Protein AF-A0A926VDU8-F1 (afdb_monomer)

Sequence (762 aa):
MTSNTVKDFLETVKPGHSGITCPACGSILGIRRQGTYDMILTKKARLELDSSITNYRSFLEGLEAVLEQINIIGIKSTSVNSSYRKEKADNPFLAEGGVYKNTQGAQAVEEYVSKNIDYFEWGQNFWSFYRRSDFEAVVATNLDANKDKVQKIYNRAKEILLSGLEPRSLSGPLIDLIFEQRYVAQWMKKFYGERASLEALLDEVCPNLLFYLKCILQLDKALNGTPDPNLAEAVLRIQFILALMLGHRSQQNIQVVSLIGIKTNVLFILPRLTYVSPKLLHRLLCSEVVLGNPNLGWDSKFVQAVRQLGINPTTNEAALGSGAVNGNQPDVVARIVEFLGTQIYKFVHFACSGLVGDIPENSTTNNLLNYDWENDKCGWYPKPEETHSVILLGSPGTGKSTVMLTGFTTFYTNAAALGATVSFDSPDDEARMNELNQEYWAGRMPKPNPLGVRRSIKLSVEFPNTSFGKSHFVFTDIPGEVAAQSLTKSGSEPWVLRILKNAETIVFFFDLSIEPSIREKLTKGDQDGTWKGLEDNYNRVNSSRQNAAQVSQLQLLQKLLSDLQDQKGAEHLKTTKFVCVIPKIDLFVNEDDTARFFFTNFYESLKQRRLLVPSRHYRNESFAGLYSLGGTGTQIANSRGIELQKSISKFISDEALKCLGNIGNALEEDEELQPLKTSLVDTIGVRLVATVKHTFSSGDNIYFLPVSAQGEDSKSIELGHPPNQKLSEYVFMLPIALCAEKAVTPQSEGQAANAFNKRTSI

Structure (mmCIF, N/CA/C/O backbone):
data_AF-A0A926VDU8-F1
#
_entry.id   AF-A0A926VDU8-F1
#
loop_
_atom_site.group_PDB
_atom_site.id
_atom_site.type_symbol
_atom_site.label_atom_id
_atom_site.label_alt_id
_atom_site.label_comp_id
_atom_site.label_asym_id
_atom_site.label_entity_id
_atom_site.label_seq_id
_atom_site.pdbx_PDB_ins_code
_atom_site.Cartn_x
_atom_site.Cartn_y
_atom_site.Cartn_z
_atom_site.occupancy
_atom_site.B_iso_or_equiv
_atom_site.auth_seq_id
_atom_site.auth_comp_id
_atom_site.auth_asym_id
_atom_site.auth_atom_id
_atom_site.pdbx_PDB_model_num
ATOM 1 N N . MET A 1 1 ? -22.950 -0.282 -1.957 1.00 45.56 1 MET A N 1
ATOM 2 C CA . MET A 1 1 ? -21.649 0.292 -1.542 1.00 45.56 1 MET A CA 1
ATOM 3 C C . MET A 1 1 ? -20.704 0.208 -2.730 1.00 45.56 1 MET A C 1
ATOM 5 O O . MET A 1 1 ? -20.922 -0.658 -3.563 1.00 45.56 1 MET A O 1
ATOM 9 N N . THR A 1 2 ? -19.734 1.119 -2.862 1.00 56.62 2 THR A N 1
ATOM 10 C CA . THR A 1 2 ? -18.671 0.925 -3.865 1.00 56.62 2 THR A CA 1
ATOM 11 C C . THR A 1 2 ? -17.658 -0.022 -3.243 1.00 56.62 2 THR A C 1
ATOM 13 O O . THR A 1 2 ? -17.050 0.325 -2.236 1.00 56.62 2 THR A O 1
ATOM 16 N N . SER A 1 3 ? -17.516 -1.218 -3.804 1.00 68.50 3 SER A N 1
ATOM 17 C CA . SER A 1 3 ? -16.590 -2.251 -3.323 1.00 68.50 3 SER A CA 1
ATOM 18 C C . SER A 1 3 ? -15.117 -1.893 -3.585 1.00 68.50 3 SER A C 1
ATOM 20 O O . SER A 1 3 ? -14.206 -2.667 -3.288 1.00 68.50 3 SER A O 1
ATOM 22 N N . ASN A 1 4 ? -14.876 -0.692 -4.136 1.00 83.56 4 ASN A N 1
ATOM 23 C CA . ASN A 1 4 ? -13.571 -0.130 -4.475 1.00 83.56 4 ASN A CA 1
ATOM 24 C C . ASN A 1 4 ? -12.752 -1.076 -5.365 1.00 83.56 4 ASN A C 1
ATOM 26 O O . ASN A 1 4 ? -11.528 -1.188 -5.242 1.00 83.56 4 ASN A O 1
ATOM 30 N N . THR A 1 5 ? -13.452 -1.740 -6.284 1.00 87.25 5 THR A N 1
ATOM 31 C CA . THR A 1 5 ? -12.868 -2.696 -7.219 1.00 87.25 5 THR A CA 1
ATOM 32 C C . THR A 1 5 ? -12.325 -2.002 -8.464 1.00 87.25 5 THR A C 1
ATOM 34 O O . THR A 1 5 ? -12.638 -0.847 -8.773 1.00 87.25 5 THR A O 1
ATOM 37 N N . VAL A 1 6 ? -11.524 -2.734 -9.239 1.00 86.94 6 VAL A N 1
ATOM 38 C CA . VAL A 1 6 ? -11.087 -2.306 -10.576 1.00 86.94 6 VAL A CA 1
ATOM 39 C C . VAL A 1 6 ? -12.293 -1.993 -11.460 1.00 86.94 6 VAL A C 1
ATOM 41 O O . VAL A 1 6 ? -12.267 -1.007 -12.192 1.00 86.94 6 VAL A O 1
ATOM 44 N N . LYS A 1 7 ? -13.365 -2.789 -11.368 1.00 84.25 7 LYS A N 1
ATOM 45 C CA . LYS A 1 7 ? -14.595 -2.558 -12.129 1.00 84.25 7 LYS A CA 1
ATOM 46 C C . LYS A 1 7 ? -15.209 -1.202 -11.778 1.00 84.25 7 LYS A C 1
ATOM 48 O O . LYS A 1 7 ? -15.467 -0.414 -12.686 1.00 84.25 7 LYS A O 1
ATOM 53 N N . ASP A 1 8 ? -15.349 -0.902 -10.487 1.00 86.06 8 ASP A N 1
ATOM 54 C CA . ASP A 1 8 ? -15.890 0.379 -10.017 1.00 86.06 8 ASP A CA 1
ATOM 55 C C . ASP A 1 8 ? -15.044 1.560 -10.517 1.00 86.06 8 ASP A C 1
ATOM 57 O O . ASP A 1 8 ? -15.576 2.569 -10.978 1.00 86.06 8 ASP A O 1
ATOM 61 N N . PHE A 1 9 ? -13.712 1.431 -10.482 1.00 87.00 9 PHE A N 1
ATOM 62 C CA . PHE A 1 9 ? -12.810 2.454 -11.015 1.00 87.00 9 PHE A CA 1
ATOM 63 C C . PHE A 1 9 ? -12.997 2.661 -12.523 1.00 87.00 9 PHE A C 1
ATOM 65 O O . PHE A 1 9 ? -13.075 3.801 -12.985 1.00 87.00 9 PHE A O 1
ATOM 72 N N . LEU A 1 10 ? -13.084 1.586 -13.305 1.00 83.06 10 LEU A N 1
ATOM 73 C CA . LEU A 1 10 ? -13.241 1.670 -14.757 1.00 83.06 10 LEU A CA 1
ATOM 74 C C . LEU A 1 10 ? -14.590 2.277 -15.158 1.00 83.06 10 LEU A C 1
ATOM 76 O O . LEU A 1 10 ? -14.658 3.034 -16.126 1.00 83.06 10 LEU A O 1
ATOM 80 N N . GLU A 1 11 ? -15.650 2.037 -14.385 1.00 82.94 11 GLU A N 1
ATOM 81 C CA . GLU A 1 11 ? -16.963 2.651 -14.613 1.00 82.94 11 GLU A CA 1
ATOM 82 C C . GLU A 1 11 ? -16.946 4.182 -14.485 1.00 82.94 11 GLU A C 1
ATOM 84 O O . GLU A 1 11 ? -17.774 4.857 -15.104 1.00 82.94 11 GLU A O 1
ATOM 89 N N . THR A 1 12 ? -15.945 4.758 -13.807 1.00 83.56 12 THR A N 1
ATOM 90 C CA . THR A 1 12 ? -15.761 6.218 -13.714 1.00 83.56 12 THR A CA 1
ATOM 91 C C . THR A 1 12 ? -15.459 6.895 -15.058 1.00 83.56 12 THR A C 1
ATOM 93 O O . THR A 1 12 ? -15.487 8.125 -15.153 1.00 83.56 12 THR A O 1
ATOM 96 N N . VAL A 1 13 ? -15.204 6.120 -16.120 1.00 80.19 13 VAL A N 1
ATOM 97 C CA . VAL A 1 13 ? -15.112 6.629 -17.494 1.00 80.19 13 VAL A CA 1
ATOM 98 C C . VAL A 1 13 ? -16.462 7.115 -18.032 1.00 80.19 13 VAL A C 1
ATOM 100 O O . VAL A 1 13 ? -16.482 7.913 -18.971 1.00 80.19 13 VAL A O 1
ATOM 103 N N . LYS A 1 14 ? -17.595 6.676 -17.466 1.00 79.44 14 LYS A N 1
ATOM 104 C CA . LYS A 1 14 ? -18.945 7.072 -17.902 1.00 79.44 14 LYS A CA 1
ATOM 105 C C . LYS A 1 14 ? -19.320 8.468 -17.360 1.00 79.44 14 LYS A C 1
ATOM 107 O O . LYS A 1 14 ? -18.897 8.835 -16.262 1.00 79.44 14 LYS A O 1
ATOM 112 N N . PRO A 1 15 ? -20.098 9.283 -18.103 1.00 74.62 15 PRO A N 1
ATOM 113 C CA . PRO A 1 15 ? -20.588 10.568 -17.598 1.00 74.62 15 PRO A CA 1
ATOM 114 C C . PRO A 1 15 ? -21.444 10.390 -16.334 1.00 74.62 15 PRO A C 1
ATOM 116 O O . PRO A 1 15 ? -22.195 9.427 -16.236 1.00 74.62 15 PRO A O 1
ATOM 119 N N . GLY A 1 16 ? -21.349 11.325 -15.382 1.00 71.94 16 GLY A N 1
ATOM 120 C CA . GLY A 1 16 ? -22.169 11.331 -14.160 1.00 71.94 16 GLY A CA 1
ATOM 121 C C . GLY A 1 16 ? -21.586 10.580 -12.954 1.00 71.94 16 GLY A C 1
ATOM 122 O O . GLY A 1 16 ? -22.099 10.742 -11.850 1.00 71.94 16 GLY A O 1
ATOM 123 N N . HIS A 1 17 ? -20.496 9.818 -13.108 1.00 77.12 17 HIS A N 1
ATOM 124 C CA . HIS A 1 17 ? -19.868 9.126 -11.977 1.00 77.12 17 HIS A CA 1
ATOM 125 C C . HIS A 1 17 ? -18.996 10.073 -11.135 1.00 77.12 17 HIS A C 1
ATOM 127 O O . HIS A 1 17 ? -18.121 10.772 -11.650 1.00 77.12 17 HIS A O 1
ATOM 133 N N . SER A 1 18 ? -19.158 10.047 -9.811 1.00 73.94 18 SER A N 1
ATOM 134 C CA . SER A 1 18 ? -18.404 10.899 -8.881 1.00 73.94 18 SER A CA 1
ATOM 135 C C . SER A 1 18 ? -16.979 10.416 -8.574 1.00 73.94 18 SER A C 1
ATOM 137 O O . SER A 1 18 ? -16.336 11.016 -7.724 1.00 73.94 18 SER A O 1
ATOM 139 N N . GLY A 1 19 ? -16.469 9.376 -9.243 1.00 84.81 19 GLY A N 1
ATOM 140 C CA . GLY A 1 19 ? -15.264 8.633 -8.830 1.00 84.81 19 GLY A CA 1
ATOM 141 C C . GLY A 1 19 ? -15.494 7.610 -7.702 1.00 84.81 19 GLY A C 1
ATOM 142 O O . GLY A 1 19 ? -16.591 7.543 -7.144 1.00 84.81 19 GLY A O 1
ATOM 143 N N . ILE A 1 20 ? -14.455 6.836 -7.376 1.00 88.50 20 ILE A N 1
ATOM 144 C CA . ILE A 1 20 ? -14.372 5.938 -6.207 1.00 88.50 20 ILE A CA 1
ATOM 145 C C . ILE A 1 20 ? -13.561 6.601 -5.089 1.00 88.50 20 ILE A C 1
ATOM 147 O O . ILE A 1 20 ? -12.764 7.498 -5.354 1.00 88.50 20 ILE A O 1
ATOM 151 N N . THR A 1 21 ? -13.745 6.191 -3.835 1.00 88.62 21 THR A N 1
ATOM 152 C CA . THR A 1 21 ? -13.056 6.818 -2.693 1.00 88.62 21 THR A CA 1
ATOM 153 C C . THR A 1 21 ? -11.965 5.901 -2.165 1.00 88.62 21 THR A C 1
ATOM 155 O O . THR A 1 21 ? -12.237 4.769 -1.787 1.00 88.62 21 THR A O 1
ATOM 158 N N . CYS A 1 22 ? -10.738 6.409 -2.080 1.00 89.50 22 CYS A N 1
ATOM 159 C CA . CYS A 1 22 ? -9.611 5.694 -1.504 1.00 89.50 22 CYS A CA 1
ATOM 160 C C . CYS A 1 22 ? -9.888 5.322 -0.034 1.00 89.50 22 CYS A C 1
ATOM 162 O O . CYS A 1 22 ? -10.040 6.235 0.785 1.00 89.50 22 CYS A O 1
ATOM 164 N N . PRO A 1 23 ? -9.874 4.030 0.340 1.00 87.88 23 PRO A N 1
ATOM 165 C CA . PRO A 1 23 ? -10.076 3.598 1.725 1.00 87.88 23 PRO A CA 1
ATOM 166 C C . PRO A 1 23 ? -8.922 4.003 2.659 1.00 87.88 23 PRO A C 1
ATOM 168 O O . PRO A 1 23 ? -9.102 4.067 3.868 1.00 87.88 23 PRO A O 1
ATOM 171 N N . ALA A 1 24 ? -7.740 4.318 2.118 1.00 87.44 24 ALA A N 1
ATOM 172 C CA . ALA A 1 24 ? -6.585 4.723 2.921 1.00 87.44 24 ALA A CA 1
ATOM 173 C C . ALA A 1 24 ? -6.554 6.228 3.231 1.00 87.44 24 ALA A C 1
ATOM 175 O O . ALA A 1 24 ? -6.152 6.622 4.323 1.00 87.44 24 ALA A O 1
ATOM 176 N N . CYS A 1 25 ? -6.953 7.085 2.279 1.00 84.81 25 CYS A N 1
ATOM 177 C CA . CYS A 1 25 ? -6.818 8.538 2.441 1.00 84.81 25 CYS A CA 1
ATOM 178 C C . CYS A 1 25 ? -8.086 9.368 2.224 1.00 84.81 25 CYS A C 1
ATOM 180 O O . CYS A 1 25 ? -8.047 10.582 2.412 1.00 84.81 25 CYS A O 1
ATOM 182 N N . GLY A 1 26 ? -9.194 8.760 1.795 1.00 84.44 26 GLY A N 1
ATOM 183 C CA . GLY A 1 26 ? -10.440 9.470 1.498 1.00 84.44 26 GLY A CA 1
ATOM 184 C C . GLY A 1 26 ? -10.394 10.324 0.224 1.00 84.44 26 GLY A C 1
ATOM 185 O O . GLY A 1 26 ? -11.355 11.036 -0.069 1.00 84.44 26 GLY A O 1
ATOM 186 N N . SER A 1 27 ? -9.299 10.283 -0.544 1.00 87.50 27 SER A N 1
ATOM 187 C CA . SER A 1 27 ? -9.212 10.954 -1.847 1.00 87.50 27 SER A CA 1
ATOM 188 C C . SER A 1 27 ? -10.115 10.273 -2.866 1.00 87.50 27 SER A C 1
ATOM 190 O O . SER A 1 27 ? -10.300 9.060 -2.827 1.00 87.50 27 SER A O 1
ATOM 192 N N . ILE A 1 28 ? -10.665 11.048 -3.795 1.00 87.19 28 ILE A N 1
ATOM 193 C CA . ILE A 1 28 ? -11.542 10.519 -4.838 1.00 87.19 28 ILE A CA 1
ATOM 194 C C . ILE A 1 28 ? -10.714 10.230 -6.089 1.00 87.19 28 ILE A C 1
ATOM 196 O O . ILE A 1 28 ? -10.104 11.150 -6.631 1.00 87.19 28 ILE A O 1
ATOM 200 N N . LEU A 1 29 ? -10.740 8.988 -6.567 1.00 88.06 29 LEU A N 1
ATOM 201 C CA . LEU A 1 29 ? -10.109 8.557 -7.810 1.00 88.06 29 LEU A CA 1
ATOM 202 C C . LEU A 1 29 ? -11.145 8.463 -8.929 1.00 88.06 29 LEU A C 1
ATOM 204 O O . LEU A 1 29 ? -12.255 7.971 -8.727 1.00 88.06 29 LEU A O 1
ATOM 208 N N . GLY A 1 30 ? -10.776 8.872 -10.137 1.00 85.88 30 GLY A N 1
ATOM 209 C CA . GLY A 1 30 ? -11.588 8.581 -11.313 1.00 85.88 30 GLY A CA 1
ATOM 210 C C . GLY A 1 30 ? -10.892 8.944 -12.612 1.00 85.88 30 GLY A C 1
ATOM 211 O O . GLY A 1 30 ? -10.146 9.917 -12.675 1.00 85.88 30 GLY A O 1
ATOM 212 N N . ILE A 1 31 ? -11.193 8.199 -13.674 1.00 82.94 31 ILE A N 1
ATOM 213 C CA . ILE A 1 31 ? -10.560 8.341 -14.993 1.00 82.94 31 ILE A CA 1
ATOM 214 C C . ILE A 1 31 ? -10.738 9.760 -15.549 1.00 82.94 31 ILE A C 1
ATOM 216 O O . ILE A 1 31 ? -9.809 10.327 -16.117 1.00 82.94 31 ILE A O 1
ATOM 220 N N . ARG A 1 32 ? -11.913 10.367 -15.335 1.00 77.81 32 ARG A N 1
ATOM 221 C CA . ARG A 1 32 ? -12.224 11.739 -15.777 1.00 77.81 32 ARG A CA 1
ATOM 222 C C . ARG A 1 32 ? -11.646 12.841 -14.882 1.00 77.81 32 ARG A C 1
ATOM 224 O O . ARG A 1 32 ? -11.793 14.015 -15.211 1.00 77.81 32 ARG A O 1
ATOM 231 N N . ARG A 1 33 ? -11.026 12.501 -13.748 1.00 78.94 33 ARG A N 1
ATOM 232 C CA . ARG A 1 33 ? -10.470 13.468 -12.794 1.00 78.94 33 ARG A CA 1
ATOM 233 C C . ARG A 1 33 ? -8.949 13.486 -12.906 1.00 78.94 33 ARG A C 1
ATOM 235 O O . ARG A 1 33 ? -8.269 12.592 -12.400 1.00 78.94 33 ARG A O 1
ATOM 242 N N . GLN A 1 34 ? -8.426 14.512 -13.573 1.00 76.06 34 GLN A N 1
ATOM 243 C CA . GLN A 1 34 ? -6.984 14.693 -13.749 1.00 76.06 34 GLN A CA 1
ATOM 244 C C . GLN A 1 34 ? -6.261 14.760 -12.394 1.00 76.06 34 GLN A C 1
ATOM 246 O O . GLN A 1 34 ? -6.769 15.353 -11.446 1.00 76.06 34 GLN A O 1
ATOM 251 N N . GLY A 1 35 ? -5.087 14.127 -12.311 1.00 77.75 35 GLY A N 1
ATOM 252 C CA . GLY A 1 35 ? -4.224 14.148 -11.123 1.00 77.75 35 GLY A CA 1
ATOM 253 C C . GLY A 1 35 ? -4.712 13.321 -9.928 1.00 77.75 35 GLY A C 1
ATOM 254 O O . GLY A 1 35 ? -4.151 13.445 -8.847 1.00 77.75 35 GLY A O 1
ATOM 255 N N . THR A 1 36 ? -5.754 12.494 -10.086 1.00 84.38 36 THR A N 1
ATOM 256 C CA . THR A 1 36 ? -6.293 11.691 -8.968 1.00 84.38 36 THR A CA 1
ATOM 257 C C . THR A 1 36 ? -5.663 10.308 -8.819 1.00 84.38 36 THR A C 1
ATOM 259 O O . THR A 1 36 ? -5.806 9.680 -7.766 1.00 84.38 36 THR A O 1
ATOM 262 N N . TYR A 1 37 ? -4.968 9.836 -9.852 1.00 88.81 37 TYR A N 1
ATOM 263 C CA . TYR A 1 37 ? -4.274 8.559 -9.854 1.00 88.81 37 TYR A CA 1
ATOM 264 C C . TYR A 1 37 ? -2.974 8.630 -10.660 1.00 88.81 37 TYR A C 1
ATOM 266 O O . TYR A 1 37 ? -2.862 9.382 -11.631 1.00 88.81 37 TYR A O 1
ATOM 274 N N . ASP A 1 38 ? -2.031 7.785 -10.270 1.00 88.06 38 ASP A N 1
ATOM 275 C CA . ASP A 1 38 ? -0.828 7.443 -11.004 1.00 88.06 38 ASP A CA 1
ATOM 276 C C . ASP A 1 38 ? -0.985 6.040 -11.590 1.00 88.06 38 ASP A C 1
ATOM 278 O O . ASP A 1 38 ? -1.699 5.191 -11.053 1.00 88.06 38 ASP A O 1
ATOM 282 N N . MET A 1 39 ? -0.308 5.780 -12.700 1.00 88.94 39 MET A N 1
ATOM 283 C CA . MET A 1 39 ? -0.259 4.453 -13.302 1.00 88.94 39 MET A CA 1
ATOM 284 C C . MET A 1 39 ? 1.087 3.822 -12.994 1.00 88.94 39 MET A C 1
ATOM 286 O O . MET A 1 39 ? 2.129 4.356 -13.367 1.00 88.94 39 MET A O 1
ATOM 290 N N . ILE A 1 40 ? 1.046 2.695 -12.293 1.00 89.56 40 ILE A N 1
ATOM 291 C CA . ILE A 1 40 ? 2.224 1.958 -11.843 1.00 89.56 40 ILE A CA 1
ATOM 292 C C . ILE A 1 40 ? 2.176 0.571 -12.466 1.00 89.56 40 ILE A C 1
ATOM 294 O O . ILE A 1 40 ? 1.133 -0.075 -12.435 1.00 89.56 40 ILE A O 1
ATOM 298 N N . LEU A 1 41 ? 3.275 0.081 -13.030 1.00 90.06 41 LEU A N 1
ATOM 299 C CA . LEU A 1 41 ? 3.308 -1.280 -13.566 1.00 90.06 41 LEU A CA 1
ATOM 300 C C . LEU A 1 41 ? 3.041 -2.320 -12.473 1.00 90.06 41 LEU A C 1
ATOM 302 O O . LEU A 1 41 ? 3.541 -2.209 -11.351 1.00 90.06 41 LEU A O 1
ATOM 306 N N . THR A 1 42 ? 2.293 -3.374 -12.807 1.00 89.06 42 THR A N 1
ATOM 307 C CA . THR A 1 42 ? 2.158 -4.515 -11.893 1.00 89.06 42 THR A CA 1
ATOM 308 C C . THR A 1 42 ? 3.509 -5.203 -11.703 1.00 89.06 42 THR A C 1
ATOM 310 O O . THR A 1 42 ? 4.369 -5.182 -12.587 1.00 89.06 42 THR A O 1
ATOM 313 N N . LYS A 1 43 ? 3.699 -5.889 -10.566 1.00 86.69 43 LYS A N 1
ATOM 314 C CA . LYS A 1 43 ? 4.932 -6.658 -10.302 1.00 86.69 43 LYS A CA 1
ATOM 315 C C . LYS A 1 43 ? 5.255 -7.625 -11.444 1.00 86.69 43 LYS A C 1
ATOM 317 O O . LYS A 1 43 ? 6.418 -7.756 -11.814 1.00 86.69 43 LYS A O 1
ATOM 322 N N . LYS A 1 44 ? 4.226 -8.281 -11.989 1.00 87.94 44 LYS A N 1
ATOM 323 C CA . LYS A 1 44 ? 4.351 -9.217 -13.105 1.00 87.94 44 LYS A CA 1
ATOM 324 C C . LYS A 1 44 ? 4.825 -8.504 -14.369 1.00 87.9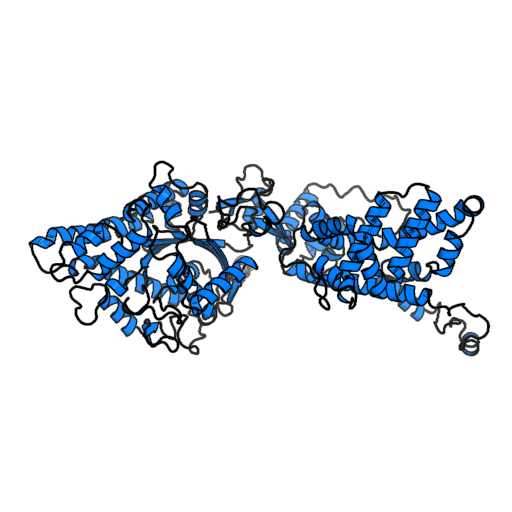4 44 LYS A C 1
ATOM 326 O O . LYS A 1 44 ? 5.842 -8.895 -14.924 1.00 87.94 44 LYS A O 1
ATOM 331 N N . ALA A 1 45 ? 4.140 -7.433 -14.775 1.00 89.38 45 ALA A N 1
ATOM 332 C CA . ALA A 1 45 ? 4.522 -6.663 -15.954 1.00 89.38 45 ALA A CA 1
ATOM 333 C C . ALA A 1 45 ? 5.948 -6.115 -15.841 1.00 89.38 45 ALA A C 1
ATOM 335 O O . ALA A 1 45 ? 6.738 -6.269 -16.764 1.00 89.38 45 ALA A O 1
ATOM 336 N N . ARG A 1 46 ? 6.308 -5.559 -14.680 1.00 91.19 46 ARG A N 1
ATOM 337 C CA . ARG A 1 46 ? 7.659 -5.059 -14.412 1.00 91.19 46 ARG A CA 1
ATOM 338 C C . ARG A 1 46 ? 8.726 -6.147 -14.572 1.00 91.19 46 ARG A C 1
ATOM 340 O O . ARG A 1 46 ? 9.710 -5.913 -15.257 1.00 91.19 46 ARG A O 1
ATOM 347 N N . LEU A 1 47 ? 8.529 -7.325 -13.971 1.00 88.81 47 LEU A N 1
ATOM 348 C CA . LEU A 1 47 ? 9.490 -8.437 -14.059 1.00 88.81 47 LEU A CA 1
ATOM 349 C C . LEU A 1 47 ? 9.672 -8.942 -15.499 1.00 88.81 47 LEU A C 1
ATOM 351 O O . LEU A 1 47 ? 10.791 -9.223 -15.918 1.00 88.81 47 LEU A O 1
ATOM 355 N N . GLU A 1 48 ? 8.588 -9.021 -16.270 1.00 87.25 48 GLU A N 1
ATOM 356 C CA . GLU A 1 48 ? 8.652 -9.398 -17.687 1.00 87.25 48 GLU A CA 1
ATOM 357 C C . GLU A 1 48 ? 9.389 -8.347 -18.536 1.00 87.25 48 GLU A C 1
ATOM 359 O O . GLU A 1 48 ? 10.171 -8.680 -19.432 1.00 87.25 48 GLU A O 1
ATOM 364 N N . LEU A 1 49 ? 9.197 -7.061 -18.231 1.00 86.81 49 LEU A N 1
ATOM 365 C CA . LEU A 1 49 ? 9.943 -5.983 -18.878 1.00 86.81 49 LEU A CA 1
ATOM 366 C C . LEU A 1 49 ? 11.419 -5.961 -18.443 1.00 86.81 49 LEU A C 1
ATOM 368 O O . LEU A 1 49 ? 12.270 -5.711 -19.290 1.00 86.81 49 LEU A O 1
ATOM 372 N N . ASP A 1 50 ? 11.756 -6.306 -17.196 1.00 86.69 50 ASP A N 1
ATOM 373 C CA . ASP A 1 50 ? 13.151 -6.470 -16.741 1.00 86.69 50 ASP A CA 1
ATOM 374 C C . ASP A 1 50 ? 13.892 -7.556 -17.545 1.00 86.69 50 ASP A C 1
ATOM 376 O O . ASP A 1 50 ? 15.067 -7.395 -17.892 1.00 86.69 50 ASP A O 1
ATOM 380 N N . SER A 1 51 ? 13.209 -8.653 -17.894 1.00 81.31 51 SER A N 1
ATOM 381 C CA . SER A 1 51 ? 13.766 -9.678 -18.789 1.00 81.31 51 SER A CA 1
ATOM 382 C C . SER A 1 51 ? 14.059 -9.100 -20.178 1.00 81.31 51 SER A C 1
ATOM 384 O O . SER A 1 51 ? 15.137 -9.321 -20.730 1.00 81.31 51 SER A O 1
ATOM 386 N N . SER A 1 52 ? 13.163 -8.259 -20.696 1.00 80.50 52 SER A N 1
ATOM 387 C CA . SER A 1 52 ? 13.368 -7.557 -21.969 1.00 80.50 52 SER A CA 1
ATOM 388 C C . SER A 1 52 ? 14.528 -6.550 -21.903 1.00 80.50 52 SER A C 1
ATOM 390 O O . SER A 1 52 ? 15.304 -6.448 -22.852 1.00 80.50 52 SER A O 1
ATOM 392 N N . ILE A 1 53 ? 14.715 -5.860 -20.769 1.00 83.19 53 ILE A N 1
ATOM 393 C CA . ILE A 1 53 ? 15.880 -4.986 -20.521 1.00 83.19 53 ILE A CA 1
ATOM 394 C C . ILE A 1 53 ? 17.167 -5.807 -20.521 1.00 83.19 53 ILE A C 1
ATOM 396 O O . ILE A 1 53 ? 18.183 -5.375 -21.061 1.00 83.19 53 ILE A O 1
ATOM 400 N N . THR A 1 54 ? 17.132 -7.005 -19.941 1.00 81.88 54 THR A N 1
ATOM 401 C CA . THR A 1 54 ? 18.289 -7.906 -19.922 1.00 81.88 54 THR A CA 1
ATOM 402 C C . THR A 1 54 ? 18.675 -8.341 -21.333 1.00 81.88 54 THR A C 1
ATOM 404 O O . THR A 1 54 ? 19.850 -8.255 -21.681 1.00 81.88 54 THR A O 1
ATOM 407 N N . ASN A 1 55 ? 17.700 -8.690 -22.176 1.00 77.00 55 ASN A N 1
ATOM 408 C CA . ASN A 1 55 ? 17.955 -9.005 -23.584 1.00 77.00 55 ASN A CA 1
ATOM 409 C C . ASN A 1 55 ? 18.554 -7.806 -24.331 1.00 77.00 55 ASN A C 1
ATOM 411 O O . ASN A 1 55 ? 19.511 -7.960 -25.088 1.00 77.00 55 ASN A O 1
ATOM 415 N N . TYR A 1 56 ? 18.035 -6.600 -24.079 1.00 78.44 56 TYR A N 1
ATOM 416 C CA . TYR A 1 56 ? 18.577 -5.377 -24.665 1.00 78.44 56 TYR A CA 1
ATOM 417 C C . TYR A 1 56 ? 20.022 -5.106 -24.223 1.00 78.44 56 TYR A C 1
ATOM 419 O O . TYR A 1 56 ? 20.859 -4.730 -25.039 1.00 78.44 56 TYR A O 1
ATOM 427 N N . ARG A 1 57 ? 20.356 -5.359 -22.953 1.00 83.69 57 ARG A N 1
ATOM 428 C CA . ARG A 1 57 ? 21.736 -5.273 -22.461 1.00 83.69 57 ARG A CA 1
ATOM 429 C C . ARG A 1 57 ? 22.650 -6.256 -23.189 1.00 83.69 57 ARG A C 1
ATOM 431 O O . ARG A 1 57 ? 23.680 -5.833 -23.701 1.00 83.69 57 ARG A O 1
ATOM 438 N N . SER A 1 58 ? 22.275 -7.532 -23.269 1.00 80.62 58 SER A N 1
ATOM 439 C CA . SER A 1 58 ? 23.067 -8.546 -23.979 1.00 80.62 58 SER A CA 1
ATOM 440 C C . SER A 1 58 ? 23.272 -8.189 -25.451 1.00 80.62 58 SER A C 1
ATOM 442 O O . SER A 1 58 ? 24.348 -8.420 -25.995 1.00 80.62 58 SER A O 1
ATOM 444 N N . PHE A 1 59 ? 22.275 -7.563 -26.078 1.00 77.44 59 PHE A N 1
ATOM 445 C CA . PHE A 1 59 ? 22.407 -7.009 -27.420 1.00 77.44 59 PHE A CA 1
ATOM 446 C C . PHE A 1 59 ? 23.470 -5.899 -27.494 1.00 77.44 59 PHE A C 1
ATOM 448 O O . PHE A 1 59 ? 24.351 -5.972 -28.347 1.00 77.44 59 PHE A O 1
ATOM 455 N N . LEU A 1 60 ? 23.443 -4.910 -26.592 1.00 80.56 60 LEU A N 1
ATOM 456 C CA . LEU A 1 60 ? 24.447 -3.834 -26.555 1.00 80.56 60 LEU A CA 1
ATOM 457 C C . LEU A 1 60 ? 25.871 -4.365 -26.316 1.00 80.56 60 LEU A C 1
ATOM 459 O O . LEU A 1 60 ? 26.829 -3.860 -26.893 1.00 80.56 60 LEU A O 1
ATOM 463 N N . GLU A 1 61 ? 26.010 -5.398 -25.487 1.00 81.56 61 GLU A N 1
ATOM 464 C CA . GLU A 1 61 ? 27.290 -6.064 -25.223 1.00 81.56 61 GLU A CA 1
ATOM 465 C C . GLU A 1 61 ? 27.803 -6.824 -26.448 1.00 81.56 61 GLU A C 1
ATOM 467 O O . GLU A 1 61 ? 28.976 -6.713 -26.802 1.00 81.56 61 GLU A O 1
ATOM 472 N N . GLY A 1 62 ? 26.921 -7.573 -27.117 1.00 74.25 62 GLY A N 1
ATOM 473 C CA . GLY A 1 62 ? 27.246 -8.250 -28.369 1.00 74.25 62 GLY A CA 1
ATOM 474 C C . GLY A 1 62 ? 27.639 -7.257 -29.459 1.00 74.25 62 GLY A C 1
ATOM 475 O O . GLY A 1 62 ? 28.579 -7.505 -30.210 1.00 74.25 62 GLY A O 1
ATOM 476 N N . LEU A 1 63 ? 26.974 -6.104 -29.502 1.00 76.00 63 LEU A N 1
ATOM 477 C CA . LEU A 1 63 ? 27.305 -5.034 -30.426 1.00 76.00 63 LEU A CA 1
ATOM 478 C C . LEU A 1 63 ? 28.713 -4.472 -30.190 1.00 76.00 63 LEU A C 1
ATOM 480 O O . LEU A 1 63 ? 29.490 -4.361 -31.136 1.00 76.00 63 LEU A O 1
ATOM 484 N N . GLU A 1 64 ? 29.058 -4.146 -28.945 1.00 82.75 64 GLU A N 1
ATOM 485 C CA . GLU A 1 64 ? 30.406 -3.680 -28.602 1.00 82.75 64 GLU A CA 1
ATOM 486 C C . GLU A 1 64 ? 31.472 -4.705 -29.024 1.00 82.75 64 GLU A C 1
ATOM 488 O O . GLU A 1 64 ? 32.463 -4.333 -29.651 1.00 82.75 64 GLU A O 1
ATOM 493 N N . ALA A 1 65 ? 31.229 -5.999 -28.784 1.00 77.31 65 ALA A N 1
ATOM 494 C CA . ALA A 1 65 ? 32.137 -7.073 -29.184 1.00 77.31 65 ALA A CA 1
ATOM 495 C C . ALA A 1 65 ? 32.285 -7.205 -30.714 1.00 77.31 65 ALA A C 1
ATOM 497 O O . ALA A 1 65 ? 33.383 -7.445 -31.215 1.00 77.31 65 ALA A O 1
ATOM 498 N N . VAL A 1 66 ? 31.203 -7.033 -31.482 1.00 73.62 66 VAL A N 1
ATOM 499 C CA . VAL A 1 66 ? 31.263 -7.034 -32.957 1.00 73.62 66 VAL A CA 1
ATOM 500 C C . VAL A 1 66 ? 32.073 -5.840 -33.465 1.00 73.62 66 VAL A C 1
ATOM 502 O O . VAL A 1 66 ? 32.926 -6.001 -34.338 1.00 73.62 66 VAL A O 1
ATOM 505 N N . LEU A 1 67 ? 31.856 -4.648 -32.906 1.00 75.81 67 LEU A N 1
ATOM 506 C CA . LEU A 1 67 ? 32.619 -3.455 -33.278 1.00 75.81 67 LEU A CA 1
ATOM 507 C C . LEU A 1 67 ? 34.104 -3.591 -32.917 1.00 75.81 67 LEU A C 1
ATOM 509 O O . LEU A 1 67 ? 34.956 -3.180 -33.706 1.00 75.81 67 LEU A O 1
ATOM 513 N N . GLU A 1 68 ? 34.424 -4.211 -31.781 1.00 78.38 68 GLU A N 1
ATOM 514 C CA . GLU A 1 68 ? 35.794 -4.577 -31.417 1.00 78.38 68 GLU A CA 1
ATOM 515 C C . GLU A 1 68 ? 36.414 -5.504 -32.474 1.00 78.38 68 GLU A C 1
ATOM 517 O O . GLU A 1 68 ? 37.484 -5.203 -33.001 1.00 78.38 68 GLU A O 1
ATOM 522 N N . GLN A 1 69 ? 35.718 -6.575 -32.873 1.00 70.69 69 GLN A N 1
ATOM 523 C CA . GLN A 1 69 ? 36.192 -7.506 -33.907 1.00 70.69 69 GLN A CA 1
ATOM 524 C C . GLN A 1 69 ? 36.438 -6.826 -35.259 1.00 70.69 69 GLN A C 1
ATOM 526 O O . GLN A 1 69 ? 37.428 -7.128 -35.927 1.00 70.69 69 GLN A O 1
ATOM 531 N N . ILE A 1 70 ? 35.573 -5.892 -35.659 1.00 69.88 70 ILE A N 1
ATOM 532 C CA . ILE A 1 70 ? 35.742 -5.095 -36.884 1.00 69.88 70 ILE A CA 1
ATOM 533 C C . ILE A 1 70 ? 36.988 -4.200 -36.799 1.00 69.88 70 ILE A C 1
ATOM 535 O O . ILE A 1 70 ? 37.672 -3.992 -37.807 1.00 69.88 70 ILE A O 1
ATOM 539 N N . ASN A 1 71 ? 37.285 -3.678 -35.608 1.00 70.50 71 ASN A N 1
ATOM 540 C CA . ASN A 1 71 ? 38.390 -2.755 -35.358 1.00 70.50 71 ASN A CA 1
ATOM 541 C C . ASN A 1 71 ? 39.739 -3.448 -35.101 1.00 70.50 71 ASN A C 1
ATOM 543 O O . ASN A 1 71 ? 40.780 -2.808 -35.268 1.00 70.50 71 ASN A O 1
ATOM 547 N N . ILE A 1 72 ? 39.761 -4.739 -34.753 1.00 71.75 72 ILE A N 1
ATOM 548 C CA . ILE A 1 72 ? 41.002 -5.515 -34.652 1.00 71.75 72 ILE A CA 1
ATOM 549 C C . ILE A 1 72 ? 41.637 -5.629 -36.049 1.00 71.75 72 ILE A C 1
ATOM 551 O O . ILE A 1 72 ? 41.106 -6.242 -36.979 1.00 71.75 72 ILE A O 1
ATOM 555 N N . ILE A 1 73 ? 42.815 -5.018 -36.195 1.00 50.72 73 ILE A N 1
ATOM 556 C CA . ILE A 1 73 ? 43.656 -5.040 -37.397 1.00 50.72 73 ILE A CA 1
ATOM 557 C C . ILE A 1 73 ? 43.961 -6.501 -37.764 1.00 50.72 73 ILE A C 1
ATOM 559 O O . ILE A 1 73 ? 44.847 -7.118 -37.182 1.00 50.72 73 ILE A O 1
ATOM 563 N N . GLY A 1 74 ? 43.240 -7.076 -38.731 1.00 45.34 74 GLY A N 1
ATOM 564 C CA . GLY A 1 74 ? 43.510 -8.464 -39.120 1.00 45.34 74 GLY A CA 1
ATOM 565 C C . GLY A 1 74 ? 42.609 -9.072 -40.181 1.00 45.34 74 GLY A C 1
ATOM 566 O O . GLY A 1 74 ? 43.118 -9.772 -41.050 1.00 45.34 74 GLY A O 1
ATOM 567 N N . ILE A 1 75 ? 41.310 -8.763 -40.220 1.00 42.41 75 ILE A N 1
ATOM 568 C CA . ILE A 1 75 ? 40.443 -9.286 -41.290 1.00 42.41 75 ILE A CA 1
ATOM 569 C C . ILE A 1 75 ? 40.499 -8.336 -42.489 1.00 42.41 75 ILE A C 1
ATOM 571 O O . ILE A 1 75 ? 39.514 -7.747 -42.926 1.00 42.41 75 ILE A O 1
ATOM 575 N N . LYS A 1 76 ? 41.687 -8.147 -43.069 1.00 38.78 76 LYS A N 1
ATOM 576 C CA . LYS A 1 76 ? 41.701 -8.050 -44.531 1.00 38.78 76 LYS A CA 1
ATOM 577 C C . LYS A 1 76 ? 41.240 -9.429 -44.982 1.00 38.78 76 LYS A C 1
ATOM 579 O O . LYS A 1 76 ? 41.814 -10.412 -44.527 1.00 38.78 76 LYS A O 1
ATOM 584 N N . SER A 1 77 ? 40.222 -9.527 -45.833 1.00 40.69 77 SER A N 1
ATOM 585 C CA . SER A 1 77 ? 40.025 -10.749 -46.610 1.00 40.69 77 SER A CA 1
ATOM 586 C C . SER A 1 77 ? 41.280 -10.920 -47.470 1.00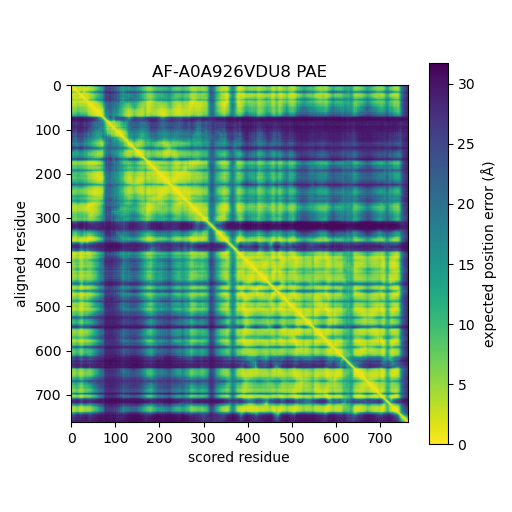 40.69 77 SER A C 1
ATOM 588 O O . SER A 1 77 ? 41.364 -10.434 -48.597 1.00 40.69 77 SER A O 1
ATOM 590 N N . THR A 1 78 ? 42.337 -11.488 -46.903 1.00 37.00 78 THR A N 1
ATOM 591 C CA . THR A 1 78 ? 43.554 -11.816 -47.619 1.00 37.00 78 THR A CA 1
ATOM 592 C C . THR A 1 78 ? 43.208 -13.036 -48.445 1.00 37.00 78 THR A C 1
ATOM 594 O O . THR A 1 78 ? 43.381 -14.178 -48.033 1.00 37.00 78 THR A O 1
ATOM 597 N N . SER A 1 79 ? 42.739 -12.764 -49.659 1.00 42.38 79 SER A N 1
ATOM 598 C CA . SER A 1 79 ? 42.519 -13.699 -50.765 1.00 42.38 79 SER A CA 1
ATOM 599 C C . SER A 1 79 ? 43.781 -14.466 -51.200 1.00 42.38 79 SER A C 1
ATOM 601 O O . SER A 1 79 ? 43.824 -15.043 -52.285 1.00 42.38 79 SER A O 1
ATOM 603 N N . VAL A 1 80 ? 44.838 -14.493 -50.384 1.00 43.94 80 VAL A N 1
ATOM 604 C CA . VAL A 1 80 ? 46.138 -15.026 -50.785 1.00 43.94 80 VAL A CA 1
ATOM 605 C C . VAL A 1 80 ? 46.381 -16.434 -50.231 1.00 43.94 80 VAL A C 1
ATOM 607 O O . VAL A 1 80 ? 46.962 -17.225 -50.964 1.00 43.94 80 VAL A O 1
ATOM 610 N N . ASN A 1 81 ? 45.844 -16.823 -49.062 1.00 46.97 81 ASN A N 1
ATOM 611 C CA . ASN A 1 81 ? 45.950 -18.197 -48.527 1.00 46.97 81 ASN A CA 1
ATOM 612 C C . ASN A 1 81 ? 44.763 -18.570 -47.608 1.00 46.97 81 ASN A C 1
ATOM 614 O O . ASN A 1 81 ? 44.897 -18.586 -46.389 1.00 46.97 81 ASN A O 1
ATOM 618 N N . SER A 1 82 ? 43.595 -18.880 -48.180 1.00 50.38 82 SER A N 1
ATOM 619 C CA . SER A 1 82 ? 42.496 -19.492 -47.413 1.00 50.38 82 SER A CA 1
ATOM 620 C C . SER A 1 82 ? 42.836 -20.946 -47.058 1.00 50.38 82 SER A C 1
ATOM 622 O O . SER A 1 82 ? 43.179 -21.731 -47.945 1.00 50.38 82 SER A O 1
ATOM 624 N N . SER A 1 83 ? 42.691 -21.329 -45.785 1.00 51.16 83 SER A N 1
ATOM 625 C CA . SER A 1 83 ? 42.824 -22.721 -45.313 1.00 51.16 83 SER A CA 1
ATOM 626 C C . SER A 1 83 ? 41.854 -23.680 -46.018 1.00 51.16 83 SER A C 1
ATOM 628 O O . SER A 1 83 ? 42.129 -24.869 -46.123 1.00 51.16 83 SER A O 1
ATOM 630 N N . TYR A 1 84 ? 40.759 -23.143 -46.564 1.00 55.38 84 TYR A N 1
ATOM 631 C CA . TYR A 1 84 ? 39.676 -23.872 -47.224 1.00 55.38 84 TYR A CA 1
ATOM 632 C C . TYR A 1 84 ? 39.826 -23.920 -48.751 1.00 55.38 84 TYR A C 1
ATOM 634 O O . TYR A 1 84 ? 38.908 -24.330 -49.453 1.00 55.38 84 TYR A O 1
ATOM 642 N N . ARG A 1 85 ? 40.965 -23.491 -49.320 1.00 58.75 85 ARG A N 1
ATOM 643 C CA . ARG A 1 85 ? 41.138 -23.384 -50.784 1.00 58.75 85 ARG A CA 1
ATOM 644 C C . ARG A 1 85 ? 41.036 -24.734 -51.506 1.00 58.75 85 ARG A C 1
ATOM 646 O O . ARG A 1 85 ? 40.500 -24.777 -52.607 1.00 58.75 85 ARG A O 1
ATOM 653 N N . LYS A 1 86 ? 41.533 -25.816 -50.887 1.00 61.41 86 LYS A N 1
ATOM 654 C CA . LYS A 1 86 ? 41.361 -27.194 -51.388 1.00 61.41 86 LYS A CA 1
ATOM 655 C C . LYS A 1 86 ? 39.902 -27.641 -51.278 1.00 61.41 86 LYS A C 1
ATOM 657 O O . LYS A 1 86 ? 39.317 -28.049 -52.268 1.00 61.41 86 LYS A O 1
ATOM 662 N N . GLU A 1 87 ? 39.294 -27.462 -50.112 1.00 58.84 87 GLU A N 1
ATOM 663 C CA . GLU A 1 87 ? 37.918 -27.899 -49.843 1.00 58.84 87 GLU A CA 1
ATOM 664 C C . GLU A 1 87 ? 36.870 -27.107 -50.637 1.00 58.84 87 GLU A C 1
ATOM 666 O O . GLU A 1 87 ? 35.839 -27.656 -50.995 1.00 58.84 87 GLU A O 1
ATOM 671 N N . LYS A 1 88 ? 37.140 -25.846 -50.992 1.00 64.31 88 LYS A N 1
ATOM 672 C CA . LYS A 1 88 ? 36.306 -25.038 -51.897 1.00 64.31 88 LYS A CA 1
ATOM 673 C C . LYS A 1 88 ? 36.353 -25.532 -53.347 1.00 64.31 88 LYS A C 1
ATOM 675 O O . LYS A 1 88 ? 35.382 -25.351 -54.077 1.00 64.31 88 LYS A O 1
ATOM 680 N N . ALA A 1 89 ? 37.465 -26.137 -53.774 1.00 68.94 89 ALA A N 1
ATOM 681 C CA . ALA A 1 89 ? 37.537 -26.776 -55.087 1.00 68.94 89 ALA A CA 1
ATOM 682 C C . ALA A 1 89 ? 36.648 -28.032 -55.139 1.00 68.94 89 ALA A C 1
ATOM 684 O O . ALA A 1 89 ? 36.003 -28.272 -56.156 1.00 68.94 89 ALA A O 1
ATOM 685 N N . ASP A 1 90 ? 36.563 -28.768 -54.027 1.00 67.38 90 ASP A N 1
ATOM 686 C CA . ASP A 1 90 ? 35.740 -29.977 -53.897 1.00 67.38 90 ASP A CA 1
ATOM 687 C C . ASP A 1 90 ? 34.270 -29.670 -53.540 1.00 67.38 90 ASP A C 1
ATOM 689 O O . ASP A 1 90 ? 33.364 -30.425 -53.889 1.00 67.38 90 ASP A O 1
ATOM 693 N N . ASN A 1 91 ? 34.013 -28.542 -52.870 1.00 69.94 91 ASN A N 1
ATOM 694 C CA . ASN A 1 91 ? 32.691 -28.058 -52.486 1.00 69.94 91 ASN A CA 1
ATOM 695 C C . ASN A 1 91 ? 32.496 -26.602 -52.946 1.00 69.94 91 ASN A C 1
ATOM 697 O O . ASN A 1 91 ? 32.850 -25.671 -52.216 1.00 69.94 91 ASN A O 1
ATOM 701 N N . PRO A 1 92 ? 31.860 -26.368 -54.112 1.00 71.38 92 PRO A N 1
ATOM 702 C CA . PRO A 1 92 ? 31.708 -25.025 -54.684 1.00 71.38 92 PRO A CA 1
ATOM 703 C C . PRO A 1 92 ? 30.861 -24.082 -53.815 1.00 71.38 92 PRO A C 1
ATOM 705 O O . PRO A 1 92 ? 30.902 -22.864 -53.983 1.00 71.38 92 PRO A O 1
ATOM 708 N N . PHE A 1 93 ? 30.108 -24.641 -52.868 1.00 68.62 93 PHE A N 1
ATOM 709 C CA . PHE A 1 93 ? 29.291 -23.915 -51.906 1.00 68.62 93 PHE A CA 1
ATOM 710 C C . PHE A 1 93 ? 30.078 -23.424 -50.678 1.00 68.62 93 PHE A C 1
ATOM 712 O O . PHE A 1 93 ? 29.564 -22.604 -49.929 1.00 68.62 93 PHE A O 1
ATOM 719 N N . LEU A 1 94 ? 31.311 -23.879 -50.437 1.00 62.28 94 LEU A N 1
ATOM 720 C CA . LEU A 1 94 ? 32.116 -23.466 -49.283 1.00 62.28 94 LEU A CA 1
ATOM 721 C C . LEU A 1 94 ? 32.842 -22.137 -49.568 1.00 62.28 94 LEU A C 1
ATOM 723 O O . LEU A 1 94 ? 33.667 -22.035 -50.476 1.00 62.28 94 LEU A O 1
ATOM 727 N N . ALA A 1 95 ? 32.547 -21.087 -48.802 1.00 62.56 95 ALA A N 1
ATOM 728 C CA . ALA A 1 95 ? 33.229 -19.801 -48.921 1.00 62.56 95 ALA A CA 1
ATOM 729 C C . ALA A 1 95 ? 34.664 -19.865 -48.366 1.00 62.56 95 ALA A C 1
ATOM 731 O O . ALA A 1 95 ? 34.999 -20.713 -47.546 1.00 62.56 95 ALA A O 1
ATOM 732 N N . GLU A 1 96 ? 35.510 -18.902 -48.750 1.00 49.59 96 GLU A N 1
ATOM 733 C CA . GLU A 1 96 ? 36.927 -18.842 -48.330 1.00 49.59 96 GLU A CA 1
ATOM 734 C C . GLU A 1 96 ? 37.146 -18.698 -46.813 1.00 49.59 96 GLU A C 1
ATOM 736 O O . GLU A 1 96 ? 38.267 -18.894 -46.346 1.00 49.59 96 GLU A O 1
ATOM 741 N N . GLY A 1 97 ? 36.090 -18.412 -46.048 1.00 53.62 97 GLY A N 1
ATOM 742 C CA . GLY A 1 97 ? 36.088 -18.405 -44.582 1.00 53.62 97 GLY A CA 1
ATOM 743 C C . GLY A 1 97 ? 35.605 -19.704 -43.922 1.00 53.62 97 GLY A C 1
ATOM 744 O O . GLY A 1 97 ? 35.388 -19.696 -42.718 1.00 53.62 97 GLY A O 1
ATOM 745 N N . GLY A 1 98 ? 35.386 -20.789 -44.676 1.00 54.03 98 GLY A N 1
ATOM 746 C CA . GLY A 1 98 ? 34.908 -22.070 -44.131 1.00 54.03 98 GLY A CA 1
ATOM 747 C C . GLY A 1 98 ? 33.399 -22.131 -43.878 1.00 54.03 98 GLY A C 1
ATOM 748 O O . GLY A 1 98 ? 32.917 -23.038 -43.207 1.00 54.03 98 GLY A O 1
ATOM 749 N N . VAL A 1 99 ? 32.640 -21.172 -44.415 1.00 60.97 99 VAL A N 1
ATOM 750 C CA . VAL A 1 99 ? 31.179 -21.092 -44.269 1.00 60.97 99 VAL A CA 1
ATOM 751 C C . VAL A 1 99 ? 30.517 -21.540 -45.565 1.00 60.97 99 VAL A C 1
ATOM 753 O O . VAL A 1 99 ? 30.784 -20.964 -46.620 1.00 60.97 99 VAL A O 1
ATOM 756 N N . TYR A 1 100 ? 29.651 -22.551 -45.505 1.00 63.31 100 TYR A N 1
ATOM 757 C CA . TYR A 1 100 ? 28.841 -22.950 -46.656 1.00 63.31 100 TYR A CA 1
ATOM 758 C C . TYR A 1 100 ? 27.826 -21.845 -46.989 1.00 63.31 100 TYR A C 1
ATOM 760 O O . TYR A 1 100 ? 27.112 -21.374 -46.113 1.00 63.31 100 TYR A O 1
ATOM 768 N N . LYS A 1 101 ? 27.763 -21.430 -48.254 1.00 64.50 101 LYS A N 1
ATOM 769 C CA . LYS A 1 101 ? 26.801 -20.482 -48.826 1.00 64.50 101 LYS A CA 1
ATOM 770 C C . LYS A 1 101 ? 25.988 -21.179 -49.915 1.00 64.50 101 LYS A C 1
ATOM 772 O O . LYS A 1 101 ? 26.489 -22.078 -50.581 1.00 64.50 101 LYS A O 1
ATOM 777 N N . ASN A 1 102 ? 24.746 -20.745 -50.130 1.00 63.78 102 ASN A N 1
ATOM 778 C CA . ASN A 1 102 ? 23.846 -21.270 -51.172 1.00 63.78 102 ASN A CA 1
ATOM 779 C C . ASN A 1 102 ? 23.471 -22.764 -51.042 1.00 63.78 102 ASN A C 1
ATOM 781 O O . ASN A 1 102 ? 22.975 -23.353 -52.001 1.00 63.78 102 ASN A O 1
ATOM 785 N N . THR A 1 103 ? 23.672 -23.384 -49.876 1.00 73.94 103 THR A N 1
ATOM 786 C CA . THR A 1 103 ? 23.055 -24.680 -49.551 1.00 73.94 103 THR A CA 1
ATOM 787 C C . THR A 1 103 ? 21.734 -24.445 -48.826 1.00 73.94 103 THR A C 1
ATOM 789 O O . THR A 1 103 ? 21.595 -23.450 -48.118 1.00 73.94 103 THR A O 1
ATOM 792 N N . GLN A 1 104 ? 20.774 -25.368 -48.945 1.00 68.44 104 GLN A N 1
ATOM 793 C CA . GLN A 1 104 ? 19.497 -25.260 -48.223 1.00 68.44 104 GLN A CA 1
ATOM 794 C C . GLN A 1 104 ? 19.695 -25.163 -46.704 1.00 68.44 104 GLN A C 1
ATOM 796 O O . GLN A 1 104 ? 19.000 -24.400 -46.048 1.00 68.44 104 GLN A O 1
ATOM 801 N N . GLY A 1 105 ? 20.672 -25.889 -46.146 1.00 64.06 105 GLY A N 1
ATOM 802 C CA . GLY A 1 105 ? 21.007 -25.808 -44.723 1.00 64.06 105 GLY A CA 1
ATOM 803 C C . GLY A 1 105 ? 21.600 -24.454 -44.323 1.00 64.06 105 GLY A C 1
ATOM 804 O O . GLY A 1 105 ? 21.193 -23.895 -43.312 1.00 64.06 105 GLY A O 1
ATOM 805 N N . ALA A 1 106 ? 22.511 -23.893 -45.125 1.00 61.50 106 ALA A N 1
ATOM 806 C CA . ALA A 1 106 ? 23.067 -22.565 -44.868 1.00 61.50 106 ALA A CA 1
ATOM 807 C C . ALA A 1 106 ? 22.011 -21.466 -45.013 1.00 61.50 106 ALA A C 1
ATOM 809 O O . ALA A 1 106 ? 21.945 -20.591 -44.163 1.00 61.50 106 ALA A O 1
ATOM 810 N N . GLN A 1 107 ? 21.152 -21.552 -46.032 1.00 65.88 107 GLN A N 1
ATOM 811 C CA . GLN A 1 107 ? 20.024 -20.640 -46.215 1.00 65.88 107 GLN A CA 1
ATOM 812 C C . GLN A 1 107 ? 19.029 -20.754 -45.064 1.00 65.88 107 GLN A C 1
ATOM 814 O O . GLN A 1 107 ? 18.631 -19.733 -44.534 1.00 65.88 107 GLN A O 1
ATOM 819 N N . ALA A 1 108 ? 18.686 -21.963 -44.614 1.00 61.69 108 ALA A N 1
ATOM 820 C CA . ALA A 1 108 ? 17.797 -22.155 -43.473 1.00 61.69 108 ALA A CA 1
ATOM 821 C C . ALA A 1 108 ? 18.401 -21.622 -42.166 1.00 61.69 108 ALA A C 1
ATOM 823 O O . ALA A 1 108 ? 17.680 -21.048 -41.358 1.00 61.69 108 ALA A O 1
ATOM 824 N N . VAL A 1 109 ? 19.713 -21.777 -41.949 1.00 57.78 109 VAL A N 1
ATOM 825 C CA . VAL A 1 109 ? 20.407 -21.211 -40.781 1.00 57.78 109 VAL A CA 1
ATOM 826 C C . VAL A 1 109 ? 20.511 -19.691 -40.886 1.00 57.78 109 VAL A C 1
ATOM 828 O O . VAL A 1 109 ? 20.240 -19.014 -39.906 1.00 57.78 109 VAL A O 1
ATOM 831 N N . GLU A 1 110 ? 20.853 -19.135 -42.046 1.00 61.56 110 GLU A N 1
ATOM 832 C CA . GLU A 1 110 ? 20.925 -17.688 -42.284 1.00 61.56 110 GLU A CA 1
ATOM 833 C C . GLU A 1 110 ? 19.539 -17.036 -42.187 1.00 61.56 110 GLU A C 1
ATOM 835 O O . GLU A 1 110 ? 19.388 -15.985 -41.573 1.00 61.56 110 GLU A O 1
ATOM 840 N N . GLU A 1 111 ? 18.501 -17.697 -42.694 1.00 61.53 111 GLU A N 1
ATOM 841 C CA . GLU A 1 111 ? 17.100 -17.303 -42.568 1.00 61.53 111 GLU A CA 1
ATOM 842 C C . GLU A 1 111 ? 16.615 -17.441 -41.120 1.00 61.53 111 GLU A C 1
ATOM 844 O O . GLU A 1 111 ? 15.919 -16.566 -40.616 1.00 61.53 111 GLU A O 1
ATOM 849 N N . TYR A 1 112 ? 17.026 -18.488 -40.400 1.00 56.62 112 TYR A N 1
ATOM 850 C CA . TYR A 1 112 ? 16.713 -18.639 -38.981 1.00 56.62 112 TYR A CA 1
ATOM 851 C C . TYR A 1 112 ? 17.409 -17.573 -38.134 1.00 56.62 112 TYR A C 1
ATOM 853 O O . TYR A 1 112 ? 16.768 -16.975 -37.274 1.00 56.62 112 TYR A O 1
ATOM 861 N N . VAL A 1 113 ? 18.694 -17.310 -38.380 1.00 54.28 113 VAL A N 1
ATOM 862 C CA . VAL A 1 113 ? 19.462 -16.263 -37.704 1.00 54.28 113 VAL A CA 1
ATOM 863 C C . VAL A 1 113 ? 18.847 -14.906 -38.025 1.00 54.28 113 VAL A C 1
ATOM 865 O O . VAL A 1 113 ? 18.477 -14.212 -37.095 1.00 54.28 113 VAL A O 1
ATOM 868 N N . SER A 1 114 ? 18.629 -14.545 -39.288 1.00 54.84 114 SER A N 1
ATOM 869 C CA . SER A 1 114 ? 18.031 -13.250 -39.663 1.00 54.84 114 SER A CA 1
ATOM 870 C C . SER A 1 114 ? 16.597 -13.064 -39.153 1.00 54.84 114 SER A C 1
ATOM 872 O O . SER A 1 114 ? 16.256 -11.981 -38.694 1.00 54.84 114 SER A O 1
ATOM 874 N N . LYS A 1 115 ? 15.755 -14.105 -39.155 1.00 52.44 115 LYS A N 1
ATOM 875 C CA . LYS A 1 115 ? 14.354 -13.990 -38.705 1.00 52.44 115 LYS A CA 1
ATOM 876 C C . LYS A 1 115 ? 14.153 -14.154 -37.202 1.00 52.44 115 LYS A C 1
ATOM 878 O O . LYS A 1 115 ? 13.167 -13.643 -36.686 1.00 52.44 115 LYS A O 1
ATOM 883 N N . ASN A 1 116 ? 15.027 -14.879 -36.502 1.00 45.16 116 ASN A N 1
ATOM 884 C CA . ASN A 1 116 ? 14.806 -15.240 -35.094 1.00 45.16 116 ASN A CA 1
ATOM 885 C C . ASN A 1 116 ? 15.896 -14.736 -34.135 1.00 45.16 116 ASN A C 1
ATOM 887 O O . ASN A 1 116 ? 15.656 -14.721 -32.931 1.00 45.16 116 ASN A O 1
ATOM 891 N N . ILE A 1 117 ? 17.079 -14.346 -34.626 1.00 44.47 117 ILE A N 1
ATOM 892 C CA . ILE A 1 117 ? 18.228 -13.929 -33.795 1.00 44.47 117 ILE A CA 1
ATOM 893 C C . ILE A 1 117 ? 18.657 -12.484 -34.111 1.00 44.47 117 ILE A C 1
ATOM 895 O O . ILE A 1 117 ? 18.832 -11.684 -33.198 1.00 44.47 117 ILE A O 1
ATOM 899 N N . ASP A 1 118 ? 18.777 -12.129 -35.390 1.00 47.69 118 ASP A N 1
ATOM 900 C CA . ASP A 1 118 ? 19.153 -10.817 -35.925 1.00 47.69 118 ASP A CA 1
ATOM 901 C C . ASP A 1 118 ? 17.937 -10.106 -36.546 1.00 47.69 118 ASP A C 1
ATOM 903 O O . ASP A 1 118 ? 17.966 -9.632 -37.679 1.00 47.69 118 ASP A O 1
ATOM 907 N N . TYR A 1 119 ? 16.839 -10.063 -35.784 1.00 44.38 119 TYR A N 1
ATOM 908 C CA . TYR A 1 119 ? 15.503 -9.642 -36.232 1.00 44.38 119 TYR A CA 1
ATOM 909 C C . TYR A 1 119 ? 15.432 -8.244 -36.874 1.00 44.38 119 TYR A C 1
ATOM 911 O O . TYR A 1 119 ? 14.497 -7.967 -37.619 1.00 44.38 119 TYR A O 1
ATOM 919 N N . PHE A 1 120 ? 16.401 -7.357 -36.616 1.00 49.75 120 PHE A N 1
ATOM 920 C CA . PHE A 1 120 ? 16.462 -6.045 -37.278 1.00 49.75 120 PHE A CA 1
ATOM 921 C C . PHE A 1 120 ? 17.695 -5.856 -38.173 1.00 49.75 120 PHE A C 1
ATOM 923 O O . PHE A 1 120 ? 18.137 -4.727 -38.390 1.00 49.75 120 PHE A O 1
ATOM 930 N N . GLU A 1 121 ? 18.255 -6.956 -38.682 1.00 53.56 121 GLU A N 1
ATOM 931 C CA . GLU A 1 121 ? 19.384 -6.954 -39.623 1.00 53.56 121 GLU A CA 1
ATOM 932 C C . GLU A 1 121 ? 20.629 -6.244 -39.060 1.00 53.56 121 GLU A C 1
ATOM 934 O O . GLU A 1 121 ? 21.466 -5.723 -39.798 1.00 53.56 121 GLU A O 1
ATOM 939 N N . TRP A 1 122 ? 20.760 -6.161 -37.736 1.00 55.59 122 TRP A N 1
ATOM 940 C CA . TRP A 1 122 ? 21.837 -5.443 -37.066 1.00 55.59 122 TRP A CA 1
ATOM 941 C C . TRP A 1 122 ? 23.180 -6.116 -37.291 1.00 55.59 122 TRP A C 1
ATOM 943 O O . TRP A 1 122 ? 24.165 -5.423 -37.506 1.00 55.59 122 TRP A O 1
ATOM 953 N N . GLY A 1 123 ? 23.235 -7.444 -37.305 1.00 53.38 123 GLY A N 1
ATOM 954 C CA . GLY A 1 123 ? 24.408 -8.198 -37.720 1.00 53.38 123 GLY A CA 1
ATOM 955 C C . GLY A 1 123 ? 24.841 -7.778 -39.121 1.00 53.38 123 GLY A C 1
ATOM 956 O O . GLY A 1 123 ? 25.970 -7.327 -39.296 1.00 53.38 123 GLY A O 1
ATOM 957 N N . GLN A 1 124 ? 23.948 -7.820 -40.111 1.00 58.59 124 GLN A N 1
ATOM 958 C CA . GLN A 1 124 ? 24.275 -7.360 -41.471 1.00 58.59 124 GLN A CA 1
ATOM 959 C C . GLN A 1 124 ? 24.700 -5.881 -41.518 1.00 58.59 124 GLN A C 1
ATOM 961 O O . GLN A 1 124 ? 25.705 -5.544 -42.150 1.00 58.59 124 GLN A O 1
ATOM 966 N N . ASN A 1 125 ? 23.987 -4.998 -40.816 1.00 59.44 125 ASN A N 1
ATOM 967 C CA . ASN A 1 125 ? 24.252 -3.561 -40.801 1.00 59.44 125 ASN A CA 1
ATOM 968 C C . ASN A 1 125 ? 25.571 -3.212 -40.087 1.00 59.44 125 ASN A C 1
ATOM 970 O O . ASN A 1 125 ? 26.328 -2.377 -40.587 1.00 59.44 125 ASN A O 1
ATOM 974 N N . PHE A 1 126 ? 25.902 -3.871 -38.977 1.00 57.78 126 PHE A N 1
ATOM 975 C CA . PHE A 1 126 ? 27.128 -3.619 -38.220 1.00 57.78 126 PHE A CA 1
ATOM 976 C C . PHE A 1 126 ? 28.352 -4.313 -38.803 1.00 57.78 126 PHE A C 1
ATOM 978 O O . PHE A 1 126 ? 29.416 -3.708 -38.816 1.00 57.78 126 PHE A O 1
ATOM 985 N N . TRP A 1 127 ? 28.230 -5.505 -39.392 1.00 57.59 127 TRP A N 1
ATOM 986 C CA . TRP A 1 127 ? 29.333 -6.092 -40.167 1.00 57.59 127 TRP A CA 1
ATOM 987 C C . TRP A 1 127 ? 29.689 -5.256 -41.406 1.00 57.59 127 TRP A C 1
ATOM 989 O O . TRP A 1 127 ? 30.813 -5.335 -41.900 1.00 57.59 127 TRP A O 1
ATOM 999 N N . SER A 1 128 ? 28.757 -4.421 -41.884 1.00 60.44 128 SER A N 1
ATOM 1000 C CA . SER A 1 128 ? 28.987 -3.426 -42.940 1.00 60.44 128 SER A CA 1
ATOM 1001 C C . SER A 1 128 ? 29.493 -2.066 -42.431 1.00 60.44 128 SER A C 1
ATOM 1003 O O . SER A 1 128 ? 29.685 -1.147 -43.232 1.00 60.44 128 SER A O 1
ATOM 1005 N N . PHE A 1 129 ? 29.691 -1.908 -41.117 1.00 66.69 129 PHE A N 1
ATOM 1006 C CA . PHE A 1 129 ? 30.093 -0.640 -40.516 1.00 66.69 129 PHE A CA 1
ATOM 1007 C C . PHE A 1 129 ? 31.541 -0.286 -40.873 1.00 66.69 129 PHE A C 1
ATOM 1009 O O . PHE A 1 129 ? 32.421 -1.147 -40.928 1.00 66.69 129 PHE A O 1
ATOM 1016 N N . TYR A 1 130 ? 31.792 1.000 -41.125 1.00 69.69 130 TYR A N 1
ATOM 1017 C CA . TYR A 1 130 ? 33.139 1.483 -41.426 1.00 69.69 130 TYR A CA 1
ATOM 1018 C C . TYR A 1 130 ? 34.055 1.298 -40.219 1.00 69.69 130 TYR A C 1
ATOM 1020 O O . TYR A 1 130 ? 33.639 1.525 -39.083 1.00 69.69 130 TYR A O 1
ATOM 1028 N N . ARG A 1 131 ? 35.318 0.938 -40.471 1.00 71.94 131 ARG A N 1
ATOM 1029 C CA . ARG A 1 131 ? 36.309 0.766 -39.405 1.00 71.94 131 ARG A CA 1
ATOM 1030 C C . ARG A 1 131 ? 36.660 2.106 -38.784 1.00 71.94 131 ARG A C 1
ATOM 1032 O O . ARG A 1 131 ? 36.599 3.148 -39.440 1.00 71.94 131 ARG A O 1
ATOM 1039 N N . ARG A 1 132 ? 37.173 2.059 -37.557 1.00 74.94 132 ARG A N 1
ATOM 1040 C CA . ARG A 1 132 ? 37.763 3.215 -36.873 1.00 74.94 132 ARG A CA 1
ATOM 1041 C C . ARG A 1 132 ? 38.762 3.990 -37.743 1.00 74.94 132 ARG A C 1
ATOM 1043 O O . ARG A 1 132 ? 38.630 5.203 -37.879 1.00 74.94 132 ARG A O 1
ATOM 1050 N N . SER A 1 133 ? 39.678 3.288 -38.414 1.00 70.88 133 SER A N 1
ATOM 1051 C CA . SER A 1 133 ? 40.657 3.896 -39.329 1.00 70.88 133 SER A CA 1
ATOM 1052 C C . SER A 1 133 ? 40.016 4.627 -40.511 1.00 70.88 133 SER A C 1
ATOM 1054 O O . SER A 1 133 ? 40.539 5.635 -40.980 1.00 70.88 133 SER A O 1
ATOM 1056 N N . ASP A 1 134 ? 38.884 4.118 -41.000 1.00 72.19 134 ASP A N 1
ATOM 1057 C CA . ASP A 1 134 ? 38.194 4.679 -42.159 1.00 72.19 134 ASP A CA 1
ATOM 1058 C C . ASP A 1 134 ? 37.458 5.965 -41.767 1.00 72.19 134 ASP A C 1
ATOM 1060 O O . ASP A 1 134 ? 37.498 6.947 -42.507 1.00 72.19 134 ASP A O 1
ATOM 1064 N N . PHE A 1 135 ? 36.848 5.994 -40.576 1.00 73.44 135 PHE A N 1
ATOM 1065 C CA . PHE A 1 135 ? 36.261 7.209 -40.007 1.00 73.44 135 PHE A CA 1
ATOM 1066 C C . PHE A 1 135 ? 37.312 8.289 -39.750 1.00 73.44 135 PHE A C 1
ATOM 1068 O O . PHE A 1 135 ? 37.114 9.432 -40.156 1.00 73.44 135 PHE A O 1
ATOM 1075 N N . GLU A 1 136 ? 38.439 7.939 -39.128 1.00 73.94 136 GLU A N 1
ATOM 1076 C CA . GLU A 1 136 ? 39.530 8.884 -38.854 1.00 73.94 136 GLU A CA 1
ATOM 1077 C C . GLU A 1 136 ? 40.095 9.480 -40.156 1.00 73.94 136 GLU A C 1
ATOM 1079 O O . GLU A 1 136 ? 40.293 10.693 -40.249 1.00 73.94 136 GLU A O 1
ATOM 1084 N N . ALA A 1 137 ? 40.257 8.665 -41.204 1.00 73.69 137 ALA A N 1
ATOM 1085 C CA . ALA A 1 137 ? 40.695 9.132 -42.520 1.00 73.69 137 ALA A CA 1
ATOM 1086 C C . ALA A 1 137 ? 39.683 10.081 -43.192 1.00 73.69 137 ALA A C 1
ATOM 1088 O O . ALA A 1 137 ? 40.083 11.038 -43.861 1.00 73.69 137 ALA A O 1
ATOM 1089 N N . VAL A 1 138 ? 38.380 9.833 -43.017 1.00 71.00 138 VAL A N 1
ATOM 1090 C CA . VAL A 1 138 ? 37.291 10.662 -43.567 1.00 71.00 138 VAL A CA 1
ATOM 1091 C C . VAL A 1 138 ? 37.163 11.993 -42.823 1.00 71.00 138 VAL A C 1
ATOM 1093 O O . VAL A 1 138 ? 36.970 13.027 -43.455 1.00 71.00 138 VAL A O 1
ATOM 1096 N N . VAL A 1 139 ? 37.322 11.997 -41.499 1.00 67.38 139 VAL A N 1
ATOM 1097 C CA . VAL A 1 139 ? 37.337 13.230 -40.691 1.00 67.38 139 VAL A CA 1
ATOM 1098 C C . VAL A 1 139 ? 38.564 14.092 -41.018 1.00 67.38 139 VAL A C 1
ATOM 1100 O O . VAL A 1 139 ? 38.475 15.317 -41.006 1.00 67.38 139 VAL A O 1
ATOM 1103 N N . ALA A 1 140 ? 39.697 13.471 -41.355 1.00 69.31 140 ALA A N 1
ATOM 1104 C CA . ALA A 1 140 ? 40.930 14.168 -41.719 1.00 69.31 140 ALA A CA 1
ATOM 1105 C C . ALA A 1 140 ? 40.972 14.687 -43.175 1.00 69.31 140 ALA A C 1
ATOM 1107 O O . ALA A 1 140 ? 41.920 15.385 -43.541 1.00 69.31 140 ALA A O 1
ATOM 1108 N N . THR A 1 141 ? 40.000 14.347 -44.033 1.00 68.25 141 THR A N 1
ATOM 1109 C CA . THR A 1 141 ? 40.011 14.747 -45.454 1.00 68.25 141 THR A CA 1
ATOM 1110 C C . THR A 1 141 ? 39.388 16.131 -45.683 1.00 68.25 141 THR A C 1
ATOM 1112 O O . THR A 1 141 ? 38.478 16.543 -44.972 1.00 68.25 141 THR A O 1
ATOM 1115 N N . ASN A 1 142 ? 39.849 16.854 -46.715 1.00 62.31 142 ASN A N 1
ATOM 1116 C CA . ASN A 1 142 ? 39.277 18.155 -47.087 1.00 62.31 142 ASN A CA 1
ATOM 1117 C C . ASN A 1 142 ? 37.799 18.003 -47.519 1.00 62.31 142 ASN A C 1
ATOM 1119 O O . ASN A 1 142 ? 37.505 17.298 -48.492 1.00 62.31 142 ASN A O 1
ATOM 1123 N N . LEU A 1 143 ? 36.891 18.665 -46.793 1.00 66.25 143 LEU A N 1
ATOM 1124 C CA . LEU A 1 143 ? 35.437 18.570 -46.966 1.00 66.25 143 LEU A CA 1
ATOM 1125 C C . LEU A 1 143 ? 34.950 19.068 -48.326 1.00 66.25 143 LEU A C 1
ATOM 1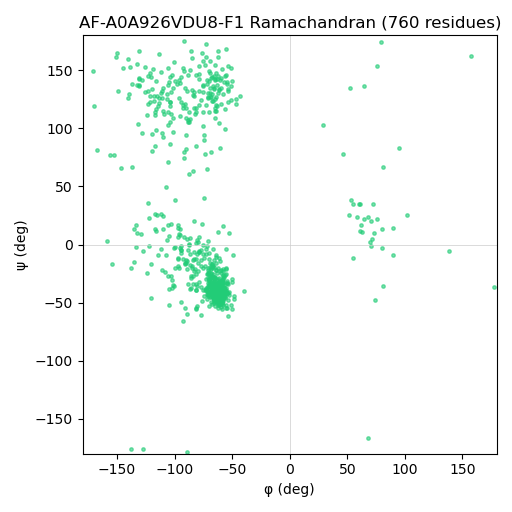127 O O . LEU A 1 143 ? 34.056 18.446 -48.901 1.00 66.25 143 LEU A O 1
ATOM 1131 N N . ASP A 1 144 ? 35.554 20.125 -48.871 1.00 63.69 144 ASP A N 1
ATOM 1132 C CA . ASP A 1 144 ? 35.074 20.758 -50.107 1.00 63.69 144 ASP A CA 1
ATOM 1133 C C . ASP A 1 144 ? 35.188 19.830 -51.328 1.00 63.69 144 ASP A C 1
ATOM 1135 O O . ASP A 1 144 ? 34.382 19.909 -52.252 1.00 63.69 144 ASP A O 1
ATOM 1139 N N . ALA A 1 145 ? 36.141 18.892 -51.311 1.00 62.19 145 ALA A N 1
ATOM 1140 C CA . ALA A 1 145 ? 36.364 17.934 -52.395 1.00 62.19 145 ALA A CA 1
ATOM 1141 C C . ALA A 1 145 ? 35.589 16.610 -52.236 1.00 62.19 145 ALA A C 1
ATOM 1143 O O . ALA A 1 145 ? 35.477 15.853 -53.196 1.00 62.19 145 ALA A O 1
ATOM 1144 N N . ASN A 1 146 ? 35.080 16.296 -51.036 1.00 71.19 146 ASN A N 1
ATOM 1145 C CA . ASN A 1 146 ? 34.515 14.977 -50.704 1.00 71.19 146 ASN A CA 1
ATOM 1146 C C . ASN A 1 146 ? 33.162 15.037 -49.973 1.00 71.19 146 ASN A C 1
ATOM 1148 O O . ASN A 1 146 ? 32.735 14.034 -49.392 1.00 71.19 146 ASN A O 1
ATOM 1152 N N . LYS A 1 147 ? 32.473 16.183 -50.012 1.00 77.69 147 LYS A N 1
ATOM 1153 C CA . LYS A 1 147 ? 31.235 16.446 -49.263 1.00 77.69 147 LYS A CA 1
ATOM 1154 C C . LYS A 1 147 ? 30.185 15.336 -49.391 1.00 77.69 147 LYS A C 1
ATOM 1156 O O . LYS A 1 147 ? 29.665 14.884 -48.377 1.00 77.69 147 LYS A O 1
ATOM 1161 N N . ASP A 1 148 ? 29.949 14.813 -50.594 1.00 77.06 148 ASP A N 1
ATOM 1162 C CA . ASP A 1 148 ? 28.969 13.737 -50.829 1.00 77.06 148 ASP A CA 1
ATOM 1163 C C . ASP A 1 148 ? 29.343 12.410 -50.153 1.00 77.06 148 ASP A C 1
ATOM 1165 O O . ASP A 1 148 ? 28.480 11.685 -49.654 1.00 77.06 148 ASP A O 1
ATOM 1169 N N . LYS A 1 149 ? 30.638 12.077 -50.115 1.00 75.56 149 LYS A N 1
ATOM 1170 C CA . LYS A 1 149 ? 31.139 10.864 -49.455 1.00 75.56 149 LYS A CA 1
ATOM 1171 C C . LYS A 1 149 ? 31.020 10.994 -47.936 1.00 75.56 149 LYS A C 1
ATOM 1173 O O . LYS A 1 149 ? 30.549 10.063 -47.287 1.00 75.56 149 LYS A O 1
ATOM 1178 N N . VAL A 1 150 ? 31.392 12.154 -47.391 1.00 76.75 150 VAL A N 1
ATOM 1179 C CA . VAL A 1 150 ? 31.269 12.475 -45.960 1.00 76.75 150 VAL A CA 1
ATOM 1180 C C . VAL A 1 150 ? 29.797 12.464 -45.534 1.00 76.75 150 VAL A C 1
ATOM 1182 O O . VAL A 1 150 ? 29.460 11.840 -44.532 1.00 76.75 150 VAL A O 1
ATOM 1185 N N . GLN A 1 151 ? 28.900 13.053 -46.333 1.00 81.94 151 GLN A N 1
ATOM 1186 C CA . GLN A 1 151 ? 27.459 13.070 -46.073 1.00 81.94 151 GLN A CA 1
ATOM 1187 C C . GLN A 1 151 ? 26.846 11.663 -46.077 1.00 81.94 151 GLN A C 1
ATOM 1189 O O . GLN A 1 151 ? 26.033 11.354 -45.208 1.00 81.94 151 GLN A O 1
ATOM 1194 N N . LYS A 1 152 ? 27.237 10.788 -47.015 1.00 80.62 152 LYS A N 1
ATOM 1195 C CA . LYS A 1 152 ? 26.772 9.387 -47.046 1.00 80.62 152 LYS A CA 1
ATOM 1196 C C . LYS A 1 152 ? 27.195 8.616 -45.798 1.00 80.62 152 LYS A C 1
ATOM 1198 O O . LYS A 1 152 ? 26.369 7.925 -45.208 1.00 80.62 152 LYS A O 1
ATOM 1203 N N . ILE A 1 153 ? 28.454 8.759 -45.383 1.00 76.94 153 ILE A N 1
ATOM 1204 C CA . ILE A 1 153 ? 28.988 8.102 -44.182 1.00 76.94 153 ILE A CA 1
ATOM 1205 C C . ILE A 1 153 ? 28.300 8.645 -42.926 1.00 76.94 153 ILE A C 1
ATOM 1207 O O . ILE A 1 153 ? 27.858 7.860 -42.093 1.00 76.94 153 ILE A O 1
ATOM 1211 N N . TYR A 1 154 ? 28.136 9.966 -42.822 1.00 81.00 154 TYR A N 1
ATOM 1212 C CA . TYR A 1 154 ? 27.401 10.607 -41.732 1.00 81.00 154 TYR A CA 1
ATOM 1213 C C . TYR A 1 154 ? 25.947 10.126 -41.657 1.00 81.00 154 TYR A C 1
ATOM 1215 O O . TYR A 1 154 ? 25.521 9.686 -40.595 1.00 81.00 154 TYR A O 1
ATOM 1223 N N . ASN A 1 155 ? 25.201 10.135 -42.768 1.00 80.62 155 ASN A N 1
ATOM 1224 C CA . ASN A 1 155 ? 23.805 9.685 -42.794 1.00 80.62 155 ASN A CA 1
ATOM 1225 C C . ASN A 1 155 ? 23.683 8.212 -42.385 1.00 80.62 155 ASN A C 1
ATOM 1227 O O . ASN A 1 155 ? 22.818 7.880 -41.579 1.00 80.62 155 ASN A O 1
ATOM 1231 N N . ARG A 1 156 ? 24.577 7.347 -42.881 1.00 75.38 156 ARG A N 1
ATOM 1232 C CA . ARG A 1 156 ? 24.583 5.918 -42.547 1.00 75.38 156 ARG A CA 1
ATOM 1233 C C . ARG A 1 156 ? 24.949 5.663 -41.084 1.00 75.38 156 ARG A C 1
ATOM 1235 O O . ARG A 1 156 ? 24.307 4.852 -40.426 1.00 75.38 156 ARG A O 1
ATOM 1242 N N . ALA A 1 157 ? 25.948 6.369 -40.556 1.00 74.94 157 ALA A N 1
ATOM 1243 C CA . ALA A 1 157 ? 26.336 6.278 -39.150 1.00 74.94 157 ALA A CA 1
ATOM 1244 C C . ALA A 1 157 ? 25.224 6.797 -38.229 1.00 74.94 157 ALA A C 1
ATOM 1246 O O . ALA A 1 157 ? 24.890 6.150 -37.241 1.00 74.94 157 ALA A O 1
ATOM 1247 N N . LYS A 1 158 ? 24.611 7.933 -38.583 1.00 77.19 158 LYS A N 1
ATOM 1248 C CA . LYS A 1 158 ? 23.468 8.527 -37.881 1.00 77.19 158 LYS A CA 1
ATOM 1249 C C . LYS A 1 158 ? 22.268 7.578 -37.865 1.00 77.19 158 LYS A C 1
ATOM 1251 O O . LYS A 1 158 ? 21.639 7.405 -36.828 1.00 77.19 158 LYS A O 1
ATOM 1256 N N . GLU A 1 159 ? 21.963 6.940 -38.989 1.00 74.12 159 GLU A N 1
ATOM 1257 C CA . GLU A 1 159 ? 20.898 5.941 -39.098 1.00 74.12 159 GLU A CA 1
ATOM 1258 C C . GLU A 1 159 ? 21.173 4.729 -38.194 1.00 74.12 159 GLU A C 1
ATOM 1260 O O . GLU A 1 159 ? 20.369 4.425 -37.321 1.00 74.12 159 GLU A O 1
ATOM 1265 N N . ILE A 1 160 ? 22.334 4.086 -38.323 1.00 69.62 160 ILE A N 1
ATOM 1266 C CA . ILE A 1 160 ? 22.645 2.857 -37.577 1.00 69.62 160 ILE A CA 1
ATOM 1267 C C . ILE A 1 160 ? 22.823 3.120 -36.074 1.00 69.62 160 ILE A C 1
ATOM 1269 O O . ILE A 1 160 ? 22.302 2.373 -35.252 1.00 69.62 160 ILE A O 1
ATOM 1273 N N . LEU A 1 161 ? 23.558 4.166 -35.685 1.00 71.88 161 LEU A N 1
ATOM 1274 C CA . LEU A 1 161 ? 23.895 4.401 -34.278 1.00 71.88 161 LEU A CA 1
ATOM 1275 C C . LEU A 1 161 ? 22.855 5.232 -33.548 1.00 71.88 161 LEU A C 1
ATOM 1277 O O . LEU A 1 161 ? 22.640 4.982 -32.373 1.00 71.88 161 LEU A O 1
ATOM 1281 N N . LEU A 1 162 ? 22.192 6.192 -34.197 1.00 69.50 162 LEU A N 1
ATOM 1282 C CA . LEU A 1 162 ? 21.107 6.914 -33.533 1.00 69.50 162 LEU A CA 1
ATOM 1283 C C . LEU A 1 162 ? 19.783 6.233 -33.782 1.00 69.50 162 LEU A C 1
ATOM 1285 O O . LEU A 1 162 ? 19.145 5.866 -32.823 1.00 69.50 162 LEU A O 1
ATOM 1289 N N . SER A 1 163 ? 19.372 5.985 -35.026 1.00 61.25 163 SER A N 1
ATOM 1290 C CA . SER A 1 163 ? 18.051 5.359 -35.242 1.00 61.25 163 SER A CA 1
ATOM 1291 C C . SER A 1 163 ? 18.012 3.884 -34.824 1.00 61.25 163 SER A C 1
ATOM 1293 O O . SER A 1 163 ? 16.931 3.363 -34.545 1.00 61.25 163 SER A O 1
ATOM 1295 N N . GLY A 1 164 ? 19.176 3.227 -34.757 1.00 59.44 164 GLY A N 1
ATOM 1296 C CA . GLY A 1 164 ? 19.326 1.920 -34.136 1.00 59.44 164 GLY A CA 1
ATOM 1297 C C . GLY A 1 164 ? 19.348 1.986 -32.604 1.00 59.44 164 GLY A C 1
ATOM 1298 O O . GLY A 1 164 ? 18.506 1.351 -31.968 1.00 59.44 164 GLY A O 1
ATOM 1299 N N . LEU A 1 165 ? 20.311 2.692 -31.986 1.00 62.97 165 LEU A N 1
ATOM 1300 C CA . LEU A 1 165 ? 20.489 2.670 -30.516 1.00 62.97 165 LEU A CA 1
ATOM 1301 C C . LEU A 1 165 ? 19.491 3.565 -29.769 1.00 62.97 165 LEU A C 1
ATOM 1303 O O . LEU A 1 165 ? 19.102 3.248 -28.645 1.00 62.97 165 LEU A O 1
ATOM 1307 N N . GLU A 1 166 ? 19.075 4.683 -30.369 1.00 59.38 166 GLU A N 1
ATOM 1308 C CA . GLU A 1 166 ? 17.878 5.415 -29.957 1.00 59.38 166 GLU A CA 1
ATOM 1309 C C . GLU A 1 166 ? 16.680 4.724 -30.610 1.00 59.38 166 GLU A C 1
ATOM 1311 O O . GLU A 1 166 ? 16.541 4.720 -31.837 1.00 59.38 166 GLU A O 1
ATOM 1316 N N . PRO A 1 167 ? 15.798 4.075 -29.846 1.00 52.81 167 PRO A N 1
ATOM 1317 C CA . PRO A 1 167 ? 15.050 3.000 -30.444 1.00 52.81 167 PRO A CA 1
ATOM 1318 C C . PRO A 1 167 ? 13.800 3.576 -31.105 1.00 52.81 167 PRO A C 1
ATOM 1320 O O . PRO A 1 167 ? 12.805 3.891 -30.452 1.00 52.81 167 PRO A O 1
ATOM 1323 N N . ARG A 1 168 ? 13.826 3.648 -32.437 1.00 46.59 168 ARG A N 1
ATOM 1324 C CA . ARG A 1 168 ? 12.606 3.561 -33.259 1.00 46.59 168 ARG A CA 1
ATOM 1325 C C . ARG A 1 168 ? 12.077 2.117 -33.349 1.00 46.59 168 ARG A C 1
ATOM 1327 O O . ARG A 1 168 ? 11.057 1.883 -33.987 1.00 46.59 168 ARG A O 1
ATOM 1334 N N . SER A 1 169 ? 12.764 1.165 -32.711 1.00 50.66 169 SER A N 1
ATOM 1335 C CA . SER A 1 169 ? 12.443 -0.262 -32.656 1.00 50.66 169 SER A CA 1
ATOM 1336 C C . SER A 1 169 ? 11.512 -0.633 -31.488 1.00 50.66 169 SER A C 1
ATOM 1338 O O . SER A 1 169 ? 11.105 0.201 -30.678 1.00 50.66 169 SER A O 1
ATOM 1340 N N . LEU A 1 170 ? 11.210 -1.928 -31.381 1.00 50.81 170 LEU A N 1
ATOM 1341 C CA . LEU A 1 170 ? 10.404 -2.572 -30.337 1.00 50.81 170 LEU A CA 1
ATOM 1342 C C . LEU A 1 170 ? 10.807 -2.239 -28.896 1.00 50.81 170 LEU A C 1
ATOM 1344 O O . LEU A 1 170 ? 9.946 -2.195 -28.018 1.00 50.81 170 LEU A O 1
ATOM 1348 N N . SER A 1 171 ? 12.089 -1.950 -28.663 1.00 59.00 171 SER A N 1
ATOM 1349 C CA . SER A 1 171 ? 12.635 -1.561 -27.356 1.00 59.00 171 SER A CA 1
ATOM 1350 C C . SER A 1 171 ? 12.452 -0.068 -27.043 1.00 59.00 171 SER A C 1
ATOM 1352 O O . SER A 1 171 ? 12.720 0.359 -25.925 1.00 59.00 171 SER A O 1
ATOM 1354 N N . GLY A 1 172 ? 11.962 0.737 -27.990 1.00 70.38 172 GLY A N 1
ATOM 1355 C CA . GLY A 1 172 ? 11.717 2.183 -27.850 1.00 70.38 172 GLY A CA 1
ATOM 1356 C C . GLY A 1 172 ? 10.838 2.516 -26.657 1.00 70.38 172 GLY A C 1
ATOM 1357 O O . GLY A 1 172 ? 11.271 3.246 -25.766 1.00 70.38 172 GLY A O 1
ATOM 1358 N N . PRO A 1 173 ? 9.650 1.899 -26.565 1.00 74.56 173 PRO A N 1
ATOM 1359 C CA . PRO A 1 173 ? 8.779 2.037 -25.406 1.00 74.56 173 PRO A CA 1
ATOM 1360 C C . PRO A 1 173 ? 9.427 1.591 -24.083 1.00 74.56 173 PRO A C 1
ATOM 1362 O O . PRO A 1 173 ? 9.107 2.138 -23.033 1.00 74.56 173 PRO A O 1
ATOM 1365 N N . LEU A 1 174 ? 10.349 0.622 -24.105 1.00 77.56 174 LEU A N 1
ATOM 1366 C CA . LEU A 1 174 ? 11.054 0.158 -22.906 1.00 77.56 174 LEU A CA 1
ATOM 1367 C C . LEU A 1 174 ? 12.101 1.175 -22.429 1.00 77.56 174 LEU A C 1
ATOM 1369 O O . LEU A 1 174 ? 12.242 1.413 -21.234 1.00 77.56 174 LEU A O 1
ATOM 1373 N N . ILE A 1 175 ? 12.815 1.808 -23.357 1.00 80.69 175 ILE A N 1
ATOM 1374 C CA . ILE A 1 175 ? 13.766 2.878 -23.044 1.00 80.69 175 ILE A CA 1
ATOM 1375 C C . ILE A 1 175 ? 13.034 4.146 -22.612 1.00 80.69 175 ILE A C 1
ATOM 1377 O O . ILE A 1 175 ? 13.421 4.764 -21.622 1.00 80.69 175 ILE A O 1
ATOM 1381 N N . ASP A 1 176 ? 11.951 4.510 -23.299 1.00 81.94 176 ASP A N 1
ATOM 1382 C CA . ASP A 1 176 ? 11.072 5.602 -22.879 1.00 81.94 176 ASP A CA 1
ATOM 1383 C C . ASP A 1 176 ? 10.574 5.373 -21.442 1.00 81.94 176 ASP A C 1
ATOM 1385 O O . ASP A 1 176 ? 10.587 6.311 -20.654 1.00 81.94 176 ASP A O 1
ATOM 1389 N N . LEU A 1 177 ? 10.242 4.131 -21.063 1.00 85.94 177 LEU A N 1
ATOM 1390 C CA . LEU A 1 177 ? 9.871 3.777 -19.688 1.00 85.94 177 LEU A CA 1
ATOM 1391 C C . LEU A 1 177 ? 10.982 4.062 -18.680 1.00 85.94 177 LEU A C 1
ATOM 1393 O O . LEU A 1 177 ? 10.692 4.598 -17.614 1.00 85.94 177 LEU A O 1
ATOM 1397 N N . ILE A 1 178 ? 12.236 3.741 -19.005 1.00 85.81 178 ILE A N 1
ATOM 1398 C CA . ILE A 1 178 ? 13.382 4.044 -18.138 1.00 85.81 178 ILE A CA 1
ATOM 1399 C C . ILE A 1 178 ? 13.522 5.562 -17.961 1.00 85.81 178 ILE A C 1
ATOM 1401 O O . ILE A 1 178 ? 13.633 6.033 -16.833 1.00 85.81 178 ILE A O 1
ATOM 1405 N N . PHE A 1 179 ? 13.467 6.336 -19.048 1.00 81.94 179 PHE A N 1
ATOM 1406 C CA . PHE A 1 179 ? 13.606 7.798 -18.989 1.00 81.94 179 PHE A CA 1
ATOM 1407 C C . PHE A 1 179 ? 12.415 8.521 -18.367 1.00 81.94 179 PHE A C 1
ATOM 1409 O O . PHE A 1 179 ? 12.585 9.620 -17.843 1.00 81.94 179 PHE A O 1
ATOM 1416 N N . GLU A 1 180 ? 11.223 7.926 -18.408 1.00 82.81 180 GLU A N 1
ATOM 1417 C CA . GLU A 1 180 ? 10.047 8.496 -17.755 1.00 82.81 180 GLU A CA 1
ATOM 1418 C C . GLU A 1 180 ? 10.157 8.441 -16.225 1.00 82.81 180 GLU A C 1
ATOM 1420 O O . GLU A 1 180 ? 9.499 9.210 -15.521 1.00 82.81 180 GLU A O 1
ATOM 1425 N N . GLN A 1 181 ? 11.027 7.577 -15.692 1.00 83.25 181 GLN A N 1
ATOM 1426 C CA . GLN A 1 181 ? 11.270 7.555 -14.261 1.00 83.25 181 GLN A CA 1
ATOM 1427 C C . GLN A 1 181 ? 11.991 8.837 -13.828 1.00 83.25 181 GLN A C 1
ATOM 1429 O O . GLN A 1 181 ? 13.047 9.201 -14.351 1.00 83.25 181 GLN A O 1
ATOM 1434 N N . ARG A 1 182 ? 11.431 9.531 -12.832 1.00 71.94 182 ARG A N 1
ATOM 1435 C CA . ARG A 1 182 ? 11.866 10.885 -12.452 1.00 71.94 182 ARG A CA 1
ATOM 1436 C C . ARG A 1 182 ? 13.337 10.969 -12.056 1.00 71.94 182 ARG A C 1
ATOM 1438 O O . ARG A 1 182 ? 14.008 11.933 -12.423 1.00 71.94 182 ARG A O 1
ATOM 1445 N N . TYR A 1 183 ? 13.851 9.955 -11.365 1.00 73.06 183 TYR A N 1
ATOM 1446 C CA . TYR A 1 183 ? 15.256 9.902 -10.968 1.00 73.06 183 TYR A CA 1
ATOM 1447 C C . TYR A 1 183 ? 16.198 9.834 -12.184 1.00 73.06 183 TYR A C 1
ATOM 1449 O O . TYR A 1 183 ? 17.234 10.493 -12.175 1.00 73.06 183 TYR A O 1
ATOM 1457 N N . VAL A 1 184 ? 15.819 9.146 -13.271 1.00 75.44 184 VAL A N 1
ATOM 1458 C CA . VAL A 1 184 ? 16.626 9.062 -14.505 1.00 75.44 184 VAL A CA 1
ATOM 1459 C C . VAL A 1 184 ? 16.724 10.427 -15.173 1.00 75.44 184 VAL A C 1
ATOM 1461 O O . VAL A 1 184 ? 17.816 10.849 -15.550 1.00 75.44 184 VAL A O 1
ATOM 1464 N N . ALA A 1 185 ? 15.609 11.155 -15.264 1.00 72.88 185 ALA A N 1
ATOM 1465 C CA . ALA A 1 185 ? 15.601 12.511 -15.808 1.00 72.88 185 ALA A CA 1
ATOM 1466 C C . ALA A 1 185 ? 16.486 13.466 -14.983 1.00 72.88 185 ALA A C 1
ATOM 1468 O O . ALA A 1 185 ? 17.228 14.276 -15.545 1.00 72.88 185 ALA A O 1
ATOM 1469 N N . GLN A 1 186 ? 16.453 13.350 -13.650 1.00 78.12 186 GLN A N 1
ATOM 1470 C CA . GLN A 1 186 ? 17.323 14.126 -12.763 1.00 78.12 186 GLN A CA 1
ATOM 1471 C C . GLN A 1 186 ? 18.802 13.759 -12.935 1.00 78.12 186 GLN A C 1
ATOM 1473 O O . GLN A 1 186 ? 19.638 14.660 -13.024 1.00 78.12 186 GLN A O 1
ATOM 1478 N N . TRP A 1 187 ? 19.138 12.467 -13.006 1.00 81.88 187 TRP A N 1
ATOM 1479 C CA . TRP A 1 187 ? 20.510 12.014 -13.241 1.00 81.88 187 TRP A CA 1
ATOM 1480 C C . TRP A 1 187 ? 21.029 12.524 -14.586 1.00 81.88 187 TRP A C 1
ATOM 1482 O O . TRP A 1 187 ? 22.085 13.149 -14.631 1.00 81.88 187 TRP A O 1
ATOM 1492 N N . MET A 1 188 ? 20.253 12.376 -15.662 1.00 79.25 188 MET A N 1
ATOM 1493 C CA . MET A 1 188 ? 20.635 12.858 -16.992 1.00 79.25 188 MET A CA 1
ATOM 1494 C C . MET A 1 188 ? 20.889 14.374 -17.002 1.00 79.25 188 MET A C 1
ATOM 1496 O O . MET A 1 188 ? 21.875 14.832 -17.578 1.00 79.25 188 MET A O 1
ATOM 1500 N N . LYS A 1 189 ? 20.057 15.162 -16.303 1.00 78.25 189 LYS A N 1
ATOM 1501 C CA . LYS A 1 189 ? 20.248 16.615 -16.178 1.00 78.25 189 LYS A CA 1
ATOM 1502 C C . LYS A 1 189 ? 21.552 16.979 -15.459 1.00 78.25 189 LYS A C 1
ATOM 1504 O O . LYS A 1 189 ? 22.203 17.938 -15.867 1.00 78.25 189 LYS A O 1
ATOM 1509 N N . LYS A 1 190 ? 21.955 16.227 -14.426 1.00 75.94 190 LYS A N 1
ATOM 1510 C CA . LYS A 1 190 ? 23.244 16.431 -13.732 1.00 75.94 190 LYS A CA 1
ATOM 1511 C C . LYS A 1 190 ? 24.426 16.207 -14.681 1.00 75.94 190 LYS A C 1
ATOM 1513 O O . LYS A 1 190 ? 25.332 17.033 -14.743 1.00 75.94 190 LYS A O 1
ATOM 1518 N N . PHE A 1 191 ? 24.366 15.159 -15.500 1.00 73.19 191 PHE A N 1
ATOM 1519 C CA . PHE A 1 191 ? 25.430 14.829 -16.454 1.00 73.19 191 PHE A CA 1
ATOM 1520 C C . PHE A 1 191 ? 25.489 15.729 -17.693 1.00 73.19 191 PHE A C 1
ATOM 1522 O O . PHE A 1 191 ? 26.484 15.693 -18.414 1.00 73.19 191 PHE A O 1
ATOM 1529 N N . TYR A 1 192 ? 24.502 16.606 -17.903 1.00 70.56 192 TYR A N 1
ATOM 1530 C CA . TYR A 1 192 ? 24.600 17.659 -18.916 1.00 70.56 192 TYR A CA 1
ATOM 1531 C C . TYR A 1 192 ? 25.788 18.608 -18.643 1.00 70.56 192 TYR A C 1
ATOM 1533 O O . TYR A 1 192 ? 26.418 19.088 -19.583 1.00 70.56 192 TYR A O 1
ATOM 1541 N N . GLY A 1 193 ? 26.131 18.842 -17.366 1.00 69.38 193 GLY A N 1
ATOM 1542 C CA . GLY A 1 193 ? 27.281 19.658 -16.946 1.00 69.38 193 GLY A CA 1
ATOM 1543 C C . GLY A 1 193 ? 28.593 18.885 -16.742 1.00 69.38 193 GLY A C 1
ATOM 1544 O O . GLY A 1 193 ? 29.656 19.496 -16.719 1.00 69.38 193 GLY A O 1
ATOM 1545 N N . GLU A 1 194 ? 28.539 17.554 -16.637 1.00 75.25 194 GLU A N 1
ATOM 1546 C CA . GLU A 1 194 ? 29.681 16.676 -16.315 1.00 75.25 194 GLU A CA 1
ATOM 1547 C C . GLU A 1 194 ? 29.915 15.603 -17.391 1.00 75.25 194 GLU A C 1
ATOM 1549 O O . GLU A 1 194 ? 30.296 14.464 -17.111 1.00 75.25 194 GLU A O 1
ATOM 1554 N N . ARG A 1 195 ? 29.680 15.956 -18.660 1.00 81.44 195 ARG A N 1
ATOM 1555 C CA . ARG A 1 195 ? 29.746 15.011 -19.787 1.00 81.44 195 ARG A CA 1
ATOM 1556 C C . ARG A 1 195 ? 31.085 14.268 -19.879 1.00 81.44 195 ARG A C 1
ATOM 1558 O O . ARG A 1 195 ? 31.096 13.100 -20.241 1.00 81.44 195 ARG A O 1
ATOM 1565 N N . ALA A 1 196 ? 32.193 14.907 -19.500 1.00 85.75 196 ALA A N 1
ATOM 1566 C CA . ALA A 1 196 ? 33.519 14.284 -19.493 1.00 85.75 196 ALA A CA 1
ATOM 1567 C C . ALA A 1 196 ? 33.607 13.061 -18.559 1.00 85.75 196 ALA A C 1
ATOM 1569 O O . ALA A 1 196 ? 34.211 12.057 -18.926 1.00 85.75 196 ALA A O 1
ATOM 1570 N N . SER A 1 197 ? 32.962 13.112 -17.389 1.00 86.06 197 SER A N 1
ATOM 1571 C CA . SER A 1 197 ? 32.920 11.996 -16.435 1.00 86.06 197 SER A CA 1
ATOM 1572 C C . SER A 1 197 ? 32.123 10.813 -16.992 1.00 86.06 197 SER A C 1
ATOM 1574 O O . SER A 1 197 ? 32.521 9.660 -16.840 1.00 86.06 197 SER A O 1
ATOM 1576 N N . LEU A 1 198 ? 31.013 11.101 -17.684 1.00 88.56 198 LEU A N 1
ATOM 1577 C CA . LEU A 1 198 ? 30.218 10.087 -18.379 1.00 88.56 198 LEU A CA 1
ATOM 1578 C C . LEU A 1 198 ? 31.018 9.448 -19.523 1.00 88.56 198 LEU A C 1
ATOM 1580 O O . LEU A 1 198 ? 30.994 8.234 -19.690 1.00 88.56 198 LEU A O 1
ATOM 1584 N N . GLU A 1 199 ? 31.755 10.247 -20.293 1.00 91.12 199 GLU A N 1
ATOM 1585 C CA . GLU A 1 199 ? 32.614 9.734 -21.360 1.00 91.12 199 GLU A CA 1
ATOM 1586 C C . GLU A 1 199 ? 33.756 8.867 -20.829 1.00 91.12 199 GLU A C 1
ATOM 1588 O O . GLU A 1 199 ? 34.027 7.837 -21.430 1.00 91.12 199 GLU A O 1
ATOM 1593 N N . ALA A 1 200 ? 34.384 9.228 -19.707 1.00 91.31 200 ALA A N 1
ATOM 1594 C CA . ALA A 1 200 ? 35.428 8.411 -19.084 1.00 91.31 200 ALA A CA 1
ATOM 1595 C C . ALA A 1 200 ? 34.904 7.031 -18.647 1.00 91.31 200 ALA A C 1
ATOM 1597 O O . ALA A 1 200 ? 35.565 6.019 -18.867 1.00 91.31 200 ALA A O 1
ATOM 1598 N N . LEU A 1 201 ? 33.687 6.978 -18.092 1.00 92.12 201 LEU A N 1
ATOM 1599 C CA . LEU A 1 201 ? 33.012 5.717 -17.773 1.00 92.12 201 LEU A CA 1
ATOM 1600 C C . LEU A 1 201 ? 32.750 4.879 -19.034 1.00 92.12 201 LEU A C 1
ATOM 1602 O O . LEU A 1 201 ? 32.976 3.672 -19.038 1.00 92.12 201 LEU A O 1
ATOM 1606 N N . LEU A 1 202 ? 32.250 5.501 -20.102 1.00 93.19 202 LEU A N 1
ATOM 1607 C CA . LEU A 1 202 ? 31.949 4.788 -21.345 1.00 93.19 202 LEU A CA 1
ATOM 1608 C C . LEU A 1 202 ? 33.212 4.330 -22.082 1.00 93.19 202 LEU A C 1
ATOM 1610 O O . LEU A 1 202 ? 33.168 3.297 -22.738 1.00 93.19 202 LEU A O 1
ATOM 1614 N N . ASP A 1 203 ? 34.322 5.057 -21.960 1.00 93.88 203 ASP A N 1
ATOM 1615 C CA . ASP A 1 203 ? 35.615 4.675 -22.536 1.00 93.88 203 ASP A CA 1
ATOM 1616 C C . ASP A 1 203 ? 36.169 3.410 -21.865 1.00 93.88 203 ASP A C 1
ATOM 1618 O O . ASP A 1 203 ? 36.755 2.557 -22.521 1.00 93.88 203 ASP A O 1
ATOM 1622 N N . GLU A 1 204 ? 35.907 3.237 -20.567 1.00 92.00 204 GLU A N 1
ATOM 1623 C CA . GLU A 1 204 ? 36.250 2.014 -19.837 1.00 92.00 204 GLU A CA 1
ATOM 1624 C C . GLU A 1 204 ? 35.375 0.819 -20.252 1.00 92.00 204 GLU A C 1
ATOM 1626 O O . GLU A 1 204 ? 35.868 -0.301 -20.369 1.00 92.00 204 GLU A O 1
ATOM 1631 N N . VAL A 1 205 ? 34.068 1.032 -20.432 1.00 90.69 205 VAL A N 1
ATOM 1632 C CA . VAL A 1 205 ? 33.088 -0.067 -20.489 1.00 90.69 205 VAL A CA 1
ATOM 1633 C C . VAL A 1 205 ? 32.649 -0.438 -21.912 1.00 90.69 205 VAL A C 1
ATOM 1635 O O . VAL A 1 205 ? 32.370 -1.607 -22.179 1.00 90.69 205 VAL A O 1
ATOM 1638 N N . CYS A 1 206 ? 32.554 0.534 -22.819 1.00 91.69 206 CYS A N 1
ATOM 1639 C CA . CYS A 1 206 ? 32.167 0.341 -24.221 1.00 91.69 206 CYS A CA 1
ATOM 1640 C C . CYS A 1 206 ? 32.897 1.346 -25.146 1.00 91.69 206 CYS A C 1
ATOM 1642 O O . CYS A 1 206 ? 32.268 2.244 -25.731 1.00 91.69 206 CYS A O 1
ATOM 1644 N N . PRO A 1 207 ? 34.236 1.240 -25.259 1.00 90.75 207 PRO A N 1
ATOM 1645 C CA . PRO A 1 207 ? 35.067 2.213 -25.969 1.00 90.75 207 PRO A CA 1
ATOM 1646 C C . PRO A 1 207 ? 34.737 2.351 -27.460 1.00 90.75 207 PRO A C 1
ATOM 1648 O O . PRO A 1 207 ? 34.836 3.452 -28.009 1.00 90.75 207 PRO A O 1
ATOM 1651 N N . ASN A 1 208 ? 34.342 1.273 -28.146 1.00 86.38 208 ASN A N 1
ATOM 1652 C CA . ASN A 1 208 ? 34.066 1.326 -29.582 1.00 86.38 208 ASN A CA 1
ATOM 1653 C C . ASN A 1 208 ? 32.770 2.089 -29.862 1.00 86.38 208 ASN A C 1
ATOM 1655 O O . ASN A 1 208 ? 32.757 2.989 -30.704 1.00 86.38 208 ASN A O 1
ATOM 1659 N N . LEU A 1 209 ? 31.697 1.792 -29.126 1.00 86.75 209 LEU A N 1
ATOM 1660 C CA . LEU A 1 209 ? 30.447 2.548 -29.208 1.00 86.75 209 LEU A CA 1
ATOM 1661 C C . LEU A 1 209 ? 30.658 4.031 -28.885 1.00 86.75 209 LEU A C 1
ATOM 1663 O O . LEU A 1 209 ? 30.177 4.892 -29.627 1.00 86.75 209 LEU A O 1
ATOM 1667 N N . LEU A 1 210 ? 31.424 4.347 -27.834 1.00 90.38 210 LEU A N 1
ATOM 1668 C CA . LEU A 1 210 ? 31.753 5.733 -27.501 1.00 90.38 210 LEU A CA 1
ATOM 1669 C C . LEU A 1 210 ? 32.500 6.432 -28.643 1.00 90.38 210 LEU A C 1
ATOM 1671 O O . LEU A 1 210 ? 32.167 7.571 -28.986 1.00 90.38 210 LEU A O 1
ATOM 1675 N N . PHE A 1 211 ? 33.493 5.764 -29.234 1.00 87.69 211 PHE A N 1
ATOM 1676 C CA . PHE A 1 211 ? 34.270 6.299 -30.347 1.00 87.69 211 PHE A CA 1
ATOM 1677 C C . PHE A 1 211 ? 33.362 6.712 -31.511 1.00 87.69 211 PHE A C 1
ATOM 1679 O O . PHE A 1 211 ? 33.407 7.863 -31.951 1.00 87.69 211 PHE A O 1
ATOM 1686 N N . TYR A 1 212 ? 32.480 5.822 -31.971 1.00 84.94 212 TYR A N 1
ATOM 1687 C CA . TYR A 1 212 ? 31.634 6.136 -33.119 1.00 84.94 212 TYR A CA 1
ATOM 1688 C C . TYR A 1 212 ? 30.578 7.211 -32.818 1.00 84.94 212 TYR A C 1
ATOM 1690 O O . TYR A 1 212 ? 30.295 8.044 -33.683 1.00 84.94 212 TYR A O 1
ATOM 1698 N N . LEU A 1 213 ? 30.044 7.267 -31.591 1.00 87.81 213 LEU A N 1
ATOM 1699 C CA . LEU A 1 213 ? 29.164 8.360 -31.158 1.00 87.81 213 LEU A CA 1
ATOM 1700 C C . LEU A 1 213 ? 29.881 9.722 -31.208 1.00 87.81 213 LEU A C 1
ATOM 1702 O O . LEU A 1 213 ? 29.298 10.711 -31.659 1.00 87.81 213 LEU A O 1
ATOM 1706 N N . LYS A 1 214 ? 31.162 9.777 -30.814 1.00 87.00 214 LYS A N 1
ATOM 1707 C CA . LYS A 1 214 ? 31.995 10.987 -30.938 1.00 87.00 214 LYS A CA 1
ATOM 1708 C C . LYS A 1 214 ? 32.243 11.359 -32.400 1.00 87.00 214 LYS A C 1
ATOM 1710 O O . LYS A 1 214 ? 32.143 12.536 -32.748 1.00 87.00 214 LYS A O 1
ATOM 1715 N N . CYS A 1 215 ? 32.505 10.380 -33.265 1.00 83.00 215 CYS A N 1
ATOM 1716 C CA . CYS A 1 215 ? 32.694 10.618 -34.696 1.00 83.00 215 CYS A CA 1
ATOM 1717 C C . CYS A 1 215 ? 31.453 11.222 -35.363 1.00 83.00 215 CYS A C 1
ATOM 1719 O O . CYS A 1 215 ? 31.596 12.132 -36.174 1.00 83.00 215 CYS A O 1
ATOM 1721 N N . ILE A 1 216 ? 30.240 10.784 -35.003 1.00 85.31 216 ILE A N 1
ATOM 1722 C CA . ILE A 1 216 ? 29.000 11.367 -35.545 1.00 85.31 216 ILE A CA 1
ATOM 1723 C C . ILE A 1 216 ? 28.908 12.863 -35.231 1.00 85.31 216 ILE A C 1
ATOM 1725 O O . ILE A 1 216 ? 28.605 13.653 -36.123 1.00 85.31 216 ILE A O 1
ATOM 1729 N N . LEU A 1 217 ? 29.211 13.267 -33.994 1.00 85.88 217 LEU A N 1
ATOM 1730 C CA . LEU A 1 217 ? 29.195 14.680 -33.597 1.00 85.88 217 LEU A CA 1
ATOM 1731 C C . LEU A 1 217 ? 30.267 15.502 -34.328 1.00 85.88 217 LEU A C 1
ATOM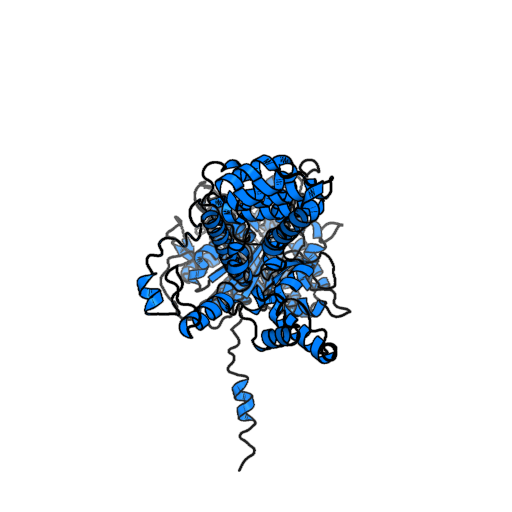 1733 O O . LEU A 1 217 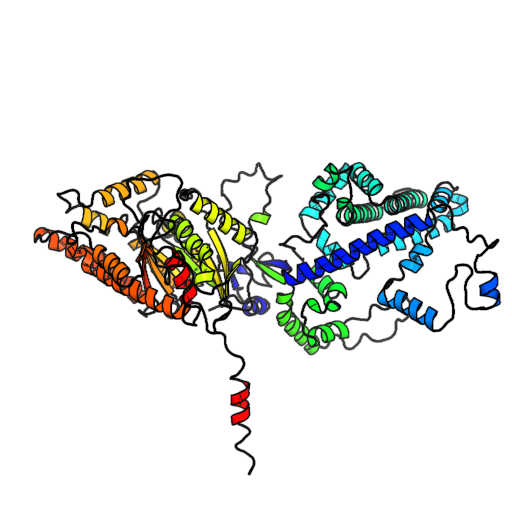? 30.031 16.655 -34.689 1.00 85.88 217 LEU A O 1
ATOM 1737 N N . GLN A 1 218 ? 31.443 14.917 -34.566 1.00 84.31 218 GLN A N 1
ATOM 1738 C CA . GLN A 1 218 ? 32.515 15.565 -35.325 1.00 84.31 218 GLN A CA 1
ATOM 1739 C C . GLN A 1 218 ? 32.139 15.751 -36.800 1.00 84.31 218 GLN A C 1
ATOM 1741 O O . GLN A 1 218 ? 32.345 16.834 -37.345 1.00 84.31 218 GLN A O 1
ATOM 1746 N N . LEU A 1 219 ? 31.552 14.726 -37.425 1.00 81.62 219 LEU A N 1
ATOM 1747 C CA . LEU A 1 219 ? 31.070 14.780 -38.806 1.00 81.62 219 LEU A CA 1
ATOM 1748 C C . LEU A 1 219 ? 29.922 15.782 -38.974 1.00 81.62 219 LEU A C 1
ATOM 1750 O O . LEU A 1 219 ? 29.899 16.514 -39.958 1.00 81.62 219 LEU A O 1
ATOM 1754 N N . ASP A 1 220 ? 29.012 15.869 -38.003 1.00 84.69 220 ASP A N 1
ATOM 1755 C CA . ASP A 1 220 ? 27.932 16.860 -38.008 1.00 84.69 220 ASP A CA 1
ATOM 1756 C C . ASP A 1 220 ? 28.471 18.292 -37.992 1.00 84.69 220 ASP A C 1
ATOM 1758 O O . ASP A 1 220 ? 28.112 19.113 -38.837 1.00 84.69 220 ASP A O 1
ATOM 1762 N N . LYS A 1 221 ? 29.409 18.571 -37.079 1.00 82.81 221 LYS A N 1
ATOM 1763 C CA . LYS A 1 221 ? 30.082 19.870 -36.989 1.00 82.81 221 LYS A CA 1
ATOM 1764 C C . LYS A 1 221 ? 30.836 20.205 -38.278 1.00 82.81 221 LYS A C 1
ATOM 1766 O O . LYS A 1 221 ? 30.822 21.353 -38.711 1.00 82.81 221 LYS A O 1
ATOM 1771 N N . ALA A 1 222 ? 31.482 19.213 -38.885 1.00 78.56 222 ALA A N 1
ATOM 1772 C CA . ALA A 1 222 ? 32.203 19.362 -40.142 1.00 78.56 222 ALA A CA 1
ATOM 1773 C C . ALA A 1 222 ? 31.277 19.676 -41.334 1.00 78.56 222 ALA A C 1
ATOM 1775 O O . ALA A 1 222 ? 31.628 20.501 -42.173 1.00 78.56 222 ALA A O 1
ATOM 1776 N N . LEU A 1 223 ? 30.096 19.053 -41.405 1.00 79.88 223 LEU A N 1
ATOM 1777 C CA . LEU A 1 223 ? 29.138 19.222 -42.505 1.00 79.88 223 LEU A CA 1
ATOM 1778 C C . LEU A 1 223 ? 28.274 20.486 -42.376 1.00 79.88 223 LEU A C 1
ATOM 1780 O O . LEU A 1 223 ? 28.005 21.143 -43.383 1.00 79.88 223 LEU A O 1
ATOM 1784 N N . ASN A 1 224 ? 27.849 20.821 -41.154 1.00 78.25 224 ASN A N 1
ATOM 1785 C CA . ASN A 1 224 ? 26.851 21.862 -40.882 1.00 78.25 224 ASN A CA 1
ATOM 1786 C C . ASN A 1 224 ? 27.443 23.144 -40.268 1.00 78.25 224 ASN A C 1
ATOM 1788 O O . ASN A 1 224 ? 26.740 24.146 -40.145 1.00 78.25 224 ASN A O 1
ATOM 1792 N N . GLY A 1 225 ? 28.722 23.141 -39.872 1.00 72.12 225 GLY A N 1
ATOM 1793 C CA . GLY A 1 225 ? 29.418 24.265 -39.231 1.00 72.12 225 GLY A CA 1
ATOM 1794 C C . GLY A 1 225 ? 29.011 24.488 -37.768 1.00 72.12 225 GLY A C 1
ATOM 1795 O O . GLY A 1 225 ? 29.870 24.584 -36.889 1.00 72.12 225 GLY A O 1
ATOM 1796 N N . THR A 1 226 ? 27.707 24.512 -37.487 1.00 72.56 226 THR A N 1
ATOM 1797 C CA . THR A 1 226 ? 27.134 24.491 -36.134 1.00 72.56 226 THR A CA 1
ATOM 1798 C C . THR A 1 226 ? 26.587 23.099 -35.808 1.00 72.56 226 THR A C 1
ATOM 1800 O O . THR A 1 226 ? 25.825 22.573 -36.619 1.00 72.56 226 THR A O 1
ATOM 1803 N N . PRO A 1 227 ? 26.922 22.511 -34.642 1.00 71.88 227 PRO A N 1
ATOM 1804 C CA . PRO A 1 227 ? 26.366 21.226 -34.221 1.00 71.88 227 PRO A CA 1
ATOM 1805 C C . PRO A 1 227 ? 24.842 21.303 -34.073 1.00 71.88 227 PRO A C 1
ATOM 1807 O O . PRO A 1 227 ? 24.343 22.235 -33.438 1.00 71.88 227 PRO A O 1
ATOM 1810 N N . ASP A 1 228 ? 24.112 20.323 -34.603 1.00 78.69 228 ASP A N 1
ATOM 1811 C CA . ASP A 1 228 ? 22.670 20.190 -34.378 1.00 78.69 228 ASP A CA 1
ATOM 1812 C C . ASP A 1 228 ? 22.409 19.910 -32.880 1.00 78.69 228 ASP A C 1
ATOM 1814 O O . ASP A 1 228 ? 22.855 18.883 -32.351 1.00 78.69 228 ASP A O 1
ATOM 1818 N N . PRO A 1 229 ? 21.704 20.801 -32.157 1.00 77.00 229 PRO A N 1
ATOM 1819 C CA . PRO A 1 229 ? 21.446 20.612 -30.733 1.00 77.00 229 PRO A CA 1
ATOM 1820 C C . PRO A 1 229 ? 20.618 19.351 -30.453 1.00 77.00 229 PRO A C 1
ATOM 1822 O O . PRO A 1 229 ? 20.859 18.684 -29.447 1.00 77.00 229 PRO A O 1
ATOM 1825 N N . ASN A 1 230 ? 19.714 18.964 -31.362 1.00 78.81 230 ASN A N 1
ATOM 1826 C CA . ASN A 1 230 ? 18.902 17.755 -31.203 1.00 78.81 230 ASN A CA 1
ATOM 1827 C C . ASN A 1 230 ? 19.759 16.491 -31.335 1.00 78.81 230 ASN A C 1
ATOM 1829 O O . ASN A 1 230 ? 19.548 15.508 -30.628 1.00 78.81 230 ASN A O 1
ATOM 1833 N N . LEU A 1 231 ? 20.761 16.523 -32.218 1.00 81.62 231 LEU A N 1
ATOM 1834 C CA . LEU A 1 231 ? 21.728 15.441 -32.367 1.00 81.62 231 LEU A CA 1
ATOM 1835 C C . LEU A 1 231 ? 22.584 15.286 -31.104 1.00 81.62 231 LEU A C 1
ATOM 1837 O O . LEU A 1 231 ? 22.812 14.169 -30.638 1.00 81.62 231 LEU A O 1
ATOM 1841 N N . ALA A 1 232 ? 23.060 16.399 -30.547 1.00 81.00 232 ALA A N 1
ATOM 1842 C CA . ALA A 1 232 ? 23.864 16.385 -29.332 1.00 81.00 232 ALA A CA 1
ATOM 1843 C C . ALA A 1 232 ? 23.089 15.814 -28.133 1.00 81.00 232 ALA A C 1
ATOM 1845 O O . ALA A 1 232 ? 23.670 15.052 -27.351 1.00 81.00 232 ALA A O 1
ATOM 1846 N N . GLU A 1 233 ? 21.798 16.145 -28.019 1.00 80.19 233 GLU A N 1
ATOM 1847 C CA . GLU A 1 233 ? 20.879 15.600 -27.016 1.00 80.19 233 GLU A CA 1
ATOM 1848 C C . GLU A 1 233 ? 20.612 14.102 -27.234 1.00 80.19 233 GLU A C 1
ATOM 1850 O O . GLU A 1 233 ? 20.736 13.323 -26.290 1.00 80.19 233 GLU A O 1
ATOM 1855 N N . ALA A 1 234 ? 20.349 13.668 -28.472 1.00 80.00 234 ALA A N 1
ATOM 1856 C CA . ALA A 1 234 ? 20.153 12.254 -28.806 1.00 80.00 234 ALA A CA 1
ATOM 1857 C C . ALA A 1 234 ? 21.393 11.402 -28.479 1.00 80.00 234 ALA A C 1
ATOM 1859 O O . ALA A 1 234 ? 21.285 10.345 -27.854 1.00 80.00 234 ALA A O 1
ATOM 1860 N N . VAL A 1 235 ? 22.596 11.884 -28.816 1.00 85.06 235 VAL A N 1
ATOM 1861 C CA . VAL A 1 235 ? 23.852 11.205 -28.457 1.00 85.06 235 VAL A CA 1
ATOM 1862 C C . VAL A 1 235 ? 24.030 11.142 -26.942 1.00 85.06 235 VAL A C 1
ATOM 1864 O O . VAL A 1 235 ? 24.413 10.095 -26.427 1.00 85.06 235 VAL A O 1
ATOM 1867 N N . LEU A 1 236 ? 23.737 12.224 -26.212 1.00 84.19 236 LEU A N 1
ATOM 1868 C CA . LEU A 1 236 ? 23.812 12.222 -24.749 1.00 84.19 236 LEU A CA 1
ATOM 1869 C C . LEU A 1 236 ? 22.837 11.205 -24.142 1.00 84.19 236 LEU A C 1
ATOM 1871 O O . LEU A 1 236 ? 23.205 10.468 -23.229 1.00 84.19 236 LEU A O 1
ATOM 1875 N N . ARG A 1 237 ? 21.616 11.124 -24.676 1.00 83.62 237 ARG A N 1
ATOM 1876 C CA . ARG A 1 237 ? 20.614 10.141 -24.262 1.00 83.62 237 ARG A CA 1
ATOM 1877 C C . ARG A 1 237 ? 21.130 8.713 -24.451 1.00 83.62 237 ARG A C 1
ATOM 1879 O O . ARG A 1 237 ? 21.039 7.916 -23.521 1.00 83.62 237 ARG A O 1
ATOM 1886 N N . ILE A 1 238 ? 21.730 8.400 -25.602 1.00 85.31 238 ILE A N 1
ATOM 1887 C CA . ILE A 1 238 ? 22.336 7.083 -25.871 1.00 85.31 238 ILE A CA 1
ATOM 1888 C C . ILE A 1 238 ? 23.513 6.812 -24.930 1.00 85.31 238 ILE A C 1
ATOM 1890 O O . ILE A 1 238 ? 23.578 5.739 -24.337 1.00 85.31 238 ILE A O 1
ATOM 1894 N N . GLN A 1 239 ? 24.411 7.781 -24.737 1.00 88.69 239 GLN A N 1
ATOM 1895 C CA . GLN A 1 239 ? 25.517 7.681 -23.777 1.00 88.69 239 GLN A CA 1
ATOM 1896 C C . GLN A 1 239 ? 24.998 7.342 -22.371 1.00 88.69 239 GLN A C 1
ATOM 1898 O O . GLN A 1 239 ? 25.545 6.476 -21.691 1.00 88.69 239 GLN A O 1
ATOM 1903 N N . PHE A 1 240 ? 23.895 7.967 -21.960 1.00 88.25 240 PHE A N 1
ATOM 1904 C CA . PHE A 1 240 ? 23.263 7.695 -20.676 1.00 88.25 240 PHE A CA 1
ATOM 1905 C C . PHE A 1 240 ? 22.643 6.289 -20.604 1.00 88.25 240 PHE A C 1
ATOM 1907 O O . PHE A 1 240 ? 22.799 5.612 -19.591 1.00 88.25 240 PHE A O 1
ATOM 1914 N N . ILE A 1 241 ? 22.009 5.801 -21.680 1.00 87.75 241 ILE A N 1
ATOM 1915 C CA . ILE A 1 241 ? 21.517 4.410 -21.772 1.00 87.75 241 ILE A CA 1
ATOM 1916 C C . ILE A 1 241 ? 22.672 3.420 -21.628 1.00 87.75 241 ILE A C 1
ATOM 1918 O O . ILE A 1 241 ? 22.563 2.470 -20.857 1.00 87.75 241 ILE A O 1
ATOM 1922 N N . LEU A 1 242 ? 23.772 3.631 -22.353 1.00 89.75 242 LEU A N 1
ATOM 1923 C CA . LEU A 1 242 ? 24.944 2.758 -22.298 1.00 89.75 242 LEU A CA 1
ATOM 1924 C C . LEU A 1 242 ? 25.522 2.716 -20.881 1.00 89.75 242 LEU A C 1
ATOM 1926 O O . LEU A 1 242 ? 25.775 1.635 -20.353 1.00 89.75 242 LEU A O 1
ATOM 1930 N N . ALA A 1 243 ? 25.632 3.871 -20.223 1.00 90.19 243 ALA A N 1
ATOM 1931 C CA . ALA A 1 243 ? 26.087 3.943 -18.842 1.00 90.19 243 ALA A CA 1
ATOM 1932 C C . ALA A 1 243 ? 25.121 3.231 -17.881 1.00 90.19 243 ALA A C 1
ATOM 1934 O O . ALA A 1 243 ? 25.571 2.486 -17.011 1.00 90.19 243 ALA A O 1
ATOM 1935 N N . LEU A 1 244 ? 23.805 3.381 -18.072 1.00 88.81 244 LEU A N 1
ATOM 1936 C CA . LEU A 1 244 ? 22.804 2.685 -17.264 1.00 88.81 244 LEU A CA 1
ATOM 1937 C C . LEU A 1 244 ? 22.848 1.159 -17.449 1.00 88.81 244 LEU A C 1
ATOM 1939 O O . LEU A 1 244 ? 22.703 0.390 -16.500 1.00 88.81 244 LEU A O 1
ATOM 1943 N N . MET A 1 245 ? 23.007 0.694 -18.686 1.00 88.25 245 MET A N 1
ATOM 1944 C CA . MET A 1 245 ? 22.935 -0.731 -19.005 1.00 88.25 245 MET A CA 1
ATOM 1945 C C . MET A 1 245 ? 24.242 -1.460 -18.698 1.00 88.25 245 MET A C 1
ATOM 1947 O O . MET A 1 245 ? 24.201 -2.582 -18.183 1.00 88.25 245 MET A O 1
ATOM 1951 N N . LEU A 1 246 ? 25.385 -0.829 -18.979 1.00 90.62 246 LEU A N 1
ATOM 1952 C CA . LEU A 1 246 ? 26.706 -1.462 -18.968 1.00 90.62 246 LEU A CA 1
ATOM 1953 C C . LEU A 1 246 ? 27.610 -0.967 -17.832 1.00 90.62 246 LEU A C 1
ATOM 1955 O O . LEU A 1 246 ? 28.507 -1.698 -17.421 1.00 90.62 246 LEU A O 1
ATOM 1959 N N . GLY A 1 247 ? 27.356 0.217 -17.263 1.00 88.56 247 GLY A N 1
ATOM 1960 C CA . GLY A 1 247 ? 28.240 0.865 -16.283 1.00 88.56 247 GLY A CA 1
ATOM 1961 C C . GLY A 1 247 ? 28.536 0.041 -15.026 1.00 88.56 247 GLY A C 1
ATOM 1962 O O . GLY A 1 247 ? 29.574 0.234 -14.404 1.00 88.56 247 GLY A O 1
ATOM 1963 N N . HIS A 1 248 ? 27.691 -0.943 -14.693 1.00 87.56 248 HIS A N 1
ATOM 1964 C CA . HIS A 1 248 ? 27.919 -1.896 -13.600 1.00 87.56 248 HIS A CA 1
ATOM 1965 C C . HIS A 1 248 ? 29.254 -2.666 -13.699 1.00 87.56 248 HIS A C 1
ATOM 1967 O O . HIS A 1 248 ? 29.707 -3.191 -12.681 1.00 87.56 248 HIS A O 1
ATOM 1973 N N . ARG A 1 249 ? 29.856 -2.739 -14.899 1.00 86.69 249 ARG A N 1
ATOM 1974 C CA . ARG A 1 249 ? 31.146 -3.392 -15.190 1.00 86.69 249 ARG A CA 1
ATOM 1975 C C . ARG A 1 249 ? 32.368 -2.553 -14.815 1.00 86.69 249 ARG A C 1
ATOM 1977 O O . ARG A 1 249 ? 33.469 -3.091 -14.765 1.00 86.69 249 ARG A O 1
ATOM 1984 N N . SER A 1 250 ? 32.186 -1.254 -14.588 1.00 88.62 250 SER A N 1
ATOM 1985 C CA . SER A 1 250 ? 33.287 -0.345 -14.282 1.00 88.62 250 SER A CA 1
ATOM 1986 C C . SER A 1 250 ? 33.939 -0.683 -12.941 1.00 88.62 250 SER A C 1
ATOM 1988 O O . SER A 1 250 ? 33.264 -0.876 -11.925 1.00 88.62 250 SER A O 1
ATOM 1990 N N . GLN A 1 251 ? 35.267 -0.718 -12.945 1.00 87.31 251 GLN A N 1
ATOM 1991 C CA . GLN A 1 251 ? 36.119 -0.886 -11.771 1.00 87.31 251 GLN A CA 1
ATOM 1992 C C . GLN A 1 251 ? 36.844 0.417 -11.410 1.00 87.31 25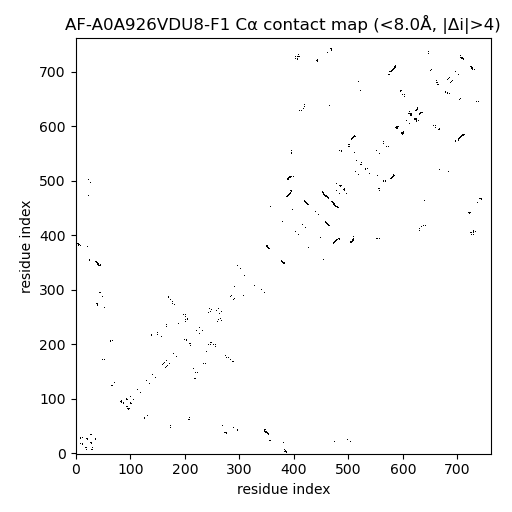1 GLN A C 1
ATOM 1994 O O . GLN A 1 251 ? 37.226 0.599 -10.256 1.00 87.31 251 GLN A O 1
ATOM 1999 N N . GLN A 1 252 ? 37.020 1.329 -12.371 1.00 87.38 252 GLN A N 1
ATOM 2000 C CA . GLN A 1 252 ? 37.788 2.566 -12.198 1.00 87.38 252 GLN A CA 1
ATOM 2001 C C . GLN A 1 252 ? 36.889 3.786 -11.950 1.00 87.38 252 GLN A C 1
ATOM 2003 O O . GLN A 1 252 ? 37.213 4.638 -11.124 1.00 87.38 252 GLN A O 1
ATOM 2008 N N . ASN A 1 253 ? 35.717 3.847 -12.585 1.00 87.69 253 ASN A N 1
ATOM 2009 C CA . ASN A 1 253 ? 34.791 4.983 -12.527 1.00 87.69 253 ASN A CA 1
ATOM 2010 C C . ASN A 1 253 ? 33.620 4.768 -11.542 1.00 87.69 253 ASN A C 1
ATOM 2012 O O . ASN A 1 253 ? 32.491 5.201 -11.780 1.00 87.69 253 ASN A O 1
ATOM 2016 N N . ILE A 1 254 ? 33.881 4.140 -10.387 1.00 85.00 254 ILE A N 1
ATOM 2017 C CA . ILE A 1 254 ? 32.860 3.770 -9.379 1.00 85.00 254 ILE A CA 1
ATOM 2018 C C . ILE A 1 254 ? 32.060 4.987 -8.881 1.00 85.00 254 ILE A C 1
ATOM 2020 O O . ILE A 1 254 ? 30.855 4.893 -8.644 1.00 85.00 254 ILE A O 1
ATOM 2024 N N . GLN A 1 255 ? 32.710 6.147 -8.743 1.00 83.44 255 GLN A N 1
ATOM 2025 C CA . GLN A 1 255 ? 32.044 7.382 -8.316 1.00 83.44 255 GLN A CA 1
ATOM 2026 C C . GLN A 1 255 ? 30.973 7.827 -9.322 1.00 83.44 255 GLN A C 1
ATOM 2028 O O . GLN A 1 255 ? 29.874 8.200 -8.918 1.00 83.44 255 GLN A O 1
ATOM 2033 N N . VAL A 1 256 ? 31.256 7.711 -10.623 1.00 84.88 256 VAL A N 1
ATOM 2034 C CA . VAL A 1 256 ? 30.308 8.037 -11.699 1.00 84.88 256 VAL A CA 1
ATOM 2035 C C . VAL A 1 256 ? 29.145 7.042 -11.709 1.00 84.88 256 VAL A C 1
ATOM 2037 O O . VAL A 1 256 ? 27.992 7.451 -11.799 1.00 84.88 256 VAL A O 1
ATOM 2040 N N . VAL A 1 257 ? 29.421 5.745 -11.523 1.00 84.06 257 VAL A N 1
ATOM 2041 C CA . VAL A 1 257 ? 28.389 4.692 -11.424 1.00 84.06 257 VAL A CA 1
ATOM 2042 C C . VAL A 1 257 ? 27.433 4.947 -10.251 1.00 84.06 257 VAL A C 1
ATOM 2044 O O . VAL A 1 257 ? 26.216 4.859 -10.416 1.00 84.06 257 VAL A O 1
ATOM 2047 N N . SER A 1 258 ? 27.975 5.345 -9.096 1.00 80.69 258 SER A N 1
ATOM 2048 C CA . SER A 1 258 ? 27.191 5.729 -7.915 1.00 80.69 258 SER A CA 1
ATOM 2049 C C . SER A 1 258 ? 26.315 6.964 -8.173 1.00 80.69 258 SER A C 1
ATOM 2051 O O . SER A 1 258 ? 25.143 6.982 -7.798 1.00 80.69 258 SER A O 1
ATOM 2053 N N . LEU A 1 259 ? 26.838 7.976 -8.879 1.00 80.44 259 LEU A N 1
ATOM 2054 C CA . LEU A 1 259 ? 26.082 9.178 -9.267 1.00 80.44 259 LEU A CA 1
ATOM 2055 C C . LEU A 1 259 ? 24.939 8.882 -10.252 1.00 80.44 259 LEU A C 1
ATOM 2057 O O . LEU A 1 259 ? 23.911 9.558 -10.215 1.00 80.44 259 LEU A O 1
ATOM 2061 N N . ILE A 1 260 ? 25.103 7.864 -11.101 1.00 75.88 260 ILE A N 1
ATOM 2062 C CA . ILE A 1 260 ? 24.072 7.332 -12.009 1.00 75.88 260 ILE A CA 1
ATOM 2063 C C . ILE A 1 260 ? 23.101 6.391 -11.257 1.00 75.88 260 ILE A C 1
ATOM 2065 O O . ILE A 1 260 ? 22.182 5.838 -11.848 1.00 75.88 260 ILE A O 1
ATOM 2069 N N . GLY A 1 261 ? 23.263 6.211 -9.941 1.00 72.19 261 GLY A N 1
ATOM 2070 C CA . GLY A 1 261 ? 22.345 5.446 -9.093 1.00 72.19 261 GLY A CA 1
ATOM 2071 C C . GLY A 1 261 ? 22.363 3.937 -9.330 1.00 72.19 261 GLY A C 1
ATOM 2072 O O . GLY A 1 261 ? 21.415 3.240 -8.962 1.00 72.19 261 GLY A O 1
ATOM 2073 N N . ILE A 1 262 ? 23.438 3.419 -9.927 1.00 76.94 262 ILE A N 1
ATOM 2074 C CA . ILE A 1 262 ? 23.666 1.986 -10.122 1.00 76.94 262 ILE A CA 1
ATOM 2075 C C . ILE A 1 262 ? 24.667 1.496 -9.079 1.00 76.94 262 ILE A C 1
ATOM 2077 O O . ILE A 1 262 ? 25.584 2.210 -8.680 1.00 76.94 262 ILE A O 1
ATOM 2081 N N . LYS A 1 263 ? 24.498 0.254 -8.618 1.00 74.88 263 LYS A N 1
ATOM 2082 C CA . LYS A 1 263 ? 25.484 -0.412 -7.761 1.00 74.88 263 LYS A CA 1
ATOM 2083 C C . LYS A 1 263 ? 26.476 -1.180 -8.634 1.00 74.88 263 LYS A C 1
ATOM 2085 O O . LYS A 1 263 ? 26.068 -1.903 -9.540 1.00 74.88 263 LYS A O 1
ATOM 2090 N N . THR A 1 264 ? 27.769 -1.066 -8.345 1.00 73.50 264 THR A N 1
ATOM 2091 C CA . THR A 1 264 ? 28.813 -1.862 -9.012 1.00 73.50 264 THR A CA 1
ATOM 2092 C C . THR A 1 264 ? 28.494 -3.355 -8.906 1.00 73.50 264 THR A C 1
ATOM 2094 O O . THR A 1 264 ? 28.057 -3.815 -7.850 1.00 73.50 264 THR A O 1
ATOM 2097 N N . ASN A 1 265 ? 28.694 -4.111 -9.990 1.00 77.56 265 ASN A N 1
ATOM 2098 C CA . ASN A 1 265 ? 28.355 -5.538 -10.105 1.00 77.56 265 ASN A CA 1
ATOM 2099 C C . ASN A 1 265 ? 26.865 -5.891 -9.931 1.00 77.56 265 ASN A C 1
ATOM 2101 O O . ASN A 1 265 ? 26.526 -7.069 -9.824 1.00 77.56 265 ASN A O 1
ATOM 2105 N N . VAL A 1 266 ? 25.961 -4.907 -9.919 1.00 82.38 266 VAL A N 1
ATOM 2106 C CA . VAL A 1 266 ? 24.514 -5.143 -9.893 1.00 82.38 266 VAL A CA 1
ATOM 2107 C C . VAL A 1 266 ? 23.901 -4.569 -11.160 1.00 82.38 266 VAL A C 1
ATOM 2109 O O . VAL A 1 266 ? 24.034 -3.385 -11.463 1.00 82.38 266 VAL A O 1
ATOM 2112 N N . LEU A 1 267 ? 23.212 -5.428 -11.904 1.00 84.31 267 LEU A N 1
ATOM 2113 C CA . LEU A 1 267 ? 22.530 -5.045 -13.131 1.00 84.31 267 LEU A CA 1
ATOM 2114 C C . LEU A 1 267 ? 21.397 -4.058 -12.836 1.00 84.31 267 LEU A C 1
ATOM 2116 O O . LEU A 1 267 ? 20.657 -4.216 -11.863 1.00 84.31 267 LEU A O 1
ATOM 2120 N N . PHE A 1 268 ? 21.226 -3.071 -13.716 1.00 84.19 268 PHE A N 1
ATOM 2121 C CA . PHE A 1 268 ? 20.059 -2.198 -13.668 1.00 84.19 268 PHE A CA 1
ATOM 2122 C C . PHE A 1 268 ? 18.772 -3.010 -13.869 1.00 84.19 268 PHE A C 1
ATOM 2124 O O . PHE A 1 268 ? 18.674 -3.817 -14.801 1.00 84.19 268 PHE A O 1
ATOM 2131 N N . ILE A 1 269 ? 17.790 -2.750 -13.011 1.00 85.75 269 ILE A N 1
ATOM 2132 C CA . ILE A 1 269 ? 16.426 -3.277 -13.067 1.00 85.75 269 ILE A CA 1
ATOM 2133 C C . ILE A 1 269 ? 15.449 -2.120 -12.868 1.00 85.75 269 ILE A C 1
ATOM 2135 O O . ILE A 1 269 ? 15.793 -1.112 -12.244 1.00 85.75 269 ILE A O 1
ATOM 2139 N N . LEU A 1 270 ? 14.221 -2.264 -13.359 1.00 85.50 270 LEU A N 1
ATOM 2140 C CA . LEU A 1 270 ? 13.170 -1.291 -13.100 1.00 85.50 270 LEU A CA 1
ATOM 2141 C C . LEU A 1 270 ? 12.858 -1.238 -11.594 1.00 85.50 270 LEU A C 1
ATOM 2143 O O . LEU A 1 270 ? 12.730 -2.290 -10.951 1.00 85.50 270 LEU A O 1
ATOM 2147 N N . PRO A 1 271 ? 12.674 -0.042 -11.012 1.00 81.50 271 PRO A N 1
ATOM 2148 C CA . PRO A 1 271 ? 12.293 0.103 -9.613 1.00 81.50 271 PRO A CA 1
ATOM 2149 C C . PRO A 1 271 ? 10.971 -0.592 -9.313 1.00 81.50 271 PRO A C 1
ATOM 2151 O O . PRO A 1 271 ? 10.077 -0.645 -10.155 1.00 81.50 271 PRO A O 1
ATOM 2154 N N . ARG A 1 272 ? 10.794 -1.056 -8.072 1.00 77.19 272 ARG A N 1
ATOM 2155 C CA . ARG A 1 272 ? 9.558 -1.737 -7.642 1.00 77.19 272 ARG A CA 1
ATOM 2156 C C . ARG A 1 272 ? 8.297 -0.897 -7.905 1.00 77.19 272 ARG A C 1
ATOM 2158 O O . ARG A 1 272 ? 7.275 -1.480 -8.252 1.00 77.19 272 ARG A O 1
ATOM 2165 N N . LEU A 1 273 ? 8.390 0.431 -7.804 1.00 80.50 273 LEU A N 1
ATOM 2166 C CA . LEU A 1 273 ? 7.378 1.378 -8.279 1.00 80.50 273 LEU A CA 1
ATOM 2167 C C . LEU A 1 273 ? 7.839 1.975 -9.615 1.00 80.50 273 LEU A C 1
ATOM 2169 O O . LEU A 1 273 ? 8.651 2.894 -9.637 1.00 80.50 273 LEU A O 1
ATOM 2173 N N . THR A 1 274 ? 7.352 1.421 -10.726 1.00 87.44 274 THR A N 1
ATOM 2174 C CA . THR A 1 274 ? 7.635 1.944 -12.072 1.00 87.44 274 THR A CA 1
ATOM 2175 C C . THR A 1 274 ? 6.421 2.706 -12.587 1.00 87.44 274 THR A C 1
ATOM 2177 O O . THR A 1 274 ? 5.383 2.091 -12.845 1.00 87.44 274 THR A O 1
ATOM 2180 N N . TYR A 1 275 ? 6.545 4.023 -12.738 1.00 87.25 275 TYR A N 1
ATOM 2181 C CA . TYR A 1 275 ? 5.468 4.879 -13.237 1.00 87.25 275 TYR A CA 1
ATOM 2182 C C . TYR A 1 275 ? 5.398 4.844 -14.764 1.00 87.25 275 TYR A C 1
ATOM 2184 O O . TYR A 1 275 ? 6.424 4.731 -15.434 1.00 87.25 275 TYR A O 1
ATOM 2192 N N . VAL A 1 276 ? 4.190 4.941 -15.317 1.00 87.69 276 VAL A N 1
ATOM 2193 C CA . VAL A 1 276 ? 3.966 4.949 -16.766 1.00 87.69 276 VAL A CA 1
ATOM 2194 C C . VAL A 1 276 ? 2.885 5.955 -17.152 1.00 87.69 276 VAL A C 1
ATOM 2196 O O . VAL A 1 276 ? 1.784 5.947 -16.612 1.00 87.69 276 VAL A O 1
ATOM 2199 N N . SER A 1 277 ? 3.162 6.825 -18.116 1.00 84.88 277 SER A N 1
ATOM 2200 C CA . SER A 1 277 ? 2.207 7.813 -18.611 1.00 84.88 277 SER A CA 1
ATOM 2201 C C . SER A 1 277 ? 1.158 7.159 -19.510 1.00 84.88 277 SER A C 1
ATOM 2203 O O . SER A 1 277 ? 1.422 6.124 -20.123 1.00 84.88 277 SER A O 1
ATOM 2205 N N . PRO A 1 278 ? -0.026 7.772 -19.700 1.00 81.94 278 PRO A N 1
ATOM 2206 C CA . PRO A 1 278 ? -1.025 7.241 -20.634 1.00 81.94 278 PRO A CA 1
ATOM 2207 C C . PRO A 1 278 ? -0.489 7.087 -22.058 1.00 81.94 278 PRO A C 1
ATOM 2209 O O . PRO A 1 278 ? -0.783 6.106 -22.740 1.00 81.94 278 PRO A O 1
ATOM 2212 N N . LYS A 1 279 ? 0.349 8.037 -22.490 1.00 77.81 279 LYS A N 1
ATOM 2213 C CA . LYS A 1 279 ? 0.982 8.014 -23.810 1.00 77.81 279 LYS A CA 1
ATOM 2214 C C . LYS A 1 279 ? 1.955 6.844 -23.941 1.00 77.81 279 LYS A C 1
ATOM 2216 O O . LYS A 1 279 ? 1.950 6.168 -24.969 1.00 77.81 279 LYS A O 1
ATOM 2221 N N . LEU A 1 280 ? 2.780 6.606 -22.923 1.00 79.56 280 LEU A N 1
ATOM 2222 C CA . LEU A 1 280 ? 3.733 5.506 -22.940 1.00 79.56 280 LEU A CA 1
ATOM 2223 C C . LEU A 1 280 ? 3.052 4.149 -22.766 1.00 79.56 280 LEU A C 1
ATOM 2225 O O . LEU A 1 280 ? 3.406 3.205 -23.463 1.00 79.56 280 LEU A O 1
ATOM 2229 N N . LEU A 1 281 ? 2.032 4.059 -21.914 1.00 82.38 281 LEU A N 1
ATOM 2230 C CA . LEU A 1 281 ? 1.222 2.857 -21.753 1.00 82.38 281 LEU A CA 1
ATOM 2231 C C . LEU A 1 281 ? 0.614 2.431 -23.089 1.00 82.38 281 LEU A C 1
ATOM 2233 O O . LEU A 1 281 ? 0.720 1.271 -23.465 1.00 82.38 281 LEU A O 1
ATOM 2237 N N . HIS A 1 282 ? 0.049 3.375 -23.844 1.00 76.31 282 HIS A N 1
ATOM 2238 C CA . HIS A 1 282 ? -0.442 3.104 -25.192 1.00 76.31 282 HIS A CA 1
ATOM 2239 C C . HIS A 1 282 ? 0.666 2.557 -26.109 1.00 76.31 282 HIS A C 1
ATOM 2241 O O . HIS A 1 282 ? 0.470 1.544 -26.771 1.00 76.31 282 HIS A O 1
ATOM 2247 N N . ARG A 1 283 ? 1.855 3.177 -26.117 1.00 74.19 283 ARG A N 1
ATOM 2248 C CA . ARG A 1 283 ? 3.002 2.693 -26.911 1.00 74.19 283 ARG A CA 1
ATOM 2249 C C . ARG A 1 283 ? 3.451 1.288 -26.505 1.00 74.19 283 ARG A C 1
ATOM 2251 O O . ARG A 1 283 ? 3.753 0.486 -27.380 1.00 74.19 283 ARG A O 1
ATOM 2258 N N . LEU A 1 284 ? 3.488 0.995 -25.205 1.00 76.44 284 LEU A N 1
ATOM 2259 C CA . LEU A 1 284 ? 3.843 -0.317 -24.666 1.00 76.44 284 LEU A CA 1
ATOM 2260 C C . LEU A 1 284 ? 2.810 -1.371 -25.059 1.00 76.44 284 LEU A C 1
ATOM 2262 O O . LEU A 1 284 ? 3.185 -2.418 -25.561 1.00 76.44 284 LEU A O 1
ATOM 2266 N N . LEU A 1 285 ? 1.516 -1.091 -24.898 1.00 74.81 285 LEU A N 1
ATOM 2267 C CA . LEU A 1 285 ? 0.450 -2.032 -25.259 1.00 74.81 285 LEU A CA 1
ATOM 2268 C C . LEU A 1 285 ? 0.399 -2.338 -26.762 1.00 74.81 285 LEU A C 1
ATOM 2270 O O . LEU A 1 285 ? -0.119 -3.383 -27.142 1.00 74.81 285 LEU A O 1
ATOM 2274 N N . CYS A 1 286 ? 0.948 -1.458 -27.600 1.00 72.00 286 CYS A N 1
ATOM 2275 C CA . CYS A 1 286 ? 1.062 -1.657 -29.042 1.00 72.00 286 CYS A CA 1
ATOM 2276 C C . CYS A 1 286 ? 2.414 -2.249 -29.483 1.00 72.00 286 CYS A C 1
ATOM 2278 O O . CYS A 1 286 ? 2.614 -2.447 -30.679 1.00 72.00 286 CYS A O 1
ATOM 2280 N N . SER A 1 287 ? 3.355 -2.513 -28.569 1.00 71.19 287 SER A N 1
ATOM 2281 C CA . SER A 1 287 ? 4.680 -3.036 -28.921 1.00 71.19 287 SER A CA 1
ATOM 2282 C C . SER A 1 287 ? 4.718 -4.567 -28.900 1.00 71.19 287 SER A C 1
ATOM 2284 O O . SER A 1 287 ? 4.041 -5.208 -28.093 1.00 71.19 287 SER A O 1
ATOM 2286 N N . GLU A 1 288 ? 5.560 -5.191 -29.735 1.00 67.69 288 GLU A N 1
ATOM 2287 C CA . GLU A 1 288 ? 5.773 -6.649 -29.658 1.00 67.69 288 GLU A CA 1
ATOM 2288 C C . GLU A 1 288 ? 6.483 -7.064 -28.360 1.00 67.69 288 GLU A C 1
ATOM 2290 O O . GLU A 1 288 ? 6.341 -8.209 -27.951 1.00 67.69 288 GLU A O 1
ATOM 2295 N N . VAL A 1 289 ? 7.156 -6.152 -27.643 1.00 69.88 289 VAL A N 1
ATOM 2296 C CA . VAL A 1 289 ? 7.715 -6.452 -26.307 1.00 69.88 289 VAL A CA 1
ATOM 2297 C C . VAL A 1 289 ? 6.610 -6.866 -25.331 1.00 69.88 289 VAL A C 1
ATOM 2299 O O . VAL A 1 289 ? 6.808 -7.757 -24.509 1.00 69.88 289 VAL A O 1
ATOM 2302 N N . VAL A 1 290 ? 5.425 -6.257 -25.436 1.00 73.81 290 VAL A N 1
ATOM 2303 C CA . VAL A 1 290 ? 4.267 -6.590 -24.594 1.00 73.81 290 VAL A CA 1
ATOM 2304 C C . VAL A 1 290 ? 3.364 -7.612 -25.275 1.00 73.81 290 VAL A C 1
ATOM 2306 O O . VAL A 1 290 ? 2.999 -8.614 -24.664 1.00 73.81 290 VAL A O 1
ATOM 2309 N N . LEU A 1 291 ? 2.996 -7.392 -26.538 1.00 70.12 291 LEU A N 1
ATOM 2310 C CA . LEU A 1 291 ? 2.058 -8.263 -27.250 1.00 70.12 291 LEU A CA 1
ATOM 2311 C C . LEU A 1 291 ? 2.672 -9.610 -27.622 1.00 70.12 291 LEU A C 1
ATOM 2313 O O . LEU A 1 291 ? 1.943 -10.591 -27.751 1.00 70.12 291 LEU A O 1
ATOM 2317 N N . GLY A 1 292 ? 3.983 -9.660 -27.848 1.00 68.62 292 GLY A N 1
ATOM 2318 C CA . GLY A 1 292 ? 4.758 -10.860 -28.156 1.00 68.62 292 GLY A CA 1
ATOM 2319 C C . GLY A 1 292 ? 5.137 -11.674 -26.924 1.00 68.62 292 GLY A C 1
ATOM 2320 O O . GLY A 1 292 ? 5.528 -12.825 -27.084 1.00 68.62 292 GLY A O 1
ATOM 2321 N N . ASN A 1 293 ? 4.980 -11.126 -25.713 1.00 73.19 293 ASN A N 1
ATOM 2322 C CA . ASN A 1 293 ? 5.336 -11.821 -24.483 1.00 73.19 293 ASN A CA 1
ATOM 2323 C C . ASN A 1 293 ? 4.154 -12.668 -23.953 1.00 73.19 293 ASN A C 1
ATOM 2325 O O . ASN A 1 293 ? 3.193 -12.117 -23.400 1.00 73.19 293 ASN A O 1
ATOM 2329 N N . PRO A 1 294 ? 4.214 -14.012 -24.061 1.00 72.00 294 PRO A N 1
ATOM 2330 C CA . PRO A 1 294 ? 3.145 -14.889 -23.589 1.00 72.00 294 PRO A CA 1
ATOM 2331 C C . PRO A 1 294 ? 3.015 -14.896 -22.058 1.00 72.00 294 PRO A C 1
ATOM 2333 O O . PRO A 1 294 ? 1.923 -15.122 -21.530 1.00 72.00 294 PRO A O 1
ATOM 2336 N N . ASN A 1 295 ? 4.093 -14.601 -21.326 1.00 77.75 295 ASN A N 1
ATOM 2337 C CA . ASN A 1 295 ? 4.125 -14.696 -19.869 1.00 77.75 295 ASN A CA 1
ATOM 2338 C C . ASN A 1 295 ? 3.270 -13.628 -19.197 1.00 77.75 295 ASN A C 1
ATOM 2340 O O . ASN A 1 295 ? 2.779 -13.860 -18.093 1.00 77.75 295 ASN A O 1
ATOM 2344 N N . LEU A 1 296 ? 3.000 -12.493 -19.854 1.00 78.44 296 LEU A N 1
ATOM 2345 C CA . LEU A 1 296 ? 2.100 -11.463 -19.326 1.00 78.44 296 LEU A CA 1
ATOM 2346 C C . LEU A 1 296 ? 0.678 -12.000 -19.079 1.00 78.44 296 LEU A C 1
ATOM 2348 O O . LEU A 1 296 ? -0.011 -11.513 -18.180 1.00 78.44 296 LEU A O 1
ATOM 2352 N N . GLY A 1 297 ? 0.283 -13.100 -19.731 1.00 73.06 297 GLY A N 1
ATOM 2353 C CA . GLY A 1 297 ? -0.996 -13.776 -19.478 1.00 73.06 297 GLY A CA 1
ATOM 2354 C C . GLY A 1 297 ? -2.193 -12.989 -20.011 1.00 73.06 297 GLY A C 1
ATOM 2355 O O . GLY A 1 297 ? -3.260 -12.952 -19.384 1.00 73.06 297 GLY A O 1
ATOM 2356 N N . TRP A 1 298 ? -1.983 -12.317 -21.142 1.00 79.06 298 TRP A N 1
ATOM 2357 C CA . TRP A 1 298 ? -3.038 -11.679 -21.910 1.00 79.06 298 TRP A CA 1
ATOM 2358 C C . TRP A 1 298 ? -4.033 -12.716 -22.423 1.00 79.06 298 TRP A C 1
ATOM 2360 O O . TRP A 1 298 ? -3.658 -13.832 -22.785 1.00 79.06 298 TRP A O 1
ATOM 2370 N N . ASP A 1 299 ? -5.305 -12.334 -22.487 1.00 78.12 299 ASP A N 1
ATOM 2371 C CA . ASP A 1 299 ? -6.297 -13.156 -23.168 1.00 78.12 299 ASP A CA 1
ATOM 2372 C C . ASP A 1 299 ? -5.938 -13.280 -24.660 1.00 78.12 299 ASP A C 1
ATOM 2374 O O . ASP A 1 299 ? -5.668 -12.282 -25.332 1.00 78.12 299 ASP A O 1
ATOM 2378 N N . SER A 1 300 ? -5.933 -14.506 -25.187 1.00 74.81 300 SER A N 1
ATOM 2379 C CA . SER A 1 300 ? -5.584 -14.769 -26.591 1.00 74.81 300 SER A CA 1
ATOM 2380 C C . SER A 1 300 ? -6.458 -13.996 -27.587 1.00 74.81 300 SER A C 1
ATOM 2382 O O . SER A 1 300 ? -5.950 -13.531 -28.607 1.00 74.81 300 SER A O 1
ATOM 2384 N N . LYS A 1 301 ? -7.742 -13.783 -27.273 1.00 73.31 301 LYS A N 1
ATOM 2385 C CA . LYS A 1 301 ? -8.670 -12.993 -28.087 1.00 73.31 301 LYS A CA 1
ATOM 2386 C C . LYS A 1 301 ? -8.333 -11.510 -28.020 1.00 73.31 301 LYS A C 1
ATOM 2388 O O . LYS A 1 301 ? -8.431 -10.837 -29.038 1.00 73.31 301 LYS A O 1
ATOM 2393 N N . PHE A 1 302 ? -7.894 -11.011 -26.862 1.00 74.38 302 PHE A N 1
ATOM 2394 C CA . PHE A 1 302 ? -7.402 -9.636 -26.731 1.00 74.38 302 PHE A CA 1
ATOM 2395 C C . PHE A 1 302 ? -6.145 -9.424 -27.581 1.00 74.38 302 PHE A C 1
ATOM 2397 O O . PHE A 1 302 ? -6.108 -8.499 -28.387 1.00 74.38 302 PHE A O 1
ATOM 2404 N N . VAL A 1 303 ? -5.151 -10.314 -27.476 1.00 73.00 303 VAL A N 1
ATOM 2405 C CA . VAL A 1 303 ? -3.917 -10.223 -28.278 1.00 73.00 303 VAL A CA 1
ATOM 2406 C C . VAL A 1 303 ? -4.232 -10.282 -29.771 1.00 73.00 303 VAL A C 1
ATOM 2408 O O . VAL A 1 303 ? -3.708 -9.479 -30.537 1.00 73.00 303 VAL A O 1
ATOM 2411 N N . GLN A 1 304 ? -5.110 -11.197 -30.192 1.00 71.69 304 GLN A N 1
ATOM 2412 C CA . GLN A 1 304 ? -5.539 -11.294 -31.587 1.00 71.69 304 GLN A CA 1
ATOM 2413 C C . GLN A 1 304 ? -6.278 -10.037 -32.049 1.00 71.69 304 GLN A C 1
ATOM 2415 O O . GLN A 1 304 ? -5.949 -9.525 -33.112 1.00 71.69 304 GLN A O 1
ATOM 2420 N N . ALA A 1 305 ? -7.209 -9.502 -31.256 1.00 67.31 305 ALA A N 1
ATOM 2421 C CA . ALA A 1 305 ? -7.946 -8.289 -31.605 1.00 67.31 305 ALA A CA 1
ATOM 2422 C C . ALA A 1 305 ? -7.017 -7.073 -31.756 1.00 67.31 305 ALA A C 1
ATOM 2424 O O . ALA A 1 305 ? -7.142 -6.327 -32.724 1.00 67.31 305 ALA A O 1
ATOM 2425 N N . VAL A 1 306 ? -6.050 -6.901 -30.847 1.00 67.06 306 VAL A N 1
ATOM 2426 C CA . VAL A 1 306 ? -5.066 -5.809 -30.924 1.00 67.06 306 VAL A CA 1
ATOM 2427 C C . VAL A 1 306 ? -4.132 -5.991 -32.126 1.00 67.06 306 VAL A C 1
ATOM 2429 O O . VAL A 1 306 ? -3.908 -5.037 -32.866 1.00 67.06 306 VAL A O 1
ATOM 2432 N N . ARG A 1 307 ? -3.633 -7.211 -32.381 1.00 67.38 307 ARG A N 1
ATOM 2433 C CA . ARG A 1 307 ? -2.743 -7.500 -33.523 1.00 67.38 307 ARG A CA 1
ATOM 2434 C C . ARG A 1 307 ? -3.441 -7.392 -34.878 1.00 67.38 307 ARG A C 1
ATOM 2436 O O . ARG A 1 307 ? -2.829 -6.923 -35.822 1.00 67.38 307 ARG A O 1
ATOM 2443 N N . GLN A 1 308 ? -4.706 -7.795 -34.986 1.00 61.59 308 GLN A N 1
ATOM 2444 C CA . GLN A 1 308 ? -5.475 -7.734 -36.238 1.00 61.59 308 GLN A CA 1
ATOM 2445 C C . GLN A 1 308 ? -5.850 -6.305 -36.651 1.00 61.59 308 GLN A C 1
ATOM 2447 O O . GLN A 1 308 ? -6.147 -6.063 -37.817 1.00 61.59 308 GLN A O 1
ATOM 2452 N N . LEU A 1 309 ? -5.836 -5.360 -35.709 1.00 52.97 309 LEU A N 1
ATOM 2453 C CA . LEU A 1 309 ? -6.051 -3.932 -35.968 1.00 52.97 309 LEU A CA 1
ATOM 2454 C C . LEU A 1 309 ? -4.738 -3.150 -36.086 1.00 52.97 309 LEU A C 1
ATOM 2456 O O . LEU A 1 309 ? -4.740 -2.007 -36.545 1.00 52.97 309 LEU A O 1
ATOM 2460 N N . GLY A 1 310 ? -3.622 -3.777 -35.710 1.00 44.19 310 GLY A N 1
ATOM 2461 C CA . GLY A 1 310 ? -2.277 -3.312 -35.998 1.00 44.19 310 GLY A CA 1
ATOM 2462 C C . GLY A 1 310 ? -1.926 -3.573 -37.459 1.00 44.19 310 GLY A C 1
ATOM 2463 O O . GLY A 1 310 ? -1.788 -4.711 -37.894 1.00 44.19 310 GLY A O 1
ATOM 2464 N N . ILE A 1 311 ? -1.753 -2.494 -38.216 1.00 40.72 311 ILE A N 1
ATOM 2465 C CA . ILE A 1 311 ? -0.972 -2.477 -39.455 1.00 40.72 311 ILE A CA 1
ATOM 2466 C C . ILE A 1 311 ? 0.353 -3.206 -39.172 1.00 40.72 311 ILE A C 1
ATOM 2468 O O . ILE A 1 311 ? 1.084 -2.795 -38.272 1.00 40.72 311 ILE A O 1
ATOM 2472 N N . ASN A 1 312 ? 0.646 -4.284 -39.908 1.00 30.14 312 ASN A N 1
ATOM 2473 C CA . ASN A 1 312 ? 1.942 -4.967 -39.860 1.00 30.14 312 ASN A CA 1
ATOM 2474 C C . ASN A 1 312 ? 3.084 -3.936 -39.943 1.00 30.14 312 ASN A C 1
ATOM 2476 O O . ASN A 1 312 ? 3.139 -3.199 -40.932 1.00 30.14 312 ASN A O 1
ATOM 2480 N N . PRO A 1 313 ? 4.037 -3.899 -38.999 1.00 33.38 313 PRO A N 1
ATOM 2481 C CA . PRO A 1 313 ? 5.286 -3.188 -39.194 1.00 33.38 313 PRO A CA 1
ATOM 2482 C C . PRO A 1 313 ? 6.254 -4.114 -39.942 1.00 33.38 313 PRO A C 1
ATOM 2484 O O . PRO A 1 313 ? 7.277 -4.518 -39.406 1.00 33.38 313 PRO A O 1
ATOM 2487 N N . THR A 1 314 ? 5.932 -4.501 -41.177 1.00 29.56 314 THR A N 1
ATOM 2488 C CA . THR A 1 314 ? 6.906 -5.187 -42.035 1.00 29.56 314 THR A CA 1
ATOM 2489 C C . THR A 1 314 ? 7.480 -4.210 -43.046 1.00 29.56 314 THR A C 1
ATOM 2491 O O . THR A 1 314 ? 6.801 -3.837 -43.998 1.00 29.56 314 THR A O 1
ATOM 2494 N N . THR A 1 315 ? 8.754 -3.889 -42.799 1.00 30.38 315 THR A N 1
ATOM 2495 C CA . THR A 1 315 ? 9.833 -3.575 -43.750 1.00 30.38 315 THR A CA 1
ATOM 2496 C C . THR A 1 315 ? 9.719 -2.323 -44.626 1.00 30.38 315 THR A C 1
ATOM 2498 O O . THR A 1 315 ? 8.689 -1.998 -45.203 1.00 30.38 315 THR A O 1
ATOM 2501 N N . ASN A 1 316 ? 10.859 -1.636 -44.701 1.00 30.84 316 ASN A N 1
ATOM 2502 C CA . ASN A 1 316 ? 11.132 -0.400 -45.423 1.00 30.84 316 ASN A CA 1
ATOM 2503 C C . ASN A 1 316 ? 10.548 -0.351 -46.848 1.00 30.84 316 ASN A C 1
ATOM 2505 O O . ASN A 1 316 ? 10.815 -1.223 -47.662 1.00 30.84 316 ASN A O 1
ATOM 2509 N N . GLU A 1 317 ? 9.818 0.740 -47.098 1.00 32.88 317 GLU A N 1
ATOM 2510 C CA . GLU A 1 317 ? 9.418 1.361 -48.370 1.00 32.88 317 GLU A CA 1
ATOM 2511 C C . GLU A 1 317 ? 8.732 0.534 -49.485 1.00 32.88 317 GLU A C 1
ATOM 2513 O O . GLU A 1 317 ? 9.175 -0.512 -49.938 1.00 32.88 317 GLU A O 1
ATOM 2518 N N . ALA A 1 318 ? 7.673 1.165 -50.017 1.00 29.88 318 ALA A N 1
ATOM 2519 C CA . ALA A 1 318 ? 6.926 0.861 -51.242 1.00 29.88 318 ALA A CA 1
ATOM 2520 C C . ALA A 1 318 ? 5.857 -0.254 -51.199 1.00 29.88 318 ALA A C 1
ATOM 2522 O O . ALA A 1 318 ? 5.911 -1.218 -51.954 1.00 29.88 318 ALA A O 1
ATOM 2523 N N . ALA A 1 319 ? 4.777 -0.019 -50.442 1.00 23.42 319 ALA A N 1
ATOM 2524 C CA . ALA A 1 319 ? 3.419 -0.400 -50.863 1.00 23.42 319 ALA A CA 1
ATOM 2525 C C . ALA A 1 319 ? 2.350 0.456 -50.154 1.00 23.42 319 ALA A C 1
ATOM 2527 O O . ALA A 1 319 ? 1.661 0.023 -49.232 1.00 23.42 319 ALA A O 1
ATOM 2528 N N . LEU A 1 320 ? 2.182 1.697 -50.618 1.00 34.94 320 LEU A N 1
ATOM 2529 C CA . LEU A 1 320 ? 0.885 2.372 -50.546 1.00 34.94 320 LEU A CA 1
ATOM 2530 C C . LEU A 1 320 ? -0.107 1.535 -51.368 1.00 34.94 320 LEU A C 1
ATOM 2532 O O . LEU A 1 320 ? -0.056 1.547 -52.594 1.00 34.94 320 LEU A O 1
ATOM 2536 N N . GLY A 1 321 ? -0.980 0.783 -50.697 1.00 25.97 321 GLY A N 1
ATOM 2537 C CA . GLY A 1 321 ? -1.954 -0.080 -51.362 1.00 25.97 321 GLY A CA 1
ATOM 2538 C C . GLY A 1 321 ? -3.031 -0.604 -50.417 1.00 25.97 321 GLY A C 1
ATOM 2539 O O . GLY A 1 321 ? -2.952 -1.729 -49.945 1.00 25.97 321 GLY A O 1
ATOM 2540 N N . SER A 1 322 ? -4.041 0.232 -50.157 1.00 30.02 322 SER A N 1
ATOM 2541 C CA . SER A 1 322 ? -5.423 -0.166 -49.829 1.00 30.02 322 SER A CA 1
ATOM 2542 C C . SER A 1 322 ? -5.630 -1.282 -48.785 1.00 30.02 322 SER A C 1
ATOM 2544 O O . SER A 1 322 ? -6.018 -2.396 -49.120 1.00 30.02 322 SER A O 1
ATOM 2546 N N . GLY A 1 323 ? -5.493 -0.941 -47.501 1.00 30.77 323 GLY A N 1
ATOM 2547 C CA . GLY A 1 323 ? -6.073 -1.711 -46.385 1.00 30.77 323 GLY A CA 1
ATOM 2548 C C . GLY A 1 323 ? -6.795 -0.855 -45.334 1.00 30.77 323 GLY A C 1
ATOM 2549 O O . GLY A 1 323 ? -7.368 -1.377 -44.382 1.00 30.77 323 GLY A O 1
ATOM 2550 N N . ALA A 1 324 ? -6.799 0.469 -45.502 1.00 33.59 324 ALA A N 1
ATOM 2551 C CA . ALA A 1 324 ? -7.399 1.417 -44.571 1.00 33.59 324 ALA A CA 1
ATOM 2552 C C . ALA A 1 324 ? -8.858 1.723 -44.945 1.00 33.59 324 ALA A C 1
ATOM 2554 O O . ALA A 1 324 ? -9.136 2.796 -45.469 1.00 33.59 324 ALA A O 1
ATOM 2555 N N . VAL A 1 325 ? -9.795 0.795 -44.703 1.00 37.72 325 VAL A N 1
ATOM 2556 C CA . VAL A 1 325 ? -11.241 1.135 -44.725 1.00 37.72 325 VAL A CA 1
ATOM 2557 C C . VAL A 1 325 ? -12.061 0.488 -43.593 1.00 37.72 325 VAL A C 1
ATOM 2559 O O . VAL A 1 325 ? -13.083 1.046 -43.217 1.00 37.72 325 VAL A O 1
ATOM 2562 N N . ASN A 1 326 ? -11.618 -0.595 -42.937 1.00 36.72 326 ASN A N 1
ATOM 2563 C CA . ASN A 1 326 ? -12.491 -1.315 -41.983 1.00 36.72 326 ASN A CA 1
ATOM 2564 C C . ASN A 1 326 ? -12.173 -1.136 -40.480 1.00 36.72 326 ASN A C 1
ATOM 2566 O O . ASN A 1 326 ? -12.851 -1.729 -39.646 1.00 36.72 326 ASN A O 1
ATOM 2570 N N . GLY A 1 327 ? -11.201 -0.295 -40.103 1.00 40.03 327 GLY A N 1
ATOM 2571 C CA . GLY A 1 327 ? -10.790 -0.098 -38.697 1.00 40.03 327 GLY A CA 1
ATOM 2572 C C . GLY A 1 327 ? -11.686 0.814 -37.840 1.00 40.03 327 GLY A C 1
ATOM 2573 O O . GLY A 1 327 ? -11.475 0.906 -36.636 1.00 40.03 327 GLY A O 1
ATOM 2574 N N . ASN A 1 328 ? -12.690 1.472 -38.432 1.00 43.72 328 ASN A N 1
ATOM 2575 C CA . ASN A 1 328 ? -13.519 2.497 -37.775 1.00 43.72 328 ASN A CA 1
ATOM 2576 C C . ASN A 1 328 ? -14.980 2.067 -37.548 1.00 43.72 328 ASN A C 1
ATOM 2578 O O . ASN A 1 328 ? -15.866 2.918 -37.491 1.00 43.72 328 ASN A O 1
ATOM 2582 N N . GLN A 1 329 ? -15.277 0.768 -37.430 1.00 50.16 329 GLN A N 1
ATOM 2583 C CA . GLN A 1 329 ? -16.610 0.355 -36.980 1.00 50.16 329 GLN A CA 1
ATOM 2584 C C . GLN A 1 329 ? -16.754 0.640 -35.471 1.00 50.16 329 GLN A C 1
ATOM 2586 O O . GLN A 1 329 ? -15.988 0.074 -34.684 1.00 50.16 329 GLN A O 1
ATOM 2591 N N . PRO A 1 330 ? -17.718 1.481 -35.041 1.00 54.31 330 PRO A N 1
ATOM 2592 C CA . PRO A 1 330 ? -17.903 1.842 -33.631 1.00 54.31 330 PRO A CA 1
ATOM 2593 C C . PRO A 1 330 ? -18.044 0.625 -32.709 1.00 54.31 330 PRO A C 1
ATOM 2595 O O . PRO A 1 330 ? -17.527 0.636 -31.595 1.00 54.31 330 PRO A O 1
ATOM 2598 N N . ASP A 1 331 ? -18.660 -0.451 -33.206 1.00 57.81 331 ASP A N 1
ATOM 2599 C CA . ASP A 1 331 ? -18.865 -1.701 -32.469 1.00 57.81 331 ASP A CA 1
ATOM 2600 C C . ASP A 1 331 ? -17.560 -2.468 -32.200 1.00 57.81 331 ASP A C 1
ATOM 2602 O O . ASP A 1 331 ? -17.414 -3.108 -31.158 1.00 57.81 331 ASP A O 1
ATOM 2606 N N . VAL A 1 332 ? -16.584 -2.390 -33.111 1.00 54.50 332 VAL A N 1
ATOM 2607 C CA . VAL A 1 332 ? -15.267 -3.028 -32.953 1.00 54.50 332 VAL A CA 1
ATOM 2608 C C . VAL A 1 332 ? -14.431 -2.254 -31.935 1.00 54.50 332 VAL A C 1
ATOM 2610 O O . VAL A 1 332 ? -13.863 -2.852 -31.022 1.00 54.50 332 VAL A O 1
ATOM 2613 N N . VAL A 1 333 ? -14.434 -0.920 -32.023 1.00 52.41 333 VAL A N 1
ATOM 2614 C CA . VAL A 1 333 ? -13.763 -0.039 -31.052 1.00 52.41 333 VAL A CA 1
ATOM 2615 C C . VAL A 1 333 ? -14.368 -0.202 -29.656 1.00 52.41 333 VAL A C 1
ATOM 2617 O O . VAL A 1 333 ? -13.627 -0.355 -28.686 1.00 52.41 333 VAL A O 1
ATOM 2620 N N . ALA A 1 334 ? -15.698 -0.248 -29.541 1.00 58.31 334 ALA A N 1
ATOM 2621 C CA . ALA A 1 334 ? -16.387 -0.460 -28.269 1.00 58.31 334 ALA A CA 1
ATOM 2622 C C . ALA A 1 334 ? -16.011 -1.804 -27.622 1.00 58.31 334 ALA A C 1
ATOM 2624 O O . ALA A 1 334 ? -15.687 -1.837 -26.434 1.00 58.31 334 ALA A O 1
ATOM 2625 N N . ARG A 1 335 ? -15.959 -2.892 -28.405 1.00 62.22 335 ARG A N 1
ATOM 2626 C CA . ARG A 1 335 ? -15.524 -4.214 -27.918 1.00 62.22 335 ARG A CA 1
ATOM 2627 C C . ARG A 1 335 ? -14.071 -4.221 -27.445 1.00 62.22 335 ARG A C 1
ATOM 2629 O O . ARG A 1 335 ? -13.764 -4.852 -26.442 1.00 62.22 335 ARG A O 1
ATOM 2636 N N . ILE A 1 336 ? -13.167 -3.518 -28.124 1.00 60.28 336 ILE A N 1
ATOM 2637 C CA . ILE A 1 336 ? -11.756 -3.427 -27.704 1.00 60.28 336 ILE A CA 1
ATOM 2638 C C . ILE A 1 336 ? -11.616 -2.619 -26.428 1.00 60.28 336 ILE A C 1
ATOM 2640 O O . ILE A 1 336 ? -10.838 -3.000 -25.564 1.00 60.28 336 ILE A O 1
ATOM 2644 N N . VAL A 1 337 ? -12.363 -1.524 -26.288 1.00 62.03 337 VAL A N 1
ATOM 2645 C CA . VAL A 1 337 ? -12.380 -0.729 -25.055 1.00 62.03 337 VAL A CA 1
ATOM 2646 C C . VAL A 1 337 ? -12.898 -1.570 -23.886 1.00 62.03 337 VAL A C 1
ATOM 2648 O O . VAL A 1 337 ? -12.335 -1.509 -22.794 1.00 62.03 337 VAL A O 1
ATOM 2651 N N . GLU A 1 338 ? -13.906 -2.410 -24.121 1.00 65.75 338 GLU A N 1
ATOM 2652 C CA . GLU A 1 338 ? -14.417 -3.366 -23.136 1.00 65.75 338 GLU A CA 1
ATOM 2653 C C . GLU A 1 338 ? -13.366 -4.433 -22.768 1.00 65.75 338 GLU A C 1
ATOM 2655 O O . GLU A 1 338 ? -13.058 -4.620 -21.588 1.00 65.75 338 GLU A O 1
ATOM 2660 N N . PHE A 1 339 ? -12.720 -5.071 -23.753 1.00 69.12 339 PHE A N 1
ATOM 2661 C CA . PHE A 1 339 ? -11.638 -6.030 -23.497 1.00 69.12 339 PHE A CA 1
ATOM 2662 C C . PHE A 1 339 ? -10.433 -5.385 -22.808 1.00 69.12 339 PHE A C 1
ATOM 2664 O O . PHE A 1 339 ? -9.892 -5.954 -21.863 1.00 69.12 339 PHE A O 1
ATOM 2671 N N . LEU A 1 340 ? -10.035 -4.183 -23.222 1.00 68.62 340 LEU A N 1
ATOM 2672 C CA . LEU A 1 340 ? -8.944 -3.442 -22.605 1.00 68.62 340 LEU A CA 1
ATOM 2673 C C . LEU A 1 340 ? -9.275 -3.123 -21.147 1.00 68.62 340 LEU A C 1
ATOM 2675 O O . LEU A 1 340 ? -8.449 -3.382 -20.278 1.00 68.62 340 LEU A O 1
ATOM 2679 N N . GLY A 1 341 ? -10.492 -2.657 -20.854 1.00 67.25 341 GLY A N 1
ATOM 2680 C CA . GLY A 1 341 ? -10.949 -2.448 -19.480 1.00 67.25 341 GLY A CA 1
ATOM 2681 C C . GLY A 1 341 ? -10.802 -3.710 -18.622 1.00 67.25 341 GLY A C 1
ATOM 2682 O O . GLY A 1 341 ? -10.294 -3.648 -17.507 1.00 67.25 341 GLY A O 1
ATOM 2683 N N . THR A 1 342 ? -11.138 -4.883 -19.161 1.00 71.06 342 THR A N 1
ATOM 2684 C CA . THR A 1 342 ? -11.046 -6.155 -18.417 1.00 71.06 342 THR A CA 1
ATOM 2685 C C . THR A 1 342 ? -9.639 -6.754 -18.316 1.00 71.06 342 THR A C 1
ATOM 2687 O O . THR A 1 342 ? -9.467 -7.751 -17.617 1.00 71.06 342 THR A O 1
ATOM 2690 N N . GLN A 1 343 ? -8.625 -6.198 -18.988 1.00 77.44 343 GLN A N 1
ATOM 2691 C CA . GLN A 1 343 ? -7.264 -6.759 -18.992 1.00 77.44 343 GLN A CA 1
ATOM 2692 C C . GLN A 1 343 ? -6.192 -5.768 -18.522 1.00 77.44 343 GLN A C 1
ATOM 2694 O O . GLN A 1 343 ? -5.157 -6.195 -18.015 1.00 77.44 343 GLN A O 1
ATOM 2699 N N . ILE A 1 344 ? -6.422 -4.457 -18.641 1.00 80.81 344 ILE A N 1
ATOM 2700 C CA . ILE A 1 344 ? -5.410 -3.418 -18.387 1.00 80.81 344 ILE A CA 1
ATOM 2701 C C . ILE A 1 344 ? -4.865 -3.452 -16.954 1.00 80.81 344 ILE A C 1
ATOM 2703 O O . ILE A 1 344 ? -3.679 -3.202 -16.747 1.00 80.81 344 ILE A O 1
ATOM 2707 N N . TYR A 1 345 ? -5.682 -3.864 -15.979 1.00 81.31 345 TYR A N 1
ATOM 2708 C CA . TYR A 1 345 ? -5.268 -3.989 -14.578 1.00 81.31 345 TYR A CA 1
ATOM 2709 C C . TYR A 1 345 ? -4.216 -5.084 -14.337 1.00 81.31 345 TYR A C 1
ATOM 2711 O O . TYR A 1 345 ? -3.544 -5.077 -13.307 1.00 81.31 345 TYR A O 1
ATOM 2719 N N . LYS A 1 346 ? -4.055 -6.034 -15.271 1.00 83.50 346 LYS A N 1
ATOM 2720 C CA . LYS A 1 346 ? -2.978 -7.036 -15.224 1.00 83.50 346 LYS A CA 1
ATOM 2721 C C . LYS A 1 346 ? -1.617 -6.412 -15.532 1.00 83.50 346 LYS A C 1
ATOM 2723 O O . LYS A 1 346 ? -0.593 -6.940 -15.099 1.00 83.50 346 LYS A O 1
ATOM 2728 N N . PHE A 1 347 ? -1.608 -5.298 -16.264 1.00 85.88 3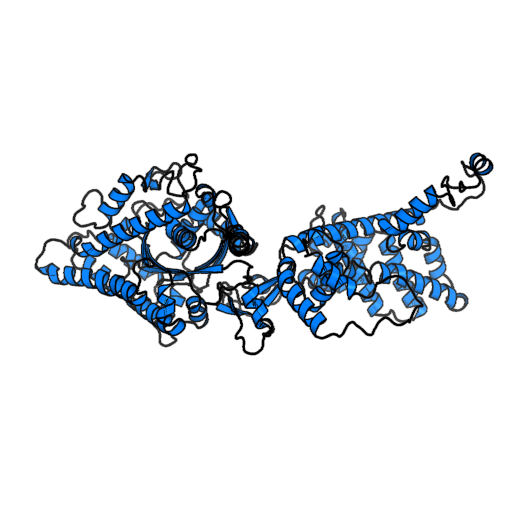47 PHE A N 1
ATOM 2729 C CA . PHE A 1 347 ? -0.398 -4.605 -16.698 1.00 85.88 347 PHE A CA 1
ATOM 2730 C C . PHE A 1 347 ? -0.091 -3.364 -15.853 1.00 85.88 347 PHE A C 1
ATOM 2732 O O . PHE A 1 347 ? 1.068 -3.139 -15.509 1.00 85.88 347 PHE A O 1
ATOM 2739 N N . VAL A 1 348 ? -1.118 -2.618 -15.432 1.00 89.50 348 VAL A N 1
ATOM 2740 C CA . VAL A 1 348 ? -0.987 -1.388 -14.635 1.00 89.50 348 VAL A CA 1
ATOM 2741 C C . VAL A 1 348 ? -1.946 -1.365 -13.443 1.00 89.50 348 VAL A C 1
ATOM 2743 O O . VAL A 1 348 ? -3.130 -1.656 -13.572 1.00 89.50 348 VAL A O 1
ATOM 2746 N N . HIS A 1 349 ? -1.451 -0.923 -12.292 1.00 90.06 349 HIS A N 1
ATOM 2747 C CA . HIS A 1 349 ? -2.232 -0.471 -11.148 1.00 90.06 349 HIS A CA 1
ATOM 2748 C C . HIS A 1 349 ? -2.522 1.033 -11.247 1.00 90.06 349 HIS A C 1
ATOM 2750 O O . HIS A 1 349 ? -1.614 1.836 -11.462 1.00 90.06 349 HIS A O 1
ATOM 2756 N N . PHE A 1 350 ? -3.783 1.420 -11.038 1.00 89.50 350 PHE A N 1
ATOM 2757 C CA . PHE A 1 350 ? -4.210 2.821 -10.942 1.00 89.50 350 PHE A CA 1
ATOM 2758 C C . PHE A 1 350 ? -4.128 3.282 -9.482 1.00 89.50 350 PHE A C 1
ATOM 2760 O O . PHE A 1 350 ? -5.105 3.225 -8.735 1.00 89.50 350 PHE A O 1
ATOM 2767 N N . ALA A 1 351 ? -2.929 3.659 -9.051 1.00 89.88 351 ALA A N 1
ATOM 2768 C CA . ALA A 1 351 ? -2.628 3.999 -7.669 1.00 89.88 351 ALA A CA 1
ATOM 2769 C C . ALA A 1 351 ? -3.086 5.412 -7.306 1.00 89.88 351 ALA A C 1
ATOM 2771 O O . ALA A 1 351 ? -2.983 6.344 -8.090 1.00 89.88 351 ALA A O 1
ATOM 2772 N N . CYS A 1 352 ? -3.585 5.584 -6.089 1.00 89.12 352 CYS A N 1
ATOM 2773 C CA . CYS A 1 352 ? -4.070 6.847 -5.564 1.00 89.12 352 CYS A CA 1
ATOM 2774 C C . CYS A 1 352 ? -2.923 7.844 -5.385 1.00 89.12 352 CYS A C 1
ATOM 2776 O O . CYS A 1 352 ? -1.997 7.594 -4.610 1.00 89.12 352 CYS A O 1
ATOM 2778 N N . SER A 1 353 ? -3.058 9.011 -6.016 1.00 84.69 353 SER A N 1
ATOM 2779 C CA . SER A 1 353 ? -2.114 10.132 -5.897 1.00 84.69 353 SER A CA 1
ATOM 2780 C C . SER A 1 353 ? -2.407 11.059 -4.714 1.00 84.69 353 SER A C 1
ATOM 2782 O O . SER A 1 353 ? -1.788 12.111 -4.595 1.00 84.69 353 SER A O 1
ATOM 2784 N N . GLY A 1 354 ? -3.380 10.717 -3.860 1.00 80.31 354 GLY A N 1
ATOM 2785 C CA . GLY A 1 354 ? -3.684 11.489 -2.653 1.00 80.31 354 GLY A CA 1
ATOM 2786 C C . GLY A 1 354 ? -2.501 11.521 -1.683 1.00 80.31 354 GLY A C 1
ATOM 2787 O O . GLY A 1 354 ? -1.623 10.672 -1.764 1.00 80.31 354 GLY A O 1
ATOM 2788 N N . LEU A 1 355 ? -2.488 12.465 -0.744 1.00 72.81 355 LEU A N 1
ATOM 2789 C CA . LEU A 1 355 ? -1.375 12.619 0.197 1.00 72.81 355 LEU A CA 1
ATOM 2790 C C . LEU A 1 355 ? -1.338 11.487 1.241 1.00 72.81 355 LEU A C 1
ATOM 2792 O O . LEU A 1 355 ? -2.385 11.052 1.749 1.00 72.81 355 LEU A O 1
ATOM 2796 N N . VAL A 1 356 ? -0.132 11.028 1.583 1.00 67.75 356 VAL A N 1
ATOM 2797 C CA . VAL A 1 356 ? 0.147 10.244 2.795 1.00 67.75 356 VAL A CA 1
ATOM 2798 C C . VAL A 1 356 ? -0.112 11.148 3.996 1.00 67.75 356 VAL A C 1
ATOM 2800 O O . VAL A 1 356 ? 0.075 12.358 3.935 1.00 67.75 356 VAL A O 1
ATOM 2803 N N . GLY A 1 357 ? -0.611 10.575 5.090 1.00 57.12 357 GLY A N 1
ATOM 2804 C CA . GLY A 1 357 ? -0.907 11.357 6.289 1.00 57.12 357 GLY A CA 1
ATOM 2805 C C . GLY A 1 357 ? 0.333 11.824 7.054 1.00 57.12 357 GLY A C 1
ATOM 2806 O O . GLY A 1 357 ? 0.151 12.496 8.060 1.00 57.12 357 GLY A O 1
ATOM 2807 N N . ASP A 1 358 ? 1.539 11.460 6.594 1.00 53.56 358 ASP A N 1
ATOM 2808 C CA . ASP A 1 358 ? 2.838 11.628 7.262 1.00 53.56 358 ASP A CA 1
ATOM 2809 C C . ASP A 1 358 ? 3.538 12.968 6.968 1.00 53.56 358 ASP A C 1
ATOM 2811 O O . ASP A 1 358 ? 4.646 13.192 7.449 1.00 53.56 358 ASP A O 1
ATOM 2815 N N . ILE A 1 359 ? 2.899 13.883 6.231 1.00 46.12 359 ILE A N 1
ATOM 2816 C CA . ILE A 1 359 ? 3.501 15.170 5.853 1.00 46.12 359 ILE A CA 1
ATOM 2817 C C . ILE A 1 359 ? 3.375 16.167 7.020 1.00 46.12 359 ILE A C 1
ATOM 2819 O O . ILE A 1 359 ? 2.255 16.525 7.393 1.00 46.12 359 ILE A O 1
ATOM 2823 N N . PRO A 1 360 ? 4.484 16.662 7.601 1.00 39.06 360 PRO A N 1
ATOM 2824 C CA . PRO A 1 360 ? 4.437 17.703 8.623 1.00 39.06 360 PRO A CA 1
ATOM 2825 C C . PRO A 1 360 ? 3.991 19.042 8.018 1.00 39.06 360 PRO A C 1
ATOM 2827 O O . PRO A 1 360 ? 4.621 19.529 7.084 1.00 39.06 360 PRO A O 1
ATOM 2830 N N . GLU A 1 361 ? 3.014 19.725 8.622 1.00 37.62 361 GLU A N 1
ATOM 2831 C CA . GLU A 1 361 ? 2.665 21.119 8.265 1.00 37.62 361 GLU A CA 1
ATOM 2832 C C . GLU A 1 361 ? 3.831 22.113 8.479 1.00 37.62 361 GLU A C 1
ATOM 2834 O O . GLU A 1 361 ? 3.820 23.218 7.943 1.00 37.62 361 GLU A O 1
ATOM 2839 N N . ASN A 1 362 ? 4.880 21.705 9.207 1.00 34.94 362 ASN A N 1
ATOM 2840 C CA . ASN A 1 362 ? 6.075 22.504 9.497 1.00 34.94 362 ASN A CA 1
ATOM 2841 C C . ASN A 1 362 ? 7.313 22.139 8.659 1.00 34.94 362 ASN A C 1
ATOM 2843 O O . ASN A 1 362 ? 8.426 22.534 9.025 1.00 34.94 362 ASN A O 1
ATOM 2847 N N . SER A 1 363 ? 7.174 21.435 7.527 1.00 37.72 363 SER A N 1
ATOM 2848 C CA . SER A 1 363 ? 8.243 21.416 6.519 1.00 37.72 363 SER A CA 1
ATOM 2849 C C . SER A 1 363 ? 8.338 22.809 5.888 1.00 37.72 363 SER A C 1
ATOM 2851 O O . SER A 1 363 ? 7.781 23.095 4.829 1.00 37.72 363 SER A O 1
ATOM 2853 N N . THR A 1 364 ? 9.000 23.715 6.601 1.00 33.72 364 THR A N 1
ATOM 2854 C CA . THR A 1 364 ? 9.334 25.048 6.120 1.00 33.72 364 THR A CA 1
ATOM 2855 C C . THR A 1 364 ? 10.019 24.927 4.763 1.00 33.72 364 THR A C 1
ATOM 2857 O O . THR A 1 364 ? 10.896 24.092 4.540 1.00 33.72 364 THR A O 1
ATOM 2860 N N . THR A 1 365 ? 9.602 25.808 3.864 1.00 36.00 365 THR A N 1
ATOM 2861 C CA . THR A 1 365 ? 9.978 25.999 2.457 1.00 36.00 365 THR A CA 1
ATOM 2862 C C . THR A 1 365 ? 11.483 26.132 2.156 1.00 36.00 365 THR A C 1
ATOM 2864 O O . THR A 1 365 ? 11.848 26.436 1.028 1.00 36.00 365 THR A O 1
ATOM 2867 N N . ASN A 1 366 ? 12.383 25.879 3.110 1.00 29.77 366 ASN A N 1
ATOM 2868 C CA . ASN A 1 366 ? 13.827 26.077 2.956 1.00 29.77 366 ASN A CA 1
ATOM 2869 C C . ASN A 1 366 ? 14.632 24.797 2.657 1.00 29.77 366 ASN A C 1
ATOM 2871 O O . ASN A 1 366 ? 15.820 24.904 2.376 1.00 29.77 366 ASN A O 1
ATOM 2875 N N . ASN A 1 367 ? 14.005 23.613 2.621 1.00 32.19 367 ASN A N 1
ATOM 2876 C CA . ASN A 1 367 ? 14.637 22.355 2.173 1.00 32.19 367 ASN A CA 1
ATOM 2877 C C . ASN A 1 367 ? 14.085 21.834 0.825 1.00 32.19 367 ASN A C 1
ATOM 2879 O O . ASN A 1 367 ? 14.185 20.649 0.514 1.00 32.19 367 ASN A O 1
ATOM 2883 N N . LEU A 1 368 ? 13.529 22.720 -0.010 1.00 32.97 368 LEU A N 1
ATOM 2884 C CA . LEU A 1 368 ? 12.871 22.393 -1.290 1.00 32.97 368 LEU A CA 1
ATOM 2885 C C . LEU A 1 368 ? 13.790 21.840 -2.399 1.00 32.97 368 LEU A C 1
ATOM 2887 O O . LEU A 1 368 ? 13.297 21.482 -3.463 1.00 32.97 368 LEU A O 1
ATOM 2891 N N . LEU A 1 369 ? 15.106 21.757 -2.186 1.00 33.94 369 LEU A N 1
ATOM 2892 C CA . LEU A 1 369 ? 16.037 21.234 -3.196 1.00 33.94 369 LEU A CA 1
ATOM 2893 C C . LEU A 1 369 ? 16.404 19.752 -3.004 1.00 33.94 369 LEU A C 1
ATOM 2895 O O . LEU A 1 369 ? 16.938 19.164 -3.936 1.00 33.94 369 LEU A O 1
ATOM 2899 N N . ASN A 1 370 ? 16.083 19.145 -1.851 1.00 32.88 370 ASN A N 1
ATOM 2900 C CA . ASN A 1 370 ? 16.416 17.745 -1.525 1.00 32.88 370 ASN A CA 1
ATOM 2901 C C . ASN A 1 370 ? 15.231 16.932 -0.950 1.00 32.88 370 ASN A C 1
ATOM 2903 O O . ASN A 1 370 ? 15.440 15.831 -0.445 1.00 32.88 370 ASN A O 1
ATOM 2907 N N . TYR A 1 371 ? 14.002 17.460 -0.978 1.00 33.53 371 TYR A N 1
ATOM 2908 C CA . TYR A 1 371 ? 12.824 16.788 -0.416 1.00 33.53 371 TYR A CA 1
ATOM 2909 C C . TYR A 1 371 ? 12.069 16.010 -1.506 1.00 33.53 371 TYR A C 1
ATOM 2911 O O . TYR A 1 371 ? 11.486 16.614 -2.408 1.00 33.53 371 TYR A O 1
ATOM 2919 N N . ASP A 1 372 ? 12.102 14.677 -1.437 1.00 40.06 372 ASP A N 1
ATOM 2920 C CA . ASP A 1 372 ? 11.439 13.775 -2.389 1.00 40.06 372 ASP A CA 1
ATOM 2921 C C . ASP A 1 372 ? 9.945 13.630 -2.045 1.00 40.06 372 ASP A C 1
ATOM 2923 O O . ASP A 1 372 ? 9.502 12.700 -1.376 1.00 40.06 372 ASP A O 1
ATOM 2927 N N . TRP A 1 373 ? 9.152 14.572 -2.547 1.00 36.81 373 TRP A N 1
ATOM 2928 C CA . TRP A 1 373 ? 7.682 14.630 -2.510 1.00 36.81 373 TRP A CA 1
ATOM 2929 C C . TRP A 1 373 ? 6.966 13.393 -3.103 1.00 36.81 373 TRP A C 1
ATOM 2931 O O . TRP A 1 373 ? 5.738 13.314 -3.088 1.00 36.81 373 TRP A O 1
ATOM 2941 N N . GLU A 1 374 ? 7.698 12.425 -3.665 1.00 43.00 374 GLU A N 1
ATOM 2942 C CA . GLU A 1 374 ? 7.150 11.154 -4.158 1.00 43.00 374 GLU A CA 1
ATOM 2943 C C . GLU A 1 374 ? 6.948 10.098 -3.068 1.00 43.00 374 GLU A C 1
ATOM 2945 O O . GLU A 1 374 ? 6.092 9.230 -3.247 1.00 43.00 374 GLU A O 1
ATOM 2950 N N . ASN A 1 375 ? 7.640 10.205 -1.927 1.00 50.50 375 ASN A N 1
ATOM 2951 C CA . ASN A 1 375 ? 7.408 9.335 -0.764 1.00 50.50 375 ASN A CA 1
ATOM 2952 C C . ASN A 1 375 ? 6.087 9.659 -0.031 1.00 50.50 375 ASN A C 1
ATOM 2954 O O . ASN A 1 375 ? 5.680 8.941 0.881 1.00 50.50 375 ASN A O 1
ATOM 2958 N N . ASP A 1 376 ? 5.382 10.705 -0.475 1.00 59.44 376 ASP A N 1
ATOM 2959 C CA . ASP A 1 376 ? 4.192 11.264 0.167 1.00 59.44 376 ASP A CA 1
ATOM 2960 C C . ASP A 1 376 ? 2.881 10.922 -0.562 1.00 59.44 376 ASP A C 1
ATOM 2962 O O . ASP A 1 376 ? 1.840 11.539 -0.313 1.00 59.44 376 ASP A O 1
ATOM 2966 N N . LYS A 1 377 ? 2.877 9.923 -1.457 1.00 73.19 377 LYS A N 1
ATOM 2967 C CA . LYS A 1 377 ? 1.662 9.465 -2.156 1.00 73.19 377 LYS A CA 1
ATOM 2968 C C . LYS A 1 377 ? 0.995 8.269 -1.486 1.00 73.19 377 LYS A C 1
ATOM 2970 O O . LYS A 1 377 ? 1.627 7.311 -1.059 1.00 73.19 377 LYS A O 1
ATOM 2975 N N . CYS A 1 378 ? -0.333 8.307 -1.430 1.00 79.56 378 CYS A N 1
ATOM 2976 C CA . CYS A 1 378 ? -1.152 7.310 -0.763 1.00 79.56 378 CYS A CA 1
ATOM 2977 C C . CYS A 1 378 ? -0.894 5.911 -1.322 1.00 79.56 378 CYS A C 1
ATOM 2979 O O . CYS A 1 378 ? -0.818 4.970 -0.542 1.00 79.56 378 CYS A O 1
ATOM 2981 N N . GLY A 1 379 ? -0.787 5.753 -2.642 1.00 80.00 379 GLY A N 1
ATOM 2982 C CA . GLY A 1 379 ? -0.330 4.516 -3.283 1.00 80.00 379 GLY A CA 1
ATOM 2983 C C . GLY A 1 379 ? -1.297 3.325 -3.206 1.00 80.00 379 GLY A C 1
ATOM 2984 O O . GLY A 1 379 ? -1.004 2.269 -3.755 1.00 80.00 379 GLY A O 1
ATOM 2985 N N . TRP A 1 380 ? -2.461 3.458 -2.557 1.00 89.31 380 TRP A N 1
ATOM 2986 C CA . TRP A 1 380 ? -3.518 2.442 -2.646 1.00 89.31 380 TRP A CA 1
ATOM 2987 C C . TRP A 1 380 ? -4.077 2.388 -4.069 1.00 89.31 380 TRP A C 1
ATOM 2989 O O . TRP A 1 380 ? -4.371 3.433 -4.637 1.00 89.31 380 TRP A O 1
ATOM 2999 N N . TYR A 1 381 ? -4.297 1.200 -4.618 1.00 90.12 381 TYR A N 1
ATOM 3000 C CA . TYR A 1 381 ? -4.952 1.004 -5.913 1.00 90.12 381 TYR A CA 1
ATOM 3001 C C . TYR A 1 381 ? -6.145 0.043 -5.778 1.00 90.12 381 TYR A C 1
ATOM 3003 O O . TYR A 1 381 ? -6.127 -0.809 -4.879 1.00 90.12 381 TYR A O 1
ATOM 3011 N N . PRO A 1 382 ? -7.167 0.156 -6.649 1.00 89.19 382 PRO A N 1
ATOM 3012 C CA . PRO A 1 382 ? -8.296 -0.768 -6.684 1.00 89.19 382 PRO A CA 1
ATOM 3013 C C . PRO A 1 382 ? -7.855 -2.156 -7.169 1.00 89.19 382 PRO A C 1
ATOM 3015 O O . PRO A 1 382 ? -7.008 -2.267 -8.061 1.00 89.19 382 PRO A O 1
ATOM 3018 N N . LYS A 1 383 ? -8.443 -3.214 -6.600 1.00 88.25 383 LYS A N 1
ATOM 3019 C CA . LYS A 1 383 ? -8.145 -4.621 -6.930 1.00 88.25 383 LYS A CA 1
ATOM 3020 C C . LYS A 1 383 ? -9.340 -5.312 -7.596 1.00 88.25 383 LYS A C 1
ATOM 3022 O O . LYS A 1 383 ? -10.438 -4.754 -7.586 1.00 88.25 383 LYS A O 1
ATOM 3027 N N . PRO A 1 384 ? -9.144 -6.469 -8.253 1.00 83.81 384 PRO A N 1
ATOM 3028 C CA . PRO A 1 384 ? -10.260 -7.269 -8.751 1.00 83.81 384 PRO A CA 1
ATOM 3029 C C . PRO A 1 384 ? -11.202 -7.698 -7.622 1.00 83.81 384 PRO A C 1
ATOM 3031 O O . PRO A 1 384 ? -12.415 -7.594 -7.779 1.00 83.81 384 PRO A O 1
ATOM 3034 N N . GLU A 1 385 ? -10.641 -8.125 -6.490 1.00 85.81 385 GLU A N 1
ATOM 3035 C CA . GLU A 1 385 ? -11.380 -8.442 -5.269 1.00 85.81 385 GLU A CA 1
ATOM 3036 C C . GLU A 1 385 ? -11.622 -7.189 -4.412 1.00 85.81 385 GLU A C 1
ATOM 3038 O O . GLU A 1 385 ? -10.933 -6.170 -4.546 1.00 85.81 385 GLU A O 1
ATOM 3043 N N . GLU A 1 386 ? -12.603 -7.267 -3.512 1.00 84.50 386 GLU A N 1
ATOM 3044 C CA . GLU A 1 386 ? -12.974 -6.153 -2.639 1.00 84.50 386 GLU A CA 1
ATOM 3045 C C . GLU A 1 386 ? -11.839 -5.771 -1.678 1.00 84.50 386 GLU A C 1
ATOM 3047 O O . GLU A 1 386 ? -11.027 -6.599 -1.250 1.00 84.50 386 GLU A O 1
ATOM 3052 N N . THR A 1 387 ? -11.768 -4.479 -1.349 1.00 89.38 387 THR A N 1
ATOM 3053 C CA . THR A 1 387 ? -10.853 -3.976 -0.322 1.00 89.38 387 THR A CA 1
ATOM 3054 C C . THR A 1 387 ? -11.624 -3.548 0.916 1.00 89.38 387 THR A C 1
ATOM 3056 O O . THR A 1 387 ? -12.280 -2.507 0.917 1.00 89.38 387 THR A O 1
ATOM 3059 N N . HIS A 1 388 ? -11.426 -4.287 2.001 1.00 90.62 388 HIS A N 1
ATOM 3060 C CA . HIS A 1 388 ? -12.053 -4.048 3.288 1.00 90.62 388 HIS A CA 1
ATOM 3061 C C . HIS A 1 388 ? -11.351 -2.912 4.045 1.00 90.62 388 HIS A C 1
ATOM 3063 O O . HIS A 1 388 ? -10.157 -2.973 4.360 1.00 90.62 388 HIS A O 1
ATOM 3069 N N . SER A 1 389 ? -12.096 -1.854 4.359 1.00 91.19 389 SER A N 1
ATOM 3070 C CA . SER A 1 389 ? -11.589 -0.704 5.117 1.00 91.19 389 SER A CA 1
ATOM 3071 C C . SER A 1 389 ? -11.812 -0.893 6.619 1.00 91.19 389 SER A C 1
ATOM 3073 O O . SER A 1 389 ? -12.960 -0.979 7.066 1.00 91.19 389 SER A O 1
ATOM 3075 N N . VAL A 1 390 ? -10.730 -0.874 7.403 1.00 93.06 390 VAL A N 1
ATOM 3076 C CA . VAL A 1 390 ? -10.736 -0.970 8.871 1.00 93.06 390 VAL A CA 1
ATOM 3077 C C . VAL A 1 390 ? -10.177 0.321 9.466 1.00 93.06 390 VAL A C 1
ATOM 3079 O O . VAL A 1 390 ? -9.017 0.666 9.248 1.00 93.06 390 VAL A O 1
ATOM 3082 N N . ILE A 1 391 ? -10.995 1.050 10.222 1.00 92.06 391 ILE A N 1
ATOM 3083 C CA . ILE A 1 391 ? -10.616 2.354 10.783 1.00 92.06 391 ILE A CA 1
ATOM 3084 C C . ILE A 1 391 ? -10.463 2.248 12.295 1.00 92.06 391 ILE A C 1
ATOM 3086 O O . ILE A 1 391 ? -11.407 1.851 12.974 1.00 92.06 391 ILE A O 1
ATOM 3090 N N . LEU A 1 392 ? -9.310 2.658 12.819 1.00 92.38 392 LEU A N 1
ATOM 3091 C CA . LEU A 1 392 ? -9.047 2.773 14.249 1.00 92.38 392 LEU A CA 1
ATOM 3092 C C . LEU A 1 392 ? -9.288 4.221 14.697 1.00 92.38 392 LEU A C 1
ATOM 3094 O O . LEU A 1 392 ? -8.733 5.167 14.137 1.00 92.38 392 LEU A O 1
ATOM 3098 N N . LEU A 1 393 ? -10.131 4.384 15.715 1.00 91.00 393 LEU A N 1
ATOM 3099 C CA . LEU A 1 393 ? -10.623 5.661 16.228 1.00 91.00 393 LEU A CA 1
ATOM 3100 C C . LEU A 1 393 ? -10.666 5.660 17.753 1.00 91.00 393 LEU A C 1
ATOM 3102 O O . LEU A 1 393 ? -10.827 4.627 18.389 1.00 91.00 393 LEU A O 1
ATOM 3106 N N . GLY A 1 394 ? -10.538 6.834 18.357 1.00 88.56 394 GLY A N 1
ATOM 3107 C CA . GLY A 1 394 ? -10.623 7.005 19.807 1.00 88.56 394 GLY A CA 1
ATOM 3108 C C . GLY A 1 394 ? -9.922 8.280 20.238 1.00 88.56 394 GLY A C 1
ATOM 3109 O O . GLY A 1 394 ? -9.092 8.809 19.495 1.00 88.56 394 GLY A O 1
ATOM 3110 N N . SER A 1 395 ? -10.214 8.768 21.441 1.00 85.38 395 SER A N 1
ATOM 3111 C CA . SER A 1 395 ? -9.597 9.997 21.952 1.00 85.38 395 SER A CA 1
ATOM 3112 C C . SER A 1 395 ? -8.069 9.848 22.092 1.00 85.38 395 SER A C 1
ATOM 3114 O O . SER A 1 395 ? -7.543 8.724 22.037 1.00 85.38 395 SER A O 1
ATOM 3116 N N . PRO A 1 396 ? -7.316 10.947 22.289 1.00 81.31 396 PRO A N 1
ATOM 3117 C CA . PRO A 1 396 ? -5.897 10.871 22.636 1.00 81.31 396 PRO A CA 1
ATOM 3118 C C . PRO A 1 396 ? -5.665 9.930 23.828 1.00 81.31 396 PRO A C 1
ATOM 3120 O O . PRO A 1 396 ? -6.555 9.754 24.660 1.00 81.31 396 PRO A O 1
ATOM 3123 N N . GLY A 1 397 ? -4.487 9.302 23.914 1.00 77.19 397 GLY A N 1
ATOM 3124 C CA . GLY A 1 397 ? -4.036 8.481 25.057 1.00 77.19 397 GLY A CA 1
ATOM 3125 C C . GLY A 1 397 ? -4.843 7.216 25.402 1.00 77.19 397 GLY A C 1
ATOM 3126 O O . GLY A 1 397 ? -4.585 6.608 26.440 1.00 77.19 397 GLY A O 1
ATOM 3127 N N . THR A 1 398 ? -5.766 6.794 24.537 1.00 82.88 398 THR A N 1
ATOM 3128 C CA . THR A 1 398 ? -6.528 5.533 24.659 1.00 82.88 398 THR A CA 1
ATOM 3129 C C . THR A 1 398 ? -5.696 4.280 24.369 1.00 82.88 398 THR A C 1
ATOM 3131 O O . THR A 1 398 ? -6.159 3.172 24.589 1.00 82.88 398 THR A O 1
ATOM 3134 N N . GLY A 1 399 ? -4.458 4.419 23.882 1.00 80.94 399 GLY A N 1
ATOM 3135 C CA . GLY A 1 399 ? -3.583 3.277 23.587 1.00 80.94 399 GLY A CA 1
ATOM 3136 C C . GLY A 1 399 ? -3.705 2.711 22.168 1.00 80.94 399 GLY A C 1
ATOM 3137 O O . GLY A 1 399 ? -3.169 1.638 21.920 1.00 80.94 399 GLY A O 1
ATOM 3138 N N . LYS A 1 400 ? -4.338 3.431 21.225 1.00 86.56 400 LYS A N 1
ATOM 3139 C CA . LYS A 1 400 ? -4.434 3.031 19.802 1.00 86.56 400 LYS A CA 1
ATOM 3140 C C . LYS A 1 400 ? -3.087 2.664 19.193 1.00 86.56 400 LYS A C 1
ATOM 3142 O O . LYS A 1 400 ? -2.910 1.549 18.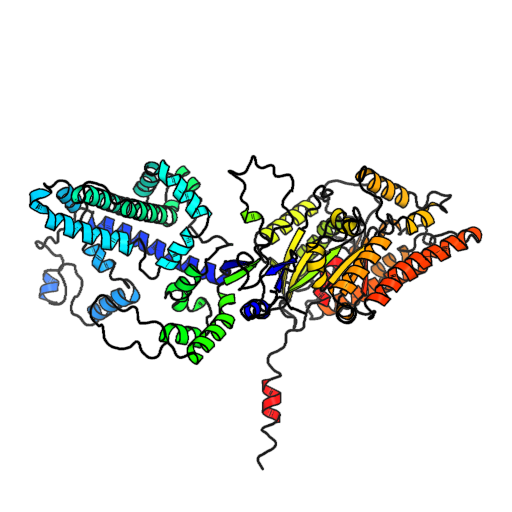724 1.00 86.56 400 LYS A O 1
ATOM 3147 N N . SER A 1 401 ? -2.119 3.579 19.261 1.00 82.06 401 SER A N 1
ATOM 3148 C CA . SER A 1 401 ? -0.788 3.363 18.690 1.00 82.06 401 SER A CA 1
ATOM 3149 C C . SER A 1 401 ? -0.034 2.244 19.408 1.00 82.06 401 SER A C 1
ATOM 3151 O O . SER A 1 401 ? 0.719 1.517 18.772 1.00 82.06 401 SER A O 1
ATOM 3153 N N . THR A 1 402 ? -0.271 2.052 20.712 1.00 82.88 402 THR A N 1
ATOM 3154 C CA . THR A 1 402 ? 0.276 0.911 21.458 1.00 82.88 402 THR A CA 1
ATOM 3155 C C . THR A 1 402 ? -0.288 -0.402 20.930 1.00 82.88 402 THR A C 1
ATOM 3157 O O . THR A 1 402 ? 0.491 -1.284 20.607 1.00 82.88 402 THR A O 1
ATOM 3160 N N . VAL A 1 403 ? -1.609 -0.507 20.757 1.00 85.94 403 VAL A N 1
ATOM 3161 C CA . VAL A 1 403 ? -2.253 -1.688 20.162 1.00 85.94 403 VAL A CA 1
ATOM 3162 C C . VAL A 1 403 ? -1.835 -1.887 18.705 1.00 85.94 403 VAL A C 1
ATOM 3164 O O . VAL A 1 403 ? -1.674 -3.021 18.269 1.00 85.94 403 VAL A O 1
ATOM 3167 N N . MET A 1 404 ? -1.596 -0.810 17.956 1.00 86.12 404 MET A N 1
ATOM 3168 C CA . MET A 1 404 ? -1.023 -0.893 16.615 1.00 86.12 404 MET A CA 1
ATOM 3169 C C . MET A 1 404 ? 0.385 -1.498 16.644 1.00 86.12 404 MET A C 1
ATOM 3171 O O . MET A 1 404 ? 0.689 -2.353 15.826 1.00 86.12 404 MET A O 1
ATOM 3175 N N . LEU A 1 405 ? 1.231 -1.117 17.604 1.00 84.25 405 LEU A N 1
ATOM 3176 C CA . LEU A 1 405 ? 2.560 -1.708 17.761 1.00 84.25 405 LEU A CA 1
ATOM 3177 C C . LEU A 1 405 ? 2.485 -3.177 18.197 1.00 84.25 405 LEU A C 1
ATOM 3179 O O . LEU A 1 405 ? 3.126 -4.033 17.595 1.00 84.25 405 LEU A O 1
ATOM 3183 N N . THR A 1 406 ? 1.730 -3.477 19.251 1.00 80.50 406 THR A N 1
ATOM 3184 C CA . THR A 1 406 ? 1.711 -4.797 19.897 1.00 80.50 406 THR A CA 1
ATOM 3185 C C . THR A 1 406 ? 0.838 -5.791 19.139 1.00 80.50 406 THR A C 1
ATOM 3187 O O . THR A 1 406 ? 1.302 -6.864 18.753 1.00 80.50 406 THR A O 1
ATOM 3190 N N . GLY A 1 407 ? -0.412 -5.422 18.875 1.00 83.94 407 GLY A N 1
ATOM 3191 C CA . GLY A 1 407 ? -1.432 -6.279 18.295 1.00 83.94 407 GLY A CA 1
ATOM 3192 C C . GLY A 1 407 ? -1.185 -6.564 16.826 1.00 83.94 407 GLY A C 1
ATOM 3193 O O . GLY A 1 407 ? -1.287 -7.715 16.408 1.00 83.94 407 GLY A O 1
ATOM 3194 N N . PHE A 1 408 ? -0.800 -5.556 16.038 1.00 86.56 408 PHE A N 1
ATOM 3195 C CA . PHE A 1 408 ? -0.548 -5.759 14.611 1.00 86.56 408 PHE A CA 1
ATOM 3196 C C . PHE A 1 408 ? 0.737 -6.557 14.366 1.00 86.56 408 PHE A C 1
ATOM 3198 O O . PHE A 1 408 ? 0.753 -7.450 13.522 1.00 86.56 408 PHE A O 1
ATOM 3205 N N . THR A 1 409 ? 1.792 -6.308 15.150 1.00 84.94 409 THR A N 1
ATOM 3206 C CA . THR A 1 409 ? 3.038 -7.092 15.088 1.00 84.94 409 THR A CA 1
ATOM 3207 C C . THR A 1 409 ? 2.823 -8.531 15.526 1.00 84.94 409 THR A C 1
ATOM 3209 O O . THR A 1 409 ? 3.291 -9.453 14.855 1.00 84.94 409 THR A O 1
ATOM 3212 N N . THR A 1 410 ? 2.061 -8.744 16.602 1.00 78.75 410 THR A N 1
ATOM 3213 C CA . THR A 1 410 ? 1.680 -10.092 17.043 1.00 78.75 410 THR A CA 1
ATOM 3214 C C . THR A 1 410 ? 0.813 -10.778 15.993 1.00 78.75 410 THR A C 1
ATOM 3216 O O . THR A 1 410 ? 1.015 -11.960 15.727 1.00 78.75 410 THR A O 1
ATOM 3219 N N . PHE A 1 411 ? -0.099 -10.050 15.341 1.00 83.19 411 PHE A N 1
ATOM 3220 C CA . PHE A 1 411 ? -0.871 -10.579 14.222 1.00 83.19 411 PHE A CA 1
ATOM 3221 C C . PHE A 1 411 ? 0.045 -11.050 13.082 1.00 83.19 411 PHE A C 1
ATOM 3223 O O . PHE A 1 411 ? 0.006 -12.210 12.672 1.00 83.19 411 PHE A O 1
ATOM 3230 N N . TYR A 1 412 ? 0.907 -10.151 12.610 1.00 84.62 412 TYR A N 1
ATOM 3231 C CA . TYR A 1 412 ? 1.781 -10.369 11.464 1.00 84.62 412 TYR A CA 1
ATOM 3232 C C . TYR A 1 412 ? 2.772 -11.518 11.680 1.00 84.62 412 TYR A C 1
ATOM 3234 O O . TYR A 1 412 ? 2.869 -12.409 10.839 1.00 84.62 412 TYR A O 1
ATOM 3242 N N . THR A 1 413 ? 3.457 -11.537 12.829 1.00 76.81 413 THR A N 1
ATOM 3243 C CA . THR A 1 413 ? 4.494 -12.535 13.167 1.00 76.81 413 THR A CA 1
ATOM 3244 C C . THR A 1 413 ? 3.960 -13.964 13.127 1.00 76.81 413 THR A C 1
ATOM 3246 O O . THR A 1 413 ? 4.691 -14.918 12.882 1.00 76.81 413 THR A O 1
ATOM 3249 N N . ASN A 1 414 ? 2.661 -14.110 13.344 1.00 72.31 414 ASN A N 1
ATOM 3250 C CA . ASN A 1 414 ? 2.056 -15.386 13.639 1.00 72.31 414 ASN A CA 1
ATOM 3251 C C . ASN A 1 414 ? 0.964 -15.777 12.639 1.00 72.31 414 ASN A C 1
ATOM 3253 O O . ASN A 1 414 ? 0.392 -16.854 12.777 1.00 72.31 414 ASN A O 1
ATOM 3257 N N . ALA A 1 415 ? 0.651 -14.945 11.641 1.00 77.06 415 ALA A N 1
ATOM 3258 C CA . ALA A 1 415 ? -0.434 -15.188 10.687 1.00 77.06 415 ALA A CA 1
ATOM 3259 C C . ALA A 1 415 ? -0.385 -16.601 10.063 1.00 77.06 415 ALA A C 1
ATOM 3261 O O . ALA A 1 415 ? -1.425 -17.230 9.857 1.00 77.06 415 ALA A O 1
ATOM 3262 N N . ALA A 1 416 ? 0.820 -17.154 9.876 1.00 73.06 416 ALA A N 1
ATOM 3263 C CA . ALA A 1 416 ? 1.040 -18.525 9.415 1.00 73.06 416 ALA A CA 1
ATOM 3264 C C . ALA A 1 416 ? 0.387 -19.599 10.311 1.00 73.06 416 ALA A C 1
ATOM 3266 O O . ALA A 1 416 ? -0.081 -20.616 9.801 1.00 73.06 416 ALA A O 1
ATOM 3267 N N . ALA A 1 417 ? 0.293 -19.376 11.625 1.00 66.12 417 ALA A N 1
ATOM 3268 C CA . ALA A 1 417 ? -0.385 -20.272 12.563 1.00 66.12 417 ALA A CA 1
ATOM 3269 C C . ALA A 1 417 ? -1.906 -20.343 12.325 1.00 66.12 417 ALA A C 1
ATOM 3271 O O . ALA A 1 417 ? -2.520 -21.367 12.610 1.00 66.12 417 ALA A O 1
ATOM 3272 N N . LEU A 1 418 ? -2.513 -19.305 11.735 1.00 66.81 418 LEU A N 1
ATOM 3273 C CA . LEU A 1 418 ? -3.910 -19.331 11.270 1.00 66.81 418 LEU A CA 1
ATOM 3274 C C . LEU A 1 418 ? -4.067 -20.002 9.899 1.00 66.81 418 LEU A C 1
ATOM 3276 O O . LEU A 1 418 ? -5.171 -20.032 9.353 1.00 66.81 418 LEU A O 1
ATOM 3280 N N . GLY A 1 419 ? -2.973 -20.498 9.315 1.00 72.06 419 GLY A N 1
ATOM 3281 C CA . GLY A 1 419 ? -2.931 -20.921 7.921 1.00 72.06 419 GLY A CA 1
ATOM 3282 C C . GLY A 1 419 ? -3.070 -19.750 6.948 1.00 72.06 419 GLY A C 1
ATOM 3283 O O . GLY A 1 419 ? -3.529 -19.966 5.828 1.00 72.06 419 GLY A O 1
ATOM 3284 N N . ALA A 1 420 ? -2.722 -18.532 7.378 1.00 78.88 420 ALA A N 1
ATOM 3285 C CA . ALA A 1 420 ? -2.807 -17.324 6.574 1.00 78.88 420 ALA A CA 1
ATOM 3286 C C . ALA A 1 420 ? -1.427 -16.874 6.079 1.00 78.88 420 ALA A C 1
ATOM 3288 O O . ALA A 1 420 ? -0.430 -16.948 6.797 1.00 78.88 420 ALA A O 1
ATOM 3289 N N . THR A 1 421 ? -1.380 -16.338 4.867 1.00 85.44 421 THR A N 1
ATOM 3290 C CA . THR A 1 421 ? -0.221 -15.650 4.299 1.00 85.44 421 THR A CA 1
ATOM 3291 C C . THR A 1 421 ? -0.556 -14.178 4.108 1.00 85.44 421 THR A C 1
ATOM 3293 O O . THR A 1 421 ? -1.558 -13.847 3.472 1.00 85.44 421 THR A O 1
ATOM 3296 N N . VAL A 1 422 ? 0.282 -13.296 4.656 1.00 88.75 422 VAL A N 1
ATOM 3297 C CA . VAL A 1 422 ? 0.135 -11.838 4.549 1.00 88.75 422 VAL A CA 1
ATOM 3298 C C . VAL A 1 422 ? 1.096 -11.312 3.489 1.00 88.75 422 VAL A C 1
ATOM 3300 O O . VAL A 1 422 ? 2.268 -11.682 3.474 1.00 88.75 422 VAL A O 1
ATOM 3303 N N . SER A 1 423 ? 0.621 -10.431 2.611 1.00 89.50 423 SER A N 1
ATOM 3304 C CA . SER A 1 423 ? 1.478 -9.712 1.664 1.00 89.50 423 SER A CA 1
ATOM 3305 C C . SER A 1 423 ? 1.097 -8.237 1.574 1.00 89.50 423 SER A C 1
ATOM 3307 O O . SER A 1 423 ? -0.085 -7.906 1.562 1.00 89.50 423 SER A O 1
ATOM 3309 N N . PHE A 1 424 ? 2.094 -7.353 1.528 1.00 87.75 424 PHE A N 1
ATOM 3310 C CA . PHE A 1 424 ? 1.897 -5.900 1.499 1.00 87.75 424 PHE A CA 1
ATOM 3311 C C . PHE A 1 424 ? 1.747 -5.361 0.075 1.00 87.75 424 PHE A C 1
ATOM 3313 O O . PHE A 1 424 ? 2.398 -5.841 -0.858 1.00 87.75 424 PHE A O 1
ATOM 3320 N N . ASP A 1 425 ? 0.926 -4.320 -0.074 1.00 80.12 425 ASP A N 1
ATOM 3321 C CA . ASP A 1 425 ? 0.654 -3.695 -1.374 1.00 80.12 425 ASP A CA 1
ATOM 3322 C C . ASP A 1 425 ? 1.864 -2.919 -1.919 1.00 80.12 425 ASP A C 1
ATOM 3324 O O . ASP A 1 425 ? 2.034 -2.818 -3.137 1.00 80.12 425 ASP A O 1
ATOM 3328 N N . SER A 1 426 ? 2.707 -2.371 -1.037 1.00 76.06 426 SER A N 1
ATOM 3329 C CA . SER A 1 426 ? 3.841 -1.517 -1.399 1.00 76.06 426 SER A CA 1
ATOM 3330 C C . SER A 1 426 ? 5.087 -1.786 -0.536 1.00 76.06 426 SER A C 1
ATOM 3332 O O . SER A 1 426 ? 4.966 -2.355 0.552 1.00 76.06 426 SER A O 1
ATOM 3334 N N . PRO A 1 427 ? 6.293 -1.394 -1.003 1.00 72.94 427 PRO A N 1
ATOM 3335 C CA . PRO A 1 427 ? 7.507 -1.438 -0.183 1.00 72.94 427 PRO A CA 1
ATOM 3336 C C . PRO A 1 427 ? 7.393 -0.588 1.084 1.00 72.94 427 PRO A C 1
ATOM 3338 O O . PRO A 1 427 ? 7.952 -0.962 2.108 1.00 72.94 427 PRO A O 1
ATOM 3341 N N . ASP A 1 428 ? 6.662 0.526 1.026 1.00 76.38 428 ASP A N 1
ATOM 3342 C CA . ASP A 1 428 ? 6.520 1.444 2.157 1.00 76.38 428 ASP A CA 1
ATOM 3343 C C . ASP A 1 428 ? 5.642 0.836 3.252 1.00 76.38 428 ASP A C 1
ATOM 3345 O O . ASP A 1 428 ? 5.961 0.939 4.433 1.00 76.38 428 ASP A O 1
ATOM 3349 N N . ASP A 1 429 ? 4.562 0.143 2.870 1.00 82.19 429 ASP A N 1
ATOM 3350 C CA . ASP A 1 429 ? 3.719 -0.603 3.812 1.00 82.19 429 ASP A CA 1
ATOM 3351 C C . ASP A 1 429 ? 4.533 -1.715 4.515 1.00 82.19 429 ASP A C 1
ATOM 3353 O O . ASP A 1 429 ? 4.425 -1.901 5.727 1.00 82.19 429 ASP A O 1
ATOM 3357 N N . GLU A 1 430 ? 5.405 -2.405 3.771 1.00 83.25 430 GLU A N 1
ATOM 3358 C CA . GLU A 1 430 ? 6.323 -3.428 4.291 1.00 83.25 430 GLU A CA 1
ATOM 3359 C C . GLU A 1 430 ? 7.409 -2.827 5.204 1.00 83.25 430 GLU A C 1
ATOM 3361 O O . GLU A 1 430 ? 7.698 -3.368 6.272 1.00 83.25 430 GLU A O 1
ATOM 3366 N N . ALA A 1 431 ? 7.983 -1.680 4.832 1.00 81.00 431 ALA A N 1
ATOM 3367 C CA . ALA A 1 431 ? 8.970 -0.962 5.635 1.00 81.00 431 ALA A CA 1
ATOM 3368 C C . ALA A 1 431 ? 8.380 -0.484 6.969 1.00 81.00 431 ALA A C 1
ATOM 3370 O O . ALA A 1 431 ? 9.003 -0.689 8.009 1.00 81.00 431 ALA A O 1
ATOM 3371 N N . ARG A 1 432 ? 7.155 0.060 6.960 1.00 81.62 432 ARG A N 1
ATOM 3372 C CA . ARG A 1 432 ? 6.427 0.446 8.182 1.00 81.62 432 ARG A CA 1
ATOM 3373 C C . ARG A 1 432 ? 6.163 -0.749 9.089 1.00 81.62 432 ARG A C 1
ATOM 3375 O O . ARG A 1 432 ? 6.325 -0.640 10.300 1.00 81.62 432 ARG A O 1
ATOM 3382 N N . MET A 1 433 ? 5.778 -1.898 8.528 1.00 86.62 433 MET A N 1
ATOM 3383 C CA . MET A 1 433 ? 5.626 -3.119 9.324 1.00 86.62 433 MET A CA 1
ATOM 3384 C C . MET A 1 433 ? 6.961 -3.546 9.946 1.00 86.62 433 MET A C 1
ATOM 3386 O O . MET A 1 433 ? 7.007 -3.908 11.118 1.00 86.62 433 MET A O 1
ATOM 3390 N N . ASN A 1 434 ? 8.055 -3.490 9.187 1.00 85.25 434 ASN A N 1
ATOM 3391 C CA . ASN A 1 434 ? 9.379 -3.840 9.696 1.00 85.25 434 ASN A CA 1
ATOM 3392 C C . ASN A 1 434 ? 9.846 -2.885 10.803 1.00 85.25 434 ASN A C 1
ATOM 3394 O O . ASN A 1 434 ? 10.413 -3.352 11.787 1.00 85.25 434 ASN A O 1
ATOM 3398 N N . GLU A 1 435 ? 9.575 -1.584 10.680 1.00 85.12 435 GLU A N 1
ATOM 3399 C CA . GLU A 1 435 ? 9.831 -0.588 11.726 1.00 85.12 435 GLU A CA 1
ATOM 3400 C C . GLU A 1 435 ? 9.030 -0.900 12.997 1.00 85.12 435 GLU A C 1
ATOM 3402 O O . GLU A 1 435 ? 9.621 -1.040 14.066 1.00 85.12 435 GLU A O 1
ATOM 3407 N N . LEU A 1 436 ? 7.713 -1.124 12.879 1.00 84.25 436 LEU A N 1
ATOM 3408 C CA . LEU A 1 436 ? 6.867 -1.531 14.009 1.00 84.25 436 LEU A CA 1
ATOM 3409 C C . LEU A 1 436 ? 7.388 -2.813 14.670 1.00 84.25 436 LEU A C 1
ATOM 3411 O O . LEU A 1 436 ? 7.482 -2.893 15.891 1.00 84.25 436 LEU A O 1
ATOM 3415 N N . ASN A 1 437 ? 7.779 -3.808 13.875 1.00 84.25 437 ASN A N 1
ATOM 3416 C CA . ASN A 1 437 ? 8.318 -5.058 14.392 1.00 84.25 437 ASN A CA 1
ATOM 3417 C C . ASN A 1 437 ? 9.643 -4.832 15.146 1.00 84.25 437 ASN A C 1
ATOM 3419 O O . ASN A 1 437 ? 9.836 -5.365 16.236 1.00 84.25 437 ASN A O 1
ATOM 3423 N N . GLN A 1 438 ? 10.545 -4.004 14.612 1.00 84.75 438 GLN A N 1
ATOM 3424 C CA . GLN A 1 438 ? 11.800 -3.649 15.281 1.00 84.75 438 GLN A CA 1
ATOM 3425 C C . GLN A 1 438 ? 11.562 -2.909 16.602 1.00 84.75 438 GLN A C 1
ATOM 3427 O O . GLN A 1 438 ? 12.179 -3.251 17.611 1.00 84.75 438 GLN A O 1
ATOM 3432 N N . GLU A 1 439 ? 10.663 -1.922 16.619 1.00 82.38 439 GLU A N 1
ATOM 3433 C CA . GLU A 1 439 ? 10.297 -1.192 17.837 1.00 82.38 439 GLU A CA 1
ATOM 3434 C C . GLU A 1 439 ? 9.678 -2.118 18.889 1.00 82.38 439 GLU A C 1
ATOM 3436 O O . GLU A 1 439 ? 10.039 -2.040 20.067 1.00 82.38 439 GLU A O 1
ATOM 3441 N N . TYR A 1 440 ? 8.812 -3.038 18.456 1.00 81.44 440 TYR A N 1
ATOM 3442 C CA . TYR A 1 440 ? 8.172 -4.032 19.307 1.00 81.44 440 TYR A CA 1
ATOM 3443 C C . TYR A 1 440 ? 9.201 -4.931 19.997 1.00 81.44 440 TYR A C 1
ATOM 3445 O O . TYR A 1 440 ? 9.218 -4.999 21.226 1.00 81.44 440 TYR A O 1
ATOM 3453 N N . TRP A 1 441 ? 10.106 -5.560 19.239 1.00 78.44 441 TRP A N 1
ATOM 3454 C CA . TRP A 1 441 ? 11.151 -6.425 19.804 1.00 78.44 441 TRP A CA 1
ATOM 3455 C C . TRP A 1 441 ? 12.166 -5.661 20.655 1.00 78.44 441 TRP A C 1
ATOM 3457 O O . TRP A 1 441 ? 12.721 -6.224 21.594 1.00 78.44 441 TRP A O 1
ATOM 3467 N N . ALA A 1 442 ? 12.378 -4.374 20.373 1.00 77.94 442 ALA A N 1
ATOM 3468 C CA . ALA A 1 442 ? 13.204 -3.498 21.196 1.00 77.94 442 ALA A CA 1
ATOM 3469 C C . ALA A 1 442 ? 12.504 -3.020 22.485 1.00 77.94 442 ALA A C 1
ATOM 3471 O O . ALA A 1 442 ? 13.124 -2.302 23.273 1.00 77.94 442 ALA A O 1
ATOM 3472 N N . GLY A 1 443 ? 11.223 -3.352 22.693 1.00 72.00 443 GLY A N 1
ATOM 3473 C CA . GLY A 1 443 ? 10.430 -2.873 23.828 1.00 72.00 443 GLY A CA 1
ATOM 3474 C C . GLY A 1 443 ? 10.200 -1.357 23.814 1.00 72.00 443 GLY A C 1
ATOM 3475 O O . GLY A 1 443 ? 9.972 -0.750 24.862 1.00 72.00 443 GLY A O 1
ATOM 3476 N N . ARG A 1 444 ? 10.301 -0.710 22.646 1.00 78.50 444 ARG A N 1
ATOM 3477 C CA . ARG A 1 444 ? 10.166 0.745 22.505 1.00 78.50 444 ARG A CA 1
ATOM 3478 C C . ARG A 1 444 ? 8.714 1.104 22.243 1.00 78.50 444 ARG A C 1
ATOM 3480 O O . ARG A 1 444 ? 8.184 0.855 21.169 1.00 78.50 444 ARG A O 1
ATOM 3487 N N . MET A 1 445 ? 8.076 1.715 23.236 1.00 75.06 445 MET A N 1
ATOM 3488 C CA . MET A 1 445 ? 6.704 2.198 23.093 1.00 75.06 445 MET A CA 1
ATOM 3489 C C . MET A 1 445 ? 6.621 3.361 22.098 1.00 75.06 445 MET A C 1
ATOM 3491 O O . MET A 1 445 ? 7.511 4.220 22.090 1.00 75.06 445 MET A O 1
ATOM 3495 N N . PRO A 1 446 ? 5.534 3.439 21.309 1.00 71.75 446 PRO A N 1
ATOM 3496 C CA . PRO A 1 446 ? 5.360 4.512 20.350 1.00 71.75 446 PRO A CA 1
ATOM 3497 C C . PRO A 1 446 ? 5.207 5.835 21.100 1.00 71.75 446 PRO A C 1
ATOM 3499 O O . PRO A 1 446 ? 4.470 5.937 22.087 1.00 71.75 446 PRO A O 1
ATOM 3502 N N . LYS A 1 447 ? 5.911 6.864 20.631 1.00 67.44 447 LYS A N 1
ATOM 3503 C CA . LYS A 1 447 ? 5.773 8.215 21.180 1.00 67.44 447 LYS A CA 1
ATOM 3504 C C . LYS A 1 447 ? 4.401 8.788 20.799 1.00 67.44 447 LYS A C 1
ATOM 3506 O O . LYS A 1 447 ? 3.891 8.455 19.726 1.00 67.44 447 LYS A O 1
ATOM 3511 N N . PRO A 1 448 ? 3.808 9.665 21.634 1.00 61.88 448 PRO A N 1
ATOM 3512 C CA . PRO A 1 448 ? 2.663 10.466 21.217 1.00 61.88 448 PRO A CA 1
ATOM 3513 C C . PRO A 1 448 ? 2.981 11.145 19.888 1.00 61.88 448 PRO A C 1
ATOM 3515 O O . PRO A 1 448 ? 4.116 11.571 19.688 1.00 61.88 448 PRO A O 1
ATOM 3518 N N . ASN A 1 449 ? 2.008 11.215 18.986 1.00 60.25 449 ASN A N 1
ATOM 3519 C CA . ASN A 1 449 ? 2.184 11.825 17.677 1.00 60.25 449 ASN A CA 1
ATOM 3520 C C . ASN A 1 449 ? 1.828 13.319 17.772 1.00 60.25 449 ASN A C 1
ATOM 3522 O O . ASN A 1 449 ? 0.647 13.652 17.668 1.00 60.25 449 ASN A O 1
ATOM 3526 N N . PRO A 1 450 ? 2.800 14.232 17.987 1.00 50.56 450 PRO A N 1
ATOM 3527 C CA . PRO A 1 450 ? 2.498 15.640 18.243 1.00 50.56 450 PRO A CA 1
ATOM 3528 C C . PRO A 1 450 ? 1.899 16.349 17.022 1.00 50.56 450 PRO A C 1
ATOM 3530 O O . PRO A 1 450 ? 1.337 17.427 17.167 1.00 50.56 450 PRO A O 1
ATOM 3533 N N . LEU A 1 451 ? 2.032 15.755 15.830 1.00 56.31 451 LEU A N 1
ATOM 3534 C CA . LEU A 1 451 ? 1.617 16.336 14.556 1.00 56.31 451 LEU A CA 1
ATOM 3535 C C . LEU A 1 451 ? 0.266 15.803 14.059 1.00 56.31 451 LEU A C 1
ATOM 3537 O O . LEU A 1 451 ? -0.186 16.227 13.004 1.00 56.31 451 LEU A O 1
ATOM 3541 N N . GLY A 1 452 ? -0.380 14.869 14.772 1.00 59.38 452 GLY A N 1
ATOM 3542 C CA . GLY A 1 452 ? -1.686 14.346 14.348 1.00 59.38 452 GLY A CA 1
ATOM 3543 C C . GLY A 1 452 ? -1.648 13.662 12.974 1.00 59.38 452 GLY A C 1
ATOM 3544 O O . GLY A 1 452 ? -2.607 13.730 12.210 1.00 59.38 452 GLY A O 1
ATOM 3545 N N . VAL A 1 453 ? -0.538 12.988 12.669 1.00 66.38 453 VAL A N 1
ATOM 3546 C CA . VAL A 1 453 ? -0.268 12.325 11.385 1.00 66.38 453 VAL A CA 1
ATOM 3547 C C . VAL A 1 453 ? -1.028 10.994 11.248 1.00 66.38 453 VAL A C 1
ATOM 3549 O O . VAL A 1 453 ? -0.890 10.100 12.088 1.00 66.38 453 VAL A O 1
ATOM 3552 N N . ARG A 1 454 ? -1.825 10.843 10.181 1.00 76.50 454 ARG A N 1
ATOM 3553 C CA . ARG A 1 454 ? -2.585 9.613 9.879 1.00 76.50 454 ARG A CA 1
ATOM 3554 C C . ARG A 1 454 ? -1.664 8.524 9.342 1.00 76.50 454 ARG A C 1
ATOM 3556 O O . ARG A 1 454 ? -1.005 8.725 8.325 1.00 76.50 454 ARG A O 1
ATOM 3563 N N . ARG A 1 455 ? -1.769 7.319 9.907 1.00 79.31 455 ARG A N 1
ATOM 3564 C CA . ARG A 1 455 ? -1.039 6.135 9.435 1.00 79.31 455 ARG A CA 1
ATOM 3565 C C . ARG A 1 455 ? -1.986 5.133 8.795 1.00 79.31 455 ARG A C 1
ATOM 3567 O O . ARG A 1 455 ? -3.046 4.843 9.339 1.00 79.31 455 ARG A O 1
ATOM 3574 N N . SER A 1 456 ? -1.605 4.592 7.643 1.00 85.69 456 SER A N 1
ATOM 3575 C CA . SER A 1 456 ? -2.351 3.509 6.995 1.00 85.69 456 SER A CA 1
ATOM 3576 C C . SER A 1 456 ? -1.414 2.376 6.602 1.00 85.69 456 SER A C 1
ATOM 3578 O O . SER A 1 456 ? -0.358 2.658 6.038 1.00 85.69 456 SER A O 1
ATOM 3580 N N . ILE A 1 457 ? -1.809 1.126 6.830 1.00 87.88 457 ILE A N 1
ATOM 3581 C CA . ILE A 1 457 ? -1.096 -0.060 6.343 1.00 87.88 457 ILE A CA 1
ATOM 3582 C C . ILE A 1 457 ? -2.042 -0.867 5.462 1.00 87.88 457 ILE A C 1
ATOM 3584 O O . ILE A 1 457 ? -3.164 -1.186 5.865 1.00 87.88 457 ILE A O 1
ATOM 3588 N N . LYS A 1 458 ? -1.588 -1.182 4.248 1.00 90.75 458 LYS A N 1
ATOM 3589 C CA . LYS A 1 458 ? -2.363 -1.943 3.262 1.00 90.75 458 LYS A CA 1
ATOM 3590 C C . LYS A 1 458 ? -1.732 -3.303 3.047 1.00 90.75 458 LYS A C 1
ATOM 3592 O O . LYS A 1 458 ? -0.529 -3.414 2.801 1.00 90.75 458 LYS A O 1
ATOM 3597 N N . LEU A 1 459 ? -2.558 -4.331 3.113 1.00 92.00 459 LEU A N 1
ATOM 3598 C CA . LEU A 1 459 ? -2.121 -5.707 2.973 1.00 92.00 459 LEU A CA 1
ATOM 3599 C C . LEU A 1 459 ? -3.217 -6.561 2.368 1.00 92.00 459 LEU A C 1
ATOM 3601 O O . LEU A 1 459 ? -4.393 -6.208 2.372 1.00 92.00 459 LEU A O 1
ATOM 3605 N N . SER A 1 460 ? -2.822 -7.737 1.922 1.00 91.06 460 SER A N 1
ATOM 3606 C CA . SER A 1 460 ? -3.727 -8.806 1.560 1.00 91.06 460 SER A CA 1
ATOM 3607 C C . SER A 1 460 ? -3.447 -10.035 2.406 1.00 91.06 460 SER A C 1
ATOM 3609 O O . SER A 1 460 ? -2.297 -10.319 2.754 1.00 91.06 460 SER A O 1
ATOM 3611 N N . VAL A 1 461 ? -4.521 -10.735 2.749 1.00 88.88 461 VAL A N 1
ATOM 3612 C CA . VAL A 1 461 ? -4.503 -11.977 3.513 1.00 88.88 461 VAL A CA 1
ATOM 3613 C C . VAL A 1 461 ? -5.084 -13.065 2.628 1.00 88.88 461 VAL A C 1
ATOM 3615 O O . VAL A 1 461 ? -6.168 -12.915 2.067 1.00 88.88 461 VAL A O 1
ATOM 3618 N N . GLU A 1 462 ? -4.351 -14.157 2.498 1.00 86.75 462 GLU A N 1
ATOM 3619 C CA . GLU A 1 462 ? -4.775 -15.351 1.778 1.00 86.75 462 GLU A CA 1
ATOM 3620 C C . GLU A 1 462 ? -4.714 -16.547 2.725 1.00 86.75 462 GLU A C 1
ATOM 3622 O O . GLU A 1 462 ? -3.840 -16.602 3.588 1.00 86.75 462 GLU A O 1
ATOM 3627 N N . PHE A 1 463 ? -5.638 -17.495 2.578 1.00 80.88 463 PHE A N 1
ATOM 3628 C CA . PHE A 1 463 ? -5.702 -18.708 3.395 1.00 80.88 463 PHE A CA 1
ATOM 3629 C C . PHE A 1 463 ? -5.566 -19.952 2.497 1.00 80.88 463 PHE A C 1
ATOM 3631 O O . PHE A 1 463 ? -6.582 -20.578 2.172 1.00 80.88 463 PHE A O 1
ATOM 3638 N N . PRO A 1 464 ? -4.336 -20.342 2.098 1.00 71.06 464 PRO A N 1
ATOM 3639 C CA . PRO A 1 464 ? -4.097 -21.264 0.978 1.00 71.06 464 PRO A CA 1
ATOM 3640 C C . PRO A 1 464 ? -4.748 -22.646 1.116 1.00 71.06 464 PRO A C 1
ATOM 3642 O O . PRO A 1 464 ? -5.114 -23.270 0.126 1.00 71.06 464 PRO A O 1
ATOM 3645 N N . ASN A 1 465 ? -4.911 -23.130 2.351 1.00 65.81 465 ASN A N 1
ATOM 3646 C CA . ASN A 1 465 ? -5.439 -24.468 2.648 1.00 65.81 465 ASN A CA 1
ATOM 3647 C C . ASN A 1 465 ? -6.942 -24.472 2.973 1.00 65.81 465 ASN A C 1
ATOM 3649 O O . ASN A 1 465 ? -7.448 -25.414 3.586 1.00 65.81 465 ASN A O 1
ATOM 3653 N N . THR A 1 466 ? -7.665 -23.403 2.639 1.00 65.88 466 THR A N 1
ATOM 3654 C CA . THR A 1 466 ? -9.080 -23.254 2.989 1.00 65.88 466 THR A CA 1
ATOM 3655 C C . THR A 1 466 ? -9.920 -22.846 1.787 1.00 65.88 466 THR A C 1
ATOM 3657 O O . THR A 1 466 ? -9.406 -22.417 0.762 1.00 65.88 466 THR A O 1
ATOM 3660 N N . SER A 1 467 ? -11.243 -22.944 1.920 1.00 68.38 467 SER A N 1
ATOM 3661 C CA . SER A 1 467 ? -12.177 -22.454 0.908 1.00 68.38 467 SER A CA 1
ATOM 3662 C C . SER A 1 467 ? -12.329 -20.931 0.923 1.00 68.38 467 SER A C 1
ATOM 3664 O O . SER A 1 467 ? -13.367 -20.469 0.476 1.00 68.38 467 SER A O 1
ATOM 3666 N N . PHE A 1 468 ? -11.422 -20.154 1.521 1.00 74.12 468 PHE A N 1
ATOM 3667 C CA . PHE A 1 468 ? -11.529 -18.694 1.600 1.00 74.12 468 PHE A CA 1
ATOM 3668 C C . PHE A 1 468 ? -10.684 -18.038 0.507 1.00 74.12 468 PHE A C 1
ATOM 3670 O O . PHE A 1 468 ? -9.576 -18.487 0.220 1.00 74.12 468 PHE A O 1
ATOM 3677 N N . GLY A 1 469 ? -11.235 -17.002 -0.129 1.00 71.62 469 GLY A N 1
ATOM 3678 C CA . GLY A 1 469 ? -10.528 -16.239 -1.156 1.00 71.62 469 GLY A CA 1
ATOM 3679 C C . GLY A 1 469 ? -9.436 -15.341 -0.570 1.00 71.62 469 GLY A C 1
ATOM 3680 O O . GLY A 1 469 ? -9.322 -15.175 0.645 1.00 71.62 469 GLY A O 1
ATOM 3681 N N . LYS A 1 470 ? -8.637 -14.732 -1.449 1.00 85.06 470 LYS A N 1
ATOM 3682 C CA . LYS A 1 470 ? -7.730 -13.646 -1.073 1.00 85.06 470 LYS A CA 1
ATOM 3683 C C . LYS A 1 470 ? -8.547 -12.388 -0.766 1.00 85.06 470 LYS A C 1
ATOM 3685 O O . LYS A 1 470 ? -9.320 -11.946 -1.610 1.00 85.06 470 LYS A O 1
ATOM 3690 N N . SER A 1 471 ? -8.326 -11.794 0.402 1.00 87.56 471 SER A N 1
ATOM 3691 C CA . SER A 1 471 ? -8.995 -10.563 0.838 1.00 87.56 471 SER A CA 1
ATOM 3692 C C . SER A 1 471 ? -7.982 -9.436 1.016 1.00 87.56 471 SER A C 1
ATOM 3694 O O . SER A 1 471 ? -6.879 -9.656 1.526 1.00 87.56 471 SER A O 1
ATOM 3696 N N . HIS A 1 472 ? -8.349 -8.216 0.622 1.00 91.25 472 HIS A N 1
ATOM 3697 C CA . HIS A 1 472 ? -7.496 -7.030 0.759 1.00 91.25 472 HIS A CA 1
ATOM 3698 C C . HIS A 1 472 ? -7.997 -6.151 1.900 1.00 91.25 472 HIS A C 1
ATOM 3700 O O . HIS A 1 472 ? -9.198 -5.954 2.051 1.00 91.25 472 HIS A O 1
ATOM 3706 N N . PHE A 1 473 ? -7.081 -5.594 2.685 1.00 91.88 473 PHE A N 1
ATOM 3707 C CA . PHE A 1 473 ? -7.383 -4.792 3.863 1.00 91.88 473 PHE A CA 1
ATOM 3708 C C . PHE A 1 473 ? -6.604 -3.484 3.855 1.00 91.88 473 PHE A C 1
ATOM 3710 O O . PHE A 1 473 ? -5.432 -3.429 3.476 1.00 91.88 473 PHE A O 1
ATOM 3717 N N . VAL A 1 474 ? -7.255 -2.432 4.343 1.00 92.44 474 VAL A N 1
ATOM 3718 C CA . VAL A 1 474 ? -6.611 -1.163 4.677 1.00 92.44 474 VAL A CA 1
ATOM 3719 C C . VAL A 1 474 ? -6.908 -0.842 6.130 1.00 92.44 474 VAL A C 1
ATOM 3721 O O . VAL A 1 474 ? -8.049 -0.542 6.475 1.00 92.44 474 VAL A O 1
ATOM 3724 N N . PHE A 1 475 ? -5.873 -0.898 6.965 1.00 91.44 475 PHE A N 1
ATOM 3725 C CA . PHE A 1 475 ? -5.936 -0.476 8.358 1.00 91.44 475 PHE A CA 1
ATOM 3726 C C . PHE A 1 475 ? -5.505 0.981 8.450 1.00 91.44 475 PHE A C 1
ATOM 3728 O O . PHE A 1 475 ? -4.363 1.299 8.125 1.00 91.44 475 PHE A O 1
ATOM 3735 N N . THR A 1 476 ? -6.405 1.855 8.889 1.00 89.56 476 THR A N 1
ATOM 3736 C CA . THR A 1 476 ? -6.153 3.295 9.011 1.00 89.56 476 THR A CA 1
ATOM 3737 C C . THR A 1 476 ? -6.259 3.717 10.474 1.00 89.56 476 THR A C 1
ATOM 3739 O O . THR A 1 476 ? -7.346 3.671 11.046 1.00 89.56 476 THR A O 1
ATOM 3742 N N . ASP A 1 477 ? -5.146 4.150 11.069 1.00 88.19 477 ASP A N 1
ATOM 3743 C CA . ASP A 1 477 ? -5.093 4.766 12.399 1.00 88.19 477 ASP A CA 1
ATOM 3744 C C . ASP A 1 477 ? -5.333 6.274 12.282 1.00 88.19 477 ASP A C 1
ATOM 3746 O O . ASP A 1 477 ? -4.544 7.007 11.671 1.00 88.19 477 ASP A O 1
ATOM 3750 N N . ILE A 1 478 ? -6.455 6.728 12.846 1.00 86.19 478 ILE A N 1
ATOM 3751 C CA . ILE A 1 478 ? -6.801 8.144 12.937 1.00 86.19 478 ILE A CA 1
ATOM 3752 C C . ILE A 1 478 ? -6.287 8.677 14.282 1.00 86.19 478 ILE A C 1
ATOM 3754 O O . ILE A 1 478 ? -6.728 8.209 15.338 1.00 86.19 478 ILE A O 1
ATOM 3758 N N . PRO A 1 479 ? -5.400 9.687 14.275 1.00 83.12 479 PRO A N 1
ATOM 3759 C CA . PRO A 1 479 ? -4.847 10.263 15.495 1.00 83.12 479 PRO A CA 1
ATOM 3760 C C . PRO A 1 479 ? -5.933 10.767 16.435 1.00 83.12 479 PRO A C 1
ATOM 3762 O O . PRO A 1 479 ? -6.977 11.267 16.008 1.00 83.12 479 PRO A O 1
ATOM 3765 N N . GLY A 1 480 ? -5.694 10.629 17.740 1.00 82.44 480 GLY A N 1
ATOM 3766 C CA . GLY A 1 480 ? -6.713 10.968 18.730 1.00 82.44 480 GLY A CA 1
ATOM 3767 C C . GLY A 1 480 ? -7.046 12.455 18.735 1.00 82.44 480 GLY A C 1
ATOM 3768 O O . GLY A 1 480 ? -8.189 12.828 18.972 1.00 82.44 480 GLY A O 1
ATOM 3769 N N . GLU A 1 481 ? -6.054 13.287 18.445 1.00 79.50 481 GLU A N 1
ATOM 3770 C CA . GLU A 1 481 ? -6.135 14.739 18.358 1.00 79.50 481 GLU A CA 1
ATOM 3771 C C . GLU A 1 481 ? -7.058 15.144 17.206 1.00 79.50 481 GLU A C 1
ATOM 3773 O O . GLU A 1 481 ? -7.971 15.942 17.403 1.00 79.50 481 GLU A O 1
ATOM 3778 N N . VAL A 1 482 ? -6.895 14.509 16.041 1.00 80.31 482 VAL A N 1
ATOM 3779 C CA . VAL A 1 482 ? -7.758 14.715 14.869 1.00 80.31 482 VAL A CA 1
ATOM 3780 C C . VAL A 1 482 ? -9.176 14.217 15.140 1.00 80.31 482 VAL A C 1
ATOM 3782 O O . VAL A 1 482 ? -10.148 14.901 14.833 1.00 80.31 482 VAL A O 1
ATOM 3785 N N . ALA A 1 483 ? -9.328 13.048 15.769 1.00 83.00 483 ALA A N 1
ATOM 3786 C CA . ALA A 1 483 ? -10.649 12.556 16.153 1.00 83.00 483 ALA A CA 1
ATOM 3787 C C . ALA A 1 483 ? -11.346 13.530 17.121 1.00 83.00 483 ALA A C 1
ATOM 3789 O O . ALA A 1 483 ? -12.530 13.817 16.961 1.00 83.00 483 ALA A O 1
ATOM 3790 N N . ALA A 1 484 ? -10.619 14.091 18.090 1.00 81.25 484 ALA A N 1
ATOM 3791 C CA . ALA A 1 484 ? -11.150 15.041 19.063 1.00 81.25 484 ALA A CA 1
ATOM 3792 C C . ALA A 1 484 ? -11.570 16.392 18.457 1.00 81.25 484 ALA A C 1
ATOM 3794 O O . ALA A 1 484 ? -12.487 17.020 18.987 1.00 81.25 484 ALA A O 1
ATOM 3795 N N . GLN A 1 485 ? -10.969 16.825 17.341 1.00 79.81 485 GLN A N 1
ATOM 3796 C CA . GLN A 1 485 ? -11.378 18.051 16.636 1.00 79.81 485 GLN A CA 1
ATOM 3797 C C . GLN A 1 485 ? -12.856 18.025 16.220 1.00 79.81 485 GLN A C 1
ATOM 3799 O O . GLN A 1 485 ? -13.491 19.081 16.214 1.00 79.81 485 GLN A O 1
ATOM 3804 N N . SER A 1 486 ? -13.432 16.836 15.993 1.00 78.50 486 SER A N 1
ATOM 3805 C CA . SER A 1 486 ? -14.862 16.652 15.689 1.00 78.50 486 SER A CA 1
ATOM 3806 C C . SER A 1 486 ? -15.816 17.255 16.725 1.00 78.50 486 SER A C 1
ATOM 3808 O O . SER A 1 486 ? -16.952 17.599 16.393 1.00 78.50 486 SER A O 1
ATOM 3810 N N . LEU A 1 487 ? -15.359 17.397 17.973 1.00 75.50 487 LEU A N 1
ATOM 3811 C CA . LEU A 1 487 ? -16.126 17.960 19.084 1.00 75.50 487 LEU A CA 1
ATOM 3812 C C . LEU A 1 487 ? -16.034 19.485 19.180 1.00 75.50 487 LEU A C 1
ATOM 3814 O O . LEU A 1 487 ? -16.725 20.099 19.991 1.00 75.50 487 LEU A O 1
ATOM 3818 N N . THR A 1 488 ? -15.167 20.108 18.387 1.00 74.94 488 THR A N 1
ATOM 3819 C CA . THR A 1 488 ? -14.986 21.561 18.376 1.00 74.94 488 THR A CA 1
ATOM 3820 C C . THR A 1 488 ? -15.895 22.223 17.334 1.00 74.94 488 THR A C 1
ATOM 3822 O O . THR A 1 488 ? -16.567 21.555 16.549 1.00 74.94 488 THR A O 1
ATOM 3825 N N . LYS A 1 489 ? -15.909 23.564 17.289 1.00 65.81 489 LYS A N 1
ATOM 3826 C CA . LYS A 1 489 ? -16.704 24.323 16.305 1.00 65.81 489 LYS A CA 1
ATOM 3827 C C . LYS A 1 489 ? -16.315 24.039 14.847 1.00 65.81 489 LYS A C 1
ATOM 3829 O O . LYS A 1 489 ? -17.136 24.287 13.972 1.00 65.81 489 LYS A O 1
ATOM 3834 N N . SER A 1 490 ? -15.097 23.555 14.582 1.00 70.25 490 SER A N 1
ATOM 3835 C CA . SER A 1 490 ? -14.664 23.198 13.224 1.00 70.25 490 SER A CA 1
ATOM 3836 C C . SER A 1 490 ? -15.303 21.903 12.717 1.00 70.25 490 SER A C 1
ATOM 3838 O O . SER A 1 490 ? -15.347 21.690 11.509 1.00 70.25 490 SER A O 1
ATOM 3840 N N . GLY A 1 491 ? -15.841 21.066 13.611 1.00 78.38 491 GLY A N 1
ATOM 3841 C CA . GLY A 1 491 ? -16.408 19.770 13.256 1.00 78.38 491 GLY A CA 1
ATOM 3842 C C . GLY A 1 491 ? -15.355 18.765 12.780 1.00 78.38 491 GLY A C 1
ATOM 3843 O O . GLY A 1 491 ? -14.155 18.937 12.992 1.00 78.38 491 GLY A O 1
ATOM 3844 N N . SER A 1 492 ? -15.829 17.670 12.187 1.00 80.31 492 SER A N 1
ATOM 3845 C CA . SER A 1 492 ? -14.985 16.572 11.711 1.00 80.31 492 SER A CA 1
ATOM 3846 C C . SER A 1 492 ? -14.253 16.942 10.423 1.00 80.31 492 SER A C 1
ATOM 3848 O O . SER A 1 492 ? -14.857 17.459 9.482 1.00 80.31 492 SER A O 1
ATOM 3850 N N . GLU A 1 493 ? -12.967 16.600 10.352 1.00 80.44 493 GLU A N 1
ATOM 3851 C CA . GLU A 1 493 ? -12.147 16.780 9.152 1.00 80.44 493 GLU A CA 1
ATOM 3852 C C . GLU A 1 493 ? -12.792 16.119 7.911 1.00 80.44 493 GLU A C 1
ATOM 3854 O O . GLU A 1 493 ? -13.201 14.950 7.973 1.00 80.44 493 GLU A O 1
ATOM 3859 N N . PRO A 1 494 ? -12.857 16.794 6.743 1.00 82.06 494 PRO A N 1
ATOM 3860 C CA . PRO A 1 494 ? -13.531 16.253 5.562 1.00 82.06 494 PRO A CA 1
ATOM 3861 C C . PRO A 1 494 ? -12.980 14.905 5.092 1.00 82.06 494 PRO A C 1
ATOM 3863 O O . PRO A 1 494 ? -13.725 14.074 4.571 1.00 82.06 494 PRO A O 1
ATOM 3866 N N . TRP A 1 495 ? -11.677 14.666 5.255 1.00 78.88 495 TRP A N 1
ATOM 3867 C CA . TRP A 1 495 ? -11.069 13.390 4.884 1.00 78.88 495 TRP A CA 1
ATOM 3868 C C . TRP A 1 495 ? -11.489 12.261 5.835 1.00 78.88 495 TRP A C 1
ATOM 3870 O O . TRP A 1 495 ? -11.724 11.150 5.365 1.00 78.88 495 TRP A O 1
ATOM 3880 N N . VAL A 1 496 ? -11.666 12.542 7.133 1.00 83.12 496 VAL A N 1
ATOM 3881 C CA . VAL A 1 496 ? -12.169 11.575 8.123 1.00 83.12 496 VAL A CA 1
ATOM 3882 C C . VAL A 1 496 ? -13.580 11.142 7.742 1.00 83.12 496 VAL A C 1
ATOM 3884 O O . VAL A 1 496 ? -13.848 9.946 7.646 1.00 83.12 496 VAL A O 1
ATOM 3887 N N . LEU A 1 497 ? -14.455 12.098 7.412 1.00 84.19 497 LEU A N 1
ATOM 3888 C CA . LEU A 1 497 ? -15.823 11.814 6.964 1.00 84.19 497 LEU A CA 1
ATOM 3889 C C . LEU A 1 497 ? -15.855 10.948 5.696 1.00 84.19 497 LEU A C 1
ATOM 3891 O O . LEU A 1 497 ? -16.657 10.020 5.597 1.00 84.19 497 LEU A O 1
ATOM 3895 N N . ARG A 1 498 ? -14.957 11.200 4.733 1.00 84.12 498 ARG A N 1
ATOM 3896 C CA . ARG A 1 498 ? -14.873 10.410 3.491 1.00 84.12 498 ARG A CA 1
ATOM 3897 C C . ARG A 1 498 ? -14.418 8.972 3.724 1.00 84.12 498 ARG A C 1
ATOM 3899 O O . ARG A 1 498 ? -14.948 8.074 3.072 1.00 84.12 498 ARG A O 1
ATOM 3906 N N . ILE A 1 499 ? -13.458 8.746 4.623 1.00 83.94 499 ILE A N 1
ATOM 3907 C CA . ILE A 1 499 ? -13.026 7.386 4.974 1.00 83.94 499 ILE A CA 1
ATOM 3908 C C . ILE A 1 499 ? -14.143 6.687 5.766 1.00 83.94 499 ILE A C 1
ATOM 3910 O O . ILE A 1 499 ? -14.503 5.557 5.439 1.00 83.94 499 ILE A O 1
ATOM 3914 N N . LEU A 1 500 ? -14.784 7.379 6.717 1.00 84.31 500 LEU A N 1
ATOM 3915 C CA . LEU A 1 500 ? -15.907 6.836 7.491 1.00 84.31 500 LEU A CA 1
ATOM 3916 C C . LEU A 1 500 ? -17.092 6.425 6.616 1.00 84.31 500 LEU A C 1
ATOM 3918 O O . LEU A 1 500 ? -17.689 5.371 6.844 1.00 84.31 500 LEU A O 1
ATOM 3922 N N . LYS A 1 501 ? -17.394 7.202 5.571 1.00 83.56 501 LYS A N 1
ATOM 3923 C CA . LYS A 1 501 ? -18.469 6.908 4.616 1.00 83.56 501 LYS A CA 1
ATOM 3924 C C . LYS A 1 501 ? -18.354 5.518 3.980 1.00 83.56 501 LYS A C 1
ATOM 3926 O O . LYS A 1 501 ? -19.379 4.908 3.694 1.00 83.56 501 LYS A O 1
ATOM 3931 N N . ASN A 1 502 ? -17.141 4.997 3.794 1.00 79.31 502 ASN A N 1
ATOM 3932 C CA . ASN A 1 502 ? -16.904 3.691 3.164 1.00 79.31 502 ASN A CA 1
ATOM 3933 C C . ASN A 1 502 ? -16.265 2.665 4.115 1.00 79.31 502 ASN A C 1
ATOM 3935 O O . ASN A 1 502 ? -15.827 1.611 3.670 1.00 79.31 502 ASN A O 1
ATOM 3939 N N . ALA A 1 503 ? -16.210 2.955 5.417 1.00 84.88 503 ALA A N 1
ATOM 3940 C CA . ALA A 1 503 ? -15.629 2.057 6.410 1.00 84.88 503 ALA A CA 1
ATOM 3941 C C . ALA A 1 503 ? -16.436 0.763 6.518 1.00 84.88 503 ALA A C 1
ATOM 3943 O O . ALA A 1 503 ? -17.622 0.822 6.818 1.00 84.88 503 ALA A O 1
ATOM 3944 N N . GLU A 1 504 ? -15.840 -0.406 6.357 1.00 88.50 504 GLU A N 1
ATOM 3945 C CA . GLU A 1 504 ? -16.577 -1.647 6.618 1.00 88.50 504 GLU A CA 1
ATOM 3946 C C . GLU A 1 504 ? -16.525 -2.034 8.087 1.00 88.50 504 GLU A C 1
ATOM 3948 O O . GLU A 1 504 ? -17.513 -2.517 8.641 1.00 88.50 504 GLU A O 1
ATOM 3953 N N . THR A 1 505 ? -15.375 -1.791 8.718 1.00 91.69 505 THR A N 1
ATOM 3954 C CA . THR A 1 505 ? -15.166 -2.034 10.140 1.00 91.69 505 THR A CA 1
ATOM 3955 C C . THR A 1 505 ? -14.658 -0.775 10.826 1.00 91.69 505 THR A C 1
ATOM 3957 O O . THR A 1 505 ? -13.702 -0.140 10.375 1.00 91.69 505 THR A O 1
ATOM 3960 N N . ILE A 1 506 ? -15.293 -0.426 11.940 1.00 92.94 506 ILE A N 1
ATOM 3961 C CA . ILE A 1 506 ? -14.913 0.693 12.798 1.00 92.94 506 ILE A CA 1
ATOM 3962 C C . ILE A 1 506 ? -14.468 0.121 14.136 1.00 92.94 506 ILE A C 1
ATOM 3964 O O . ILE A 1 506 ? -15.244 -0.534 14.828 1.00 92.94 506 ILE A O 1
ATOM 3968 N N . VAL A 1 507 ? -13.216 0.376 14.491 1.00 95.06 507 VAL A N 1
ATOM 3969 C CA . VAL A 1 507 ? -12.602 -0.016 15.756 1.00 95.06 507 VAL A CA 1
ATOM 3970 C C . VAL A 1 507 ? -12.508 1.230 16.630 1.00 95.06 507 VAL A C 1
ATOM 3972 O O . VAL A 1 507 ? -11.683 2.109 16.384 1.00 95.06 507 VAL A O 1
ATOM 3975 N N . PHE A 1 508 ? -13.365 1.326 17.640 1.00 95.00 508 PHE A N 1
ATOM 3976 C CA . PHE A 1 508 ? -13.409 2.454 18.561 1.00 95.00 508 PHE A CA 1
ATOM 3977 C C . PHE A 1 508 ? -12.772 2.084 19.902 1.00 95.00 508 PHE A C 1
ATOM 3979 O O . PHE A 1 508 ? -13.211 1.148 20.562 1.00 95.00 508 PHE A O 1
ATOM 3986 N N . PHE A 1 509 ? -11.759 2.831 20.327 1.00 93.69 509 PHE A N 1
ATOM 3987 C CA . PHE A 1 509 ? -11.077 2.635 21.602 1.00 93.69 509 PHE A CA 1
ATOM 3988 C C . PHE A 1 509 ? -11.756 3.455 22.701 1.00 93.69 509 PHE A C 1
ATOM 3990 O O . PHE A 1 509 ? -11.767 4.686 22.638 1.00 93.69 509 PHE A O 1
ATOM 3997 N N . PHE A 1 510 ? -12.286 2.759 23.708 1.00 93.19 510 PHE A N 1
ATOM 3998 C CA . PHE A 1 510 ? -12.977 3.323 24.864 1.00 93.19 510 PHE A CA 1
ATOM 3999 C C . PHE A 1 510 ? -12.252 2.935 26.161 1.00 93.19 510 PHE A C 1
ATOM 4001 O O . PHE A 1 510 ? -12.457 1.858 26.718 1.00 93.19 510 PHE A O 1
ATOM 4008 N N . ASP A 1 511 ? -11.378 3.814 26.640 1.00 90.50 511 ASP A N 1
ATOM 4009 C CA . ASP A 1 511 ? -10.578 3.608 27.848 1.00 90.50 511 ASP A CA 1
ATOM 4010 C C . ASP A 1 511 ? -11.346 4.059 29.103 1.00 90.50 511 ASP A C 1
ATOM 4012 O O . ASP A 1 511 ? -11.508 5.259 29.352 1.00 90.50 511 ASP A O 1
ATOM 4016 N N . LEU A 1 512 ? -11.790 3.093 29.914 1.00 88.75 512 LEU A N 1
ATOM 4017 C CA . LEU A 1 512 ? -12.539 3.328 31.158 1.00 88.75 512 LEU A CA 1
ATOM 4018 C C . LEU A 1 512 ? -11.768 4.204 32.157 1.00 88.75 512 LEU A C 1
ATOM 4020 O O . LEU A 1 512 ? -12.380 4.936 32.932 1.00 88.75 512 LEU A O 1
ATOM 4024 N N . SER A 1 513 ? -10.433 4.157 32.127 1.00 84.81 513 SER A N 1
ATOM 4025 C CA . SER A 1 513 ? -9.579 4.853 33.094 1.00 84.81 513 SER A CA 1
ATOM 4026 C C . SER A 1 513 ? -9.470 6.356 32.876 1.00 84.81 513 SER A C 1
ATOM 4028 O O . SER A 1 513 ? -9.130 7.091 33.803 1.00 84.81 513 SER A O 1
ATOM 4030 N N . ILE A 1 514 ? -9.771 6.826 31.665 1.00 85.06 514 ILE A N 1
ATOM 4031 C CA . ILE A 1 514 ? -9.684 8.249 31.323 1.00 85.06 514 ILE A CA 1
ATOM 4032 C C . ILE A 1 514 ? -11.037 8.883 31.008 1.00 85.06 514 ILE A C 1
ATOM 4034 O O . ILE A 1 514 ? -11.097 10.103 30.880 1.00 85.06 514 ILE A O 1
ATOM 4038 N N . GLU A 1 515 ? -12.115 8.100 30.881 1.00 88.81 515 GLU A N 1
ATOM 4039 C CA . GLU A 1 515 ? -13.468 8.641 30.730 1.00 88.81 515 GLU A CA 1
ATOM 4040 C C . GLU A 1 515 ? -13.921 9.285 32.053 1.00 88.81 515 GLU A C 1
ATOM 4042 O O . GLU A 1 515 ? -14.127 8.569 33.042 1.00 88.81 515 GLU A O 1
ATOM 4047 N N . PRO A 1 516 ? -14.121 10.619 32.096 1.00 85.69 516 PRO A N 1
ATOM 4048 C CA . PRO A 1 516 ? -14.386 11.326 33.349 1.00 85.69 516 PRO A CA 1
ATOM 4049 C C . PRO A 1 516 ? -15.610 10.785 34.092 1.00 85.69 516 PRO A C 1
ATOM 4051 O O . PRO A 1 516 ? -15.572 10.612 35.308 1.00 85.69 516 PRO A O 1
ATOM 4054 N N . SER A 1 517 ? -16.668 10.437 33.352 1.00 86.19 517 SER A N 1
ATOM 4055 C CA . SER A 1 517 ? -17.937 9.971 33.920 1.00 86.19 517 SER A CA 1
ATOM 4056 C C . SER A 1 517 ? -17.892 8.579 34.564 1.00 86.19 517 SER A C 1
ATOM 4058 O O . SER A 1 517 ? -18.843 8.212 35.257 1.00 86.19 517 SER A O 1
ATOM 4060 N N . ILE A 1 518 ? -16.820 7.813 34.343 1.00 88.06 518 ILE A N 1
ATOM 4061 C CA . ILE A 1 518 ? -16.584 6.496 34.953 1.00 88.06 518 ILE A CA 1
ATOM 4062 C C . ILE A 1 518 ? -15.532 6.632 36.045 1.00 88.06 518 ILE A C 1
ATOM 4064 O O . ILE A 1 518 ? -15.794 6.274 37.192 1.00 88.06 518 ILE A O 1
ATOM 4068 N N . ARG A 1 519 ? -14.381 7.229 35.706 1.00 86.38 519 ARG A N 1
ATOM 4069 C CA . ARG A 1 519 ? -13.266 7.455 36.630 1.00 86.38 519 ARG A CA 1
ATOM 4070 C C . ARG A 1 519 ? -13.732 8.127 37.912 1.00 86.38 519 ARG A C 1
ATOM 4072 O O . ARG A 1 519 ? -13.476 7.605 38.985 1.00 86.38 519 ARG A O 1
ATOM 4079 N N . GLU A 1 520 ? -14.454 9.244 37.804 1.00 84.94 520 GLU A N 1
ATOM 4080 C CA . GLU A 1 520 ? -14.901 9.984 38.986 1.00 84.94 520 GLU A CA 1
ATOM 4081 C C . GLU A 1 520 ? -15.785 9.152 39.911 1.00 84.94 520 GLU A C 1
ATOM 4083 O O . GLU A 1 520 ? -15.754 9.370 41.114 1.00 84.94 520 GLU A O 1
ATOM 4088 N N . LYS A 1 521 ? -16.576 8.217 39.380 1.00 86.25 521 LYS A N 1
ATOM 4089 C CA . LYS A 1 521 ? -17.466 7.387 40.199 1.00 86.25 521 LYS A CA 1
ATOM 4090 C C . LYS A 1 521 ? -16.699 6.280 40.915 1.00 86.25 521 LYS A C 1
ATOM 4092 O O . LYS A 1 521 ? -17.018 5.993 42.060 1.00 86.25 521 LYS A O 1
ATOM 4097 N N . LEU A 1 522 ? -15.685 5.708 40.262 1.00 85.38 522 LEU A N 1
ATOM 4098 C CA . LEU A 1 522 ? -14.813 4.699 40.865 1.00 85.38 522 LEU A CA 1
ATOM 4099 C C . LEU A 1 522 ? -13.857 5.313 41.899 1.00 85.38 522 LEU A C 1
ATOM 4101 O O . LEU A 1 522 ? -13.650 4.718 42.945 1.00 85.38 522 LEU A O 1
ATOM 4105 N N . THR A 1 523 ? -13.329 6.521 41.667 1.00 82.62 523 THR A N 1
ATOM 4106 C CA . THR A 1 523 ? -12.373 7.152 42.597 1.00 82.62 523 THR A CA 1
ATOM 4107 C C . THR A 1 523 ? -13.029 7.937 43.735 1.00 82.62 523 THR A C 1
ATOM 4109 O O . THR A 1 523 ? -12.432 8.061 44.794 1.00 82.62 523 THR A O 1
ATOM 4112 N N . LYS A 1 524 ? -14.237 8.504 43.566 1.00 75.31 524 LYS A N 1
ATOM 4113 C CA . LYS A 1 524 ? -14.890 9.289 44.642 1.00 75.31 524 LYS A CA 1
ATOM 4114 C C . LYS A 1 524 ? -15.337 8.436 45.834 1.00 75.31 524 LYS A C 1
ATOM 4116 O O . LYS A 1 524 ? -15.434 8.974 46.928 1.00 75.31 524 LYS A O 1
ATOM 4121 N N . GLY A 1 525 ? -15.625 7.153 45.620 1.00 64.81 525 GLY A N 1
ATOM 4122 C CA . GLY A 1 525 ? -15.993 6.207 46.680 1.00 64.81 525 GLY A CA 1
ATOM 4123 C C . GLY A 1 525 ? -14.809 5.437 47.269 1.00 64.81 525 GLY A C 1
ATOM 4124 O O . GLY A 1 525 ? -15.022 4.515 48.043 1.00 64.81 525 GLY A O 1
ATOM 4125 N N . ASP A 1 526 ? -13.574 5.764 46.881 1.00 74.38 526 ASP A N 1
ATOM 4126 C CA . ASP A 1 526 ? -12.390 4.972 47.207 1.00 74.38 526 ASP A CA 1
ATOM 4127 C C . ASP A 1 526 ? -11.710 5.441 48.501 1.00 74.38 526 ASP A C 1
ATOM 4129 O O . ASP A 1 526 ? -10.714 6.165 48.469 1.00 74.38 526 ASP A O 1
ATOM 4133 N N . GLN A 1 527 ? -12.257 5.046 49.653 1.00 72.00 527 GLN A N 1
ATOM 4134 C CA . GLN A 1 527 ? -11.698 5.430 50.958 1.00 72.00 527 GLN A CA 1
ATOM 4135 C C . GLN A 1 527 ? -10.320 4.792 51.224 1.00 72.00 527 GLN A C 1
ATOM 4137 O O . GLN A 1 527 ? -9.471 5.411 51.865 1.00 72.00 527 GLN A O 1
ATOM 4142 N N . ASP A 1 528 ? -10.077 3.598 50.673 1.00 75.88 528 ASP A N 1
ATOM 4143 C CA . ASP A 1 528 ? -8.868 2.797 50.917 1.00 75.88 528 ASP A CA 1
ATOM 4144 C C . ASP A 1 528 ? -7.751 3.007 49.873 1.00 75.88 528 ASP A C 1
ATOM 4146 O O . ASP A 1 528 ? -6.645 2.481 50.024 1.00 75.88 528 ASP A O 1
ATOM 4150 N N . GLY A 1 529 ? -8.007 3.749 48.790 1.00 80.06 529 GLY A N 1
ATOM 4151 C CA . GLY A 1 529 ? -7.051 3.912 47.687 1.00 80.06 529 GLY A CA 1
ATOM 4152 C C . GLY A 1 529 ? -6.946 2.698 46.746 1.00 80.06 529 GLY A C 1
ATOM 4153 O O . GLY A 1 529 ? -5.939 2.548 46.048 1.00 80.06 529 GLY A O 1
ATOM 4154 N N . THR A 1 530 ? -7.967 1.839 46.706 1.00 82.25 530 THR A N 1
ATOM 4155 C CA . THR A 1 530 ? -8.108 0.672 45.813 1.00 82.25 530 THR A CA 1
ATOM 4156 C C . THR A 1 530 ? -7.933 1.049 44.339 1.00 82.25 530 THR A C 1
ATOM 4158 O O . THR A 1 530 ? -7.258 0.357 43.577 1.00 82.25 530 THR A O 1
ATOM 4161 N N . TRP A 1 531 ? -8.507 2.179 43.927 1.00 85.44 531 TRP A N 1
ATOM 4162 C CA . TRP A 1 531 ? -8.503 2.705 42.564 1.00 85.44 531 TRP A CA 1
ATOM 4163 C C . TRP A 1 531 ? -7.382 3.717 42.321 1.00 85.44 531 TRP A C 1
ATOM 4165 O O . TRP A 1 531 ? -7.365 4.378 41.281 1.00 85.44 531 TRP A O 1
ATOM 4175 N N . LYS A 1 532 ? -6.391 3.821 43.213 1.00 82.69 532 LYS A N 1
ATOM 4176 C CA . LYS A 1 532 ? -5.262 4.750 43.051 1.00 82.69 532 LYS A CA 1
ATOM 4177 C C . LYS A 1 532 ? -4.523 4.569 41.723 1.00 82.69 532 LYS A C 1
ATOM 4179 O O . LYS A 1 532 ? -4.170 5.552 41.081 1.00 82.69 532 LYS A O 1
ATOM 4184 N N . GLY A 1 533 ? -4.367 3.333 41.242 1.00 79.19 533 GLY A N 1
ATOM 4185 C CA . GLY A 1 533 ? -3.772 3.069 39.924 1.00 79.19 533 GLY A CA 1
ATOM 4186 C C . GLY A 1 533 ? -4.560 3.688 38.757 1.00 79.19 533 GLY A C 1
ATOM 4187 O O . GLY A 1 533 ? -3.969 4.130 37.769 1.00 79.19 533 GLY A O 1
ATOM 4188 N N . LEU A 1 534 ? -5.890 3.777 38.884 1.00 82.75 534 LEU A N 1
ATOM 4189 C CA . LEU A 1 534 ? -6.777 4.452 37.933 1.00 82.75 534 LEU A CA 1
ATOM 4190 C C . LEU A 1 534 ? -6.508 5.961 37.920 1.00 82.75 534 LEU A C 1
ATOM 4192 O O . LEU A 1 534 ? -6.353 6.561 36.852 1.00 82.75 534 LEU A O 1
ATOM 4196 N N . GLU A 1 535 ? -6.432 6.557 39.111 1.00 81.69 535 GLU A N 1
ATOM 4197 C CA . GLU A 1 535 ? -6.162 7.979 39.307 1.00 81.69 535 GLU A CA 1
ATOM 4198 C C . GLU A 1 535 ? -4.762 8.362 38.809 1.00 81.69 535 GLU A C 1
ATOM 4200 O O . GLU A 1 535 ? -4.627 9.288 38.007 1.00 81.69 535 GLU A O 1
ATOM 4205 N N . ASP A 1 536 ? -3.734 7.606 39.195 1.00 81.56 536 ASP A N 1
ATOM 4206 C CA . ASP A 1 536 ? -2.347 7.802 38.770 1.00 81.56 536 ASP A CA 1
ATOM 4207 C C . ASP A 1 536 ? -2.214 7.707 37.247 1.00 81.56 536 ASP A C 1
ATOM 4209 O O . ASP A 1 536 ? -1.548 8.530 36.610 1.00 81.56 536 ASP A O 1
ATOM 4213 N N . ASN A 1 537 ? -2.886 6.734 36.626 1.00 77.38 537 ASN A N 1
ATOM 4214 C CA . ASN A 1 537 ? -2.882 6.593 35.177 1.00 77.38 537 ASN A CA 1
ATOM 4215 C C . ASN A 1 537 ? -3.580 7.772 34.482 1.00 77.38 537 ASN A C 1
ATOM 4217 O O . ASN A 1 537 ? -3.046 8.278 33.491 1.00 77.38 537 ASN A O 1
ATOM 4221 N N . TYR A 1 538 ? -4.721 8.243 34.995 1.00 79.44 538 TYR A N 1
ATOM 4222 C CA . TYR A 1 538 ? -5.367 9.453 34.483 1.00 79.44 538 TYR A CA 1
ATOM 4223 C C . TYR A 1 538 ? -4.444 10.665 34.600 1.00 79.44 538 TYR A C 1
ATOM 4225 O O . TYR A 1 538 ? -4.240 11.372 33.613 1.00 79.44 538 TYR A O 1
ATOM 4233 N N . ASN A 1 539 ? -3.838 10.869 35.771 1.00 78.69 539 ASN A N 1
ATOM 4234 C CA . ASN A 1 539 ? -2.923 11.972 36.030 1.00 78.69 539 ASN A CA 1
ATOM 4235 C C . ASN A 1 539 ? -1.738 11.930 35.068 1.00 78.69 539 ASN A C 1
ATOM 4237 O O . ASN A 1 539 ? -1.522 12.901 34.353 1.00 78.69 539 ASN A O 1
ATOM 4241 N N . ARG A 1 540 ? -1.055 10.786 34.935 1.00 75.12 540 ARG A N 1
ATOM 4242 C CA . ARG A 1 540 ? 0.049 10.580 33.981 1.00 75.12 540 ARG A CA 1
ATOM 4243 C C . ARG A 1 540 ? -0.347 10.942 32.551 1.00 75.12 540 ARG A C 1
ATOM 4245 O O . ARG A 1 540 ? 0.377 11.653 31.854 1.00 75.12 540 ARG A O 1
ATOM 4252 N N . VAL A 1 541 ? -1.501 10.450 32.106 1.00 71.06 541 VAL A N 1
ATOM 4253 C CA . VAL A 1 541 ? -2.009 10.716 30.760 1.00 71.06 541 VAL A CA 1
ATOM 4254 C C . VAL A 1 541 ? -2.365 12.197 30.597 1.00 71.06 541 VAL A C 1
ATOM 4256 O O . VAL A 1 541 ? -2.037 12.783 29.570 1.00 71.06 541 VAL A O 1
ATOM 4259 N N . ASN A 1 542 ? -2.964 12.836 31.597 1.00 71.94 542 ASN A N 1
ATOM 4260 C CA . ASN A 1 542 ? -3.304 14.256 31.567 1.00 71.94 542 ASN A CA 1
ATOM 4261 C C . ASN A 1 542 ? -2.057 15.162 31.624 1.00 71.94 542 ASN A C 1
ATOM 4263 O O . ASN A 1 542 ? -1.985 16.157 30.910 1.00 71.94 542 ASN A O 1
ATOM 4267 N N . SER A 1 543 ? -1.023 14.789 32.384 1.00 68.69 543 SER A N 1
ATOM 4268 C CA . SER A 1 543 ? 0.269 15.488 32.424 1.00 68.69 543 SER A CA 1
ATOM 4269 C C . SER A 1 543 ? 0.968 15.482 31.065 1.00 68.69 543 SER A C 1
ATOM 4271 O O . SER A 1 543 ? 1.580 16.474 30.686 1.00 68.69 543 SER A O 1
ATOM 4273 N N . SER A 1 544 ? 0.831 14.404 30.287 1.00 61.81 544 SER A N 1
ATOM 4274 C CA . SER A 1 544 ? 1.342 14.357 28.907 1.00 61.81 544 SER A CA 1
ATOM 4275 C C . SER A 1 544 ? 0.564 15.250 27.922 1.00 61.81 544 SER A C 1
ATOM 4277 O O . SER A 1 544 ? 0.977 15.407 26.777 1.00 61.81 544 SER A O 1
ATOM 4279 N N . ARG A 1 545 ? -0.553 15.849 28.363 1.00 61.62 545 ARG A N 1
ATOM 4280 C CA . ARG A 1 545 ? -1.509 16.628 27.561 1.00 61.62 545 ARG A CA 1
ATOM 4281 C C . ARG A 1 545 ? -1.607 18.092 27.992 1.00 61.62 545 ARG A C 1
ATOM 4283 O O . ARG A 1 545 ? -2.650 18.691 27.764 1.00 61.62 545 ARG A O 1
ATOM 4290 N N . GLN A 1 546 ? -0.565 18.680 28.589 1.00 52.31 546 GLN A N 1
ATOM 4291 C CA . GLN A 1 546 ? -0.598 20.004 29.249 1.00 52.31 546 GLN A CA 1
ATOM 4292 C C . GLN A 1 546 ? -1.228 21.185 28.459 1.00 52.31 546 GLN A C 1
ATOM 4294 O O . GLN A 1 546 ? -1.490 22.209 29.074 1.00 52.31 546 GLN A O 1
ATOM 4299 N N . ASN A 1 547 ? -1.555 21.045 27.164 1.00 47.78 547 ASN A N 1
ATOM 4300 C CA . ASN A 1 547 ? -2.258 22.044 26.344 1.00 47.78 547 ASN A CA 1
ATOM 4301 C C . ASN A 1 547 ? -3.493 21.525 25.558 1.00 47.78 547 ASN A C 1
ATOM 4303 O O . ASN A 1 547 ? -4.007 22.246 24.705 1.00 47.78 547 ASN A O 1
ATOM 4307 N N . ALA A 1 548 ? -3.976 20.297 25.784 1.00 53.06 548 ALA A N 1
ATOM 4308 C CA . ALA A 1 548 ? -5.107 19.723 25.041 1.00 53.06 548 ALA A CA 1
ATOM 4309 C C . ALA A 1 548 ? -6.387 19.685 25.893 1.00 53.06 548 ALA A C 1
ATOM 4311 O O . ALA A 1 548 ? -6.353 19.316 27.066 1.00 53.06 548 ALA A O 1
ATOM 4312 N N . ALA A 1 549 ? -7.527 20.050 25.299 1.00 50.12 549 ALA A N 1
ATOM 4313 C CA . ALA A 1 549 ? -8.828 20.014 25.966 1.00 50.12 549 ALA A CA 1
ATOM 4314 C C . ALA A 1 549 ? -9.145 18.613 26.528 1.00 50.12 549 ALA A C 1
ATOM 4316 O O . ALA A 1 549 ? -8.796 17.595 25.926 1.00 50.12 549 ALA A O 1
ATOM 4317 N N . GLN A 1 550 ? -9.836 18.549 27.670 1.00 64.62 550 GLN A N 1
ATOM 4318 C CA . GLN A 1 550 ? -10.396 17.291 28.170 1.00 64.62 550 GLN A CA 1
ATOM 4319 C C . GLN A 1 550 ? -11.461 16.792 27.187 1.00 64.62 550 GLN A C 1
ATOM 4321 O O . GLN A 1 550 ? -12.444 17.480 26.921 1.00 64.62 550 GLN A O 1
ATOM 4326 N N . VAL A 1 551 ? -11.259 15.595 26.637 1.00 75.94 551 VAL A N 1
ATOM 4327 C CA . VAL A 1 551 ? -12.160 14.986 25.651 1.00 75.94 551 VAL A CA 1
ATOM 4328 C C . VAL A 1 551 ? -12.944 13.868 26.327 1.00 75.94 551 VAL A C 1
ATOM 4330 O O . VAL A 1 551 ? -12.355 12.857 26.705 1.00 75.94 551 VAL A O 1
ATOM 4333 N N . SER A 1 552 ? -14.267 14.025 26.457 1.00 87.00 552 SER A N 1
ATOM 4334 C CA . SER A 1 552 ? -15.140 12.905 26.830 1.00 87.00 552 SER A CA 1
ATOM 4335 C C . SER A 1 552 ? -15.238 11.928 25.659 1.00 87.00 552 SER A C 1
ATOM 4337 O O . SER A 1 552 ? -15.605 12.299 24.541 1.00 87.00 552 SER A O 1
ATOM 4339 N N . GLN A 1 553 ? -14.940 10.659 25.922 1.00 91.06 553 GLN A N 1
ATOM 4340 C CA . GLN A 1 553 ? -15.002 9.593 24.925 1.00 91.06 553 GLN A CA 1
ATOM 4341 C C . GLN A 1 553 ? -16.445 9.271 24.546 1.00 91.06 553 GLN A C 1
ATOM 4343 O O . GLN A 1 553 ? -16.709 8.942 23.394 1.00 91.06 553 GLN A O 1
ATOM 4348 N N . LEU A 1 554 ? -17.391 9.419 25.479 1.00 90.88 554 LEU A N 1
ATOM 4349 C CA . LEU A 1 554 ? -18.819 9.262 25.193 1.00 90.88 554 LEU A CA 1
ATOM 4350 C C . LEU A 1 554 ? -19.332 10.337 24.235 1.00 90.88 554 LEU A C 1
ATOM 4352 O O . LEU A 1 554 ? -20.082 10.019 23.318 1.00 90.88 554 LEU A O 1
ATOM 4356 N N . GLN A 1 555 ? -18.917 11.593 24.418 1.00 89.62 555 GLN A N 1
ATOM 4357 C CA . GLN A 1 555 ? -19.278 12.670 23.490 1.00 89.62 555 GLN A CA 1
ATOM 4358 C C . GLN A 1 555 ? -18.664 12.429 22.110 1.00 89.62 555 GLN A C 1
ATOM 4360 O O . GLN A 1 555 ? -19.357 12.561 21.104 1.00 89.62 555 GLN A O 1
ATOM 4365 N N . LEU A 1 556 ? -17.392 12.014 22.065 1.00 89.69 556 LEU A N 1
ATOM 4366 C CA . LEU A 1 556 ? -16.717 11.650 20.819 1.00 89.69 556 LEU A CA 1
ATOM 4367 C C . LEU A 1 556 ? -17.443 10.512 20.095 1.00 89.69 556 LEU A C 1
ATOM 4369 O O . LEU A 1 556 ? -17.688 10.606 18.896 1.00 89.69 556 LEU A O 1
ATOM 4373 N N . LEU A 1 557 ? -17.829 9.463 20.825 1.00 91.62 557 LEU A N 1
ATOM 4374 C CA . LEU A 1 557 ? -18.593 8.344 20.284 1.00 91.62 557 LEU A CA 1
ATOM 4375 C C . LEU A 1 557 ? -19.946 8.809 19.738 1.00 91.62 557 LEU A C 1
ATOM 4377 O O . LEU A 1 557 ? -20.286 8.479 18.610 1.00 91.62 557 LEU A O 1
ATOM 4381 N N . GLN A 1 558 ? -20.706 9.601 20.495 1.00 89.69 558 GLN A N 1
ATOM 4382 C CA . GLN A 1 558 ? -22.004 10.119 20.049 1.00 89.69 558 GLN A CA 1
ATOM 4383 C C . GLN A 1 558 ? -21.877 10.965 18.779 1.00 89.69 558 GLN A C 1
ATOM 4385 O O . GLN A 1 558 ? -22.656 10.784 17.842 1.00 89.69 558 GLN A O 1
ATOM 4390 N N . LYS A 1 559 ? -20.868 11.841 18.717 1.00 89.00 559 LYS A N 1
ATOM 4391 C CA . LYS A 1 559 ? -20.587 12.648 17.527 1.00 89.00 559 LYS A CA 1
ATOM 4392 C C . LYS A 1 559 ? -20.226 11.770 16.330 1.00 89.00 559 LYS A C 1
ATOM 4394 O O . LYS A 1 559 ? -20.778 11.968 15.253 1.00 89.00 559 LYS A O 1
ATOM 4399 N N . LEU A 1 560 ? -19.378 10.763 16.529 1.00 87.69 560 LEU A N 1
ATOM 4400 C CA . LEU A 1 560 ? -19.006 9.807 15.489 1.00 87.69 560 LEU A CA 1
ATOM 4401 C C . LEU A 1 560 ? -20.219 9.025 14.966 1.00 87.69 560 LEU A C 1
ATOM 4403 O O . LEU A 1 560 ? -20.376 8.878 13.759 1.00 87.69 560 LEU A O 1
ATOM 4407 N N . LEU A 1 561 ? -21.076 8.526 15.858 1.00 88.56 561 LEU A N 1
ATOM 4408 C CA . LEU A 1 561 ? -22.284 7.792 15.482 1.00 88.56 561 LEU A CA 1
ATOM 4409 C C . LEU A 1 561 ? -23.256 8.679 14.691 1.00 88.56 561 LEU A C 1
ATOM 4411 O O . LEU A 1 561 ? -23.805 8.216 13.693 1.00 88.56 561 LEU A O 1
ATOM 4415 N N . SER A 1 562 ? -23.408 9.950 15.078 1.00 87.50 562 SER A N 1
ATOM 4416 C CA . SER A 1 562 ? -24.181 10.941 14.315 1.00 87.50 562 SER A CA 1
ATOM 4417 C C . SER A 1 562 ? -23.580 11.170 12.929 1.00 87.50 562 SER A C 1
ATOM 4419 O O . SER A 1 562 ? -24.280 11.040 11.931 1.00 87.50 562 SER A O 1
ATOM 4421 N N . ASP A 1 563 ? -22.274 11.434 12.845 1.00 86.56 563 ASP A N 1
ATOM 4422 C CA . ASP A 1 563 ? -21.598 11.664 11.565 1.00 86.56 563 ASP A CA 1
ATOM 4423 C C . ASP A 1 563 ? -21.711 10.434 10.648 1.00 86.56 563 ASP A C 1
ATOM 4425 O O . ASP A 1 563 ? -21.913 10.558 9.443 1.00 86.56 563 ASP A O 1
ATOM 4429 N N . LEU A 1 564 ? -21.631 9.224 11.204 1.00 85.31 564 LEU A N 1
ATOM 4430 C CA . LEU A 1 564 ? -21.820 7.977 10.462 1.00 85.31 564 LEU A CA 1
ATOM 4431 C C . LEU A 1 564 ? -23.248 7.823 9.931 1.00 85.31 564 LEU A C 1
ATOM 4433 O O . LEU A 1 564 ? -23.422 7.415 8.779 1.00 85.31 564 LEU A O 1
ATOM 4437 N N . GLN A 1 565 ? -24.254 8.154 10.743 1.00 85.94 565 GLN A N 1
ATOM 4438 C CA . GLN A 1 565 ? -25.656 8.176 10.319 1.00 85.94 565 GLN A CA 1
ATOM 4439 C C . GLN A 1 565 ? -25.868 9.174 9.179 1.00 85.94 565 GLN A C 1
ATOM 4441 O O . GLN A 1 565 ? -26.472 8.804 8.171 1.00 85.94 565 GLN A O 1
ATOM 4446 N N . ASP A 1 566 ? -25.290 10.370 9.282 1.00 85.19 566 ASP A N 1
ATOM 4447 C CA . ASP A 1 566 ? -25.395 11.417 8.263 1.00 85.19 566 ASP A CA 1
ATOM 4448 C C . ASP A 1 566 ? -24.692 11.030 6.952 1.00 85.19 566 ASP A C 1
ATOM 4450 O O . ASP A 1 566 ? -25.199 11.296 5.861 1.00 85.19 566 ASP A O 1
ATOM 4454 N N . GLN A 1 567 ? -23.525 10.377 7.026 1.00 82.31 567 GLN A N 1
ATOM 4455 C CA . GLN A 1 567 ? -22.738 10.028 5.837 1.00 82.31 567 GLN A CA 1
ATOM 4456 C C . GLN A 1 567 ? -23.232 8.771 5.107 1.00 82.31 567 GLN A C 1
ATOM 4458 O O . GLN A 1 567 ? -23.121 8.703 3.877 1.00 82.31 567 GLN A O 1
ATOM 4463 N N . LYS A 1 568 ? -23.720 7.756 5.834 1.00 79.94 568 LYS A N 1
ATOM 4464 C CA . LYS A 1 568 ? -24.099 6.448 5.262 1.00 79.94 568 LYS A CA 1
ATOM 4465 C C . LYS A 1 568 ? -25.605 6.210 5.161 1.00 79.94 568 LYS A C 1
ATOM 4467 O O . LYS A 1 568 ? -26.039 5.425 4.314 1.00 79.94 568 LYS A O 1
ATOM 4472 N N . GLY A 1 569 ? -26.392 6.847 6.023 1.00 80.31 569 GLY A N 1
ATOM 4473 C CA . GLY A 1 569 ? -27.793 6.503 6.254 1.00 80.31 569 GLY A CA 1
ATOM 4474 C C . GLY A 1 569 ? -27.969 5.232 7.097 1.00 80.31 569 GLY A C 1
ATOM 4475 O O . GLY A 1 569 ? -27.125 4.333 7.102 1.00 80.31 569 GLY A O 1
ATOM 4476 N N . ALA A 1 570 ? -29.102 5.143 7.800 1.00 76.56 570 ALA A N 1
ATOM 4477 C CA . ALA A 1 570 ? -29.377 4.101 8.796 1.00 76.56 570 ALA A CA 1
ATOM 4478 C C . ALA A 1 570 ? -29.329 2.661 8.244 1.00 76.56 570 ALA A C 1
ATOM 4480 O O . ALA A 1 570 ? -28.822 1.762 8.910 1.00 76.56 570 ALA A O 1
ATOM 4481 N N . GLU A 1 571 ? -29.800 2.428 7.015 1.00 74.19 571 GLU A N 1
ATOM 4482 C CA . GLU A 1 571 ? -29.821 1.081 6.420 1.00 74.19 571 GLU A CA 1
ATOM 4483 C C . GLU A 1 571 ? -28.415 0.517 6.161 1.00 74.19 571 GLU A C 1
ATOM 4485 O O . GLU A 1 571 ? -28.160 -0.655 6.424 1.00 74.19 571 GLU A O 1
ATOM 4490 N N . HIS A 1 572 ? -27.467 1.350 5.720 1.00 73.50 572 HIS A N 1
ATOM 4491 C CA . HIS A 1 572 ? -26.089 0.918 5.449 1.00 73.50 572 HIS A CA 1
ATOM 4492 C C . HIS A 1 572 ? -25.251 0.743 6.721 1.00 73.50 572 HIS A C 1
ATOM 4494 O O . HIS A 1 572 ? -24.214 0.076 6.698 1.00 73.50 572 HIS A O 1
ATOM 4500 N N . LEU A 1 573 ? -25.677 1.329 7.843 1.00 78.75 573 LEU A N 1
ATOM 4501 C CA . LEU A 1 573 ? -25.028 1.083 9.127 1.00 78.75 573 LEU A CA 1
ATOM 4502 C C . LEU A 1 573 ? -25.272 -0.340 9.619 1.00 78.75 573 LEU A C 1
ATOM 4504 O O . LEU A 1 573 ? -24.379 -0.904 10.238 1.00 78.75 573 LEU A O 1
ATOM 4508 N N . LYS A 1 574 ? -26.396 -0.970 9.258 1.00 75.75 574 LYS A N 1
ATOM 4509 C CA . LYS A 1 574 ? -26.706 -2.350 9.665 1.00 75.75 574 LYS A CA 1
ATOM 4510 C C . LYS A 1 574 ? -25.650 -3.364 9.227 1.00 75.75 574 LYS A C 1
ATOM 4512 O O . LYS A 1 574 ? -25.448 -4.360 9.913 1.00 75.75 574 LYS A O 1
ATOM 4517 N N . THR A 1 575 ? -24.973 -3.113 8.106 1.00 79.31 575 THR A N 1
ATOM 4518 C CA . THR A 1 575 ? -23.921 -3.988 7.561 1.00 79.31 575 THR A CA 1
ATOM 4519 C C . THR A 1 575 ? -22.509 -3.579 7.989 1.00 79.31 575 THR A C 1
ATOM 4521 O O . THR A 1 575 ? -21.550 -4.268 7.654 1.00 79.31 575 THR A O 1
ATOM 4524 N N . THR A 1 576 ? -22.355 -2.458 8.702 1.00 86.88 576 THR A N 1
ATOM 4525 C CA . THR A 1 576 ? -21.053 -1.985 9.192 1.00 86.88 576 THR A CA 1
ATOM 4526 C C . THR A 1 576 ? -20.712 -2.698 10.500 1.00 86.88 576 THR A C 1
ATOM 4528 O O . THR A 1 576 ? -21.531 -2.748 11.415 1.00 86.88 576 THR A O 1
ATOM 4531 N N . LYS A 1 577 ? -19.493 -3.229 10.605 1.00 90.62 577 LYS A N 1
ATOM 4532 C CA . LYS A 1 577 ? -18.996 -3.901 11.811 1.00 90.62 577 LYS A CA 1
ATOM 4533 C C . LYS A 1 577 ? -18.442 -2.865 12.782 1.00 90.62 577 LYS A C 1
ATOM 4535 O O . LYS A 1 577 ? -17.658 -2.000 12.387 1.00 90.62 577 LYS A O 1
ATOM 4540 N N . PHE A 1 578 ? -18.814 -2.962 14.051 1.00 92.62 578 PHE A N 1
ATOM 4541 C CA . PHE A 1 578 ? -18.336 -2.070 15.102 1.00 92.62 578 PHE A CA 1
ATOM 4542 C C . PHE A 1 578 ? -17.630 -2.867 16.198 1.00 92.62 578 PHE A C 1
ATOM 4544 O O . PHE A 1 578 ? -18.212 -3.763 16.805 1.00 92.62 578 PHE A O 1
ATOM 4551 N N . VAL A 1 579 ? -16.372 -2.532 16.470 1.00 94.38 579 VAL A N 1
ATOM 4552 C CA . VAL A 1 579 ? -15.561 -3.159 17.516 1.00 94.38 579 VAL A CA 1
ATOM 4553 C C . VAL A 1 579 ? -15.215 -2.099 18.555 1.00 94.38 579 VAL A C 1
ATOM 4555 O O . VAL A 1 579 ? -14.452 -1.179 18.280 1.00 94.38 579 VAL A O 1
ATOM 4558 N N . CYS A 1 580 ? -15.770 -2.222 19.756 1.00 95.12 580 CYS A N 1
ATOM 4559 C CA . CYS A 1 580 ? -15.420 -1.392 20.900 1.00 95.12 580 CYS A CA 1
ATOM 4560 C C . CYS A 1 580 ? -14.245 -2.029 21.645 1.00 95.12 580 CYS A C 1
ATOM 4562 O O . CYS A 1 580 ? -14.421 -3.020 22.353 1.00 95.12 580 CYS A O 1
ATOM 4564 N N . VAL A 1 581 ? -13.047 -1.470 21.500 1.00 95.12 581 VAL A N 1
ATOM 4565 C CA . VAL A 1 581 ? -11.854 -1.917 22.223 1.00 95.12 581 VAL A CA 1
ATOM 4566 C C . VAL A 1 581 ? -11.832 -1.272 23.603 1.00 95.12 581 VAL A C 1
ATOM 4568 O O . VAL A 1 581 ? -11.923 -0.051 23.711 1.00 95.12 581 VAL A O 1
ATOM 4571 N N . ILE A 1 582 ? -11.684 -2.082 24.649 1.00 92.88 582 ILE A N 1
ATOM 4572 C CA . ILE A 1 582 ? -11.571 -1.626 26.038 1.00 92.88 582 ILE A CA 1
ATOM 4573 C C . ILE A 1 582 ? -10.135 -1.887 26.488 1.00 92.88 582 ILE A C 1
ATOM 4575 O O . ILE A 1 582 ? -9.817 -3.003 26.887 1.00 92.88 582 ILE A O 1
ATOM 4579 N N . PRO A 1 583 ? -9.231 -0.909 26.354 1.00 89.44 583 PRO A N 1
ATOM 4580 C CA . PRO A 1 583 ? -7.831 -1.081 26.702 1.00 89.44 583 PRO A CA 1
ATOM 4581 C C . PRO A 1 583 ? -7.630 -1.049 28.224 1.00 89.44 583 PRO A C 1
ATOM 4583 O O . PRO A 1 583 ? -8.474 -0.557 28.974 1.00 89.44 583 PRO A O 1
ATOM 4586 N N . LYS A 1 584 ? -6.451 -1.498 28.665 1.00 84.56 584 LYS A N 1
ATOM 4587 C CA . LYS A 1 584 ? -5.980 -1.439 30.059 1.00 84.56 584 LYS A CA 1
ATOM 4588 C C . LYS A 1 584 ? -6.869 -2.190 31.051 1.00 84.56 584 LYS A C 1
ATOM 4590 O O . LYS A 1 584 ? -6.970 -1.792 32.207 1.00 84.56 584 LYS A O 1
ATOM 4595 N N . ILE A 1 585 ? -7.456 -3.305 30.620 1.00 86.62 585 ILE A N 1
ATOM 4596 C CA . ILE A 1 585 ? -8.295 -4.136 31.497 1.00 86.62 585 ILE A CA 1
ATOM 4597 C C . ILE A 1 585 ? -7.551 -4.667 32.727 1.00 86.62 585 ILE A C 1
ATOM 4599 O O . ILE A 1 585 ? -8.183 -4.898 33.748 1.00 86.62 585 ILE A O 1
ATOM 4603 N N . ASP A 1 586 ? -6.219 -4.784 32.649 1.00 80.56 586 ASP A N 1
ATOM 4604 C CA . ASP A 1 586 ? -5.359 -5.190 33.769 1.00 80.56 586 ASP A CA 1
ATOM 4605 C C . ASP A 1 586 ? -5.538 -4.276 35.006 1.00 80.56 586 ASP A C 1
ATOM 4607 O O . ASP A 1 586 ? -5.355 -4.735 36.123 1.00 80.56 586 ASP A O 1
ATOM 4611 N N . LEU A 1 587 ? -5.960 -3.009 34.837 1.00 82.25 587 LEU A N 1
ATOM 4612 C CA . LEU A 1 587 ? -6.268 -2.094 35.955 1.00 82.25 587 LEU A CA 1
ATOM 4613 C C . LEU A 1 587 ? -7.483 -2.528 36.794 1.00 82.25 587 LEU A C 1
ATOM 4615 O O . LEU A 1 587 ? -7.729 -1.966 37.857 1.00 82.25 587 LEU A O 1
ATOM 4619 N N . PHE A 1 588 ? -8.269 -3.477 36.292 1.00 86.31 588 PHE A N 1
ATOM 4620 C CA . PHE A 1 588 ? -9.543 -3.915 36.858 1.00 86.31 588 PHE A CA 1
ATOM 4621 C C . PHE A 1 588 ? -9.537 -5.420 37.169 1.00 86.31 588 PHE A C 1
ATOM 4623 O O . PHE A 1 588 ? -10.598 -6.048 37.226 1.00 86.31 588 PHE A O 1
ATOM 4630 N N . VAL A 1 589 ? -8.341 -5.992 37.341 1.00 84.19 589 VAL A N 1
ATOM 4631 C CA . VAL A 1 589 ? -8.100 -7.396 37.682 1.00 84.19 589 VAL A CA 1
ATOM 4632 C C . VAL A 1 589 ? -7.269 -7.454 38.959 1.00 84.19 589 VAL A C 1
ATOM 4634 O O . VAL A 1 589 ? -6.244 -6.789 39.064 1.00 84.19 589 VAL A O 1
ATOM 4637 N N . ASN A 1 590 ? -7.699 -8.277 39.907 1.00 82.56 590 ASN A N 1
ATOM 4638 C CA . ASN A 1 590 ? -6.935 -8.641 41.094 1.00 82.56 590 ASN A CA 1
ATOM 4639 C C . ASN A 1 590 ? -7.316 -10.067 41.518 1.00 82.56 590 ASN A C 1
ATOM 4641 O O . ASN A 1 590 ? -8.505 -10.393 41.556 1.00 82.56 590 ASN A O 1
ATOM 4645 N N . GLU A 1 591 ? -6.317 -10.909 41.785 1.00 72.81 591 GLU A N 1
ATOM 4646 C CA . GLU A 1 591 ? -6.511 -12.296 42.230 1.00 72.81 591 GLU A CA 1
ATOM 4647 C C . GLU A 1 591 ? -6.792 -12.384 43.743 1.00 72.81 591 GLU A C 1
ATOM 4649 O O . GLU A 1 591 ? -7.475 -13.311 44.177 1.00 72.81 591 GLU A O 1
ATOM 4654 N N . ASP A 1 592 ? -6.341 -11.400 44.529 1.00 78.94 592 ASP A N 1
ATOM 4655 C CA . ASP A 1 592 ? -6.446 -11.403 45.994 1.00 78.94 592 ASP A CA 1
ATOM 4656 C C . ASP A 1 592 ? -7.802 -10.882 46.501 1.00 78.94 592 ASP A C 1
ATOM 4658 O O . ASP A 1 592 ? -8.327 -11.367 47.504 1.00 78.94 592 ASP A O 1
ATOM 4662 N N . ASP A 1 593 ? -8.392 -9.911 45.800 1.00 74.25 593 ASP A N 1
ATOM 4663 C CA . ASP A 1 593 ? -9.707 -9.341 46.112 1.00 74.25 593 ASP A CA 1
ATOM 4664 C C . ASP A 1 593 ? -10.558 -9.285 44.842 1.00 74.25 593 ASP A C 1
ATOM 4666 O O . ASP A 1 593 ? -10.369 -8.444 43.967 1.00 74.25 593 ASP A O 1
ATOM 4670 N N . THR A 1 594 ? -11.504 -10.212 44.725 1.00 73.81 594 THR A N 1
ATOM 4671 C CA . THR A 1 594 ? -12.352 -10.338 43.531 1.00 73.81 594 THR A CA 1
ATOM 4672 C C . THR A 1 594 ? -13.626 -9.501 43.602 1.00 73.81 594 THR A C 1
ATOM 4674 O O . THR A 1 594 ? -14.273 -9.299 42.574 1.00 73.81 594 THR A O 1
ATOM 4677 N N . ALA A 1 595 ? -13.996 -8.991 44.782 1.00 74.56 595 ALA A N 1
ATOM 4678 C CA . ALA A 1 595 ? -15.260 -8.286 44.971 1.00 74.56 595 ALA A CA 1
ATOM 4679 C C . ALA A 1 595 ? -15.243 -6.917 44.276 1.00 74.56 595 ALA A C 1
ATOM 4681 O O . ALA A 1 595 ? -16.210 -6.550 43.611 1.00 74.56 595 ALA A O 1
ATOM 4682 N N . ARG A 1 596 ? -14.117 -6.196 44.365 1.00 78.44 596 ARG A N 1
ATOM 4683 C CA . ARG A 1 596 ? -13.951 -4.850 43.789 1.00 78.44 596 ARG A CA 1
ATOM 4684 C C . ARG A 1 596 ? -13.495 -4.865 42.311 1.00 78.44 596 ARG A C 1
ATOM 4686 O O . ARG A 1 596 ? -13.681 -3.880 41.600 1.00 78.44 596 ARG A O 1
ATOM 4693 N N . PHE A 1 597 ? -12.952 -5.975 41.793 1.00 84.88 597 PHE A N 1
ATOM 4694 C CA . PHE A 1 597 ? -12.301 -6.050 40.469 1.00 84.88 597 PHE A CA 1
ATOM 4695 C C . PHE A 1 597 ? -13.096 -6.884 39.443 1.00 84.88 597 PHE A C 1
ATOM 4697 O O . PHE A 1 597 ? -12.985 -8.106 39.339 1.00 84.88 597 PHE A O 1
ATOM 4704 N N . PHE A 1 598 ? -13.905 -6.207 38.626 1.00 87.50 598 PHE A N 1
ATOM 4705 C CA . PHE A 1 598 ? -14.927 -6.838 37.775 1.00 87.50 598 PHE A CA 1
ATOM 4706 C C . PHE A 1 598 ? -14.409 -7.581 36.525 1.00 87.50 598 PHE A C 1
ATOM 4708 O O . PHE A 1 598 ? -15.178 -8.325 35.908 1.00 87.50 598 PHE A O 1
ATOM 4715 N N . PHE A 1 599 ? -13.135 -7.431 36.139 1.00 89.00 599 PHE A N 1
ATOM 4716 C CA . PHE A 1 599 ? -12.527 -8.206 35.045 1.00 89.00 599 PHE A CA 1
ATOM 4717 C C . PHE A 1 599 ? -11.758 -9.452 35.526 1.00 89.00 599 PHE A C 1
ATOM 4719 O O . PHE A 1 599 ? -11.329 -10.241 34.681 1.00 89.00 599 PHE A O 1
ATOM 4726 N N . THR A 1 600 ? -11.632 -9.710 36.836 1.00 87.06 600 THR A N 1
ATOM 4727 C CA . THR A 1 600 ? -10.940 -10.919 37.332 1.00 87.06 600 THR A CA 1
ATOM 4728 C C . THR A 1 600 ? -11.586 -12.205 36.806 1.00 87.06 600 THR A C 1
ATOM 4730 O O . THR A 1 600 ? -10.914 -13.048 36.213 1.00 87.06 600 THR A O 1
ATOM 4733 N N . ASN A 1 601 ? -12.915 -12.322 36.901 1.00 85.75 601 ASN A N 1
ATOM 4734 C CA . ASN A 1 601 ? -13.651 -13.496 36.408 1.00 85.75 601 ASN A CA 1
ATOM 4735 C C . ASN A 1 601 ? -13.516 -13.706 34.890 1.00 85.75 601 ASN A C 1
ATOM 4737 O O . ASN A 1 601 ? -13.571 -14.840 34.406 1.00 85.75 601 ASN A O 1
ATOM 4741 N N . PHE A 1 602 ? -13.329 -12.623 34.130 1.00 88.00 602 PHE A N 1
ATOM 4742 C CA . PHE A 1 602 ? -13.078 -12.697 32.694 1.00 88.00 602 PHE A CA 1
ATOM 4743 C C . PHE A 1 602 ? -11.729 -13.368 32.410 1.00 88.00 602 PHE A C 1
ATOM 4745 O O . PHE A 1 602 ? -11.674 -14.301 31.609 1.00 88.00 602 PHE A O 1
ATOM 4752 N N . TYR A 1 603 ? -10.662 -12.966 33.108 1.00 83.69 603 TYR A N 1
ATOM 4753 C CA . TYR A 1 603 ? -9.340 -13.587 32.970 1.00 83.69 603 TYR A CA 1
ATOM 4754 C C . TYR A 1 603 ? -9.364 -15.067 33.341 1.00 83.69 603 TYR A C 1
ATOM 4756 O O . TYR A 1 603 ? -8.881 -15.895 32.568 1.00 83.69 603 TYR A O 1
ATOM 4764 N N . GLU A 1 604 ? -9.999 -15.416 34.458 1.00 82.94 604 GLU A N 1
ATOM 4765 C CA . GLU A 1 604 ? -10.153 -16.811 34.874 1.00 82.94 604 GLU A CA 1
ATOM 4766 C C . GLU A 1 604 ? -10.921 -17.640 33.839 1.00 82.94 604 GLU A C 1
ATOM 4768 O O . GLU A 1 604 ? -10.503 -18.742 33.479 1.00 82.94 604 GLU A O 1
ATOM 4773 N N . SER A 1 605 ? -11.984 -17.083 33.255 1.00 85.00 605 SER A N 1
ATOM 4774 C CA . SER A 1 605 ? -12.739 -17.744 32.182 1.00 85.00 605 SER A CA 1
ATOM 4775 C C . SER A 1 605 ? -11.880 -18.002 30.939 1.00 85.00 605 SER A C 1
ATOM 4777 O O . SER A 1 605 ? -11.991 -19.060 30.307 1.00 85.00 605 SER A O 1
ATOM 4779 N N . LEU A 1 606 ? -10.993 -17.066 30.584 1.00 80.94 606 LEU A N 1
ATOM 4780 C CA . LEU A 1 606 ? -10.042 -17.251 29.488 1.00 80.94 606 LEU A CA 1
ATOM 4781 C C . LEU A 1 606 ? -8.981 -18.312 29.815 1.00 80.94 606 LEU A C 1
ATOM 4783 O O . LEU A 1 606 ? -8.671 -19.131 28.945 1.00 80.94 606 LEU A O 1
ATOM 4787 N N . LYS A 1 607 ? -8.443 -18.336 31.041 1.00 77.06 607 LYS A N 1
ATOM 4788 C CA . LYS A 1 607 ? -7.480 -19.357 31.499 1.00 77.06 607 LYS A CA 1
ATOM 4789 C C . LYS A 1 607 ? -8.110 -20.755 31.473 1.00 77.06 607 LYS A C 1
ATOM 4791 O O . LYS A 1 607 ? -7.558 -21.675 30.869 1.00 77.06 607 LYS A O 1
ATOM 4796 N N . GLN A 1 608 ? -9.315 -20.910 32.029 1.00 79.25 608 GLN A N 1
ATOM 4797 C CA . GLN A 1 608 ? -10.056 -22.181 32.064 1.00 79.25 608 GLN A CA 1
ATOM 4798 C C . GLN A 1 608 ? -10.297 -22.759 30.666 1.00 79.25 608 GLN A C 1
ATOM 4800 O O . GLN A 1 608 ? -10.158 -23.963 30.443 1.00 79.25 608 GLN A O 1
ATOM 4805 N N . ARG A 1 609 ? -10.615 -21.897 29.695 1.00 73.88 609 ARG A N 1
ATOM 4806 C CA . ARG A 1 609 ? -10.824 -22.291 28.294 1.00 73.88 609 ARG A CA 1
ATOM 4807 C C . ARG A 1 609 ? -9.532 -22.472 27.502 1.00 73.88 609 ARG A C 1
ATOM 4809 O O . ARG A 1 609 ? -9.601 -22.759 26.309 1.00 73.88 609 ARG A O 1
ATOM 4816 N N . ARG A 1 610 ? -8.369 -22.333 28.149 1.00 69.75 610 ARG A N 1
ATOM 4817 C CA . ARG A 1 610 ? -7.038 -22.386 27.522 1.00 69.75 610 ARG A CA 1
ATOM 4818 C C . ARG A 1 610 ? -6.904 -21.392 26.372 1.00 69.75 610 ARG A C 1
ATOM 4820 O O . ARG A 1 610 ? -6.255 -21.669 25.367 1.00 69.75 610 ARG A O 1
ATOM 4827 N N . LEU A 1 611 ? -7.557 -20.247 26.529 1.00 70.94 611 LEU A N 1
ATOM 4828 C CA . LEU A 1 611 ? -7.352 -19.082 25.694 1.00 70.94 611 LEU A CA 1
ATOM 4829 C C . LEU A 1 611 ? -6.096 -18.373 26.224 1.00 70.94 611 LEU A C 1
ATOM 4831 O O . LEU A 1 611 ? -5.097 -18.330 25.525 1.00 70.94 611 LEU A O 1
ATOM 4835 N N . LEU A 1 612 ? -6.025 -18.012 27.508 1.00 67.88 612 LEU A N 1
ATOM 4836 C CA . LEU A 1 612 ? -4.766 -17.588 28.149 1.00 67.88 612 LEU A CA 1
ATOM 4837 C C . LEU A 1 612 ? -3.940 -18.801 28.629 1.00 67.88 612 LEU A C 1
ATOM 4839 O O . LEU A 1 612 ? -4.491 -19.651 29.324 1.00 67.88 612 LEU A O 1
ATOM 4843 N N . VAL A 1 613 ? -2.646 -18.914 28.282 1.00 56.91 613 VAL A N 1
ATOM 4844 C CA . VAL A 1 613 ? -1.731 -19.951 28.839 1.00 56.91 613 VAL A CA 1
ATOM 4845 C C . VAL A 1 613 ? -0.355 -19.349 29.173 1.00 56.91 613 VAL A C 1
ATOM 4847 O O . VAL A 1 613 ? -0.208 -18.144 29.092 1.00 56.91 613 VAL A O 1
ATOM 4850 N N . PRO A 1 614 ? 0.661 -20.106 29.613 1.00 53.81 614 PRO A N 1
ATOM 4851 C CA . PRO A 1 614 ? 2.026 -19.589 29.797 1.00 53.81 614 PRO A CA 1
ATOM 4852 C C . PRO A 1 614 ? 2.809 -19.388 28.484 1.00 53.81 614 PRO A C 1
ATOM 4854 O O . PRO A 1 614 ? 2.802 -20.260 27.613 1.00 53.81 614 PRO A O 1
ATOM 4857 N N . SER A 1 615 ? 3.532 -18.268 28.347 1.00 51.62 615 SER A N 1
ATOM 4858 C CA . SER A 1 615 ? 4.429 -18.023 27.203 1.00 51.62 615 SER A CA 1
ATOM 4859 C C . SER A 1 615 ? 5.765 -18.756 27.320 1.00 51.62 615 SER A C 1
ATOM 4861 O O . SER A 1 615 ? 6.273 -18.953 28.418 1.00 51.62 615 SER A O 1
ATOM 4863 N N . ARG A 1 616 ? 6.409 -19.051 26.179 1.00 48.94 616 ARG A N 1
ATOM 4864 C CA . ARG A 1 616 ? 7.854 -19.373 26.130 1.00 48.94 616 ARG A CA 1
ATOM 4865 C C . ARG A 1 616 ? 8.752 -18.143 25.936 1.00 48.94 616 ARG A C 1
ATOM 4867 O O . ARG A 1 616 ? 9.940 -18.222 26.226 1.00 48.94 616 ARG A O 1
ATOM 4874 N N . HIS A 1 617 ? 8.204 -17.040 25.422 1.00 49.41 617 HIS A N 1
ATOM 4875 C CA . HIS A 1 617 ? 8.938 -15.800 25.120 1.00 49.41 617 HIS A CA 1
ATOM 4876 C C . HIS A 1 617 ? 8.774 -14.717 26.194 1.00 49.41 617 HIS A C 1
ATOM 4878 O O . HIS A 1 617 ? 9.602 -13.815 26.284 1.00 49.41 617 HIS A O 1
ATOM 4884 N N . TYR A 1 618 ? 7.728 -14.819 27.013 1.00 52.69 618 TYR A N 1
ATOM 4885 C CA . TYR A 1 618 ? 7.441 -13.914 28.126 1.00 52.69 618 TYR A CA 1
ATOM 4886 C C . TYR A 1 618 ? 7.612 -14.674 29.440 1.00 52.69 618 TYR A C 1
ATOM 4888 O O . TYR A 1 618 ? 7.344 -15.872 29.487 1.00 52.69 618 TYR A O 1
ATOM 4896 N N . ARG A 1 619 ? 8.026 -13.992 30.515 1.00 47.69 619 ARG A N 1
ATOM 4897 C CA . ARG A 1 619 ? 8.112 -14.596 31.859 1.00 47.69 619 ARG A CA 1
ATOM 4898 C C . ARG A 1 619 ? 6.735 -15.021 32.418 1.00 47.69 619 ARG A C 1
ATOM 4900 O O . ARG A 1 619 ? 6.701 -15.774 33.383 1.00 47.69 619 ARG A O 1
ATOM 4907 N N . ASN A 1 620 ? 5.634 -14.609 31.768 1.00 54.09 620 ASN A N 1
ATOM 4908 C CA . ASN A 1 620 ? 4.257 -14.716 32.270 1.00 54.09 620 ASN A CA 1
ATOM 4909 C C . ASN A 1 620 ? 3.298 -15.398 31.282 1.00 54.09 620 ASN A C 1
ATOM 4911 O O . ASN A 1 620 ? 3.666 -15.818 30.179 1.00 54.09 620 ASN A O 1
ATOM 4915 N N . GLU A 1 621 ? 2.022 -15.443 31.672 1.00 51.16 621 GLU A N 1
ATOM 4916 C CA . GLU A 1 621 ? 0.915 -15.866 30.823 1.00 51.16 621 GLU A CA 1
ATOM 4917 C C . GLU A 1 621 ? 0.861 -15.086 29.495 1.00 51.16 621 GLU A C 1
ATOM 4919 O O . GLU A 1 621 ? 0.744 -13.860 29.454 1.00 51.16 621 GLU A O 1
ATOM 4924 N N . SER A 1 622 ? 0.907 -15.817 28.386 1.00 50.38 622 SER A N 1
ATOM 4925 C CA . SER A 1 622 ? 0.591 -15.371 27.036 1.00 50.38 622 SER A CA 1
ATOM 4926 C C . SER A 1 622 ? -0.358 -16.369 26.395 1.00 50.38 622 SER A C 1
ATOM 4928 O O . SER A 1 622 ? -0.274 -17.572 26.596 1.00 50.38 622 SER A O 1
ATOM 4930 N N . PHE A 1 623 ? -1.302 -15.875 25.621 1.00 48.56 623 PHE A N 1
ATOM 4931 C CA . PHE A 1 623 ? -2.394 -16.676 25.093 1.00 48.56 623 PHE A CA 1
ATOM 4932 C C . PHE A 1 623 ? -1.888 -17.927 24.334 1.00 48.56 623 PHE A C 1
ATOM 4934 O O . PHE A 1 623 ? -0.876 -17.873 23.631 1.00 48.56 623 PHE A O 1
ATOM 4941 N N . ALA A 1 624 ? -2.571 -19.066 24.507 1.00 35.72 624 ALA A N 1
ATOM 4942 C CA . ALA A 1 624 ? -2.166 -20.381 23.990 1.00 35.72 624 ALA A CA 1
ATOM 4943 C C . ALA A 1 624 ? -2.022 -20.352 22.490 1.00 35.72 624 ALA A C 1
ATOM 4945 O O . ALA A 1 624 ? -2.980 -20.016 21.817 1.00 35.72 624 ALA A O 1
ATOM 4946 N N . GLY A 1 625 ? -0.929 -20.816 21.898 1.00 40.09 625 GLY A N 1
ATOM 4947 C CA . GLY A 1 625 ? -0.634 -22.251 21.863 1.00 40.09 625 GLY A CA 1
ATOM 4948 C C . GLY A 1 625 ? -1.411 -22.959 20.743 1.00 40.09 625 GLY A C 1
ATOM 4949 O O . GLY A 1 625 ? -0.902 -23.881 20.121 1.00 40.09 625 GLY A O 1
ATOM 4950 N N . LEU A 1 626 ? -2.648 -22.507 20.494 1.00 37.41 626 LEU A N 1
ATOM 4951 C CA . LEU A 1 626 ? -3.611 -22.990 19.495 1.00 37.41 626 LEU A CA 1
ATOM 4952 C C . LEU A 1 626 ? -4.628 -21.908 19.051 1.00 37.41 626 LEU A C 1
ATOM 4954 O O . LEU A 1 626 ? -5.286 -22.074 18.028 1.00 37.41 626 LEU A O 1
ATOM 4958 N N . TYR A 1 627 ? -4.781 -20.813 19.807 1.00 44.81 627 TYR A N 1
ATOM 4959 C CA . TYR A 1 627 ? -5.845 -19.808 19.648 1.00 44.81 627 TYR A CA 1
ATOM 4960 C C . TYR A 1 627 ? -5.347 -18.352 19.734 1.00 44.81 627 TYR A C 1
ATOM 4962 O O . TYR A 1 627 ? -6.058 -17.428 19.346 1.00 44.81 627 TYR A O 1
ATOM 4970 N N . SER A 1 628 ? -4.131 -18.160 20.237 1.00 44.50 628 SER A N 1
ATOM 4971 C CA . SER A 1 628 ? -3.283 -16.992 20.087 1.00 44.50 628 SER A CA 1
ATOM 4972 C C . SER A 1 628 ? -2.187 -17.378 19.151 1.00 44.50 628 SER A C 1
ATOM 4974 O O . SER A 1 628 ? -1.468 -18.367 19.310 1.00 44.50 628 SER A O 1
ATOM 4976 N N . LEU A 1 629 ? -2.085 -16.494 18.196 1.00 47.16 629 LEU A N 1
ATOM 4977 C CA . LEU A 1 629 ? -0.995 -16.323 17.295 1.00 47.16 629 LEU A CA 1
ATOM 4978 C C . LEU A 1 629 ? 0.391 -16.504 17.965 1.00 47.16 629 LEU A C 1
ATOM 4980 O O . LEU A 1 629 ? 1.235 -17.176 17.388 1.00 47.16 629 LEU A O 1
ATOM 4984 N N . GLY A 1 630 ? 0.628 -16.027 19.190 1.00 40.19 630 GLY A N 1
ATOM 4985 C CA . GLY A 1 630 ? 1.965 -15.980 19.807 1.00 40.19 630 GLY A CA 1
ATOM 4986 C C . GLY A 1 630 ? 2.463 -17.213 20.578 1.00 40.19 630 GLY A C 1
ATOM 4987 O O . GLY A 1 630 ? 3.577 -17.171 21.102 1.00 40.19 630 GLY A O 1
ATOM 4988 N N . GLY A 1 631 ? 1.694 -18.301 20.693 1.00 36.41 631 GLY A N 1
ATOM 4989 C CA . GLY A 1 631 ? 2.085 -19.464 21.502 1.00 36.41 631 GLY A CA 1
ATOM 4990 C C . GLY A 1 631 ? 2.343 -20.722 20.672 1.00 36.41 631 GLY A C 1
ATOM 4991 O O . GLY A 1 631 ? 1.454 -21.187 19.975 1.00 36.41 631 GLY A O 1
ATOM 4992 N N . THR A 1 632 ? 3.561 -21.264 20.776 1.00 35.50 632 THR A N 1
ATOM 4993 C CA . THR A 1 632 ? 4.018 -22.624 20.404 1.00 35.50 632 THR A CA 1
ATOM 4994 C C . THR A 1 632 ? 3.277 -23.328 19.264 1.00 35.50 632 THR A C 1
ATOM 4996 O O . THR A 1 632 ? 2.231 -23.940 19.463 1.00 35.50 632 THR A O 1
ATOM 4999 N N . GLY A 1 633 ? 3.906 -23.344 18.089 1.00 41.25 633 GLY A N 1
ATOM 5000 C CA . GLY A 1 633 ? 3.437 -24.107 16.943 1.00 41.25 633 GLY A CA 1
ATOM 5001 C C . GLY A 1 633 ? 3.228 -25.602 17.204 1.00 41.25 633 GLY A C 1
ATOM 5002 O O . GLY A 1 633 ? 3.729 -26.172 18.173 1.00 41.25 633 GLY A O 1
ATOM 5003 N N . THR A 1 634 ? 2.564 -26.216 16.220 1.00 37.31 634 THR A N 1
ATOM 5004 C CA . THR A 1 634 ? 2.491 -27.657 15.902 1.00 37.31 634 THR A CA 1
ATOM 5005 C C . THR A 1 634 ? 1.261 -28.479 16.287 1.00 37.31 634 THR A C 1
ATOM 5007 O O . THR A 1 634 ? 1.390 -29.696 16.282 1.00 37.31 634 THR A O 1
ATOM 5010 N N . GLN A 1 635 ? 0.049 -27.927 16.456 1.00 37.78 635 GLN A N 1
ATOM 5011 C CA . GLN A 1 635 ? -1.156 -28.772 16.311 1.00 37.78 635 GLN A CA 1
ATOM 5012 C C . GLN A 1 635 ? -2.339 -28.085 15.591 1.00 37.78 635 GLN A C 1
ATOM 5014 O O . GLN A 1 635 ? -2.843 -27.058 16.013 1.00 37.78 635 GLN A O 1
ATOM 5019 N N . ILE A 1 636 ? -2.825 -28.771 14.544 1.00 42.28 636 ILE A N 1
ATOM 5020 C CA . ILE A 1 636 ? -4.116 -28.637 13.833 1.00 42.28 636 ILE A CA 1
ATOM 5021 C C . ILE A 1 636 ? -4.124 -27.753 12.569 1.00 42.28 636 ILE A C 1
ATOM 5023 O O . ILE A 1 636 ? -4.618 -26.632 12.533 1.00 42.28 636 ILE A O 1
ATOM 5027 N N . ALA A 1 637 ? -3.704 -28.383 11.468 1.00 40.81 637 ALA A N 1
ATOM 5028 C CA . ALA A 1 637 ? -3.914 -27.967 10.079 1.00 40.81 637 ALA A CA 1
ATOM 5029 C C . ALA A 1 637 ? -5.293 -28.383 9.502 1.00 40.81 637 ALA A C 1
ATOM 5031 O O . ALA A 1 637 ? -5.466 -28.422 8.287 1.00 40.81 637 ALA A O 1
ATOM 5032 N N . ASN A 1 638 ? -6.295 -28.688 10.337 1.00 42.81 638 ASN A N 1
ATOM 5033 C CA . ASN A 1 638 ? -7.594 -29.176 9.856 1.00 42.81 638 ASN A CA 1
ATOM 5034 C C . ASN A 1 638 ? -8.678 -28.083 9.925 1.00 42.81 638 ASN A C 1
ATOM 5036 O O . ASN A 1 638 ? -9.420 -27.953 10.896 1.00 42.81 638 ASN A O 1
ATOM 5040 N N . SER A 1 639 ? -8.737 -27.284 8.856 1.00 46.88 639 SER A N 1
ATOM 5041 C CA . SER A 1 639 ? -9.948 -26.694 8.250 1.00 46.88 639 SER A CA 1
ATOM 5042 C C . SER A 1 639 ? -10.968 -25.927 9.122 1.00 46.88 639 SER A C 1
ATOM 5044 O O . SER A 1 639 ? -12.133 -25.839 8.731 1.00 46.88 639 SER A O 1
ATOM 5046 N N . ARG A 1 640 ? -10.596 -25.343 10.272 1.00 54.72 640 ARG A N 1
ATOM 5047 C CA . ARG A 1 640 ? -11.531 -24.546 11.109 1.00 54.72 640 ARG A CA 1
ATOM 5048 C C . ARG A 1 640 ? -11.001 -23.208 11.646 1.00 54.72 640 ARG A C 1
ATOM 5050 O O . ARG A 1 640 ? -11.664 -22.621 12.488 1.00 54.72 640 ARG A O 1
ATOM 5057 N N . GLY A 1 641 ? -9.874 -22.687 11.153 1.00 68.62 641 GLY A N 1
ATOM 5058 C CA . GLY A 1 641 ? -9.237 -21.472 11.695 1.00 68.62 641 GLY A CA 1
ATOM 5059 C C . GLY A 1 641 ? -10.160 -20.245 11.782 1.00 68.62 641 GLY A C 1
ATOM 5060 O O . GLY A 1 641 ? -10.442 -19.767 12.872 1.00 68.62 641 GLY A O 1
ATOM 5061 N N . ILE A 1 642 ? -10.689 -19.758 10.655 1.00 75.62 642 ILE A N 1
ATOM 5062 C CA . ILE A 1 642 ? -11.451 -18.492 10.606 1.00 75.62 642 ILE A CA 1
ATOM 5063 C C . ILE A 1 642 ? -12.768 -18.552 11.395 1.00 75.62 642 ILE A C 1
ATOM 5065 O O . ILE A 1 642 ? -13.063 -17.654 12.180 1.00 75.62 642 ILE A O 1
ATOM 5069 N N . GLU A 1 643 ? -13.560 -19.611 11.214 1.00 77.56 643 GLU A N 1
ATOM 5070 C CA . GLU A 1 643 ? -14.842 -19.767 11.921 1.00 77.56 643 GLU A CA 1
ATOM 5071 C C . GLU A 1 643 ? -14.647 -19.907 13.437 1.00 77.56 643 GLU A C 1
ATOM 5073 O O . GLU A 1 643 ? -15.429 -19.385 14.233 1.00 77.56 643 GLU A O 1
ATOM 5078 N N . LEU A 1 644 ? -13.551 -20.543 13.851 1.00 77.50 644 LEU A N 1
ATOM 5079 C CA . LEU A 1 644 ? -13.158 -20.626 15.249 1.00 77.50 644 LEU A CA 1
ATOM 5080 C C . LEU A 1 644 ? -12.774 -19.251 15.804 1.00 77.50 644 LEU A C 1
ATOM 5082 O O . LEU A 1 644 ? -13.270 -18.888 16.869 1.00 77.50 644 LEU A O 1
ATOM 5086 N N . GLN A 1 645 ? -12.006 -18.446 15.062 1.00 79.56 645 GLN A N 1
ATOM 5087 C CA . GLN A 1 645 ? -11.694 -17.065 15.455 1.00 79.56 645 GLN A CA 1
ATOM 5088 C C . GLN A 1 645 ? -12.957 -16.204 15.607 1.00 79.56 645 GLN A C 1
ATOM 5090 O O . GLN A 1 645 ? -13.072 -15.453 16.579 1.00 79.56 645 GLN A O 1
ATOM 5095 N N . LYS A 1 646 ? -13.958 -16.364 14.726 1.00 81.81 646 LYS A N 1
ATOM 5096 C CA . LYS A 1 646 ? -15.270 -15.705 14.885 1.00 81.81 646 LYS A CA 1
ATOM 5097 C C . LYS A 1 646 ? -15.965 -16.135 16.180 1.00 81.81 646 LYS A C 1
ATOM 5099 O O . LYS A 1 646 ? -16.457 -15.288 16.924 1.00 81.81 646 LYS A O 1
ATOM 5104 N N . SER A 1 647 ? -15.982 -17.438 16.472 1.00 83.12 647 SER A N 1
ATOM 5105 C CA . SER A 1 647 ? -16.628 -17.978 17.676 1.00 83.12 647 SER A CA 1
ATOM 5106 C C . SER A 1 647 ? -15.952 -17.524 18.975 1.00 83.12 647 SER A C 1
ATOM 5108 O O . SER A 1 647 ? -16.639 -17.141 19.920 1.00 83.12 647 SER A O 1
ATOM 5110 N N . ILE A 1 648 ? -14.615 -17.487 19.001 1.00 83.25 648 ILE A N 1
ATOM 5111 C CA . ILE A 1 648 ? -13.828 -17.009 20.143 1.00 83.25 648 ILE A CA 1
ATOM 5112 C C . ILE A 1 648 ? -14.072 -15.522 20.357 1.00 83.25 648 ILE A C 1
ATOM 5114 O O . ILE A 1 648 ? -14.318 -15.101 21.481 1.00 83.25 648 ILE A O 1
ATOM 5118 N N . SER A 1 649 ? -14.084 -14.736 19.283 1.00 85.19 649 SER A N 1
ATOM 5119 C CA . SER A 1 649 ? -14.349 -13.300 19.373 1.00 85.19 649 SER A CA 1
ATOM 5120 C C . SER A 1 649 ? -15.754 -12.994 19.892 1.00 85.19 649 SER A C 1
ATOM 5122 O O . SER A 1 649 ? -15.921 -12.078 20.694 1.00 85.19 649 SER A O 1
ATOM 5124 N N . LYS A 1 650 ? -16.764 -13.780 19.486 1.00 88.56 650 LYS A N 1
ATOM 5125 C CA . LYS A 1 650 ? -18.126 -13.664 20.029 1.00 88.56 650 LYS A CA 1
ATOM 5126 C C . LYS A 1 650 ? -18.152 -14.001 21.520 1.00 88.56 650 LYS A C 1
ATOM 5128 O O . LYS A 1 650 ? -18.680 -13.222 22.301 1.00 88.56 650 LYS A O 1
ATOM 5133 N N . PHE A 1 651 ? -17.493 -15.088 21.921 1.00 88.56 651 PHE A N 1
ATOM 5134 C CA . PHE A 1 651 ? -17.360 -15.456 23.331 1.00 88.56 651 PHE A CA 1
ATOM 5135 C C . PHE A 1 651 ? -16.673 -14.363 24.167 1.00 88.56 651 PHE A C 1
ATOM 5137 O O . PHE A 1 651 ? -17.200 -13.978 25.207 1.00 88.56 651 PHE A O 1
ATOM 5144 N N . ILE A 1 652 ? -15.534 -13.835 23.704 1.00 89.62 652 ILE A N 1
ATOM 5145 C CA . ILE A 1 652 ? -14.815 -12.741 24.372 1.00 89.62 652 ILE A CA 1
ATOM 5146 C C . ILE A 1 652 ? -15.735 -11.529 24.544 1.00 89.62 652 ILE A C 1
ATOM 5148 O O . ILE A 1 652 ? -15.793 -10.957 25.630 1.00 89.62 652 ILE A O 1
ATOM 5152 N N . SER A 1 653 ? -16.483 -11.173 23.498 1.00 92.31 653 SER A N 1
ATOM 5153 C CA . SER A 1 653 ? -17.431 -10.060 23.536 1.00 92.31 653 SER A CA 1
ATOM 5154 C C . SER A 1 653 ? -18.573 -10.283 24.524 1.00 92.31 653 SER A C 1
ATOM 5156 O O . SER A 1 653 ? -18.924 -9.368 25.270 1.00 92.31 653 SER A O 1
ATOM 5158 N N . ASP A 1 654 ? -19.147 -11.483 24.556 1.00 91.75 654 ASP A N 1
ATOM 5159 C CA . ASP A 1 654 ? -20.247 -11.815 25.460 1.00 91.75 654 ASP A CA 1
ATOM 5160 C C . ASP A 1 654 ? -19.794 -11.789 26.929 1.00 91.75 654 ASP A C 1
ATOM 5162 O O . ASP A 1 654 ? -20.493 -11.231 27.775 1.00 91.75 654 ASP A O 1
ATOM 5166 N N . GLU A 1 655 ? -18.610 -12.325 27.243 1.00 90.94 655 GLU A N 1
ATOM 5167 C CA . GLU A 1 655 ? -18.051 -12.259 28.601 1.00 90.94 655 GLU A CA 1
ATOM 5168 C C . GLU A 1 655 ? -17.657 -10.831 28.998 1.00 90.94 655 GLU A C 1
ATOM 5170 O O . GLU A 1 655 ? -17.956 -10.395 30.110 1.00 90.94 655 GLU A O 1
ATOM 5175 N N . ALA A 1 656 ? -17.072 -10.055 28.082 1.00 91.56 656 ALA A N 1
ATOM 5176 C CA . ALA A 1 656 ? -16.756 -8.652 28.336 1.00 91.56 656 ALA A CA 1
ATOM 5177 C C . ALA A 1 656 ? -18.018 -7.836 28.656 1.00 91.56 656 ALA A C 1
ATOM 5179 O O . ALA A 1 656 ? -18.022 -7.038 29.592 1.00 91.56 656 ALA A O 1
ATOM 5180 N N . LEU A 1 657 ? -19.114 -8.065 27.926 1.00 91.38 657 LEU A N 1
ATOM 5181 C CA . LEU A 1 657 ? -20.398 -7.413 28.183 1.00 91.38 657 LEU A CA 1
ATOM 5182 C C . LEU A 1 657 ? -20.977 -7.764 29.558 1.00 91.38 657 LEU A C 1
ATOM 5184 O O . LEU A 1 657 ? -21.535 -6.881 30.210 1.00 91.38 657 LEU A O 1
ATOM 5188 N N . LYS A 1 658 ? -20.828 -9.011 30.022 1.00 90.56 658 LYS A N 1
ATOM 5189 C CA . LYS A 1 658 ? -21.238 -9.404 31.381 1.00 90.56 658 LYS A CA 1
ATOM 5190 C C . LYS A 1 658 ? -20.439 -8.648 32.442 1.00 90.56 658 LYS A C 1
ATOM 5192 O O . LYS A 1 658 ? -21.032 -8.105 33.369 1.00 90.56 658 LYS A O 1
ATOM 5197 N N . CYS A 1 659 ? -19.117 -8.559 32.283 1.00 89.62 659 CYS A N 1
ATOM 5198 C CA . CYS A 1 659 ? -18.254 -7.801 33.193 1.00 89.62 659 CYS A CA 1
ATOM 5199 C C . CYS A 1 659 ? -18.631 -6.316 33.238 1.00 89.62 659 CYS A C 1
ATOM 5201 O O . CYS A 1 659 ? -18.792 -5.749 34.314 1.00 89.62 659 CYS A O 1
ATOM 5203 N N . LEU A 1 660 ? -18.841 -5.700 32.074 1.00 88.31 660 LEU A N 1
ATOM 5204 C CA . LEU A 1 660 ? -19.260 -4.303 31.957 1.00 88.31 660 LEU A CA 1
ATOM 5205 C C . LEU A 1 660 ? -20.635 -4.032 32.580 1.00 88.31 660 LEU A C 1
ATOM 5207 O O . LEU A 1 660 ? -20.829 -2.985 33.191 1.00 88.31 660 LEU A O 1
ATOM 5211 N N . GLY A 1 661 ? -21.585 -4.961 32.437 1.00 84.69 661 GLY A N 1
ATOM 5212 C CA . GLY A 1 661 ? -22.907 -4.859 33.061 1.00 84.69 661 GLY A CA 1
ATOM 5213 C C . GLY A 1 661 ? -22.852 -4.899 34.590 1.00 84.69 661 GLY A C 1
ATOM 5214 O O . GLY A 1 661 ? -23.670 -4.265 35.248 1.00 84.69 661 GLY A O 1
ATOM 5215 N N . ASN A 1 662 ? -21.842 -5.571 35.145 1.00 82.75 662 ASN A N 1
ATOM 5216 C CA . ASN A 1 662 ? -21.640 -5.733 36.583 1.00 82.75 662 ASN A CA 1
ATOM 5217 C C . ASN A 1 662 ? -20.639 -4.727 37.175 1.00 82.75 662 ASN A C 1
ATOM 5219 O O . ASN A 1 662 ? -20.205 -4.898 38.311 1.00 82.75 662 ASN A O 1
ATOM 5223 N N . ILE A 1 663 ? -20.277 -3.664 36.445 1.00 86.38 663 ILE A N 1
ATOM 5224 C CA . ILE A 1 663 ? -19.290 -2.672 36.907 1.00 86.38 663 ILE A CA 1
ATOM 5225 C C . ILE A 1 663 ? -19.687 -2.004 38.234 1.00 86.38 663 ILE A C 1
ATOM 5227 O O . ILE A 1 663 ? -18.823 -1.593 38.997 1.00 86.38 663 ILE A O 1
ATOM 5231 N N . GLY A 1 664 ? -20.987 -1.919 38.542 1.00 82.19 664 GLY A N 1
ATOM 5232 C CA . GLY A 1 664 ? -21.480 -1.377 39.812 1.00 82.19 664 GLY A CA 1
ATOM 5233 C C . GLY A 1 664 ? -21.051 -2.189 41.040 1.00 82.19 664 GLY A C 1
ATOM 5234 O O . GLY A 1 664 ? -20.943 -1.621 42.124 1.00 82.19 664 GLY A O 1
ATOM 5235 N N . ASN A 1 665 ? -20.743 -3.479 40.872 1.00 81.75 665 ASN A N 1
ATOM 5236 C CA . ASN A 1 665 ? -20.253 -4.344 41.953 1.00 81.75 665 ASN A CA 1
ATOM 5237 C C . ASN A 1 665 ? -18.835 -3.965 42.398 1.00 81.75 665 ASN A C 1
ATOM 5239 O O . ASN A 1 665 ? -18.416 -4.348 43.480 1.00 81.75 665 ASN A O 1
ATOM 5243 N N . ALA A 1 666 ? -18.119 -3.185 41.583 1.00 80.12 666 ALA A N 1
ATOM 5244 C CA . ALA A 1 666 ? -16.796 -2.672 41.908 1.00 80.12 666 ALA A CA 1
ATOM 5245 C C . ALA A 1 666 ? -16.809 -1.650 43.063 1.00 80.12 666 ALA A C 1
ATOM 5247 O O . ALA A 1 666 ? -15.764 -1.342 43.631 1.00 80.12 666 ALA A O 1
ATOM 5248 N N . LEU A 1 667 ? -17.986 -1.098 43.383 1.00 80.81 667 LEU A N 1
ATOM 5249 C CA . LEU A 1 667 ? -18.205 -0.222 44.530 1.00 80.81 667 LEU A CA 1
ATOM 5250 C C . LEU A 1 667 ? -18.698 -1.042 45.729 1.00 80.81 667 LEU A C 1
ATOM 5252 O O . LEU A 1 667 ? -19.508 -1.957 45.565 1.00 80.81 667 LEU A O 1
ATOM 5256 N N . GLU A 1 668 ? -18.271 -0.661 46.931 1.00 77.69 668 GLU A N 1
ATOM 5257 C CA . GLU A 1 668 ? -18.643 -1.318 48.191 1.00 77.69 668 GLU A CA 1
ATOM 5258 C C . GLU A 1 668 ? -20.158 -1.445 48.375 1.00 77.69 668 GLU A C 1
ATOM 5260 O O . GLU A 1 668 ? -20.938 -0.667 47.816 1.00 77.69 668 GLU A O 1
ATOM 5265 N N . GLU A 1 669 ? -20.601 -2.444 49.142 1.00 75.38 669 GLU A N 1
ATOM 5266 C CA . GLU A 1 669 ? -22.006 -2.624 49.534 1.00 75.38 669 GLU A CA 1
ATOM 5267 C C . GLU A 1 669 ? -22.441 -1.576 50.572 1.00 75.38 669 GLU A C 1
ATOM 5269 O O . GLU A 1 669 ? -22.777 -1.892 51.706 1.00 75.38 669 GLU A O 1
ATOM 5274 N N . ASP A 1 670 ? -22.439 -0.314 50.148 1.00 78.50 670 ASP A N 1
ATOM 5275 C CA . ASP A 1 670 ? -22.931 0.838 50.897 1.00 78.50 670 ASP A CA 1
ATOM 5276 C C . ASP A 1 670 ? -24.210 1.381 50.232 1.00 78.50 670 ASP A C 1
ATOM 5278 O O . ASP A 1 670 ? -24.275 1.559 49.006 1.00 78.50 670 ASP A O 1
ATOM 5282 N N . GLU A 1 671 ? -25.247 1.627 51.037 1.00 80.25 671 GLU A N 1
ATOM 5283 C CA . GLU A 1 671 ? -26.504 2.234 50.594 1.00 80.25 671 GLU A CA 1
ATOM 5284 C C . GLU A 1 671 ? -26.293 3.660 50.054 1.00 80.25 671 GLU A C 1
ATOM 5286 O O . GLU A 1 671 ? -26.942 4.046 49.077 1.00 80.25 671 GLU A O 1
ATOM 5291 N N . GLU A 1 672 ? -25.333 4.418 50.595 1.00 80.88 672 GLU A N 1
ATOM 5292 C CA . GLU A 1 672 ? -25.015 5.779 50.142 1.00 80.88 672 GLU A CA 1
ATOM 5293 C C . GLU A 1 672 ? -24.388 5.801 48.737 1.00 80.88 672 GLU A C 1
ATOM 5295 O O . GLU A 1 672 ? -24.526 6.779 47.995 1.00 80.88 672 GLU A O 1
ATOM 5300 N N . LEU A 1 673 ? -23.760 4.696 48.315 1.00 81.19 673 LEU A N 1
ATOM 5301 C CA . LEU A 1 673 ? -23.154 4.540 46.990 1.00 81.19 673 LEU A CA 1
ATOM 5302 C C . LEU A 1 673 ? -24.133 4.005 45.930 1.00 81.19 673 LEU A C 1
ATOM 5304 O O . LEU A 1 673 ? -23.790 3.966 44.745 1.00 81.19 673 LEU A O 1
ATOM 5308 N N . GLN A 1 674 ? -25.368 3.641 46.290 1.00 84.12 674 GLN A N 1
ATOM 5309 C CA . GLN A 1 674 ? -26.367 3.128 45.336 1.00 84.12 674 GLN A CA 1
ATOM 5310 C C . GLN A 1 674 ? -26.677 4.078 44.161 1.00 84.12 674 GLN A C 1
ATOM 5312 O O . GLN A 1 674 ? -26.767 3.606 43.018 1.00 84.12 674 GLN A O 1
ATOM 5317 N N . PRO A 1 675 ? -26.768 5.412 44.352 1.00 85.06 675 PRO A N 1
ATOM 5318 C CA . PRO A 1 675 ? -26.913 6.348 43.236 1.00 85.06 675 PRO A CA 1
ATOM 5319 C C . PRO A 1 675 ? -25.705 6.329 42.286 1.00 85.06 675 PRO A C 1
ATOM 5321 O O . PRO A 1 675 ? -25.866 6.416 41.066 1.00 85.06 675 PRO A O 1
ATOM 5324 N N . LEU A 1 676 ? -24.489 6.174 42.824 1.00 84.50 676 LEU A N 1
ATOM 5325 C CA . LEU A 1 676 ? -23.253 6.068 42.041 1.00 84.50 676 LEU A CA 1
ATOM 5326 C C . LEU A 1 676 ? -23.200 4.751 41.258 1.00 84.50 676 LEU A C 1
ATOM 5328 O O . LEU A 1 676 ? -22.872 4.780 40.069 1.00 84.50 676 LEU A O 1
ATOM 5332 N N . LYS A 1 677 ? -23.592 3.629 41.879 1.00 86.25 677 LYS A N 1
ATOM 5333 C CA . LYS A 1 677 ? -23.721 2.311 41.233 1.00 86.25 677 LYS A CA 1
ATOM 5334 C C . LYS A 1 677 ? -24.694 2.355 40.061 1.00 86.25 677 LYS A C 1
ATOM 5336 O O . LYS A 1 677 ? -24.321 2.002 38.943 1.00 86.25 677 LYS A O 1
ATOM 5341 N N . THR A 1 678 ? -25.900 2.872 40.293 1.00 85.25 678 THR A N 1
ATOM 5342 C CA . THR A 1 678 ? -26.926 3.030 39.250 1.00 85.25 678 THR A CA 1
ATOM 5343 C C . THR A 1 678 ? -26.401 3.903 38.113 1.00 85.25 678 THR A C 1
ATOM 5345 O O . THR A 1 678 ? -26.446 3.519 36.950 1.00 85.25 678 THR A O 1
ATOM 5348 N N . SER A 1 679 ? -25.771 5.033 38.446 1.00 86.62 679 SER A N 1
ATOM 5349 C CA . SER A 1 679 ? -25.200 5.929 37.444 1.00 86.62 679 SER A CA 1
ATOM 5350 C C . SER A 1 679 ? -24.045 5.299 36.650 1.00 86.62 679 SER A C 1
ATOM 5352 O O . SER A 1 679 ? -23.855 5.637 35.481 1.00 86.62 679 SER A O 1
ATOM 5354 N N . LEU A 1 680 ? -23.211 4.442 37.251 1.00 86.88 680 LEU A N 1
ATOM 5355 C CA . LEU A 1 680 ? -22.154 3.697 36.547 1.00 86.88 680 LEU A CA 1
ATOM 5356 C C . LEU A 1 680 ? -22.757 2.720 35.536 1.00 86.88 680 LEU A C 1
ATOM 5358 O O . LEU A 1 680 ? -22.354 2.719 34.368 1.00 86.88 680 LEU A O 1
ATOM 5362 N N . VAL A 1 681 ? -23.747 1.944 35.980 1.00 85.50 681 VAL A N 1
ATOM 5363 C CA . VAL A 1 681 ? -24.482 0.996 35.137 1.00 85.50 681 VAL A CA 1
ATOM 5364 C C . VAL A 1 681 ? -25.186 1.730 33.996 1.00 85.50 681 VAL A C 1
ATOM 5366 O O . VAL A 1 681 ? -25.071 1.303 32.852 1.00 85.50 681 VAL A O 1
ATOM 5369 N N . ASP A 1 682 ? -25.804 2.884 34.247 1.00 87.12 682 ASP A N 1
ATOM 5370 C CA . ASP A 1 682 ? -26.435 3.700 33.204 1.00 87.12 682 ASP A CA 1
ATOM 5371 C C . ASP A 1 682 ? -25.414 4.246 32.195 1.00 87.12 682 ASP A C 1
ATOM 5373 O O . ASP A 1 682 ? -25.641 4.226 30.981 1.00 87.12 682 ASP A O 1
ATOM 5377 N N . THR A 1 683 ? -24.251 4.712 32.661 1.00 88.31 683 THR A N 1
ATOM 5378 C CA . THR A 1 683 ? -23.193 5.197 31.765 1.00 88.31 683 THR A CA 1
ATOM 5379 C C . THR A 1 683 ? -22.700 4.091 30.825 1.00 88.31 683 THR A C 1
ATOM 5381 O O . THR A 1 683 ? -22.548 4.331 29.627 1.00 88.31 683 THR A O 1
ATOM 5384 N N . ILE A 1 684 ? -22.457 2.883 31.328 1.00 88.06 684 ILE A N 1
ATOM 5385 C CA . ILE A 1 684 ? -21.932 1.782 30.512 1.00 88.06 684 ILE A CA 1
ATOM 5386 C C . ILE A 1 684 ? -23.045 1.089 29.722 1.00 88.06 684 ILE A C 1
ATOM 5388 O O . ILE A 1 684 ? -22.978 0.988 28.497 1.00 88.06 684 ILE A O 1
ATOM 5392 N N . GLY A 1 685 ? -24.086 0.627 30.406 1.00 85.06 685 GLY A N 1
ATOM 5393 C CA . GLY A 1 685 ? -25.181 -0.138 29.824 1.00 85.06 685 GLY A CA 1
ATOM 5394 C C . GLY A 1 685 ? -26.014 0.681 28.844 1.00 85.06 685 GLY A C 1
ATOM 5395 O O . GLY A 1 685 ? -26.263 0.229 27.726 1.00 85.06 685 GLY A O 1
ATOM 5396 N N . VAL A 1 686 ? -26.401 1.904 29.217 1.00 83.00 686 VAL A N 1
ATOM 5397 C CA . VAL A 1 686 ? -27.252 2.746 28.367 1.00 83.00 686 VAL A CA 1
ATOM 5398 C C . VAL A 1 686 ? -26.403 3.592 27.423 1.00 83.00 686 VAL A C 1
ATOM 5400 O O . VAL A 1 686 ? -26.517 3.458 26.204 1.00 83.00 686 VAL A O 1
ATOM 5403 N N . ARG A 1 687 ? -25.521 4.451 27.952 1.00 87.06 687 ARG A N 1
ATOM 5404 C CA . ARG A 1 687 ? -24.853 5.463 27.112 1.00 87.06 687 ARG A CA 1
ATOM 5405 C C . ARG A 1 687 ? -23.815 4.877 26.156 1.00 87.06 687 ARG A C 1
ATOM 5407 O O . ARG A 1 687 ? -23.688 5.415 25.058 1.00 87.06 687 ARG A O 1
ATOM 5414 N N . LEU A 1 688 ? -23.117 3.802 26.528 1.00 89.81 688 LEU A N 1
ATOM 5415 C CA . LEU A 1 688 ? -22.167 3.112 25.649 1.00 89.81 688 LEU A CA 1
ATOM 5416 C C . LEU A 1 688 ? -22.835 1.951 24.894 1.00 89.81 688 LEU A C 1
ATOM 5418 O O . LEU A 1 688 ? -22.960 2.004 23.672 1.00 89.81 688 LEU A O 1
ATOM 5422 N N . VAL A 1 689 ? -23.279 0.907 25.601 1.00 90.19 689 VAL A N 1
ATOM 5423 C CA . VAL A 1 689 ? -23.710 -0.354 24.973 1.00 90.19 689 VAL A CA 1
ATOM 5424 C C . VAL A 1 689 ? -25.023 -0.194 24.204 1.00 90.19 689 VAL A C 1
ATOM 5426 O O . VAL A 1 689 ? -25.080 -0.552 23.025 1.00 90.19 689 VAL A O 1
ATOM 5429 N N . ALA A 1 690 ? -26.076 0.343 24.829 1.00 87.31 690 ALA A N 1
ATOM 5430 C CA . ALA A 1 690 ? -27.380 0.474 24.181 1.00 87.31 690 ALA A CA 1
ATOM 5431 C C . ALA A 1 690 ? -27.353 1.484 23.025 1.00 87.31 690 ALA A C 1
ATOM 5433 O O . ALA A 1 690 ? -27.911 1.191 21.972 1.00 87.31 690 ALA A O 1
ATOM 5434 N N . THR A 1 691 ? -26.653 2.617 23.163 1.00 88.00 691 THR A N 1
ATOM 5435 C CA . THR A 1 691 ? -26.492 3.604 22.074 1.00 88.00 691 THR A CA 1
ATOM 5436 C C . THR A 1 691 ? -25.854 2.989 20.827 1.00 88.00 691 THR A C 1
ATOM 5438 O O . THR A 1 691 ? -26.341 3.194 19.711 1.00 88.00 691 THR A O 1
ATOM 5441 N N . VAL A 1 692 ? -24.783 2.205 20.997 1.00 88.75 692 VAL A N 1
ATOM 5442 C CA . VAL A 1 692 ? -24.127 1.503 19.883 1.00 88.75 692 VAL A CA 1
ATOM 5443 C C . VAL A 1 692 ? -25.075 0.454 19.295 1.00 88.75 692 VAL A C 1
ATOM 5445 O O . VAL A 1 692 ? -25.331 0.473 18.093 1.00 88.75 692 VAL A O 1
ATOM 5448 N N . LYS A 1 693 ? -25.683 -0.405 20.125 1.00 87.88 693 LYS A N 1
ATOM 5449 C CA . LYS A 1 693 ? -26.641 -1.430 19.663 1.00 87.88 693 LYS A CA 1
ATOM 5450 C C . LYS A 1 693 ? -27.830 -0.848 18.906 1.00 87.88 693 LYS A C 1
ATOM 5452 O O . LYS A 1 693 ? -28.205 -1.378 17.864 1.00 87.88 693 LYS A O 1
ATOM 5457 N N . HIS A 1 694 ? -28.381 0.260 19.387 1.00 85.69 694 HIS A N 1
ATOM 5458 C CA . HIS A 1 694 ? -29.466 0.972 18.727 1.00 85.69 694 HIS A CA 1
ATOM 5459 C C . HIS A 1 694 ? -29.032 1.503 17.354 1.00 85.69 694 HIS A C 1
ATOM 5461 O O . HIS A 1 694 ? -29.737 1.313 16.364 1.00 85.69 694 HIS A O 1
ATOM 5467 N N . THR A 1 695 ? -27.841 2.107 17.274 1.00 83.81 695 THR A N 1
ATOM 5468 C CA . THR A 1 695 ? -27.329 2.727 16.041 1.00 83.81 695 THR A CA 1
ATOM 5469 C C . THR A 1 695 ? -27.071 1.720 14.919 1.00 83.81 695 THR A C 1
ATOM 5471 O O . THR A 1 695 ? -27.383 2.017 13.769 1.00 83.81 695 THR A O 1
ATOM 5474 N N . PHE A 1 696 ? -26.535 0.535 15.226 1.00 82.12 696 PHE A N 1
ATOM 5475 C CA . PHE A 1 696 ? -26.236 -0.489 14.211 1.00 82.12 696 PHE A CA 1
ATOM 5476 C C . PHE A 1 696 ? -27.363 -1.529 14.028 1.00 82.12 696 PHE A C 1
ATOM 5478 O O . PHE A 1 696 ? -27.270 -2.369 13.135 1.00 82.12 696 PHE A O 1
ATOM 5485 N N . SER A 1 697 ? -28.431 -1.472 14.839 1.00 65.00 697 SER A N 1
ATOM 5486 C CA . SER A 1 697 ? -29.694 -2.248 14.779 1.00 65.00 697 SER A CA 1
ATOM 5487 C C . SER A 1 697 ? -29.601 -3.789 14.755 1.00 65.00 697 SER A C 1
ATOM 5489 O O . SER A 1 697 ? -30.616 -4.454 14.946 1.00 65.00 697 SER A O 1
ATOM 5491 N N . SER A 1 698 ? -28.419 -4.375 14.556 1.00 64.12 698 SER A N 1
ATOM 5492 C CA . SER A 1 698 ? -28.144 -5.811 14.600 1.00 64.12 698 SER A CA 1
ATOM 5493 C C . SER A 1 698 ? -27.053 -6.086 15.635 1.00 64.12 698 SER A C 1
ATOM 5495 O O . SER A 1 698 ? -25.950 -5.546 15.567 1.00 64.12 698 SER A O 1
ATOM 5497 N N . GLY A 1 699 ? -27.368 -6.914 16.633 1.00 63.44 699 GLY A N 1
ATOM 5498 C CA . GLY A 1 699 ? -26.406 -7.287 17.674 1.00 63.44 699 GLY A CA 1
ATOM 5499 C C . GLY A 1 699 ? -25.225 -8.110 17.146 1.00 63.44 699 GLY A C 1
ATOM 5500 O O . GLY A 1 699 ? -24.186 -8.145 17.791 1.00 63.44 699 GLY A O 1
ATOM 5501 N N . ASP A 1 700 ? -25.365 -8.733 15.972 1.00 73.19 700 ASP A N 1
ATOM 5502 C CA . ASP A 1 700 ? -24.369 -9.651 15.409 1.00 73.19 700 ASP A CA 1
ATOM 5503 C C . ASP A 1 700 ? -23.141 -8.960 14.790 1.00 73.19 700 ASP A C 1
ATOM 5505 O O . ASP A 1 700 ? -22.134 -9.623 14.562 1.00 73.19 700 ASP A O 1
ATOM 5509 N N . ASN A 1 701 ? -23.190 -7.643 14.560 1.00 83.75 701 ASN A N 1
ATOM 5510 C CA . ASN A 1 701 ? -22.083 -6.866 13.985 1.00 83.75 701 ASN A CA 1
ATOM 5511 C C . ASN A 1 701 ? -21.342 -5.999 15.016 1.00 83.75 701 ASN A C 1
ATOM 5513 O O . ASN A 1 701 ? -20.490 -5.193 14.638 1.00 83.75 701 ASN A O 1
ATOM 5517 N N . ILE A 1 702 ? -21.658 -6.144 16.307 1.00 91.25 702 ILE A N 1
ATOM 5518 C CA . ILE A 1 702 ? -21.063 -5.359 17.392 1.00 91.25 702 ILE A CA 1
ATOM 5519 C C . ILE A 1 702 ? -20.263 -6.275 18.312 1.00 91.25 702 ILE A C 1
ATOM 5521 O O . ILE A 1 702 ? -20.796 -7.247 18.842 1.00 91.25 702 ILE A O 1
ATOM 5525 N N . TYR A 1 703 ? -19.009 -5.909 18.562 1.00 93.38 703 TYR A N 1
ATOM 5526 C CA . TYR A 1 703 ? -18.100 -6.662 19.420 1.00 93.38 703 TYR A CA 1
ATOM 5527 C C . TYR A 1 703 ? -17.470 -5.758 20.475 1.00 93.38 703 TYR A C 1
ATOM 5529 O O . TYR A 1 703 ? -17.099 -4.622 20.184 1.00 93.38 703 TYR A O 1
ATOM 5537 N N . PHE A 1 704 ? -17.313 -6.272 21.690 1.00 94.06 704 PHE A N 1
ATOM 5538 C CA . PHE A 1 704 ? -16.580 -5.624 22.775 1.00 94.06 704 PHE A CA 1
ATOM 5539 C C . PHE A 1 704 ? -15.298 -6.410 23.029 1.00 94.06 704 PHE A C 1
ATOM 5541 O O . PHE A 1 704 ? -15.345 -7.575 23.409 1.00 94.06 704 PHE A O 1
ATOM 5548 N N . LEU A 1 705 ? -14.147 -5.793 22.776 1.00 93.06 705 LEU A N 1
ATOM 5549 C CA . LEU A 1 705 ? -12.855 -6.462 22.839 1.00 93.06 705 LEU A CA 1
ATOM 5550 C C . LEU A 1 705 ? -11.992 -5.855 23.954 1.00 93.06 705 LEU A C 1
ATOM 5552 O O . LEU A 1 705 ? -11.377 -4.805 23.753 1.00 93.06 705 LEU A O 1
ATOM 5556 N N . PRO A 1 706 ? -11.945 -6.482 25.136 1.00 90.81 706 PRO A N 1
ATOM 5557 C CA . PRO A 1 706 ? -11.046 -6.070 26.201 1.00 90.81 706 PRO A CA 1
ATOM 5558 C C . PRO A 1 706 ? -9.593 -6.387 25.813 1.00 90.81 706 PRO A C 1
ATOM 5560 O O . PRO A 1 706 ? -9.302 -7.470 25.312 1.00 90.81 706 PRO A O 1
ATOM 5563 N N . VAL A 1 707 ? -8.682 -5.436 26.024 1.00 88.44 707 VAL A N 1
ATOM 5564 C CA . VAL A 1 707 ? -7.249 -5.560 25.713 1.00 88.44 707 VAL A CA 1
ATOM 5565 C C . VAL A 1 707 ? -6.423 -5.118 26.914 1.00 88.44 707 VAL A C 1
ATOM 5567 O O . VAL A 1 707 ? -6.696 -4.101 27.557 1.00 88.44 707 VAL A O 1
ATOM 5570 N N . SER A 1 708 ? -5.391 -5.891 27.220 1.00 81.50 708 SER A N 1
ATOM 5571 C CA . SER A 1 708 ? -4.490 -5.652 28.344 1.00 81.50 708 SER A CA 1
ATOM 5572 C C . SER A 1 708 ? -3.546 -4.469 28.084 1.00 81.50 708 SER A C 1
ATOM 5574 O O . SER A 1 708 ? -3.274 -4.108 26.939 1.00 81.50 708 SER A O 1
ATOM 5576 N N . ALA A 1 709 ? -3.069 -3.814 29.148 1.00 69.00 709 ALA A N 1
ATOM 5577 C CA . ALA A 1 709 ? -2.126 -2.704 29.027 1.00 69.00 709 ALA A CA 1
ATOM 5578 C C . ALA A 1 709 ? -0.719 -3.214 28.723 1.00 69.00 709 ALA A C 1
ATOM 5580 O O . ALA A 1 709 ? -0.101 -2.668 27.810 1.00 69.00 709 ALA A O 1
ATOM 5581 N N . GLN A 1 710 ? -0.239 -4.218 29.477 1.00 63.69 710 GLN A N 1
ATOM 5582 C CA . GLN A 1 710 ? 1.082 -4.868 29.335 1.00 63.69 710 GLN A CA 1
ATOM 5583 C C . GLN A 1 710 ? 1.170 -6.286 29.953 1.00 63.69 710 GLN A C 1
ATOM 5585 O O . GLN A 1 710 ? 2.237 -6.890 29.906 1.00 63.69 710 GLN A O 1
ATOM 5590 N N . GLY A 1 711 ? 0.082 -6.844 30.502 1.00 51.81 711 GLY A N 1
ATOM 5591 C CA . GLY A 1 711 ? 0.035 -8.245 30.943 1.00 51.81 711 GLY A CA 1
ATOM 5592 C C . GLY A 1 711 ? 0.682 -8.519 32.306 1.00 51.81 711 GLY A C 1
ATOM 5593 O O . GLY A 1 711 ? 0.582 -9.652 32.775 1.00 51.81 711 GLY A O 1
ATOM 5594 N N . GLU A 1 712 ? 1.279 -7.504 32.939 1.00 44.75 712 GLU A N 1
ATOM 5595 C CA . GLU A 1 712 ? 1.736 -7.516 34.330 1.00 44.75 712 GLU A CA 1
ATOM 5596 C C . GLU A 1 712 ? 1.710 -6.108 34.948 1.00 44.75 712 GLU A C 1
ATOM 5598 O O . GLU A 1 712 ? 1.632 -5.097 34.240 1.00 44.75 712 GLU A O 1
ATOM 5603 N N . ASP A 1 713 ? 1.729 -6.072 36.279 1.00 40.00 713 ASP A N 1
ATOM 5604 C CA . ASP A 1 713 ? 1.551 -4.895 37.117 1.00 40.00 713 ASP A CA 1
ATOM 5605 C C . ASP A 1 713 ? 2.525 -3.759 36.740 1.00 40.00 713 ASP A C 1
ATOM 5607 O O . ASP A 1 713 ? 3.727 -3.946 36.557 1.00 40.00 713 ASP A O 1
ATOM 5611 N N . SER A 1 714 ? 1.980 -2.553 36.598 1.00 40.88 714 SER A N 1
ATOM 5612 C CA . SER A 1 714 ? 2.544 -1.377 35.905 1.00 40.88 714 SER A CA 1
ATOM 5613 C C . SER A 1 714 ? 3.864 -0.782 36.447 1.00 40.88 714 SER A C 1
ATOM 5615 O O . SER A 1 714 ? 4.255 0.319 36.047 1.00 40.88 714 SER A O 1
ATOM 5617 N N . LYS A 1 715 ? 4.554 -1.475 37.361 1.00 38.47 715 LYS A N 1
ATOM 5618 C CA . LYS A 1 715 ? 5.675 -0.959 38.161 1.00 38.47 715 LYS A CA 1
ATOM 5619 C C . LYS A 1 715 ? 7.069 -1.294 37.621 1.00 38.47 715 LYS A C 1
ATOM 5621 O O . LYS A 1 715 ? 8.007 -0.585 37.975 1.00 38.47 715 LYS A O 1
ATOM 5626 N N . SER A 1 716 ? 7.237 -2.289 36.746 1.00 39.00 716 SER A N 1
ATOM 5627 C CA . SER A 1 716 ? 8.550 -2.639 36.175 1.00 39.00 716 SER A CA 1
ATOM 5628 C C . SER A 1 716 ? 8.587 -2.442 34.660 1.00 39.00 716 SER A C 1
ATOM 5630 O O . SER A 1 716 ? 8.401 -3.374 33.880 1.00 39.00 716 SER A O 1
ATOM 5632 N N . ILE A 1 717 ? 8.869 -1.213 34.224 1.00 44.91 717 ILE A N 1
ATOM 5633 C CA . ILE A 1 717 ? 9.311 -0.958 32.847 1.00 44.91 717 ILE A CA 1
ATOM 5634 C C . ILE A 1 717 ? 10.762 -1.459 32.742 1.00 44.91 717 ILE A C 1
ATOM 5636 O O . ILE A 1 717 ? 11.707 -0.675 32.815 1.00 44.91 717 ILE A O 1
ATOM 5640 N N . GLU A 1 718 ? 10.967 -2.772 32.621 1.00 46.97 718 GLU A N 1
ATOM 5641 C CA . GLU A 1 718 ? 12.266 -3.314 32.214 1.00 46.97 718 GLU A CA 1
ATOM 5642 C C . GLU A 1 718 ? 12.430 -3.060 30.706 1.00 46.97 718 GLU A C 1
ATOM 5644 O O . GLU A 1 718 ? 11.932 -3.798 29.856 1.00 46.97 718 GLU A O 1
ATOM 5649 N N . LEU A 1 719 ? 13.087 -1.947 30.365 1.00 47.31 719 LEU A N 1
ATOM 5650 C CA . LEU A 1 719 ? 13.485 -1.617 28.995 1.00 47.31 719 LEU A CA 1
ATOM 5651 C C . LEU A 1 719 ? 14.344 -2.761 28.423 1.00 47.31 719 LEU A C 1
ATOM 5653 O O . LEU A 1 719 ? 15.438 -3.009 28.925 1.00 47.31 719 LEU A O 1
ATOM 5657 N N . GLY A 1 720 ? 13.866 -3.436 27.370 1.00 52.28 720 GLY A N 1
ATOM 5658 C CA . GLY A 1 720 ? 14.615 -4.495 26.673 1.00 52.28 720 GLY A CA 1
ATOM 5659 C C . GLY A 1 720 ? 13.818 -5.742 26.270 1.00 52.28 720 GLY A C 1
ATOM 5660 O O . GLY A 1 720 ? 14.369 -6.593 25.574 1.00 52.28 720 GLY A O 1
ATOM 5661 N N . HIS A 1 721 ? 12.542 -5.852 26.658 1.00 58.22 721 HIS A N 1
ATOM 5662 C CA . HIS A 1 721 ? 11.666 -6.964 26.272 1.00 58.22 721 HIS A CA 1
ATOM 5663 C C . HIS A 1 721 ? 10.407 -6.491 25.524 1.00 58.22 721 HIS A C 1
ATOM 5665 O O . HIS A 1 721 ? 9.901 -5.401 25.810 1.00 58.22 721 HIS A O 1
ATOM 5671 N N . PRO A 1 722 ? 9.884 -7.290 24.571 1.00 65.25 722 PRO A N 1
ATOM 5672 C CA . PRO A 1 722 ? 8.653 -6.955 23.869 1.00 65.25 722 PRO A CA 1
ATOM 5673 C C . PRO A 1 722 ? 7.459 -6.891 24.834 1.00 65.25 722 PRO A C 1
ATOM 5675 O O . PRO A 1 722 ? 7.365 -7.698 25.761 1.00 65.25 722 PRO A O 1
ATOM 5678 N N . PRO A 1 723 ? 6.522 -5.951 24.638 1.00 67.00 723 PRO A N 1
ATOM 5679 C CA . PRO A 1 723 ? 5.321 -5.864 25.460 1.00 67.00 723 PRO A CA 1
ATOM 5680 C C . PRO A 1 723 ? 4.329 -6.999 25.169 1.00 67.00 723 PRO A C 1
ATOM 5682 O O . PRO A 1 723 ? 4.039 -7.310 24.013 1.00 67.00 723 PRO A O 1
ATOM 5685 N N . ASN A 1 724 ? 3.732 -7.561 26.222 1.00 68.06 724 ASN A N 1
ATOM 5686 C CA . ASN A 1 724 ? 2.747 -8.644 26.133 1.00 68.06 724 ASN A CA 1
ATOM 5687 C C . ASN A 1 724 ? 1.323 -8.124 26.404 1.00 68.06 724 ASN A C 1
ATOM 5689 O O . ASN A 1 724 ? 0.735 -8.389 27.452 1.00 68.06 724 ASN A O 1
ATOM 5693 N N . GLN A 1 725 ? 0.764 -7.346 25.469 1.00 76.69 725 GLN A N 1
ATOM 5694 C CA . GLN A 1 725 ? -0.642 -6.932 25.550 1.00 76.69 725 GLN A CA 1
ATOM 5695 C C . GLN A 1 725 ? -1.570 -8.091 25.183 1.00 76.69 725 GLN A C 1
ATOM 5697 O O . GLN A 1 725 ? -1.769 -8.382 23.999 1.00 76.69 725 GLN A O 1
ATOM 5702 N N . LYS A 1 726 ? -2.166 -8.731 26.196 1.00 78.94 726 LYS A N 1
ATOM 5703 C CA . LYS A 1 726 ? -3.102 -9.849 26.002 1.00 78.94 726 LYS A CA 1
ATOM 5704 C C . LYS A 1 726 ? -4.301 -9.370 25.162 1.00 78.94 726 LYS A C 1
ATOM 5706 O O . LYS A 1 726 ? -4.845 -8.297 25.433 1.00 78.94 726 LYS A O 1
ATOM 5711 N N . LEU A 1 727 ? -4.705 -10.172 24.169 1.00 79.12 727 LEU A N 1
ATOM 5712 C CA . LEU A 1 727 ? -5.827 -9.940 23.236 1.00 79.12 727 LEU A CA 1
ATOM 5713 C C . LEU A 1 727 ? -5.644 -8.805 22.211 1.00 79.12 727 LEU A C 1
ATOM 5715 O O . LEU A 1 727 ? -6.555 -8.550 21.420 1.00 79.12 727 LEU A O 1
ATOM 5719 N N . SER A 1 728 ? -4.496 -8.124 22.181 1.00 85.12 728 SER A N 1
ATOM 5720 C CA . SER A 1 728 ? -4.271 -7.003 21.254 1.00 85.12 728 SER A CA 1
ATOM 5721 C C . SER A 1 728 ? -4.320 -7.418 19.777 1.00 85.12 728 SER A C 1
ATOM 5723 O O . SER A 1 728 ? -4.773 -6.651 18.929 1.00 85.12 728 SER A O 1
ATOM 5725 N N . GLU A 1 729 ? -3.934 -8.649 19.451 1.00 82.12 729 GLU A N 1
ATOM 5726 C CA . GLU A 1 729 ? -3.975 -9.214 18.104 1.00 82.12 729 GLU A CA 1
ATOM 5727 C C . GLU A 1 729 ? -5.405 -9.381 17.565 1.00 82.12 729 GLU A C 1
ATOM 5729 O O . GLU A 1 729 ? -5.634 -9.256 16.358 1.00 82.12 729 GLU A O 1
ATOM 5734 N N . TYR A 1 730 ? -6.393 -9.590 18.445 1.00 85.12 730 TYR A N 1
ATOM 5735 C CA . TYR A 1 730 ? -7.798 -9.743 18.055 1.00 85.12 730 TYR A CA 1
ATOM 5736 C C . TYR A 1 730 ? -8.390 -8.451 17.489 1.00 85.12 730 TYR A C 1
ATOM 5738 O O . TYR A 1 730 ? -9.342 -8.515 16.714 1.00 85.12 730 TYR A O 1
ATOM 5746 N N . VAL A 1 731 ? -7.784 -7.294 17.778 1.00 89.94 731 VAL A N 1
ATOM 5747 C CA . VAL A 1 731 ? -8.162 -6.006 17.177 1.00 89.94 731 VAL A CA 1
ATOM 5748 C C . VAL A 1 731 ? -7.978 -6.032 15.655 1.00 89.94 731 VAL A C 1
ATOM 5750 O O . VAL A 1 731 ? -8.724 -5.370 14.936 1.00 89.94 731 VAL A O 1
ATOM 5753 N N . PHE A 1 732 ? -7.039 -6.842 15.158 1.00 89.75 732 PHE A N 1
ATOM 5754 C CA . PHE A 1 732 ? -6.745 -7.004 13.732 1.00 89.75 732 PHE A CA 1
ATOM 5755 C C . PHE A 1 732 ? -7.292 -8.320 13.174 1.00 89.75 732 PHE A C 1
ATOM 5757 O O . PHE A 1 732 ? -7.843 -8.334 12.072 1.00 89.75 732 PHE A O 1
ATOM 5764 N N . MET A 1 733 ? -7.222 -9.415 13.942 1.00 86.00 733 MET A N 1
ATOM 5765 C CA . MET A 1 733 ? -7.760 -10.709 13.512 1.00 86.00 733 MET A CA 1
ATOM 5766 C C . MET A 1 733 ? -9.274 -10.694 13.337 1.00 86.00 733 MET A C 1
ATOM 5768 O O . MET A 1 733 ? -9.763 -11.287 12.381 1.00 86.00 733 MET A O 1
ATOM 5772 N N . LEU A 1 734 ? -10.024 -10.054 14.242 1.00 88.06 734 LEU A N 1
ATOM 5773 C CA . LEU A 1 734 ? -11.483 -10.061 14.181 1.00 88.06 734 LEU A CA 1
ATOM 5774 C C . LEU A 1 734 ? -12.000 -9.409 12.887 1.00 88.06 734 LEU A C 1
ATOM 5776 O O . LEU A 1 734 ? -12.750 -10.077 12.173 1.00 88.06 734 LEU A O 1
ATOM 5780 N N . PRO A 1 735 ? -11.584 -8.179 12.512 1.00 89.69 735 PRO A N 1
ATOM 5781 C CA . PRO A 1 735 ? -11.953 -7.605 11.219 1.00 89.69 735 PRO A CA 1
ATOM 5782 C C . PRO A 1 735 ? -11.634 -8.530 10.037 1.00 89.69 735 PRO A C 1
ATOM 5784 O O . PRO A 1 735 ? -12.485 -8.731 9.171 1.00 89.69 735 PRO A O 1
ATOM 5787 N N . ILE A 1 736 ? -10.451 -9.157 10.033 1.00 88.00 736 ILE A N 1
ATOM 5788 C CA . ILE A 1 736 ? -10.038 -10.087 8.971 1.00 88.00 736 ILE A CA 1
ATOM 5789 C C . ILE A 1 736 ? -10.952 -11.310 8.928 1.00 88.00 736 ILE A C 1
ATOM 5791 O O . ILE A 1 736 ? -11.461 -11.666 7.869 1.00 88.00 736 ILE A O 1
ATOM 5795 N N . ALA A 1 737 ? -11.210 -11.932 10.077 1.00 84.75 737 ALA A N 1
ATOM 5796 C CA . ALA A 1 737 ? -12.053 -13.113 10.169 1.00 84.75 737 ALA A CA 1
ATOM 5797 C C . ALA A 1 737 ? -13.494 -12.813 9.739 1.00 84.75 737 ALA A C 1
ATOM 5799 O O . ALA A 1 737 ? -14.107 -13.627 9.053 1.00 84.75 737 A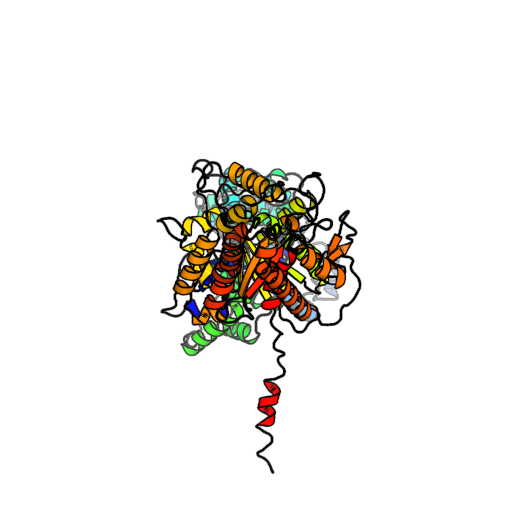LA A O 1
ATOM 5800 N N . LEU A 1 738 ? -14.038 -11.647 10.102 1.00 83.94 738 LEU A N 1
ATOM 5801 C CA . LEU A 1 738 ? -15.392 -11.238 9.724 1.00 83.94 738 LEU A CA 1
ATOM 5802 C C . LEU A 1 738 ? -15.526 -10.888 8.241 1.00 83.94 738 LEU A C 1
ATOM 5804 O O . LEU A 1 738 ? -16.633 -10.973 7.712 1.00 83.94 738 LEU A O 1
ATOM 5808 N N . CYS A 1 739 ? -14.462 -10.414 7.594 1.00 82.75 739 CYS A N 1
ATOM 5809 C CA . CYS A 1 739 ? -14.460 -10.066 6.169 1.00 82.75 739 CYS A CA 1
ATOM 5810 C C . CYS A 1 739 ? -13.995 -11.211 5.261 1.00 82.75 739 CYS A C 1
ATOM 5812 O O . CYS A 1 739 ? -14.191 -11.132 4.058 1.00 82.75 739 CYS A O 1
ATOM 5814 N N . ALA A 1 740 ? -13.407 -12.279 5.804 1.00 76.56 740 ALA A N 1
ATOM 5815 C CA . ALA A 1 740 ? -13.009 -13.430 5.006 1.00 76.56 740 ALA A CA 1
ATOM 5816 C C . ALA A 1 740 ? -14.236 -14.121 4.382 1.00 76.56 740 ALA A C 1
ATOM 5818 O O . ALA A 1 740 ? -15.070 -14.708 5.082 1.00 76.56 740 ALA A O 1
ATOM 5819 N N . GLU A 1 741 ? -14.318 -14.083 3.053 1.00 67.25 741 GLU A N 1
ATOM 5820 C CA . GLU A 1 741 ? -15.386 -14.708 2.274 1.00 67.25 741 GLU A CA 1
ATOM 5821 C C . GLU A 1 741 ? -14.981 -16.094 1.771 1.00 67.25 741 GLU A C 1
ATOM 5823 O O . GLU A 1 741 ? -13.839 -16.328 1.357 1.00 67.25 741 GLU A O 1
ATOM 5828 N N . LYS A 1 742 ? -15.929 -17.039 1.785 1.00 63.41 742 LYS A N 1
ATOM 5829 C CA . LYS A 1 742 ? -15.714 -18.339 1.145 1.00 63.41 742 LYS A CA 1
ATOM 5830 C C . LYS A 1 742 ? -15.622 -18.121 -0.367 1.00 63.41 742 LYS A C 1
ATOM 5832 O O . LYS A 1 742 ? -16.554 -17.597 -0.967 1.00 63.41 742 LYS A O 1
ATOM 5837 N N . ALA A 1 743 ? -14.519 -18.546 -0.971 1.00 55.59 743 ALA A N 1
ATOM 5838 C CA . ALA A 1 743 ? -14.300 -18.559 -2.404 1.00 55.59 743 ALA A CA 1
ATOM 5839 C C . ALA A 1 743 ? -15.478 -19.241 -3.111 1.00 55.59 743 ALA A C 1
ATOM 5841 O O . ALA A 1 743 ? -15.821 -20.394 -2.824 1.00 55.59 743 ALA A O 1
ATOM 5842 N N . VAL A 1 744 ? -16.089 -18.522 -4.052 1.00 45.53 744 VAL A N 1
ATOM 5843 C CA . VAL A 1 744 ? -17.112 -19.073 -4.937 1.00 45.53 744 VAL A CA 1
ATOM 5844 C C . VAL A 1 744 ? -16.439 -20.133 -5.803 1.00 45.53 744 VAL A C 1
ATOM 5846 O O . VAL A 1 744 ? -15.608 -19.831 -6.657 1.00 45.53 744 VAL A O 1
ATOM 5849 N N . THR A 1 745 ? -16.754 -21.402 -5.558 1.00 36.34 745 THR A N 1
ATOM 5850 C CA . THR A 1 745 ? -16.278 -22.500 -6.402 1.00 36.34 745 THR A CA 1
ATOM 5851 C C . THR A 1 745 ? -16.988 -22.385 -7.755 1.00 36.34 745 THR A C 1
ATOM 5853 O O . THR A 1 745 ? -18.220 -22.352 -7.769 1.00 36.34 745 THR A O 1
ATOM 5856 N N . PRO A 1 746 ? -16.285 -22.363 -8.902 1.00 33.47 746 PRO A N 1
ATOM 5857 C CA . PRO A 1 746 ? -16.907 -22.226 -10.224 1.00 33.47 746 PRO A CA 1
ATOM 5858 C C . PRO A 1 746 ? -17.606 -23.521 -10.699 1.00 33.47 746 PRO A C 1
ATOM 5860 O O . PRO A 1 746 ? -17.510 -23.901 -11.861 1.00 33.47 746 PRO A O 1
ATOM 5863 N N . GLN A 1 747 ? -18.301 -24.238 -9.808 1.00 32.03 747 GLN A N 1
ATOM 5864 C CA . GLN A 1 747 ? -18.979 -25.506 -10.113 1.00 32.03 747 GLN A CA 1
ATOM 5865 C C . GLN A 1 747 ? -20.515 -25.448 -10.079 1.00 32.03 747 GLN A C 1
ATOM 5867 O O . GLN A 1 747 ? -21.149 -26.428 -10.464 1.00 32.03 747 GLN A O 1
ATOM 5872 N N . SER A 1 748 ? -21.148 -24.328 -9.715 1.00 30.11 748 SER A N 1
ATOM 5873 C CA . SER A 1 748 ? -22.620 -24.247 -9.652 1.00 30.11 748 SER A CA 1
ATOM 5874 C C . SER A 1 748 ? -23.302 -23.661 -10.898 1.00 30.11 748 SER A C 1
ATOM 5876 O O . SER A 1 748 ? -24.468 -23.974 -11.134 1.00 30.11 748 SER A O 1
ATOM 5878 N N . GLU A 1 749 ? -22.608 -22.913 -11.763 1.00 29.83 749 GLU A N 1
ATOM 5879 C CA . GLU A 1 749 ? -23.225 -22.385 -12.999 1.00 29.83 749 GLU A CA 1
ATOM 5880 C C . GLU A 1 749 ? -23.308 -23.430 -14.133 1.00 29.83 749 GLU A C 1
ATOM 5882 O O . GLU A 1 749 ? -24.196 -23.366 -14.981 1.00 29.83 749 GLU A O 1
ATOM 5887 N N . GLY A 1 750 ? -22.467 -24.472 -14.106 1.00 29.61 750 GLY A N 1
ATOM 5888 C CA . GLY A 1 750 ? -22.471 -25.553 -15.106 1.00 29.61 750 GLY A CA 1
ATOM 5889 C C . GLY A 1 750 ? -23.476 -26.689 -14.859 1.00 29.61 750 GLY A C 1
ATOM 5890 O O . GLY A 1 750 ? -23.724 -27.498 -15.757 1.00 29.61 750 GLY A O 1
ATOM 5891 N N . GLN A 1 751 ? -24.069 -26.777 -13.662 1.00 28.56 751 GLN A N 1
ATOM 5892 C CA . GLN A 1 751 ? -25.030 -27.839 -13.319 1.00 28.56 751 GLN A CA 1
ATOM 5893 C C . GLN A 1 751 ? -26.490 -27.366 -13.338 1.00 28.56 751 GLN A C 1
ATOM 5895 O O . GLN A 1 751 ? -27.368 -28.156 -13.689 1.00 28.56 751 GLN A O 1
ATOM 5900 N N . ALA A 1 752 ? -26.762 -26.078 -13.096 1.00 29.50 752 ALA A N 1
ATOM 5901 C CA . ALA A 1 752 ? -28.106 -25.517 -13.263 1.00 29.50 752 ALA A CA 1
ATOM 5902 C C . ALA A 1 752 ? -28.536 -25.454 -14.746 1.00 29.50 752 ALA A C 1
ATOM 5904 O O . ALA A 1 752 ? -29.685 -25.758 -15.068 1.00 29.50 752 ALA A O 1
ATOM 5905 N N . ALA A 1 753 ? -27.603 -25.179 -15.667 1.00 32.28 753 ALA A N 1
ATOM 5906 C CA . ALA A 1 753 ? -27.875 -25.174 -17.110 1.00 32.28 753 ALA A CA 1
ATOM 5907 C C . ALA A 1 753 ? -28.100 -26.585 -17.703 1.00 32.28 753 ALA A C 1
ATOM 5909 O O . ALA A 1 753 ? -28.807 -26.738 -18.698 1.00 32.28 753 ALA A O 1
ATOM 5910 N N . ASN A 1 754 ? -27.565 -27.635 -17.067 1.00 29.64 754 ASN A N 1
ATOM 5911 C CA . ASN A 1 754 ? -27.726 -29.024 -17.517 1.00 29.64 754 ASN A CA 1
ATOM 5912 C C . ASN A 1 754 ? -28.953 -29.739 -16.924 1.00 29.64 754 ASN A C 1
ATOM 5914 O O . ASN A 1 754 ? -29.362 -30.778 -17.444 1.00 29.64 754 ASN A O 1
ATOM 5918 N N . ALA A 1 755 ? -29.581 -29.181 -15.884 1.00 32.03 755 ALA A N 1
ATOM 5919 C CA . ALA A 1 755 ? -30.845 -29.689 -15.348 1.00 32.03 755 ALA A CA 1
ATOM 5920 C C . ALA A 1 755 ? -32.075 -29.177 -16.128 1.00 32.03 755 ALA A C 1
ATOM 5922 O O . ALA A 1 755 ? -33.110 -29.842 -16.134 1.00 32.03 755 ALA A O 1
ATOM 5923 N N . PHE A 1 756 ? -31.958 -28.046 -16.837 1.00 31.80 756 PHE A N 1
ATOM 5924 C CA . PHE A 1 756 ? -33.052 -27.477 -17.638 1.00 31.80 756 PHE A CA 1
ATOM 5925 C C . PHE A 1 756 ? -33.164 -28.072 -19.058 1.00 31.80 756 PHE A C 1
ATOM 5927 O O . PHE A 1 756 ? -34.244 -28.054 -19.638 1.00 31.80 756 PHE A O 1
ATOM 5934 N N . ASN A 1 757 ? -32.097 -28.691 -19.584 1.00 32.66 757 ASN A N 1
ATOM 5935 C CA . ASN A 1 757 ? -32.071 -29.304 -20.926 1.00 32.66 757 ASN A CA 1
ATOM 5936 C C . ASN A 1 757 ? -32.331 -30.825 -20.951 1.00 32.66 757 ASN A C 1
ATOM 5938 O O . ASN A 1 757 ? -32.230 -31.447 -22.005 1.00 32.66 757 ASN A O 1
ATOM 5942 N N . LYS A 1 758 ? -32.685 -31.445 -19.815 1.00 31.89 758 LYS A N 1
ATOM 5943 C CA . LYS A 1 758 ? -32.965 -32.895 -19.714 1.00 31.89 758 LYS A CA 1
ATOM 5944 C C . LYS A 1 758 ? -34.438 -33.260 -19.464 1.00 31.89 758 LYS A C 1
ATOM 5946 O O . LYS A 1 758 ? -34.727 -34.407 -19.144 1.00 31.89 758 LYS A O 1
ATOM 5951 N N . ARG A 1 759 ? -35.376 -32.315 -19.620 1.00 33.00 759 ARG A N 1
ATOM 5952 C CA . ARG A 1 759 ? -36.834 -32.561 -19.496 1.00 33.00 759 ARG A CA 1
ATOM 5953 C C . ARG A 1 759 ? -37.657 -32.311 -20.767 1.00 33.00 759 ARG A C 1
ATOM 5955 O O . ARG A 1 759 ? -38.879 -32.316 -20.706 1.00 33.00 759 ARG A O 1
ATOM 5962 N N . THR A 1 760 ? -37.010 -32.170 -21.920 1.00 38.91 760 THR A N 1
ATOM 5963 C CA . THR A 1 760 ? -37.676 -32.085 -23.231 1.00 38.91 760 THR A CA 1
ATOM 5964 C C . THR A 1 760 ? -36.940 -32.937 -24.262 1.00 38.91 760 THR A C 1
ATOM 5966 O O . THR A 1 760 ? -36.314 -32.441 -25.194 1.00 38.91 760 THR A O 1
ATOM 5969 N N . SER A 1 761 ? -36.965 -34.252 -24.071 1.00 35.25 761 SER A N 1
ATOM 5970 C CA . SER A 1 761 ? -36.878 -35.238 -25.156 1.00 35.25 761 SER A CA 1
ATOM 5971 C C . SER A 1 761 ? -37.184 -36.629 -24.598 1.00 35.25 761 SER A C 1
ATOM 5973 O O . SER A 1 761 ? -36.436 -37.136 -23.763 1.00 35.25 761 SER A O 1
ATOM 5975 N N . ILE A 1 762 ? -38.255 -37.208 -25.154 1.00 36.38 762 ILE A N 1
ATOM 5976 C CA . ILE A 1 762 ? -38.946 -38.477 -24.850 1.00 36.38 762 ILE A CA 1
ATOM 5977 C C . ILE A 1 762 ? -40.040 -38.340 -23.791 1.00 36.38 762 ILE A C 1
ATOM 5979 O O . ILE A 1 762 ? -39.726 -38.228 -22.586 1.00 36.38 762 ILE A O 1
#

Mean predicted aligned error: 15.32 Å

Organism: NCBI:txid2949571

Nearest PDB structures (foldseek):
  2b92-assembly1_A  TM=4.321E-01  e=2.907E-02  Homo sapiens
  7e5a-assembly1_B  TM=4.013E-01  e=4.231E-02  Homo sapiens
  1f5n-assembly1_A  TM=2.917E-01  e=2.293E-01  Homo sapiens
  1dg3-assembly1_A  TM=3.725E-01  e=1.030E+00  Homo sapiens
  2b1e-assembly1_A  TM=1.025E-01  e=8.146E-01  Saccharomyces cerevisiae

Secondary structure (DSSP, 8-state):
----BHHHHHHTTSTT---EE-TTT-PEE-TTSTTSEEEEE-HHHHHHHHHHHHHHHHHHHHHHHHHHHHHSTT----TT--TTHHHHHH-TTB-TTS-B-SSHHHHHHHHHHHHHTSTTSHHHHHHTSPPHHHHHHHHTS-HHHHHHHHHHHHHHHIIIIIIHHTTSSTTHHHHHHHHHSHHHHHHHHHHTT-HHHHHHHHHHH-HHHHHHHHHHHHHHHHHHSSPPHHHHHHHHHHHHHHHHHHGGG-SS-HHHHHHTTPPTT------SS-B--HHHHHHHHTSHHHHT-GGG---HHHHHHHHHHS-----SS----S-TTSTT-HHHHHHHHHHHHHHGGGTEEEEE-SBPTT--TT--TT-TTT--TTTTB-----BSS-EEEEEEEE-TTSSHHHHHHHHHHHHHHHGGGGT-EEEESSHHHHHHHHHHHHHHHTT-PPPP-TT---EEEEEEEE-TTSSBPPEEEEEEE--HHHHHHTTSTT-S-HHHHHHHHT-SEEEEE--TTT-HHHHHHHHHT-SS-TTHHHHHHHHHHHHTTTTS----HHHHHHHHHHHHHHHH-HHHHTTSEEEEEEE-GGGG--SS--SS-TTHHHHHHHHHTTSEEE-SSSSSEEE-TTTSTTS---S--SS-HHHHHHHHHHHHHHHHHHHHHTGGGGS-S-GGGHHHHHHHHIIIIIIIIIHHHHHH--GGGEEEEEE-SSSS-TT---TTS----TTTTHHHHHHHHHH-PBP--TTSHHHHHHHHSSSS--

pLDDT: mean 73.09, std 16.85, range [23.42, 95.12]

Solvent-accessible surface area (backbone atoms only — not comparable to full-atom values): 42750 Å² total; per-residue (Å²): 131,85,54,48,18,40,64,60,44,60,53,17,68,47,88,91,52,86,43,39,63,38,64,70,58,27,38,60,30,28,73,78,43,85,78,23,54,42,40,27,44,24,72,65,40,46,54,58,48,39,54,54,51,48,53,52,39,55,48,54,52,51,48,39,51,51,49,47,60,64,55,47,92,70,82,64,88,61,89,81,74,45,93,32,58,68,56,26,73,78,33,81,43,39,38,72,84,72,46,62,44,93,39,72,68,40,47,51,50,51,51,45,38,42,66,73,70,32,68,79,47,50,61,65,55,55,77,66,50,79,38,66,70,55,50,54,53,58,72,72,44,69,55,92,85,40,48,72,62,54,49,52,52,45,53,51,48,47,44,56,55,42,51,52,66,45,42,82,52,66,58,21,50,56,51,49,45,53,53,63,32,66,67,47,48,54,40,53,59,58,40,72,82,42,49,67,59,55,47,56,44,33,51,75,66,38,42,58,59,47,50,54,59,52,48,51,55,51,47,42,27,70,76,62,71,57,64,56,67,69,57,56,49,52,51,49,52,43,52,51,49,50,44,55,60,48,37,32,74,45,83,85,45,50,71,56,33,49,66,67,72,45,51,73,80,39,80,75,67,77,57,89,80,35,56,52,51,75,72,51,47,53,48,34,69,71,21,56,68,50,66,64,38,71,84,78,64,70,55,69,67,55,50,47,56,55,52,74,71,44,77,77,90,72,76,87,85,88,77,94,71,91,78,89,78,75,89,77,46,68,70,59,54,51,52,49,55,53,50,43,67,76,46,47,64,65,44,33,37,59,19,29,50,37,64,37,42,76,71,63,95,77,69,62,85,83,56,76,88,80,62,71,75,74,82,39,44,50,59,57,50,54,35,88,52,53,57,47,20,35,40,39,40,35,49,63,92,41,47,65,64,50,38,52,36,44,8,46,38,43,37,62,80,19,32,60,78,63,50,30,49,80,47,55,80,43,72,64,38,44,49,52,50,50,49,37,41,51,32,32,58,53,34,52,75,74,72,85,67,92,78,47,51,35,48,62,44,41,36,33,44,32,31,86,85,50,66,40,41,70,41,33,40,27,42,27,44,49,30,19,63,55,55,49,39,39,79,44,96,84,34,61,55,70,46,59,54,45,28,58,50,65,40,42,30,42,36,38,40,52,34,59,54,63,26,60,86,49,34,52,57,58,51,74,72,38,88,86,51,82,45,44,68,42,52,52,49,33,50,56,56,49,65,77,36,83,87,60,81,92,71,52,51,65,59,51,49,53,52,50,53,50,52,48,40,74,62,50,35,66,76,58,33,49,76,33,33,39,34,42,32,29,42,42,43,59,83,34,46,37,92,91,52,58,68,53,14,48,42,29,68,52,53,52,54,32,40,76,71,51,43,40,32,75,35,94,91,46,102,47,72,32,37,16,43,79,80,28,56,83,22,65,88,89,75,82,92,72,87,48,52,52,67,47,53,49,51,50,51,50,51,50,16,55,51,45,50,53,30,53,62,44,47,35,53,40,49,75,102,45,82,88,46,46,68,53,28,52,50,44,32,43,50,42,48,45,65,50,50,43,49,51,44,61,62,28,70,43,72,89,39,55,40,40,45,64,17,32,66,45,68,61,78,93,80,70,86,66,83,62,48,55,69,49,36,48,59,26,30,50,75,54,47,48,61,50,41,75,65,59,47,70,47,82,68,94,66,63,75,71,50,61,64,56,64,70,71,72,79,80,80,137

InterPro domains:
  IPR027417 P-loop containing nucleoside triphosphate hydrolase [G3DSA:3.40.50.300] (382-612)
  IPR027417 P-loop containing nucleoside triphosphate hydrolase [SSF52540] (386-521)

Foldseek 3Di:
DQLLFLVQQLCLVDPPDPADADLFFRQGHHPPDPLFWFKWWDPLLQVLLQVVLVVVLVVLVVLLVLLVVLQPPDPPVPPPDQPCPVVCVVPVQQDSPRQGHPDPVSVVVVCCCCVPPVVPCLVVLSNPQDYPVRLVVLLPDDCVVCVVVLVVNLVSLCCCLLCVLCDPALCNLVLVLVCVPPLQVVLLVVCVVVVVLLLVLCCQFRVSSSSSLVSSQSSQCVNPVDGDPVSVVSSSSSSLSCCLATSLDDPDSQVSNVSNVHHRVDGDGAPPGRTDDPVSLVVNVLGCSNLVDCSLVQDPVLSCLSVVLDDDPDDDDDDPDDDPDPNPDPVSVVVNSVSCSVRVVSTIFGFGQDFALPDFPPPPPPVVVPDDCVVGGSGDGHHNGGEAREEEAEAAPLCRQVLVLFQVLLCQLQVVLLLKDKDFSDPVLVVVSVVSNVCQQQLHGDDQDPRQGKDKHKMWMDRVLALWHIYIYIYIYGHNQQLQCLVPPVHHDPSVLSSLLRHQEYEYRDEQLQQCLNVCLLPVQCPPCLLVVSVVSNVVSVVVVVPDDRGHRLSSVVSSLVSSCVSHNQVRLLRHFYEYEHEALVSQADPVDPQQRLCPVVVVVCVVVQQWDAAPQDPGIAGDDNQRSRYDDDDDPPHCSLVVLLVVQVVSQVSVVVSQQCNLSNHDPDPVSVVSSVSSNCCRVPSPVVVSCVRNVDPSRYGYFYKHPFRDDPPDPPRRGRGRIHRSNSSVSVSVSVPTDRHDDPPPVVVVVVVVPPPPDD

Radius of gyration: 35.18 Å; Cα contacts (8 Å, |Δi|>4): 1066; chains: 1; bounding box: 85×65×106 Å